Protein AF-0000000080729109 (afdb_homodimer)

Solvent-accessible surface area (backbone atoms only — not comparable to full-atom values): 52416 Å² total; per-residue (Å²): 133,81,83,78,75,80,73,78,69,74,77,64,90,76,56,81,74,64,66,84,59,75,71,67,79,54,75,59,50,60,56,50,50,50,58,38,45,55,51,54,34,48,68,45,78,37,71,47,74,53,70,56,78,76,60,50,47,44,37,57,77,52,59,44,29,27,28,41,36,43,31,46,35,65,55,42,49,30,52,51,29,34,49,34,46,76,65,49,35,70,82,72,38,54,74,18,58,25,36,35,36,64,37,73,76,47,53,37,43,31,65,23,40,24,43,35,32,45,63,23,51,56,71,50,74,60,91,53,33,37,38,36,18,24,18,29,26,38,33,48,50,51,38,57,27,58,78,66,50,32,38,65,40,39,68,76,58,44,64,40,10,41,40,49,36,36,15,16,30,24,59,21,78,57,39,15,22,57,72,12,35,17,9,68,31,52,58,31,35,30,38,32,29,38,55,30,53,75,42,71,31,21,81,87,35,56,44,69,52,40,31,21,30,11,18,22,42,40,33,60,25,50,45,69,58,34,41,26,30,54,44,42,70,45,65,93,34,29,17,40,38,80,38,77,47,52,74,67,52,47,50,47,35,44,75,56,39,34,65,46,32,47,72,73,44,61,44,47,51,28,51,32,40,38,34,36,50,50,93,94,41,66,62,60,40,40,28,48,30,39,27,25,58,48,53,65,68,58,47,44,52,49,34,36,72,44,36,30,61,77,54,25,62,77,68,52,57,68,86,71,47,46,78,40,46,53,66,60,63,64,37,65,59,29,6,74,56,31,57,75,38,64,62,40,30,53,44,62,46,70,50,49,48,59,76,44,39,72,44,53,22,23,70,74,43,44,58,53,65,48,72,66,22,35,72,49,72,46,47,38,34,24,42,54,81,38,51,76,42,54,64,53,53,51,51,58,50,49,74,38,46,86,43,82,57,42,70,14,38,38,37,37,38,36,54,49,23,54,36,34,51,73,46,35,86,62,27,58,38,68,70,54,52,17,43,37,38,37,42,38,34,48,80,52,77,86,49,44,65,62,51,51,53,51,49,50,56,54,47,50,52,56,55,75,34,44,31,82,87,46,90,50,60,57,54,54,32,62,61,46,76,83,68,53,77,52,90,80,39,68,46,57,58,49,23,54,43,47,34,29,67,93,46,87,34,63,84,77,68,83,127,131,83,82,78,77,80,74,78,70,74,74,63,90,77,57,81,75,63,67,85,60,75,71,68,80,56,74,60,50,58,55,50,48,50,57,39,46,54,52,54,32,48,68,45,78,36,71,47,71,56,69,57,77,76,61,50,51,44,38,59,77,51,60,44,29,26,30,40,36,44,32,46,36,64,54,43,48,30,52,52,28,34,49,35,45,77,64,50,36,69,84,73,38,55,75,21,59,26,38,36,36,64,37,79,74,48,53,38,43,32,66,23,38,24,42,36,32,45,63,22,52,55,71,49,74,59,90,53,35,38,38,34,20,23,18,28,26,38,34,46,50,52,38,57,28,59,78,68,50,32,39,65,39,41,67,76,58,47,63,40,10,41,38,52,36,36,16,14,32,22,59,20,79,59,37,15,23,57,73,12,34,17,8,67,30,51,59,31,34,32,38,33,30,38,56,30,53,73,42,69,30,20,80,87,34,55,43,69,52,41,32,21,29,11,18,22,42,40,34,60,26,50,46,68,57,34,42,26,29,54,42,42,70,45,64,92,36,30,18,39,38,80,37,76,48,51,74,68,53,49,50,47,35,43,74,57,39,34,64,45,32,47,72,72,44,60,44,46,50,26,50,34,40,39,35,34,49,49,94,94,42,64,62,59,40,40,28,48,31,40,27,23,58,48,52,66,70,58,46,45,52,49,34,36,73,45,34,30,61,76,53,25,62,78,70,54,58,69,86,71,47,46,77,43,48,52,66,61,62,63,36,66,59,30,6,74,58,30,57,76,38,64,60,39,31,54,43,64,45,72,49,50,47,63,75,42,39,70,43,52,24,22,68,72,44,40,58,53,64,58,45,80,20,35,71,50,71,47,47,38,34,24,42,55,81,38,49,77,42,54,64,53,53,50,50,58,50,48,73,39,46,87,44,80,57,41,72,14,39,40,36,37,38,37,55,50,22,53,37,34,54,75,45,35,86,61,27,57,37,68,70,53,52,16,44,36,36,37,43,38,34,48,82,53,76,86,50,43,65,63,52,50,53,52,52,49,57,55,47,50,50,56,56,73,34,44,32,82,87,46,90,48,56,58,54,65,29,62,61,47,77,85,66,56,73,54,90,80,39,68,47,57,56,49,22,52,42,47,34,29,67,94,46,88,33,64,84,78,67,84,128

Structure (mmCIF, N/CA/C/O backbone):
data_AF-0000000080729109-model_v1
#
loop_
_entity.id
_entity.type
_entity.pdbx_description
1 polymer 'FAD/FMN-dependent dehydrogenase'
#
loop_
_atom_site.group_PDB
_atom_site.id
_atom_site.type_symbol
_atom_site.label_atom_id
_atom_site.label_alt_id
_atom_site.label_comp_id
_atom_site.label_asym_id
_atom_site.label_entity_id
_atom_site.label_seq_id
_atom_site.pdbx_PDB_ins_code
_atom_site.Cartn_x
_atom_site.Cartn_y
_atom_site.Cartn_z
_atom_site.occupancy
_atom_site.B_iso_or_equiv
_atom_site.auth_seq_id
_atom_site.auth_comp_id
_atom_site.auth_asym_id
_atom_site.auth_atom_id
_atom_site.pdbx_PDB_model_num
ATOM 1 N N . MET A 1 1 ? -59.25 27.688 11.016 1 23.28 1 MET A N 1
ATOM 2 C CA . MET A 1 1 ? -57.875 27.984 10.57 1 23.28 1 MET A CA 1
ATOM 3 C C . MET A 1 1 ? -56.938 26.844 10.953 1 23.28 1 MET A C 1
ATOM 5 O O . MET A 1 1 ? -56.719 26.594 12.133 1 23.28 1 MET A O 1
ATOM 9 N N . PRO A 1 2 ? -56.844 25.797 10.25 1 24.81 2 PRO A N 1
ATOM 10 C CA . PRO A 1 2 ? -56.281 24.531 10.75 1 24.81 2 PRO A CA 1
ATOM 11 C C . PRO A 1 2 ? -54.781 24.641 11.047 1 24.81 2 PRO A C 1
ATOM 13 O O . PRO A 1 2 ? -54.094 25.484 10.477 1 24.81 2 PRO A O 1
ATOM 16 N N . ALA A 1 3 ? -54.375 24.156 12.352 1 27.48 3 ALA A N 1
ATOM 17 C CA . ALA A 1 3 ? -53.062 24.156 12.984 1 27.48 3 ALA A CA 1
ATOM 18 C C . ALA A 1 3 ? -52.031 23.531 12.062 1 27.48 3 ALA A C 1
ATOM 20 O O . ALA A 1 3 ? -52.219 22.438 11.539 1 27.48 3 ALA A O 1
ATOM 21 N N . VAL A 1 4 ? -51.156 24.375 11.398 1 25.98 4 VAL A N 1
ATOM 22 C CA . VAL A 1 4 ? -50.062 24.078 10.492 1 25.98 4 VAL A CA 1
ATOM 23 C C . VAL A 1 4 ? -49.125 23.031 11.133 1 25.98 4 VAL A C 1
ATOM 25 O O . VAL A 1 4 ? -48.688 23.219 12.273 1 25.98 4 VAL A O 1
ATOM 28 N N . SER A 1 5 ? -49.219 21.812 10.805 1 24.98 5 SER A N 1
ATOM 29 C CA . SER A 1 5 ? -48.469 20.641 11.25 1 24.98 5 SER A CA 1
ATOM 30 C C . SER A 1 5 ? -46.969 20.906 11.234 1 24.98 5 SER A C 1
ATOM 32 O O . SER A 1 5 ? -46.438 21.391 10.242 1 24.98 5 SER A O 1
ATOM 34 N N . GLU A 1 6 ? -46.375 21.156 12.398 1 25.09 6 GLU A N 1
ATOM 35 C CA . GLU A 1 6 ? -44.969 21.406 12.711 1 25.09 6 GLU A CA 1
ATOM 36 C C . GLU A 1 6 ? -44.062 20.375 12.031 1 25.09 6 GLU A C 1
ATOM 38 O O . GLU A 1 6 ? -44.156 19.172 12.305 1 25.09 6 GLU A O 1
ATOM 43 N N . VAL A 1 7 ? -43.75 20.562 10.797 1 24.91 7 VAL A N 1
ATOM 44 C CA . VAL A 1 7 ? -42.75 19.812 10.031 1 24.91 7 VAL A CA 1
ATOM 45 C C . VAL A 1 7 ? -41.469 19.688 10.844 1 24.91 7 VAL A C 1
ATOM 47 O O . VAL A 1 7 ? -40.875 20.703 11.219 1 24.91 7 VAL A O 1
ATOM 50 N N . PHE A 1 8 ? -41.344 18.625 11.625 1 26.16 8 PHE A N 1
ATOM 51 C CA . PHE A 1 8 ? -40.125 18.172 12.305 1 26.16 8 PHE A CA 1
ATOM 52 C C . PHE A 1 8 ? -38.938 18.297 11.383 1 26.16 8 PHE A C 1
ATOM 54 O O . PHE A 1 8 ? -38.812 17.594 10.383 1 26.16 8 PHE A O 1
ATOM 61 N N . ILE A 1 9 ? -38.5 19.516 11.234 1 26.91 9 ILE A N 1
ATOM 62 C CA . ILE A 1 9 ? -37.219 19.688 10.547 1 26.91 9 ILE A CA 1
ATOM 63 C C . ILE A 1 9 ? -36.125 18.875 11.258 1 26.91 9 ILE A C 1
ATOM 65 O O . ILE A 1 9 ? -35.875 19.094 12.445 1 26.91 9 ILE A O 1
ATOM 69 N N . PRO A 1 10 ? -35.875 17.688 10.812 1 27.83 10 PRO A N 1
ATOM 70 C CA . PRO A 1 10 ? -34.844 16.859 11.445 1 27.83 10 PRO A CA 1
ATOM 71 C C . PRO A 1 10 ? -33.625 17.656 11.828 1 27.83 10 PRO A C 1
ATOM 73 O O . PRO A 1 10 ? -33.281 18.625 11.164 1 27.83 10 PRO A O 1
ATOM 76 N N . ALA A 1 11 ? -33.375 17.688 13.195 1 29.02 11 ALA A N 1
ATOM 77 C CA . ALA A 1 11 ? -32.219 18.266 13.859 1 29.02 11 ALA A CA 1
ATOM 78 C C . ALA A 1 11 ? -30.969 18.094 13 1 29.02 11 ALA A C 1
ATOM 80 O O . ALA A 1 11 ? -30.75 17.031 12.414 1 29.02 11 ALA A O 1
ATOM 81 N N . SER A 1 12 ? -30.531 19.156 12.555 1 27.66 12 SER A N 1
ATOM 82 C CA . SER A 1 12 ? -29.297 19.281 11.797 1 27.66 12 SER A CA 1
ATOM 83 C C . SER A 1 12 ? -28.188 18.422 12.406 1 27.66 12 SER A C 1
ATOM 85 O O . SER A 1 12 ? -28.078 18.312 13.625 1 27.66 12 SER A O 1
ATOM 87 N N . LEU A 1 13 ? -27.719 17.438 11.703 1 29.78 13 LEU A N 1
ATOM 88 C CA . LEU A 1 13 ? -26.719 16.391 11.914 1 29.78 13 LEU A CA 1
ATOM 89 C C . LEU A 1 13 ? -25.516 16.953 12.672 1 29.78 13 LEU A C 1
ATOM 91 O O . LEU A 1 13 ? -24.656 16.203 13.133 1 29.78 13 LEU A O 1
ATOM 95 N N . PHE A 1 14 ? -25.203 18.328 12.562 1 30.02 14 PHE A N 1
ATOM 96 C CA . PHE A 1 14 ? -24 18.891 13.156 1 30.02 14 PHE A CA 1
ATOM 97 C C . PHE A 1 14 ? -24.281 19.422 14.555 1 30.02 14 PHE A C 1
ATOM 99 O O . PHE A 1 14 ? -23.531 20.234 15.078 1 30.02 14 PHE A O 1
ATOM 106 N N . ASP A 1 15 ? -25.516 19.375 15.141 1 30.86 15 ASP A N 1
ATOM 107 C CA . ASP A 1 15 ? -25.719 19.875 16.484 1 30.86 15 ASP A CA 1
ATOM 108 C C . ASP A 1 15 ? -24.844 19.141 17.5 1 30.86 15 ASP A C 1
ATOM 110 O O . ASP A 1 15 ? -25.016 17.938 17.719 1 30.86 15 ASP A O 1
ATOM 114 N N . ALA A 1 16 ? -23.594 19.734 17.812 1 32.19 16 ALA A N 1
ATOM 115 C CA . ALA A 1 16 ? -22.734 19.281 18.906 1 32.19 16 ALA A CA 1
ATOM 116 C C . ALA A 1 16 ? -23.531 18.922 20.141 1 32.19 16 ALA A C 1
ATOM 118 O O . ALA A 1 16 ? -23.047 18.219 21.031 1 32.19 16 ALA A O 1
ATOM 119 N N . ASN A 1 17 ? -24.5 19.734 20.484 1 32.22 17 ASN A N 1
ATOM 120 C CA . ASN A 1 17 ? -25.219 19.547 21.734 1 32.22 17 ASN A CA 1
ATOM 121 C C . ASN A 1 17 ? -26.109 18.312 21.688 1 32.22 17 ASN A C 1
ATOM 123 O O . ASN A 1 17 ? -27.094 18.234 22.422 1 32.22 17 ASN A O 1
ATOM 127 N N . ASN A 1 18 ? -26.281 17.766 20.547 1 33.34 18 ASN A N 1
ATOM 128 C CA . ASN A 1 18 ? -27.234 16.672 20.734 1 33.34 18 ASN A CA 1
ATOM 129 C C . ASN A 1 18 ? -26.75 15.711 21.812 1 33.34 18 ASN A C 1
ATOM 131 O O . ASN A 1 18 ? -25.703 15.086 21.672 1 33.34 18 ASN A O 1
ATOM 135 N N . ALA A 1 19 ? -27.219 15.875 23.094 1 31.81 19 ALA A N 1
ATOM 136 C CA . ALA A 1 19 ? -27.266 14.984 24.25 1 31.81 19 ALA A CA 1
ATOM 137 C C . ALA A 1 19 ? -27.125 13.523 23.844 1 31.81 19 ALA A C 1
ATOM 139 O O . ALA A 1 19 ? -27.484 13.156 22.719 1 31.81 19 ALA A O 1
ATOM 140 N N . THR A 1 20 ? -26.422 12.719 24.703 1 40.16 20 THR A N 1
ATOM 141 C CA . THR A 1 20 ? -26.188 11.281 24.844 1 40.16 20 THR A CA 1
ATOM 142 C C . THR A 1 20 ? -27.422 10.5 24.375 1 40.16 20 THR A C 1
ATOM 144 O O . THR A 1 20 ? -28.312 10.211 25.172 1 40.16 20 THR A O 1
ATOM 147 N N . ILE A 1 21 ? -28.125 10.953 23.422 1 38.09 21 ILE A N 1
ATOM 148 C CA . ILE A 1 21 ? -29.078 9.875 23.141 1 38.09 21 ILE A CA 1
ATOM 149 C C . ILE A 1 21 ? -28.328 8.555 22.984 1 38.09 21 ILE A C 1
ATOM 151 O O . ILE A 1 21 ? -27.406 8.445 22.188 1 38.09 21 ILE A O 1
ATOM 155 N N . PRO A 1 22 ? -28.312 7.797 24.047 1 46.22 22 PRO A N 1
ATOM 156 C CA . PRO A 1 22 ? -27.75 6.457 23.875 1 46.22 22 PRO A CA 1
ATOM 157 C C . PRO A 1 22 ? -28.047 5.863 22.5 1 46.22 22 PRO A C 1
ATOM 159 O O . PRO A 1 22 ? -29.203 5.766 22.094 1 46.22 22 PRO A O 1
ATOM 162 N N . TRP A 1 23 ? -27.359 6.352 21.531 1 50.78 23 TRP A N 1
ATOM 163 C CA . TRP A 1 23 ? -27.625 5.688 20.25 1 50.78 23 TRP A CA 1
ATOM 164 C C . TRP A 1 23 ? -27.797 4.188 20.453 1 50.78 23 TRP A C 1
ATOM 166 O O . TRP A 1 23 ? -27.016 3.547 21.141 1 50.78 23 TRP A O 1
ATOM 176 N N . VAL A 1 24 ? -29.016 3.824 20.391 1 60.16 24 VAL A N 1
ATOM 177 C CA . VAL A 1 24 ? -29.281 2.393 20.344 1 60.16 24 VAL A CA 1
ATOM 178 C C . VAL A 1 24 ? -28.562 1.77 19.156 1 60.16 24 VAL A C 1
ATOM 180 O O . VAL A 1 24 ? -28.688 2.254 18.031 1 60.16 24 VAL A O 1
ATOM 183 N N . TYR A 1 25 ? -27.625 1.107 19.422 1 72.94 25 TYR A N 1
ATOM 184 C CA . TYR A 1 25 ? -26.969 0.29 18.406 1 72.94 25 TYR A CA 1
ATOM 185 C C . TYR A 1 25 ? -28 -0.435 17.547 1 72.94 25 TYR A C 1
ATOM 187 O O . TYR A 1 25 ? -28.594 -1.428 17.984 1 72.94 25 TYR A O 1
ATOM 195 N N . PRO A 1 26 ? -28.328 0.324 16.391 1 78.75 26 PRO A N 1
ATOM 196 C CA . PRO A 1 26 ? -29.406 -0.237 15.562 1 78.75 26 PRO A CA 1
ATOM 197 C C . PRO A 1 26 ? -29.156 -1.7 15.195 1 78.75 26 PRO A C 1
ATOM 199 O O . PRO A 1 26 ? -28.016 -2.129 15.07 1 78.75 26 PRO A O 1
ATOM 202 N N . SER A 1 27 ? -30.188 -2.385 15.117 1 85.69 27 SER A N 1
ATOM 203 C CA . SER A 1 27 ? -30.109 -3.793 14.742 1 85.69 27 SER A CA 1
ATOM 204 C C . SER A 1 27 ? -29.531 -3.955 13.336 1 85.69 27 SER A C 1
ATOM 206 O O . SER A 1 27 ? -28.922 -4.977 13.031 1 85.69 27 SER A O 1
ATOM 208 N N . GLU A 1 28 ? -29.672 -2.848 12.547 1 92.5 28 GLU A N 1
ATOM 209 C CA . GLU A 1 28 ? -29.219 -2.883 11.164 1 92.5 28 GLU A CA 1
ATOM 210 C C . GLU A 1 28 ? -27.688 -2.938 11.078 1 92.5 28 GLU A C 1
ATOM 212 O O . GLU A 1 28 ? -27.141 -3.307 10.039 1 92.5 28 GLU A O 1
ATOM 217 N N . ILE A 1 29 ? -27.047 -2.615 12.164 1 94.31 29 ILE A N 1
ATOM 218 C CA . ILE A 1 29 ? -25.594 -2.576 12.156 1 94.31 29 ILE A CA 1
ATOM 219 C C . ILE A 1 29 ? -25.047 -3.99 12 1 94.31 29 ILE A C 1
ATOM 221 O O . ILE A 1 29 ? -24.031 -4.195 11.328 1 94.31 29 ILE A O 1
ATOM 225 N N . VAL A 1 30 ? -25.75 -4.914 12.57 1 93.81 30 VAL A N 1
ATOM 226 C CA . VAL A 1 30 ? -25.312 -6.305 12.461 1 93.81 30 VAL A CA 1
ATOM 227 C C . VAL A 1 30 ? -25.344 -6.734 10.992 1 93.81 30 VAL A C 1
ATOM 229 O O . VAL A 1 30 ? -24.359 -7.305 10.492 1 93.81 30 VAL A O 1
ATOM 232 N N . GLU A 1 31 ? -26.438 -6.383 10.375 1 95.88 31 GLU A N 1
ATOM 233 C CA . GLU A 1 31 ? -26.531 -6.707 8.953 1 95.88 31 GLU A CA 1
ATOM 234 C C . GLU A 1 31 ? -25.5 -5.93 8.133 1 95.88 31 GLU A C 1
ATOM 236 O O . GLU A 1 31 ? -24.891 -6.477 7.219 1 95.88 31 GLU A O 1
ATOM 241 N N . PHE A 1 32 ? -25.391 -4.711 8.508 1 97.31 32 PHE A N 1
ATOM 242 C CA . PHE A 1 32 ? -24.422 -3.854 7.848 1 97.31 32 PHE A CA 1
ATOM 243 C C . PHE A 1 32 ? -23.016 -4.457 7.934 1 97.31 32 PHE A C 1
ATOM 245 O O . PHE A 1 32 ? -22.344 -4.625 6.914 1 97.31 32 PHE A O 1
ATOM 252 N N . ALA A 1 33 ? -22.547 -4.797 9.078 1 97.44 33 ALA A N 1
ATOM 253 C CA . ALA A 1 33 ? -21.234 -5.363 9.312 1 97.44 33 ALA A CA 1
ATOM 254 C C . ALA A 1 33 ? -21.047 -6.688 8.57 1 97.44 33 ALA A C 1
ATOM 256 O O . ALA A 1 33 ? -20.016 -6.926 7.945 1 97.44 33 ALA A O 1
ATOM 257 N N . GLN A 1 34 ? -22.062 -7.492 8.609 1 95.19 34 GLN A N 1
ATOM 258 C CA . GLN A 1 34 ? -22 -8.789 7.945 1 95.19 34 GLN A CA 1
ATOM 259 C C . GLN A 1 34 ? -21.844 -8.633 6.434 1 95.19 34 GLN A C 1
ATOM 261 O O . GLN A 1 34 ? -21.031 -9.32 5.812 1 95.19 34 GLN A O 1
ATOM 266 N N . ARG A 1 35 ? -22.609 -7.707 5.883 1 96 35 ARG A N 1
ATOM 267 C CA . ARG A 1 35 ? -22.547 -7.449 4.449 1 96 35 ARG A CA 1
ATOM 268 C C . ARG A 1 35 ? -21.141 -7.039 4.039 1 96 35 ARG A C 1
ATOM 270 O O . ARG A 1 35 ? -20.625 -7.496 3.016 1 96 35 ARG A O 1
ATOM 277 N N . LEU A 1 36 ? -20.562 -6.152 4.797 1 97.5 36 LEU A N 1
ATOM 278 C CA . LEU A 1 36 ? -19.234 -5.648 4.465 1 97.5 36 LEU A CA 1
ATOM 279 C C . LEU A 1 36 ? -18.188 -6.719 4.688 1 97.5 36 LEU A C 1
ATOM 281 O O . LEU A 1 36 ? -17.297 -6.898 3.855 1 97.5 36 LEU A O 1
ATOM 285 N N . ARG A 1 37 ? -18.281 -7.434 5.785 1 94.62 37 ARG A N 1
ATOM 286 C CA . ARG A 1 37 ? -17.328 -8.5 6.07 1 94.62 37 ARG A CA 1
ATOM 287 C C . ARG A 1 37 ? -17.359 -9.57 4.984 1 94.62 37 ARG A C 1
ATOM 289 O O . ARG A 1 37 ? -16.312 -10.094 4.594 1 94.62 37 ARG A O 1
ATOM 296 N N . LEU A 1 38 ? -18.5 -9.883 4.5 1 93.88 38 LEU A N 1
ATOM 297 C CA . LEU A 1 38 ? -18.656 -10.859 3.434 1 93.88 38 LEU A CA 1
ATOM 298 C C . LEU A 1 38 ? -17.984 -10.383 2.152 1 93.88 38 LEU A C 1
ATOM 300 O O . LEU A 1 38 ? -17.688 -11.188 1.264 1 93.88 38 LEU A O 1
ATOM 304 N N . ARG A 1 39 ? -17.719 -9.109 2.102 1 94.75 39 ARG A N 1
ATOM 305 C CA . ARG A 1 39 ? -17.078 -8.531 0.921 1 94.75 39 ARG A CA 1
ATOM 306 C C . ARG A 1 39 ? -15.617 -8.219 1.188 1 94.75 39 ARG A C 1
ATOM 308 O O . ARG A 1 39 ? -14.969 -7.52 0.404 1 94.75 39 ARG A O 1
ATOM 315 N N . GLY A 1 40 ? -15.125 -8.68 2.307 1 92.88 40 GLY A N 1
ATOM 316 C CA . GLY A 1 40 ? -13.711 -8.555 2.631 1 92.88 40 GLY A CA 1
ATOM 317 C C . GLY A 1 40 ? -13.344 -7.188 3.186 1 92.88 40 GLY A C 1
ATOM 318 O O . GLY A 1 40 ? -12.164 -6.84 3.26 1 92.88 40 GLY A O 1
ATOM 319 N N . ILE A 1 41 ? -14.219 -6.387 3.5 1 96.94 41 ILE A N 1
ATOM 320 C CA . ILE A 1 41 ? -13.961 -5.062 4.051 1 96.94 41 ILE A CA 1
ATOM 321 C C . ILE A 1 41 ? -13.867 -5.145 5.57 1 96.94 41 ILE A C 1
ATOM 323 O O . ILE A 1 41 ? -14.719 -5.75 6.219 1 96.94 41 ILE A O 1
ATOM 327 N N . GLN A 1 42 ? -12.852 -4.566 6.137 1 95.94 42 GLN A N 1
ATOM 328 C CA . GLN A 1 42 ? -12.625 -4.602 7.578 1 95.94 42 GLN A CA 1
ATOM 329 C C . GLN A 1 42 ? -13.664 -3.76 8.32 1 95.94 42 GLN A C 1
ATOM 331 O O . GLN A 1 42 ? -13.914 -2.611 7.945 1 95.94 42 GLN A O 1
ATOM 336 N N . VAL A 1 43 ? -14.242 -4.328 9.305 1 97 43 VAL A N 1
ATOM 337 C CA . VAL A 1 43 ? -15.211 -3.656 10.164 1 97 43 VAL A CA 1
ATOM 338 C C . VAL A 1 43 ? -14.875 -3.938 11.625 1 97 43 VAL A C 1
ATOM 340 O O . VAL A 1 43 ? -14.773 -5.098 12.039 1 97 43 VAL A O 1
ATOM 343 N N . ASP A 1 44 ? -14.672 -2.922 12.375 1 96.75 44 ASP A N 1
ATOM 344 C CA . ASP A 1 44 ? -14.477 -3.01 13.82 1 96.75 44 ASP A CA 1
ATOM 345 C C . ASP A 1 44 ? -15.68 -2.441 14.57 1 96.75 44 ASP A C 1
ATOM 347 O O . ASP A 1 44 ? -15.961 -1.247 14.477 1 96.75 44 ASP A O 1
ATOM 351 N N . GLU A 1 45 ? -16.375 -3.25 15.234 1 95.25 45 GLU A N 1
ATOM 352 C CA . GLU A 1 45 ? -17.484 -2.811 16.078 1 95.25 45 GLU A CA 1
ATOM 353 C C . GLU A 1 45 ? -16.984 -2.457 17.484 1 95.25 45 GLU A C 1
ATOM 355 O O . GLU A 1 45 ? -17.016 -3.297 18.391 1 95.25 45 GLU A O 1
ATOM 360 N N . THR A 1 46 ? -16.625 -1.202 17.688 1 92.81 46 THR A N 1
ATOM 361 C CA . THR A 1 46 ? -16.016 -0.754 18.922 1 92.81 46 THR A CA 1
ATOM 362 C C . THR A 1 46 ? -17.078 -0.493 19.984 1 92.81 46 THR A C 1
ATOM 364 O O . THR A 1 46 ? -16.781 -0.501 21.188 1 92.81 46 THR A O 1
ATOM 367 N N . GLN A 1 47 ? -18.297 -0.149 19.578 1 90.31 47 GLN A N 1
ATOM 368 C CA . GLN A 1 47 ? -19.406 0.206 20.469 1 90.31 47 GLN A CA 1
ATOM 369 C C . GLN A 1 47 ? -19 1.321 21.422 1 90.31 47 GLN A C 1
ATOM 371 O O . GLN A 1 47 ? -19.359 1.295 22.609 1 90.31 47 GLN A O 1
ATOM 376 N N . GLY A 1 48 ? -18.078 2.148 20.969 1 90.12 48 GLY A N 1
ATOM 377 C CA . GLY A 1 48 ? -17.672 3.32 21.719 1 90.12 48 GLY A CA 1
ATOM 378 C C . GLY A 1 48 ? -16.578 3.031 22.719 1 90.12 48 GLY A C 1
ATOM 379 O O . GLY A 1 48 ? -16.219 3.891 23.531 1 90.12 48 GLY A O 1
ATOM 380 N N . ASN A 1 49 ? -15.922 1.882 22.766 1 88.25 49 ASN A N 1
ATOM 381 C CA . ASN A 1 49 ? -15.008 1.487 23.828 1 88.25 49 ASN A CA 1
ATOM 382 C C . ASN A 1 49 ? -13.555 1.717 23.422 1 88.25 49 ASN A C 1
ATOM 384 O O . ASN A 1 49 ? -12.648 1.587 24.25 1 88.25 49 ASN A O 1
ATOM 388 N N . GLY A 1 50 ? -13.211 2.125 22.328 1 89.31 50 GLY A N 1
ATOM 389 C CA . GLY A 1 50 ? -11.828 2.357 21.938 1 89.31 50 GLY A CA 1
ATOM 390 C C . GLY A 1 50 ? -11.617 2.301 20.438 1 89.31 50 GLY A C 1
ATOM 391 O O . GLY A 1 50 ? -12.305 1.562 19.734 1 89.31 50 GLY A O 1
ATOM 392 N N . LEU A 1 51 ? -10.531 3.014 20.078 1 91.5 51 LEU A N 1
ATOM 393 C CA . LEU A 1 51 ? -10.219 3.033 18.656 1 91.5 51 LEU A CA 1
ATOM 394 C C . LEU A 1 51 ? -9.227 1.923 18.312 1 91.5 51 LEU A C 1
ATOM 396 O O . LEU A 1 51 ? -8.289 1.657 19.062 1 91.5 51 LEU A O 1
ATOM 400 N N . PRO A 1 52 ? -9.422 1.219 17.188 1 92.62 52 PRO A N 1
ATOM 401 C CA . PRO A 1 52 ? -8.367 0.321 16.734 1 92.62 52 PRO A CA 1
ATOM 402 C C . PRO A 1 52 ? -7.062 1.053 16.422 1 92.62 52 PRO A C 1
ATOM 404 O O . PRO A 1 52 ? -7.07 2.264 16.188 1 92.62 52 PRO A O 1
ATOM 407 N N . PRO A 1 53 ? -5.918 0.343 16.391 1 88.38 53 PRO A N 1
ATOM 408 C CA . PRO A 1 53 ? -4.598 0.966 16.25 1 88.38 53 PRO A CA 1
ATOM 409 C C . PRO A 1 53 ? -4.477 1.815 14.984 1 88.38 53 PRO A C 1
ATOM 411 O O . PRO A 1 53 ? -3.809 2.854 14.992 1 88.38 53 PRO A O 1
ATOM 414 N N . ASP A 1 54 ? -5.125 1.442 13.977 1 90.75 54 ASP A N 1
ATOM 415 C CA . ASP A 1 54 ? -4.941 2.15 12.711 1 90.75 54 ASP A CA 1
ATOM 416 C C . ASP A 1 54 ? -5.945 3.293 12.57 1 90.75 54 ASP A C 1
ATOM 418 O O . ASP A 1 54 ? -5.945 4.008 11.562 1 90.75 54 ASP A O 1
ATOM 422 N N . ALA A 1 55 ? -6.824 3.529 13.547 1 94.19 55 ALA A N 1
ATOM 423 C CA . ALA A 1 55 ? -7.844 4.57 13.469 1 94.19 55 ALA A CA 1
ATOM 424 C C . ALA A 1 55 ? -7.672 5.598 14.586 1 94.19 55 ALA A C 1
ATOM 426 O O . ALA A 1 55 ? -8.609 6.316 14.922 1 94.19 55 ALA A O 1
ATOM 427 N N . GLN A 1 56 ? -6.504 5.688 15.094 1 90.88 56 GLN A N 1
ATOM 428 C CA . GLN A 1 56 ? -6.242 6.582 16.219 1 90.88 56 GLN A CA 1
ATOM 429 C C . GLN A 1 56 ? -6.434 8.047 15.812 1 90.88 56 GLN A C 1
ATOM 431 O O . GLN A 1 56 ? -6.184 8.414 14.664 1 90.88 56 GLN A O 1
ATOM 436 N N . MET A 1 57 ? -6.887 8.844 16.766 1 90.69 57 MET A N 1
ATOM 437 C CA . MET A 1 57 ? -7.059 10.281 16.625 1 90.69 57 MET A CA 1
ATOM 438 C C . MET A 1 57 ? -5.969 11.039 17.375 1 90.69 57 MET A C 1
ATOM 440 O O . MET A 1 57 ? -5.422 10.523 18.359 1 90.69 57 MET A O 1
ATOM 444 N N . HIS A 1 58 ? -5.707 12.258 16.891 1 86.44 58 HIS A N 1
ATOM 445 C CA . HIS A 1 58 ? -4.699 13.086 17.531 1 86.44 58 HIS A CA 1
ATOM 446 C C . HIS A 1 58 ? -5.172 13.578 18.891 1 86.44 58 HIS A C 1
ATOM 448 O O . HIS A 1 58 ? -4.367 13.773 19.812 1 86.44 58 HIS A O 1
ATOM 454 N N . ASP A 1 59 ? -6.457 13.773 19.078 1 89 59 ASP A N 1
ATOM 455 C CA . ASP A 1 59 ? -7.074 14.25 20.312 1 89 59 ASP A CA 1
ATOM 456 C C . ASP A 1 59 ? -7.703 13.102 21.094 1 89 59 ASP A C 1
ATOM 458 O O . ASP A 1 59 ? -8.656 12.477 20.625 1 89 59 ASP A O 1
ATOM 462 N N . ARG A 1 60 ? -7.277 12.938 22.297 1 88.19 60 ARG A N 1
ATOM 463 C CA . ARG A 1 60 ? -7.801 11.875 23.156 1 88.19 60 ARG A CA 1
ATOM 464 C C . ARG A 1 60 ? -9.273 12.109 23.484 1 88.19 60 ARG A C 1
ATOM 466 O O . ARG A 1 60 ? -9.992 11.164 23.812 1 88.19 60 ARG A O 1
ATOM 473 N N . ALA A 1 61 ? -9.703 13.305 23.422 1 88.81 61 ALA A N 1
ATOM 474 C CA . ALA A 1 61 ? -11.086 13.641 23.75 1 88.81 61 ALA A CA 1
ATOM 475 C C . ALA A 1 61 ? -12.016 13.352 22.578 1 88.81 61 ALA A C 1
ATOM 477 O O . ALA A 1 61 ? -13.234 13.469 22.703 1 88.81 61 ALA A O 1
ATOM 478 N N . ALA A 1 62 ? -11.477 12.969 21.453 1 90.88 62 ALA A N 1
ATOM 479 C CA . ALA A 1 62 ? -12.289 12.688 20.266 1 90.88 62 ALA A CA 1
ATOM 480 C C . ALA A 1 62 ? -13.328 11.609 20.562 1 90.88 62 ALA A C 1
ATOM 482 O O . ALA A 1 62 ? -13.039 10.641 21.266 1 90.88 62 ALA A O 1
ATOM 483 N N . THR A 1 63 ? -14.469 11.828 19.938 1 92.75 63 THR A N 1
ATOM 484 C CA . THR A 1 63 ? -15.539 10.844 20.094 1 92.75 63 THR A CA 1
ATOM 485 C C . THR A 1 63 ? -15.125 9.5 19.5 1 92.75 63 THR A C 1
ATOM 487 O O . THR A 1 63 ? -14.516 9.445 18.438 1 92.75 63 THR A O 1
ATOM 490 N N . ILE A 1 64 ? -15.461 8.469 20.25 1 94.5 64 ILE A N 1
ATOM 491 C CA . ILE A 1 64 ? -15.188 7.125 19.75 1 94.5 64 ILE A CA 1
ATOM 492 C C . ILE A 1 64 ? -16.391 6.609 18.969 1 94.5 64 ILE A C 1
ATOM 494 O O . ILE A 1 64 ? -17.5 6.52 19.5 1 94.5 64 ILE A O 1
ATOM 498 N N . PRO A 1 65 ? -16.219 6.285 17.719 1 95.88 65 PRO A N 1
ATOM 499 C CA . PRO A 1 65 ? -17.344 5.766 16.938 1 95.88 65 PRO A CA 1
ATOM 500 C C . PRO A 1 65 ? -17.797 4.383 17.391 1 95.88 65 PRO A C 1
ATOM 502 O O . PRO A 1 65 ? -17.016 3.639 18 1 95.88 65 PRO A O 1
ATOM 505 N N . ALA A 1 66 ? -19.062 4.066 17.094 1 96.06 66 ALA A N 1
ATOM 506 C CA . ALA A 1 66 ? -19.594 2.742 17.391 1 96.06 66 ALA A CA 1
ATOM 507 C C . ALA A 1 66 ? -19.062 1.694 16.422 1 96.06 66 ALA A C 1
ATOM 509 O O . ALA A 1 66 ? -18.875 0.531 16.797 1 96.06 66 ALA A O 1
ATOM 510 N N . VAL A 1 67 ? -18.859 2.098 15.195 1 97.31 67 VAL A N 1
ATOM 511 C CA . VAL A 1 67 ? -18.359 1.21 14.148 1 97.31 67 VAL A CA 1
ATOM 512 C C . VAL A 1 67 ? -17.281 1.922 13.336 1 97.31 67 VAL A C 1
ATOM 514 O O . VAL A 1 67 ? -17.438 3.098 12.992 1 97.31 67 VAL A O 1
ATOM 517 N N . VAL A 1 68 ? -16.172 1.252 13.086 1 98.12 68 VAL A N 1
ATOM 518 C CA . VAL A 1 68 ? -15.117 1.729 12.195 1 98.12 68 VAL A CA 1
ATOM 519 C C . VAL A 1 68 ? -15.016 0.812 10.977 1 98.12 68 VAL A C 1
ATOM 521 O O . VAL A 1 68 ? -14.812 -0.396 11.117 1 98.12 68 VAL A O 1
ATOM 524 N N . VAL A 1 69 ? -15.258 1.343 9.781 1 98.5 69 VAL A N 1
ATOM 525 C CA . VAL A 1 69 ? -15.094 0.639 8.516 1 98.5 69 VAL A CA 1
ATOM 526 C C . VAL A 1 69 ? -13.805 1.089 7.832 1 98.5 69 VAL A C 1
ATOM 528 O O . VAL A 1 69 ? -13.578 2.287 7.641 1 98.5 69 VAL A O 1
ATOM 531 N N . SER A 1 70 ? -12.938 0.148 7.434 1 98 70 SER A N 1
ATOM 532 C CA . SER A 1 70 ? -11.633 0.489 6.879 1 98 70 SER A CA 1
ATOM 533 C C . SER A 1 70 ? -11.43 -0.145 5.508 1 98 70 SER A C 1
ATOM 535 O O . SER A 1 70 ? -10.703 -1.132 5.375 1 98 70 SER A O 1
ATOM 537 N N . PRO A 1 71 ? -11.961 0.482 4.453 1 97.88 71 PRO A N 1
ATOM 538 C CA . PRO A 1 71 ? -11.742 -0.012 3.094 1 97.88 71 PRO A CA 1
ATOM 539 C C . PRO A 1 71 ? -10.289 0.144 2.643 1 97.88 71 PRO A C 1
ATOM 541 O O . PRO A 1 71 ? -9.562 0.995 3.164 1 97.88 71 PRO A O 1
ATOM 544 N N . ARG A 1 72 ? -9.906 -0.654 1.604 1 95.38 72 ARG A N 1
ATOM 545 C CA . ARG A 1 72 ? -8.555 -0.604 1.057 1 95.38 72 ARG A CA 1
ATOM 546 C C . ARG A 1 72 ? -8.555 -0.026 -0.355 1 95.38 72 ARG A C 1
ATOM 548 O O . ARG A 1 72 ? -7.5 0.277 -0.909 1 95.38 72 ARG A O 1
ATOM 555 N N . GLY A 1 73 ? -9.727 0.209 -0.84 1 94.38 73 GLY A N 1
ATOM 556 C CA . GLY A 1 73 ? -9.875 0.773 -2.172 1 94.38 73 GLY A CA 1
ATOM 557 C C . GLY A 1 73 ? -11.195 1.485 -2.373 1 94.38 73 GLY A C 1
ATOM 558 O O . GLY A 1 73 ? -12.055 1.476 -1.487 1 94.38 73 GLY A O 1
ATOM 559 N N . GLU A 1 74 ? -11.289 2.049 -3.586 1 97.19 74 GLU A N 1
ATOM 560 C CA . GLU A 1 74 ? -12.492 2.793 -3.936 1 97.19 74 GLU A CA 1
ATOM 561 C C . GLU A 1 74 ? -13.727 1.89 -3.926 1 97.19 74 GLU A C 1
ATOM 563 O O . GLU A 1 74 ? -14.805 2.311 -3.514 1 97.19 74 GLU A O 1
ATOM 568 N N . TRP A 1 75 ? -13.602 0.694 -4.406 1 97 75 TRP A N 1
ATOM 569 C CA . TRP A 1 75 ? -14.695 -0.264 -4.426 1 97 75 TRP A CA 1
ATOM 570 C C . TRP A 1 75 ? -15.25 -0.486 -3.02 1 97 75 TRP A C 1
ATOM 572 O O . TRP A 1 75 ? -16.469 -0.513 -2.82 1 97 75 TRP A O 1
ATOM 582 N N . GLY A 1 76 ? -14.352 -0.659 -2.07 1 98.19 76 GLY A N 1
ATOM 583 C CA . GLY A 1 76 ? -14.789 -0.831 -0.693 1 98.19 76 GLY A CA 1
ATOM 584 C C . GLY A 1 76 ? -15.586 0.349 -0.167 1 98.19 76 GLY A C 1
ATOM 585 O O . GLY A 1 76 ? -16.562 0.169 0.562 1 98.19 76 GLY A O 1
ATOM 586 N N . ILE A 1 77 ? -15.18 1.54 -0.518 1 98.62 77 ILE A N 1
ATOM 587 C CA . ILE A 1 77 ? -15.93 2.736 -0.153 1 98.62 77 ILE A CA 1
ATOM 588 C C . ILE A 1 77 ? -17.344 2.66 -0.736 1 98.62 77 ILE A C 1
ATOM 590 O O . ILE A 1 77 ? -18.328 2.857 -0.022 1 98.62 77 ILE A O 1
ATOM 594 N N . VAL A 1 78 ? -17.438 2.377 -1.993 1 98.5 78 VAL A N 1
ATOM 595 C CA . VAL A 1 78 ? -18.719 2.316 -2.703 1 98.5 78 VAL A CA 1
ATOM 596 C C . VAL A 1 78 ? -19.641 1.307 -2.023 1 98.5 78 VAL A C 1
ATOM 598 O O . VAL A 1 78 ? -20.812 1.604 -1.762 1 98.5 78 VAL A O 1
ATOM 601 N N . GLN A 1 79 ? -19.125 0.165 -1.689 1 98.31 79 GLN A N 1
ATOM 602 C CA . GLN A 1 79 ? -19.938 -0.876 -1.062 1 98.31 79 GLN A CA 1
ATOM 603 C C . GLN A 1 79 ? -20.453 -0.426 0.302 1 98.31 79 GLN A C 1
ATOM 605 O O . GLN A 1 79 ? -21.594 -0.688 0.653 1 98.31 79 GLN A O 1
ATOM 610 N N . ALA A 1 80 ? -19.594 0.166 1.038 1 98.62 80 ALA A N 1
ATOM 611 C CA . ALA A 1 80 ? -19.984 0.642 2.361 1 98.62 80 ALA A CA 1
ATOM 612 C C . ALA A 1 80 ? -21.109 1.675 2.264 1 98.62 80 ALA A C 1
ATOM 614 O O . ALA A 1 80 ? -22.109 1.587 2.98 1 98.62 80 ALA A O 1
ATOM 615 N N . LEU A 1 81 ? -20.938 2.641 1.387 1 98.44 81 LEU A N 1
ATOM 616 C CA . LEU A 1 81 ? -21.922 3.713 1.255 1 98.44 81 LEU A CA 1
ATOM 617 C C . LEU A 1 81 ? -23.25 3.172 0.733 1 98.44 81 LEU A C 1
ATOM 619 O O . LEU A 1 81 ? -24.328 3.562 1.213 1 98.44 81 LEU A O 1
ATOM 623 N N . LYS A 1 82 ? -23.266 2.309 -0.232 1 97.56 82 LYS A N 1
ATOM 624 C CA . LYS A 1 82 ? -24.5 1.692 -0.741 1 97.56 82 LYS A CA 1
ATOM 625 C C . LYS A 1 82 ? -25.219 0.913 0.356 1 97.56 82 LYS A C 1
ATOM 627 O O . LYS A 1 82 ? -26.438 0.974 0.465 1 97.56 82 LYS A O 1
ATOM 632 N N . ALA A 1 83 ? -24.422 0.158 1.125 1 97.69 83 ALA A N 1
ATOM 633 C CA . ALA A 1 83 ? -25.031 -0.603 2.219 1 97.69 83 ALA A CA 1
ATOM 634 C C . ALA A 1 83 ? -25.703 0.323 3.227 1 97.69 83 ALA A C 1
ATOM 636 O O . ALA A 1 83 ? -26.781 0.022 3.725 1 97.69 83 ALA A O 1
ATOM 637 N N . MET A 1 84 ? -25.031 1.4 3.58 1 97.25 84 MET A N 1
ATOM 638 C CA . MET A 1 84 ? -25.625 2.363 4.508 1 97.25 84 MET A CA 1
ATOM 639 C C . MET A 1 84 ? -26.938 2.916 3.959 1 97.25 84 MET A C 1
ATOM 641 O O . MET A 1 84 ? -27.906 3.064 4.699 1 97.25 84 MET A O 1
ATOM 645 N N . LYS A 1 85 ? -26.984 3.213 2.697 1 96.06 85 LYS A N 1
ATOM 646 C CA . LYS A 1 85 ? -28.203 3.721 2.061 1 96.06 85 LYS A CA 1
ATOM 647 C C . LYS A 1 85 ? -29.312 2.67 2.068 1 96.06 85 LYS A C 1
ATOM 649 O O . LYS A 1 85 ? -30.438 2.951 2.477 1 96.06 85 LYS A O 1
ATOM 654 N N . ASP A 1 86 ? -29 1.482 1.669 1 95.5 86 ASP A N 1
ATOM 655 C CA . ASP A 1 86 ? -29.953 0.383 1.599 1 95.5 86 ASP A CA 1
ATOM 656 C C . ASP A 1 86 ? -30.609 0.136 2.957 1 95.5 86 ASP A C 1
ATOM 658 O O . ASP A 1 86 ? -31.797 -0.181 3.031 1 95.5 86 ASP A O 1
ATOM 662 N N . LEU A 1 87 ? -29.828 0.302 3.971 1 95.94 87 LEU A N 1
ATOM 663 C CA . LEU A 1 87 ? -30.297 -0.04 5.309 1 95.94 87 LEU A CA 1
ATOM 664 C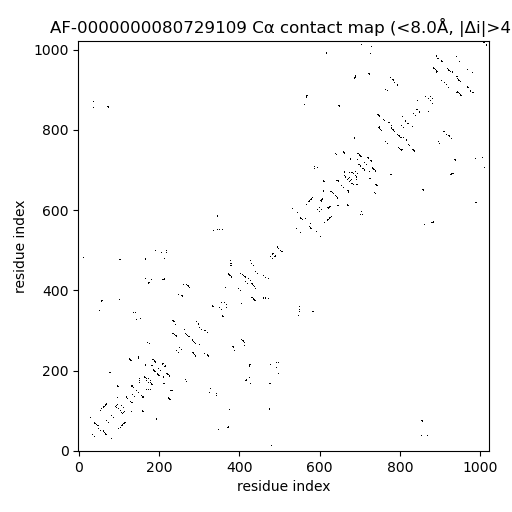 C . LEU A 1 87 ? -30.781 1.202 6.047 1 95.94 87 LEU A C 1
ATOM 666 O O . LEU A 1 87 ? -31.031 1.153 7.254 1 95.94 87 LEU A O 1
ATOM 670 N N . ASP A 1 88 ? -30.781 2.379 5.41 1 94.38 88 ASP A N 1
ATOM 671 C CA . ASP A 1 88 ? -31.281 3.658 5.91 1 94.38 88 ASP A CA 1
ATOM 672 C C . ASP A 1 88 ? -30.484 4.109 7.137 1 94.38 88 ASP A C 1
ATOM 674 O O . ASP A 1 88 ? -31.062 4.648 8.086 1 94.38 88 ASP A O 1
ATOM 678 N N . LEU A 1 89 ? -29.203 3.791 7.109 1 95.12 89 LEU A N 1
ATOM 679 C CA . LEU A 1 89 ? -28.375 4.105 8.266 1 95.12 89 LEU A CA 1
ATOM 680 C C . LEU A 1 89 ? -28.078 5.602 8.328 1 95.12 89 LEU A C 1
ATOM 682 O O . LEU A 1 89 ? -27.812 6.141 9.406 1 95.12 89 LEU A O 1
ATOM 686 N N . TYR A 1 90 ? -28.172 6.281 7.184 1 94 90 TYR A N 1
ATOM 687 C CA . TYR A 1 90 ? -27.922 7.719 7.18 1 94 90 TYR A CA 1
ATOM 688 C C . TYR A 1 90 ? -28.938 8.445 8.07 1 94 90 TYR A C 1
ATOM 690 O O . TYR A 1 90 ? -28.625 9.508 8.625 1 94 90 TYR A O 1
ATOM 698 N N . ASN A 1 91 ? -30.078 7.898 8.219 1 91.88 91 ASN A N 1
ATOM 699 C CA . ASN A 1 91 ? -31.109 8.516 9.039 1 91.88 91 ASN A CA 1
ATOM 700 C C . ASN A 1 91 ? -31.047 8.039 10.484 1 91.88 91 ASN A C 1
ATOM 702 O O . ASN A 1 91 ? -31.75 8.562 11.352 1 91.88 91 ASN A O 1
ATOM 706 N N . LYS A 1 92 ? -30.141 7.133 10.75 1 91.06 92 LYS A N 1
ATOM 707 C CA . LYS A 1 92 ? -30.156 6.508 12.07 1 91.06 92 LYS A CA 1
ATOM 708 C C . LYS A 1 92 ? -28.875 6.832 12.836 1 91.06 92 LYS A C 1
ATOM 710 O O . LYS A 1 92 ? -28.859 6.805 14.07 1 91.06 92 LYS A O 1
ATOM 715 N N . MET A 1 93 ? -27.844 6.992 12.031 1 91.69 93 MET A N 1
ATOM 716 C CA . MET A 1 93 ? -26.547 7.238 12.672 1 91.69 93 MET A CA 1
ATOM 717 C C . MET A 1 93 ? -25.766 8.305 11.922 1 91.69 93 MET A C 1
ATOM 719 O O . MET A 1 93 ? -25.828 8.383 10.695 1 91.69 93 MET A O 1
ATOM 723 N N . PRO A 1 94 ? -24.984 9.133 12.734 1 93.38 94 PRO A N 1
ATOM 724 C CA .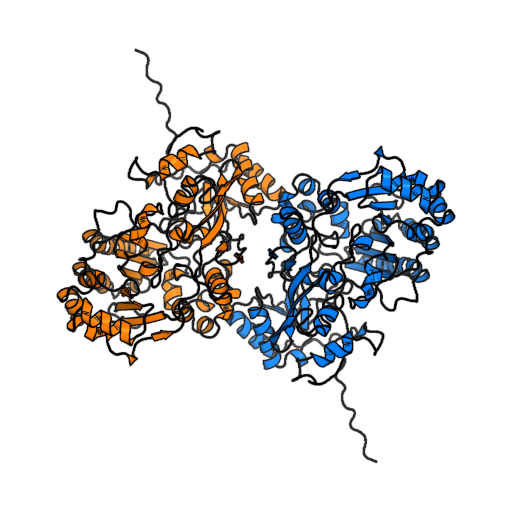 PRO A 1 94 ? -24.047 10.016 12.023 1 93.38 94 PRO A CA 1
ATOM 725 C C . PRO A 1 94 ? -22.906 9.258 11.344 1 93.38 94 PRO A C 1
ATOM 727 O O . PRO A 1 94 ? -22.562 8.156 11.781 1 93.38 94 PRO A O 1
ATOM 730 N N . VAL A 1 95 ? -22.391 9.82 10.297 1 94.94 95 VAL A N 1
ATOM 731 C CA . VAL A 1 95 ? -21.297 9.219 9.547 1 94.94 95 VAL A CA 1
ATOM 732 C C . VAL A 1 95 ? -20.156 10.219 9.422 1 94.94 95 VAL A C 1
ATOM 734 O O . VAL A 1 95 ? -20.375 11.406 9.172 1 94.94 95 VAL A O 1
ATOM 737 N N . SER A 1 96 ? -18.922 9.75 9.664 1 95.25 96 SER A N 1
ATOM 738 C CA . SER A 1 96 ? -17.734 10.586 9.516 1 95.25 96 SER A CA 1
ATOM 739 C C . SER A 1 96 ? -16.703 9.914 8.602 1 95.25 96 SER A C 1
ATOM 741 O O . SER A 1 96 ? -16.781 8.711 8.352 1 95.25 96 SER A O 1
ATOM 743 N N . VAL A 1 97 ? -15.852 10.664 8.016 1 96.62 97 VAL A N 1
ATOM 744 C CA . VAL A 1 97 ? -14.742 10.219 7.172 1 96.62 97 VAL A CA 1
ATOM 745 C C . VAL A 1 97 ? -13.414 10.664 7.781 1 96.62 97 VAL A C 1
ATOM 747 O O . VAL A 1 97 ? -13.258 11.828 8.156 1 96.62 97 VAL A O 1
ATOM 750 N N . LYS A 1 98 ? -12.477 9.688 7.855 1 96.12 98 LYS A N 1
ATOM 751 C CA . LYS A 1 98 ? -11.188 9.977 8.484 1 96.12 98 LYS A CA 1
ATOM 752 C C . LYS A 1 98 ? -10.031 9.617 7.551 1 96.12 98 LYS A C 1
ATOM 754 O O . LYS A 1 98 ? -10.016 8.539 6.961 1 96.12 98 LYS A O 1
ATOM 759 N N . SER A 1 99 ? -9.156 10.523 7.387 1 94.12 99 SER A N 1
ATOM 760 C CA . SER A 1 99 ? -7.855 10.242 6.797 1 94.12 99 SER A CA 1
ATOM 761 C C . SER A 1 99 ? -6.793 10.047 7.871 1 94.12 99 SER A C 1
ATOM 763 O O . SER A 1 99 ? -6.777 9.016 8.547 1 94.12 99 SER A O 1
ATOM 765 N N . GLY A 1 100 ? -6.125 11.125 8.312 1 90.44 100 GLY A N 1
ATOM 766 C CA . GLY A 1 100 ? -5.059 11.008 9.289 1 90.44 100 GLY A CA 1
ATOM 767 C C . GLY A 1 100 ? -5.523 11.242 10.719 1 90.44 100 GLY A C 1
ATOM 768 O O . GLY A 1 100 ? -4.859 10.828 11.672 1 90.44 100 GLY A O 1
ATOM 769 N N . GLY A 1 101 ? -6.645 11.969 10.906 1 90.25 101 GLY A N 1
ATOM 770 C CA . GLY A 1 101 ? -7.199 12.18 12.234 1 90.25 101 GLY A CA 1
ATOM 771 C C . GLY A 1 101 ? -6.594 13.367 12.953 1 90.25 101 GLY A C 1
ATOM 772 O O . GLY A 1 101 ? -6.711 13.492 14.18 1 90.25 101 GLY A O 1
ATOM 773 N N . HIS A 1 102 ? -6.07 14.32 12.266 1 88.81 102 HIS A N 1
ATOM 774 C CA . HIS A 1 102 ? -5.348 15.438 12.859 1 88.81 102 HIS A CA 1
ATOM 775 C C . HIS A 1 102 ? -6.18 16.719 12.82 1 88.81 102 HIS A C 1
ATOM 777 O O . HIS A 1 102 ? -5.672 17.797 13.102 1 88.81 102 HIS A O 1
ATOM 783 N N . GLY A 1 103 ? -7.379 16.562 12.477 1 86 103 GLY A N 1
ATOM 784 C CA . GLY A 1 103 ? -8.227 17.75 12.406 1 86 103 GLY A CA 1
ATOM 785 C C . GLY A 1 103 ? -8.352 18.469 13.734 1 86 103 GLY A C 1
ATOM 786 O O . GLY A 1 103 ? -8.398 17.844 14.789 1 86 103 GLY A O 1
ATOM 787 N N . TYR A 1 104 ? -8.523 19.75 13.664 1 81.19 104 TYR A N 1
ATOM 788 C CA . TYR A 1 104 ? -8.438 20.578 14.859 1 81.19 104 TYR A CA 1
ATOM 789 C C . TYR A 1 104 ? -9.75 20.578 15.633 1 81.19 104 TYR A C 1
ATOM 791 O O . TYR A 1 104 ? -9.789 20.969 16.797 1 81.19 104 TYR A O 1
ATOM 799 N N . PHE A 1 105 ? -10.82 20.141 15.031 1 80.75 105 PHE A N 1
ATOM 800 C CA . PHE A 1 105 ? -12.102 20.172 15.734 1 80.75 105 PHE A CA 1
ATOM 801 C C . PHE A 1 105 ? -12.734 18.797 15.766 1 80.75 105 PHE A C 1
ATOM 803 O O . PHE A 1 105 ? -13.945 18.656 15.945 1 80.75 105 PHE A O 1
ATOM 810 N N . ASN A 1 106 ? -11.93 17.828 15.422 1 85.94 106 ASN A N 1
ATOM 811 C CA . ASN A 1 106 ? -12.352 16.438 15.469 1 85.94 106 ASN A CA 1
ATOM 812 C C . ASN A 1 106 ? -13.523 16.172 14.523 1 85.94 106 ASN A C 1
ATOM 814 O O . ASN A 1 106 ? -14.43 15.406 14.852 1 85.94 106 ASN A O 1
ATOM 818 N N . GLY A 1 107 ? -13.547 16.859 13.453 1 87.56 107 GLY A N 1
ATOM 819 C CA . GLY A 1 107 ? -14.602 16.672 12.469 1 87.56 107 GLY A CA 1
ATOM 820 C C . GLY A 1 107 ? -14.547 15.312 11.789 1 87.56 107 GLY A C 1
ATOM 821 O O . GLY A 1 107 ? -15.531 14.883 11.18 1 87.56 107 GLY A O 1
ATOM 822 N N . ALA A 1 108 ? -13.508 14.617 11.977 1 91.06 108 ALA A N 1
ATOM 823 C CA . ALA A 1 108 ? -13.297 13.359 11.266 1 91.06 108 ALA A CA 1
ATOM 824 C C . ALA A 1 108 ? -13.883 12.188 12.039 1 91.06 108 ALA A C 1
ATOM 826 O O . ALA A 1 108 ? -13.773 11.031 11.617 1 91.06 108 ALA A O 1
ATOM 827 N N . THR A 1 109 ? -14.453 12.453 13.148 1 92.44 109 THR A N 1
ATOM 828 C CA . THR A 1 109 ? -15.055 11.367 13.914 1 92.44 109 THR A CA 1
ATOM 829 C C . THR A 1 109 ? -16.469 11.734 14.344 1 92.44 109 THR A C 1
ATOM 831 O O . THR A 1 109 ? -16.906 12.875 14.164 1 92.44 109 THR A O 1
ATOM 834 N N . CYS A 1 110 ? -17.234 10.734 14.75 1 92.88 110 CYS A N 1
ATOM 835 C CA . CYS A 1 110 ? -18.594 10.844 15.281 1 92.88 110 CYS A CA 1
ATOM 836 C C . CYS A 1 110 ? -18.938 9.641 16.156 1 92.88 110 CYS A C 1
ATOM 838 O O . CYS A 1 110 ? -18.109 8.758 16.344 1 92.88 110 CYS A O 1
ATOM 840 N N . ALA A 1 111 ? -20.109 9.648 16.703 1 94.12 111 ALA A N 1
ATOM 841 C CA . ALA A 1 111 ? -20.5 8.562 17.594 1 94.12 111 ALA A CA 1
ATOM 842 C C . ALA A 1 111 ? -21.047 7.375 16.812 1 94.12 111 ALA A C 1
ATOM 844 O O . ALA A 1 111 ? -21.266 6.305 17.391 1 94.12 111 ALA A O 1
ATOM 845 N N . GLY A 1 112 ? -21.281 7.543 15.547 1 95.88 112 GLY A N 1
ATOM 846 C CA . GLY A 1 112 ? -21.875 6.496 14.727 1 95.88 112 GLY A CA 1
ATOM 847 C C . GLY A 1 112 ? -20.844 5.688 13.953 1 95.88 112 GLY A C 1
ATOM 848 O O . GLY A 1 112 ? -20.047 4.969 14.547 1 95.88 112 GLY A O 1
ATOM 849 N N . ILE A 1 113 ? -20.859 5.867 12.586 1 97.06 113 ILE A N 1
ATOM 850 C CA . ILE A 1 113 ? -20 5.086 11.719 1 97.06 113 ILE A CA 1
ATOM 851 C C . ILE A 1 113 ? -18.859 5.969 11.188 1 97.06 113 ILE A C 1
ATOM 853 O O . ILE A 1 113 ? -19.109 7.031 10.617 1 97.06 113 ILE A O 1
ATOM 857 N N . MET A 1 114 ? -17.625 5.52 11.383 1 97.5 114 MET A N 1
ATOM 858 C CA . MET A 1 114 ? -16.453 6.18 10.805 1 97.5 114 MET A CA 1
ATOM 859 C C . MET A 1 114 ? -15.93 5.402 9.602 1 97.5 114 MET A C 1
ATOM 861 O O . MET A 1 114 ? -15.695 4.195 9.688 1 97.5 114 MET A O 1
ATOM 865 N N . LEU A 1 115 ? -15.82 6.008 8.477 1 98.31 115 LEU A N 1
ATOM 866 C CA . LEU A 1 115 ? -15.031 5.484 7.359 1 98.31 115 LEU A CA 1
ATOM 867 C C . LEU A 1 115 ? -13.562 5.871 7.5 1 98.31 115 LEU A C 1
ATOM 869 O O . LEU A 1 115 ? -13.195 7.027 7.273 1 98.31 115 LEU A O 1
ATOM 873 N N . ASN A 1 116 ? -12.727 4.902 7.867 1 98.12 116 ASN A N 1
ATOM 874 C CA . ASN A 1 116 ? -11.289 5.07 8.094 1 98.12 116 ASN A CA 1
ATOM 875 C C . ASN A 1 116 ? -10.484 4.75 6.84 1 98.12 116 ASN A C 1
ATOM 877 O O . ASN A 1 116 ? -10.383 3.586 6.445 1 98.12 116 ASN A O 1
ATOM 881 N N . LEU A 1 117 ? -9.789 5.73 6.219 1 97.75 117 LEU A N 1
ATOM 882 C CA . LEU A 1 117 ? -9.188 5.594 4.895 1 97.75 117 LEU A CA 1
ATOM 883 C C . LEU A 1 117 ? -7.688 5.348 5 1 97.75 117 LEU A C 1
ATOM 885 O O . LEU A 1 117 ? -6.969 5.434 4 1 97.75 117 LEU A O 1
ATOM 889 N N . VAL A 1 118 ? -7.172 4.938 6.113 1 95.94 118 VAL A N 1
ATOM 890 C CA . VAL A 1 118 ? -5.758 4.906 6.465 1 95.94 118 VAL A CA 1
ATOM 891 C C . VAL A 1 118 ? -5.023 3.914 5.566 1 95.94 118 VAL A C 1
ATOM 893 O O . VAL A 1 118 ? -3.826 4.07 5.309 1 95.94 118 VAL A O 1
ATOM 896 N N . HIS A 1 119 ? -5.703 2.932 4.973 1 94.12 119 HIS A N 1
ATOM 897 C CA . HIS A 1 119 ? -5.031 1.87 4.23 1 94.12 119 HIS A CA 1
ATOM 898 C C . HIS A 1 119 ? -4.941 2.213 2.746 1 94.12 119 HIS A C 1
ATOM 900 O O . HIS A 1 119 ? -4.328 1.475 1.971 1 94.12 119 HIS A O 1
ATOM 906 N N . MET A 1 120 ? -5.461 3.307 2.332 1 95.25 120 MET A N 1
ATOM 907 C CA . MET A 1 120 ? -5.41 3.754 0.944 1 95.25 120 MET A CA 1
ATOM 908 C C . MET A 1 120 ? -4.191 4.637 0.701 1 95.25 120 MET A C 1
ATOM 910 O O . MET A 1 120 ? -4.316 5.859 0.585 1 95.25 120 MET A O 1
ATOM 914 N N . THR A 1 121 ? -2.988 3.992 0.538 1 93.5 121 THR A N 1
ATOM 915 C CA . THR A 1 121 ? -1.729 4.727 0.583 1 93.5 121 THR A CA 1
ATOM 916 C C . THR A 1 121 ? -1.021 4.668 -0.769 1 93.5 121 THR A C 1
ATOM 918 O O . THR A 1 121 ? 0.187 4.898 -0.853 1 93.5 121 THR A O 1
ATOM 921 N N . ASP A 1 122 ? -1.712 4.359 -1.786 1 88.56 122 ASP A N 1
ATOM 922 C CA . ASP A 1 122 ? -1.095 4.352 -3.109 1 88.56 122 ASP A CA 1
ATOM 923 C C . ASP A 1 122 ? -0.607 5.746 -3.494 1 88.56 122 ASP A C 1
ATOM 925 O O . ASP A 1 122 ? -1.243 6.746 -3.158 1 88.56 122 ASP A O 1
ATOM 929 N N . SER A 1 123 ? 0.559 5.77 -4.191 1 93.5 123 SER A N 1
ATOM 930 C CA . SER A 1 123 ? 1.1 7.039 -4.668 1 93.5 123 SER A CA 1
ATOM 931 C C . SER A 1 123 ? 1.87 6.855 -5.973 1 93.5 123 SER A C 1
ATOM 933 O O . SER A 1 123 ? 2.498 5.816 -6.188 1 93.5 123 SER A O 1
ATOM 935 N N . ARG A 1 124 ? 1.839 7.891 -6.828 1 92.31 124 ARG A N 1
ATOM 936 C CA . ARG A 1 124 ? 2.594 7.848 -8.078 1 92.31 124 ARG A CA 1
ATOM 937 C C . ARG A 1 124 ? 2.84 9.25 -8.617 1 92.31 124 ARG A C 1
ATOM 939 O O . ARG A 1 124 ? 2.037 10.156 -8.391 1 92.31 124 ARG A O 1
ATOM 946 N N . VAL A 1 125 ? 3.961 9.383 -9.312 1 94.94 125 VAL A N 1
ATOM 947 C CA . VAL A 1 125 ? 4.273 10.625 -10.016 1 94.94 125 VAL A CA 1
ATOM 948 C C . VAL A 1 125 ? 4.312 10.375 -11.523 1 94.94 125 VAL A C 1
ATOM 950 O O . VAL A 1 125 ? 5.035 9.492 -11.992 1 94.94 125 VAL A O 1
ATOM 953 N N . ASP A 1 126 ? 3.531 11.016 -12.234 1 92.69 126 ASP A N 1
ATOM 954 C CA . ASP A 1 126 ? 3.535 11.023 -13.695 1 92.69 126 ASP A CA 1
ATOM 955 C C . ASP A 1 126 ? 3.775 12.43 -14.242 1 92.69 126 ASP A C 1
ATOM 957 O O . ASP A 1 126 ? 2.848 13.234 -14.32 1 92.69 126 ASP A O 1
ATOM 961 N N . GLY A 1 127 ? 4.969 12.641 -14.703 1 94.44 127 GLY A N 1
ATOM 962 C CA . GLY A 1 127 ? 5.293 14.008 -15.086 1 94.44 127 GLY A CA 1
ATOM 963 C C . GLY A 1 127 ? 5.195 14.992 -13.93 1 94.44 127 GLY A C 1
ATOM 964 O O . GLY A 1 127 ? 5.871 14.828 -12.914 1 94.44 127 GLY A O 1
ATOM 965 N N . ASP A 1 128 ? 4.246 15.93 -14.055 1 97.56 128 ASP A N 1
ATOM 966 C CA . ASP A 1 128 ? 4.113 16.969 -13.039 1 97.56 128 ASP A CA 1
ATOM 967 C C . ASP A 1 128 ? 2.834 16.781 -12.227 1 97.56 128 ASP A C 1
ATOM 969 O O . ASP A 1 128 ? 2.252 17.766 -11.742 1 97.56 128 ASP A O 1
ATOM 973 N N . VAL A 1 129 ? 2.408 15.594 -12.172 1 98.12 129 VAL A N 1
ATOM 974 C CA . VAL A 1 129 ? 1.222 15.305 -11.375 1 98.12 129 VAL A CA 1
ATOM 975 C C . VAL A 1 129 ? 1.535 14.203 -10.367 1 98.12 129 VAL A C 1
ATOM 977 O O . VAL A 1 129 ? 2 13.125 -10.734 1 98.12 129 VAL A O 1
ATOM 980 N N . LEU A 1 130 ? 1.312 14.477 -9.156 1 98.38 130 LEU A N 1
ATOM 981 C CA . LEU A 1 130 ? 1.373 13.508 -8.07 1 98.38 130 LEU A CA 1
ATOM 982 C C . LEU A 1 130 ? -0.022 13.016 -7.703 1 98.38 130 LEU A C 1
ATOM 984 O O . LEU A 1 130 ? -0.907 13.812 -7.391 1 98.38 130 LEU A O 1
ATOM 988 N N . THR A 1 131 ? -0.261 11.75 -7.816 1 97.56 131 THR A N 1
ATOM 989 C CA . THR A 1 131 ? -1.514 11.133 -7.398 1 97.56 131 THR A CA 1
ATOM 990 C C . THR A 1 131 ? -1.35 10.438 -6.051 1 97.56 131 THR A C 1
ATOM 992 O O . THR A 1 131 ? -0.417 9.656 -5.859 1 97.56 131 THR A O 1
ATOM 995 N N . LEU A 1 132 ? -2.27 10.727 -5.109 1 97.69 132 LEU A N 1
ATOM 996 C CA . LEU A 1 132 ? -2.199 10.164 -3.764 1 97.69 132 LEU A CA 1
ATOM 997 C C . LEU A 1 132 ? -3.533 9.547 -3.365 1 97.69 132 LEU A C 1
ATOM 999 O O . LEU A 1 132 ? -4.594 10.086 -3.678 1 97.69 132 LEU A O 1
ATOM 1003 N N . GLY A 1 133 ? -3.441 8.406 -2.684 1 96.94 133 GLY A N 1
ATOM 1004 C CA . GLY A 1 133 ? -4.559 8 -1.846 1 96.94 133 GLY A CA 1
ATOM 1005 C C . GLY A 1 133 ? -4.723 8.867 -0.61 1 96.94 133 GLY A C 1
ATOM 1006 O O . GLY A 1 133 ? -3.744 9.406 -0.091 1 96.94 133 GLY A O 1
ATOM 1007 N N . PRO A 1 134 ? -5.934 8.969 -0.111 1 97.31 134 PRO A N 1
ATOM 1008 C CA . PRO A 1 134 ? -6.184 9.859 1.025 1 97.31 134 PRO A CA 1
ATOM 1009 C C . PRO A 1 134 ? -5.496 9.391 2.305 1 97.31 134 PRO A C 1
ATOM 1011 O O . PRO A 1 134 ? -5.332 10.172 3.244 1 97.31 134 PRO A O 1
ATOM 1014 N N . GLY A 1 135 ? -5.086 8.195 2.428 1 96.56 135 GLY A N 1
ATOM 1015 C CA . GLY A 1 135 ? -4.457 7.66 3.623 1 96.56 135 GLY A CA 1
ATOM 1016 C C . GLY A 1 135 ? -2.959 7.902 3.666 1 96.56 135 GLY A C 1
ATOM 1017 O O . GLY A 1 135 ? -2.312 7.645 4.684 1 96.56 135 GLY A O 1
ATOM 1018 N N . CYS A 1 136 ? -2.352 8.414 2.623 1 96.38 136 CYS A N 1
ATOM 1019 C CA . CYS A 1 136 ? -0.925 8.719 2.59 1 96.38 136 CYS A CA 1
ATOM 1020 C C . CYS A 1 136 ? -0.575 9.805 3.596 1 96.38 136 CYS A C 1
ATOM 1022 O O . CYS A 1 136 ? -1.085 10.93 3.51 1 96.38 136 CYS A O 1
ATOM 1024 N N . VAL A 1 137 ? 0.328 9.531 4.473 1 95.81 137 VAL A N 1
ATOM 1025 C CA . VAL A 1 137 ? 0.743 10.555 5.43 1 95.81 137 VAL A CA 1
ATOM 1026 C C . VAL A 1 137 ? 1.819 11.438 4.809 1 95.81 137 VAL A C 1
ATOM 1028 O O . VAL A 1 137 ? 2.414 11.078 3.791 1 95.81 137 VAL A O 1
ATOM 1031 N N . LEU A 1 138 ? 2.049 12.508 5.398 1 96.5 138 LEU A N 1
ATOM 1032 C CA . LEU A 1 138 ? 2.98 13.477 4.832 1 96.5 138 LEU A CA 1
ATOM 1033 C C . LEU A 1 138 ? 4.398 12.922 4.812 1 96.5 138 LEU A C 1
ATOM 1035 O O . LEU A 1 138 ? 5.176 13.227 3.9 1 96.5 138 LEU A O 1
ATOM 1039 N N . GLY A 1 139 ? 4.781 12.133 5.824 1 95.88 139 GLY A N 1
ATOM 1040 C CA . GLY A 1 139 ? 6.082 11.492 5.75 1 95.88 139 GLY A CA 1
ATOM 1041 C C . GLY A 1 139 ? 6.293 10.711 4.469 1 95.88 139 GLY A C 1
ATOM 1042 O O . GLY A 1 139 ? 7.355 10.789 3.852 1 95.88 139 GLY A O 1
ATOM 1043 N N . GLN A 1 140 ? 5.316 9.953 4.102 1 95.12 140 GLN A N 1
ATOM 1044 C CA . GLN A 1 140 ? 5.367 9.203 2.852 1 95.12 140 GLN A CA 1
ATOM 1045 C C . GLN A 1 140 ? 5.348 10.141 1.647 1 95.12 140 GLN A C 1
ATOM 1047 O O . GLN A 1 140 ? 6.008 9.883 0.641 1 95.12 140 GLN A O 1
ATOM 1052 N N . THR A 1 141 ? 4.617 11.203 1.737 1 97.44 141 THR A N 1
ATOM 1053 C CA . THR A 1 141 ? 4.562 12.203 0.679 1 97.44 141 THR A CA 1
ATOM 1054 C C . THR A 1 141 ? 5.93 12.852 0.475 1 97.44 141 THR A C 1
ATOM 1056 O O . THR A 1 141 ? 6.383 13.016 -0.661 1 97.44 141 THR A O 1
ATOM 1059 N N . ILE A 1 142 ? 6.609 13.188 1.563 1 97.88 142 ILE A N 1
ATOM 1060 C CA . ILE A 1 142 ? 7.941 13.773 1.499 1 97.88 142 ILE A CA 1
ATOM 1061 C C . ILE A 1 142 ? 8.898 12.797 0.818 1 97.88 142 ILE A C 1
ATOM 1063 O O . ILE A 1 142 ? 9.703 13.195 -0.033 1 97.88 142 ILE A O 1
ATOM 1067 N N . ASP A 1 143 ? 8.82 11.594 1.169 1 96.31 143 ASP A N 1
ATOM 1068 C CA . ASP A 1 143 ? 9.695 10.562 0.609 1 96.31 143 ASP A CA 1
ATOM 1069 C C . ASP A 1 143 ? 9.57 10.508 -0.912 1 96.31 143 ASP A C 1
ATOM 1071 O O . ASP A 1 143 ? 10.578 10.578 -1.624 1 96.31 143 ASP A O 1
ATOM 1075 N N . ILE A 1 144 ? 8.336 10.359 -1.437 1 95.88 144 ILE A N 1
ATOM 1076 C CA . ILE A 1 144 ? 8.156 10.188 -2.875 1 95.88 144 ILE A CA 1
ATOM 1077 C C . ILE A 1 144 ? 8.547 11.477 -3.596 1 95.88 144 ILE A C 1
ATOM 1079 O O . ILE A 1 144 ? 9.094 11.438 -4.699 1 95.88 144 ILE A O 1
ATOM 1083 N N . LEU A 1 145 ? 8.242 12.617 -3.053 1 97.94 145 LEU A N 1
ATOM 1084 C CA . LEU A 1 145 ? 8.641 13.883 -3.662 1 97.94 145 LEU A CA 1
ATOM 1085 C C . LEU A 1 145 ? 10.164 13.984 -3.754 1 97.94 145 LEU A C 1
ATOM 1087 O O . LEU A 1 145 ? 10.703 14.328 -4.809 1 97.94 145 LEU A O 1
ATOM 1091 N N . ALA A 1 146 ? 10.828 13.68 -2.682 1 96.81 146 ALA A N 1
ATOM 1092 C CA . ALA A 1 146 ? 12.281 13.758 -2.643 1 96.81 146 ALA A CA 1
ATOM 1093 C C . ALA A 1 146 ? 12.906 12.82 -3.67 1 96.81 146 ALA A C 1
ATOM 1095 O O . ALA A 1 146 ? 13.836 13.203 -4.387 1 96.81 146 ALA A O 1
ATOM 1096 N N . ARG A 1 147 ? 12.445 11.633 -3.795 1 92.75 147 ARG A N 1
ATOM 1097 C CA . ARG A 1 147 ? 12.961 10.625 -4.711 1 92.75 147 ARG A CA 1
ATOM 1098 C C . ARG A 1 147 ? 12.82 11.07 -6.16 1 92.75 147 ARG A C 1
ATOM 1100 O O . ARG A 1 147 ? 13.594 10.648 -7.023 1 92.75 147 ARG A O 1
ATOM 1107 N N . HIS A 1 148 ? 11.867 11.969 -6.438 1 95.5 148 HIS A N 1
ATOM 1108 C CA . HIS A 1 148 ? 11.602 12.375 -7.812 1 95.5 148 HIS A CA 1
ATOM 1109 C C . HIS A 1 148 ? 12.07 13.812 -8.055 1 95.5 148 HIS A C 1
ATOM 1111 O O . HIS A 1 148 ? 11.836 14.367 -9.133 1 95.5 148 HIS A O 1
ATOM 1117 N N . GLY A 1 149 ? 12.633 14.438 -7.055 1 97.31 149 GLY A N 1
ATOM 1118 C CA . GLY A 1 149 ? 13.094 15.812 -7.191 1 97.31 149 GLY A CA 1
ATOM 1119 C C . GLY A 1 149 ? 11.969 16.797 -7.406 1 97.31 149 GLY A C 1
ATOM 1120 O O . GLY A 1 149 ? 12.102 17.734 -8.211 1 97.31 149 GLY A O 1
ATOM 1121 N N . LYS A 1 150 ? 10.836 16.531 -6.781 1 98.56 150 LYS A N 1
ATOM 1122 C CA . LYS A 1 150 ? 9.664 17.391 -6.93 1 98.56 150 LYS A CA 1
ATOM 1123 C C . LYS A 1 150 ? 9.273 18.031 -5.598 1 98.56 150 LYS A C 1
ATOM 1125 O O . LYS A 1 150 ? 9.805 17.672 -4.551 1 98.56 150 LYS A O 1
ATOM 1130 N N . ALA A 1 151 ? 8.344 19 -5.684 1 98.62 151 ALA A N 1
ATOM 1131 C CA . ALA A 1 151 ? 7.848 19.672 -4.484 1 98.62 151 ALA A CA 1
ATOM 1132 C C . ALA A 1 151 ? 6.398 20.125 -4.664 1 98.62 151 ALA A C 1
ATOM 1134 O O . ALA A 1 151 ? 5.945 20.344 -5.789 1 98.62 151 ALA A O 1
ATOM 1135 N N . VAL A 1 152 ? 5.727 20.234 -3.572 1 98.62 152 VAL A N 1
ATOM 1136 C CA . VAL A 1 152 ? 4.395 20.828 -3.439 1 98.62 152 VAL A CA 1
ATOM 1137 C C . VAL A 1 152 ? 4.227 21.422 -2.045 1 98.62 152 VAL A C 1
ATOM 1139 O O . VAL A 1 152 ? 4.801 20.922 -1.075 1 98.62 152 VAL A O 1
ATOM 1142 N N . PRO A 1 153 ? 3.523 22.531 -1.932 1 98.06 153 PRO A N 1
ATOM 1143 C CA . PRO A 1 153 ? 3.354 23.094 -0.591 1 98.06 153 PRO A CA 1
ATOM 1144 C C . PRO A 1 153 ? 2.621 22.156 0.359 1 98.06 153 PRO A C 1
ATOM 1146 O O . PRO A 1 153 ? 1.561 21.625 0.015 1 98.06 153 PRO A O 1
ATOM 1149 N N . HIS A 1 154 ? 3.176 21.969 1.516 1 97 154 HIS A N 1
ATOM 1150 C CA . HIS A 1 154 ? 2.533 21.172 2.559 1 97 154 HIS A CA 1
ATOM 1151 C C . HIS A 1 154 ? 3.135 21.469 3.928 1 97 154 HIS A C 1
ATOM 1153 O O . HIS A 1 154 ? 4.117 22.219 4.031 1 97 154 HIS A O 1
ATOM 1159 N N . GLY A 1 155 ? 2.516 20.906 4.938 1 94.44 155 GLY A N 1
ATOM 1160 C CA . GLY A 1 155 ? 2.945 21.125 6.309 1 94.44 155 GLY A CA 1
ATOM 1161 C C . GLY A 1 155 ? 4.117 20.25 6.715 1 94.44 155 GLY A C 1
ATOM 1162 O O . GLY A 1 155 ? 4.691 19.547 5.883 1 94.44 155 GLY A O 1
ATOM 1163 N N . ASP A 1 156 ? 4.426 20.328 8.016 1 89.12 156 ASP A N 1
ATOM 1164 C CA . ASP A 1 156 ? 5.688 19.734 8.445 1 89.12 156 ASP A CA 1
ATOM 1165 C C . ASP A 1 156 ? 5.445 18.578 9.414 1 89.12 156 ASP A C 1
ATOM 1167 O O . ASP A 1 156 ? 6.395 17.984 9.922 1 89.12 156 ASP A O 1
ATOM 1171 N N . CYS A 1 157 ? 4.27 18.266 9.75 1 91 157 CYS A N 1
ATOM 1172 C CA . CYS A 1 157 ? 3.984 17.141 10.633 1 91 157 CYS A CA 1
ATOM 1173 C C . CYS A 1 157 ? 3.83 15.844 9.844 1 91 157 CYS A C 1
ATOM 1175 O O . CYS A 1 157 ? 2.865 15.68 9.094 1 91 157 CYS A O 1
ATOM 1177 N N . TYR A 1 158 ? 4.652 14.852 10.117 1 93.62 158 TYR A N 1
ATOM 1178 C CA . TYR A 1 158 ? 4.777 13.641 9.305 1 93.62 158 TYR A CA 1
ATOM 1179 C C . TYR A 1 158 ? 3.506 12.812 9.367 1 93.62 158 TYR A C 1
ATOM 1181 O O . TYR A 1 158 ? 3.17 12.102 8.414 1 93.62 158 TYR A O 1
ATOM 1189 N N . GLY A 1 159 ? 2.754 12.914 10.414 1 91.56 159 GLY A N 1
ATOM 1190 C CA . GLY A 1 159 ? 1.631 12.016 10.648 1 91.56 159 GLY A CA 1
ATOM 1191 C C . GLY A 1 159 ? 0.331 12.531 10.055 1 91.56 159 GLY A C 1
ATOM 1192 O O . GLY A 1 159 ? -0.682 11.828 10.07 1 91.56 159 GLY A O 1
ATOM 1193 N N . VAL A 1 160 ? 0.303 13.703 9.508 1 93.81 160 VAL A N 1
ATOM 1194 C CA . VAL A 1 160 ? -0.898 14.266 8.891 1 93.81 160 VAL A CA 1
ATOM 1195 C C . VAL A 1 160 ? -1.205 13.523 7.59 1 93.81 160 VAL A C 1
ATOM 1197 O O . VAL A 1 160 ? -0.3 13.242 6.805 1 93.81 160 VAL A O 1
ATOM 1200 N N . GLY A 1 161 ? -2.488 13.195 7.379 1 95 161 GLY A N 1
ATOM 1201 C CA . GLY A 1 161 ? -2.906 12.492 6.184 1 95 161 GLY A CA 1
ATOM 1202 C C . GLY A 1 161 ? -3.17 13.406 5.004 1 95 161 GLY A C 1
ATOM 1203 O O . GLY A 1 161 ? -3.695 14.508 5.18 1 95 161 GLY A O 1
ATOM 1204 N N . ALA A 1 162 ? -2.912 12.914 3.805 1 96.62 162 ALA A N 1
ATOM 1205 C CA . ALA A 1 162 ? -3.102 13.688 2.58 1 96.62 162 ALA A CA 1
ATOM 1206 C C . ALA A 1 162 ? -4.562 14.086 2.404 1 96.62 162 ALA A C 1
ATOM 1208 O O . ALA A 1 162 ? -4.859 15.195 1.945 1 96.62 162 ALA A O 1
ATOM 1209 N N . GLY A 1 163 ? -5.441 13.211 2.75 1 95.75 163 GLY A N 1
ATOM 1210 C CA . GLY A 1 163 ? -6.859 13.469 2.582 1 95.75 163 GLY A CA 1
ATOM 1211 C C . GLY A 1 163 ? -7.316 14.734 3.281 1 95.75 163 GLY A C 1
ATOM 1212 O O . GLY A 1 163 ? -7.957 15.594 2.668 1 95.75 163 GLY A O 1
ATOM 1213 N N . GLY A 1 164 ? -7.004 14.867 4.5 1 93.62 164 GLY A N 1
ATOM 1214 C CA . GLY A 1 164 ? -7.352 16.062 5.23 1 93.62 164 GLY A CA 1
ATOM 1215 C C . GLY A 1 164 ? -6.496 17.266 4.855 1 93.62 164 GLY A C 1
ATOM 1216 O O . GLY A 1 164 ? -7.004 18.375 4.715 1 93.62 164 GLY A O 1
ATOM 1217 N N . HIS A 1 165 ? -5.305 17.047 4.617 1 94.81 165 HIS A N 1
ATOM 1218 C CA . HIS A 1 165 ? -4.332 18.109 4.438 1 94.81 165 HIS A CA 1
ATOM 1219 C C . HIS A 1 165 ? -4.578 18.875 3.137 1 94.81 165 HIS A C 1
ATOM 1221 O O . HIS A 1 165 ? -4.719 20.094 3.143 1 94.81 165 HIS A O 1
ATOM 1227 N N . PHE A 1 166 ? -4.715 18.172 2.061 1 96.94 166 PHE A N 1
ATOM 1228 C CA . PHE A 1 166 ? -4.734 18.812 0.752 1 96.94 166 PHE A CA 1
ATOM 1229 C C . PHE A 1 166 ? -6.152 19.219 0.364 1 96.94 166 PHE A C 1
ATOM 1231 O O . PHE A 1 166 ? -6.352 20 -0.562 1 96.94 166 PHE A O 1
ATOM 1238 N N . THR A 1 167 ? -7.148 18.719 1.116 1 95.25 167 THR A N 1
ATOM 1239 C CA . THR A 1 167 ? -8.516 19.078 0.748 1 95.25 167 THR A CA 1
ATOM 1240 C C . THR A 1 167 ? -9.07 20.125 1.712 1 95.25 167 THR A C 1
ATOM 1242 O O . THR A 1 167 ? -10.195 20.594 1.549 1 95.25 167 THR A O 1
ATOM 1245 N N . THR A 1 168 ? -8.336 20.516 2.678 1 90.94 168 THR A N 1
ATOM 1246 C CA . THR A 1 168 ? -8.867 21.5 3.621 1 90.94 168 THR A CA 1
ATOM 1247 C C . THR A 1 168 ? -7.953 22.703 3.715 1 90.94 168 THR A C 1
ATOM 1249 O O . THR A 1 168 ? -8.406 23.812 4.008 1 90.94 168 THR A O 1
ATOM 1252 N N . ALA A 1 169 ? -6.715 22.641 3.629 1 87.88 169 ALA A N 1
ATOM 1253 C CA . ALA A 1 169 ? -5.77 23.75 3.721 1 87.88 169 ALA A CA 1
ATOM 1254 C C . ALA A 1 169 ? -4.434 23.375 3.076 1 87.88 169 ALA A C 1
ATOM 1256 O O . ALA A 1 169 ? -4.355 23.188 1.859 1 87.88 169 ALA A O 1
ATOM 1257 N N . GLY A 1 170 ? -3.441 23.234 4.02 1 89.75 170 GLY A N 1
ATOM 1258 C CA . GLY A 1 170 ? -2.137 22.844 3.516 1 89.75 170 GLY A CA 1
ATOM 1259 C C . GLY A 1 170 ? -1.125 23.969 3.512 1 89.75 170 GLY A C 1
ATOM 1260 O O . GLY A 1 170 ? -0.524 24.266 2.477 1 89.75 170 GLY A O 1
ATOM 1261 N N . TRP A 1 171 ? -0.877 24.609 4.629 1 92 171 TRP A N 1
ATOM 1262 C CA . TRP A 1 171 ? 0.083 25.688 4.758 1 92 171 TRP A CA 1
ATOM 1263 C C . TRP A 1 171 ? 1.514 25.172 4.723 1 92 171 TRP A C 1
ATOM 1265 O O . TRP A 1 171 ? 1.805 24.109 5.277 1 92 171 TRP A O 1
ATOM 1275 N N . ASP A 1 172 ? 2.346 25.922 4.062 1 96 172 ASP A N 1
ATOM 1276 C CA . ASP A 1 172 ? 3.775 25.641 3.982 1 96 172 ASP A CA 1
ATOM 1277 C C . ASP A 1 172 ? 4.602 26.859 4.387 1 96 172 ASP A C 1
ATOM 1279 O O . ASP A 1 172 ? 4.402 27.953 3.857 1 96 172 ASP A O 1
ATOM 1283 N N . LEU A 1 173 ? 5.582 26.688 5.18 1 94.88 173 LEU A N 1
ATOM 1284 C CA . LEU A 1 173 ? 6.355 27.781 5.727 1 94.88 173 LEU A CA 1
ATOM 1285 C C . LEU A 1 173 ? 7.227 28.422 4.652 1 94.88 173 LEU A C 1
ATOM 1287 O O . LEU A 1 173 ? 7.516 29.625 4.711 1 94.88 173 LEU A O 1
ATOM 1291 N N . LEU A 1 174 ? 7.637 27.703 3.736 1 97.62 174 LEU A N 1
ATOM 1292 C CA . LEU A 1 174 ? 8.602 28.188 2.75 1 97.62 174 LEU A CA 1
ATOM 1293 C C . LEU A 1 174 ? 7.906 28.5 1.425 1 97.62 174 LEU A C 1
ATOM 1295 O O . LEU A 1 174 ? 8.211 29.5 0.783 1 97.62 174 LEU A O 1
ATOM 1299 N N . LEU A 1 175 ? 6.93 27.719 1.064 1 98.12 175 LEU A N 1
ATOM 1300 C CA . LEU A 1 175 ? 6.496 27.719 -0.329 1 98.12 175 LEU A CA 1
ATOM 1301 C C . LEU A 1 175 ? 5.199 28.5 -0.498 1 98.12 175 LEU A C 1
ATOM 1303 O O . LEU A 1 175 ? 4.852 28.906 -1.612 1 98.12 175 LEU A O 1
ATOM 1307 N N . THR A 1 176 ? 4.488 28.75 0.513 1 97 176 THR A N 1
ATOM 1308 C CA . THR A 1 176 ? 3.125 29.266 0.438 1 97 176 THR A CA 1
ATOM 1309 C C . THR A 1 176 ? 3.096 30.609 -0.298 1 97 176 THR A C 1
ATOM 1311 O O . THR A 1 176 ? 2.287 30.797 -1.208 1 97 176 THR A O 1
ATOM 1314 N N . ARG A 1 177 ? 3.959 31.562 0.068 1 97.75 177 ARG A N 1
ATOM 1315 C CA . ARG A 1 177 ? 3.896 32.906 -0.481 1 97.75 177 ARG A CA 1
ATOM 1316 C C . ARG A 1 177 ? 4.207 32.906 -1.974 1 97.75 177 ARG A C 1
ATOM 1318 O O . ARG A 1 177 ? 3.613 33.688 -2.738 1 97.75 177 ARG A O 1
ATOM 1325 N N . ARG A 1 178 ? 5.098 32.062 -2.354 1 98 178 ARG A N 1
ATOM 1326 C CA . ARG A 1 178 ? 5.543 32.062 -3.744 1 98 178 ARG A CA 1
ATOM 1327 C C . ARG A 1 178 ? 4.68 31.125 -4.594 1 98 178 ARG A C 1
ATOM 1329 O O . ARG A 1 178 ? 4.43 31.422 -5.77 1 98 178 ARG A O 1
ATOM 1336 N N . TYR A 1 179 ? 4.18 30.016 -4.023 1 97.62 179 TYR A N 1
ATOM 1337 C CA . TYR A 1 179 ? 3.596 29 -4.871 1 97.62 179 TYR A CA 1
ATOM 1338 C C . TYR A 1 179 ? 2.18 28.656 -4.422 1 97.62 179 TYR A C 1
ATOM 1340 O O . TYR A 1 179 ? 1.521 27.797 -5.016 1 97.62 179 TYR A O 1
ATOM 1348 N N . GLY A 1 180 ? 1.679 29.312 -3.377 1 96.5 180 GLY A N 1
ATOM 1349 C CA . GLY A 1 180 ? 0.358 29.016 -2.844 1 96.5 180 GLY A CA 1
ATOM 1350 C C . GLY A 1 180 ? 0.381 27.984 -1.736 1 96.5 180 GLY A C 1
ATOM 1351 O O . GLY A 1 180 ? 1.45 27.609 -1.256 1 96.5 180 GLY A O 1
ATOM 1352 N N . ILE A 1 181 ? -0.866 27.562 -1.309 1 95.44 181 ILE A N 1
ATOM 1353 C CA . ILE A 1 181 ? -0.966 26.578 -0.234 1 95.44 181 ILE A CA 1
ATOM 1354 C C . ILE A 1 181 ? -1.328 25.219 -0.813 1 95.44 181 ILE A C 1
ATOM 1356 O O . ILE A 1 181 ? -1.615 25.094 -2.008 1 95.44 181 ILE A O 1
ATOM 1360 N N . GLY A 1 182 ? -1.329 24.188 -0.051 1 96.31 182 GLY A N 1
ATOM 1361 C CA . GLY A 1 182 ? -1.504 22.812 -0.473 1 96.31 182 GLY A CA 1
ATOM 1362 C C . GLY A 1 182 ? -2.787 22.578 -1.247 1 96.31 182 GLY A C 1
ATOM 1363 O O . GLY A 1 182 ? -2.768 22 -2.332 1 96.31 182 GLY A O 1
ATOM 1364 N N . CYS A 1 183 ? -3.893 23.047 -0.735 1 95.94 183 CYS A N 1
ATOM 1365 C CA . CYS A 1 183 ? -5.176 22.766 -1.369 1 95.94 183 CYS A CA 1
ATOM 1366 C C . CYS A 1 183 ? -5.266 23.438 -2.734 1 95.94 183 CYS A C 1
ATOM 1368 O O . CYS A 1 183 ? -5.984 22.953 -3.617 1 95.94 183 CYS A O 1
ATOM 1370 N N . GLN A 1 184 ? -4.539 24.5 -2.973 1 96.88 184 GLN A N 1
ATOM 1371 C CA . GLN A 1 184 ? -4.547 25.188 -4.258 1 96.88 184 GLN A CA 1
ATOM 1372 C C . GLN A 1 184 ? -3.789 24.391 -5.316 1 96.88 184 GLN A C 1
ATOM 1374 O O . GLN A 1 184 ? -3.881 24.688 -6.508 1 96.88 184 GLN A O 1
ATOM 1379 N N . SER A 1 185 ? -3.1 23.375 -4.875 1 98.19 185 SER A N 1
ATOM 1380 C CA . SER A 1 185 ? -2.336 22.547 -5.805 1 98.19 185 SER A CA 1
ATOM 1381 C C . SER A 1 185 ? -3.178 21.391 -6.344 1 98.19 185 SER A C 1
ATOM 1383 O O . SER A 1 185 ? -2.746 20.672 -7.238 1 98.19 185 SER A O 1
ATOM 1385 N N . VAL A 1 186 ? -4.352 21.219 -5.848 1 98.38 186 VAL A N 1
ATOM 1386 C CA . VAL A 1 186 ? -5.223 20.125 -6.293 1 98.38 186 VAL A CA 1
ATOM 1387 C C . VAL A 1 186 ? -5.715 20.422 -7.715 1 98.38 186 VAL A C 1
ATOM 1389 O O . VAL A 1 186 ? -6.285 21.469 -7.98 1 98.38 186 VAL A O 1
ATOM 1392 N N . VAL A 1 187 ? -5.527 19.484 -8.594 1 98.62 187 VAL A N 1
ATOM 1393 C CA . VAL A 1 187 ? -5.934 19.688 -9.977 1 98.62 187 VAL A CA 1
ATOM 1394 C C . VAL A 1 187 ? -7.008 18.672 -10.367 1 98.62 187 VAL A C 1
ATOM 1396 O O . VAL A 1 187 ? -7.531 18.703 -11.484 1 98.62 187 VAL A O 1
ATOM 1399 N N . GLY A 1 188 ? -7.297 17.812 -9.469 1 98.44 188 GLY A N 1
ATOM 1400 C CA . GLY A 1 188 ? -8.32 16.812 -9.711 1 98.44 188 GLY A CA 1
ATOM 1401 C C . GLY A 1 188 ? -8.336 15.703 -8.68 1 98.44 188 GLY A C 1
ATOM 1402 O O . GLY A 1 188 ? -7.656 15.797 -7.652 1 98.44 188 GLY A O 1
ATOM 1403 N N . GLY A 1 189 ? -9.203 14.703 -8.977 1 98.31 189 GLY A N 1
ATOM 1404 C CA . GLY A 1 189 ? -9.352 13.539 -8.117 1 98.31 189 GLY A CA 1
ATOM 1405 C C . GLY A 1 189 ? -10.625 12.75 -8.383 1 98.31 189 GLY A C 1
ATOM 1406 O O . GLY A 1 189 ? -11.227 12.883 -9.453 1 98.31 189 GLY A O 1
ATOM 1407 N N . ARG A 1 190 ? -10.938 11.875 -7.449 1 98.5 190 ARG A N 1
ATOM 1408 C CA . ARG A 1 190 ? -12.156 11.086 -7.508 1 98.5 190 ARG A CA 1
ATOM 1409 C C . ARG A 1 190 ? -12.953 11.211 -6.215 1 98.5 190 ARG A C 1
ATOM 1411 O O . ARG A 1 190 ? -12.383 11.242 -5.125 1 98.5 190 ARG A O 1
ATOM 1418 N N . VAL A 1 191 ? -14.273 11.367 -6.375 1 98.44 191 VAL A N 1
ATOM 1419 C CA . VAL A 1 191 ? -15.188 11.508 -5.246 1 98.44 191 VAL A CA 1
ATOM 1420 C C . VAL A 1 191 ? -16.281 10.438 -5.328 1 98.44 191 VAL A C 1
ATOM 1422 O O . VAL A 1 191 ? -16.906 10.266 -6.375 1 98.44 191 VAL A O 1
ATOM 1425 N N . VAL A 1 192 ? -16.5 9.703 -4.254 1 98.56 192 VAL A N 1
ATOM 1426 C CA . VAL A 1 192 ? -17.625 8.773 -4.125 1 98.56 192 VAL A CA 1
ATOM 1427 C C . VAL A 1 192 ? -18.75 9.438 -3.35 1 98.56 192 VAL A C 1
ATOM 1429 O O . VAL A 1 192 ? -18.625 9.719 -2.158 1 98.56 192 VAL A O 1
ATOM 1432 N N . LEU A 1 193 ? -19.859 9.719 -4.02 1 98.12 193 LEU A N 1
ATOM 1433 C CA . LEU A 1 193 ? -21.016 10.344 -3.375 1 98.12 193 LEU A CA 1
ATOM 1434 C C . LEU A 1 193 ? -21.656 9.398 -2.365 1 98.12 193 LEU A C 1
ATOM 1436 O O . LEU A 1 193 ? -21.422 8.188 -2.408 1 98.12 193 LEU A O 1
ATOM 1440 N N . TRP A 1 194 ? -22.516 9.938 -1.491 1 97.5 194 TRP A N 1
ATOM 1441 C CA . TRP A 1 194 ? -23.047 9.188 -0.36 1 97.5 194 TRP A CA 1
ATOM 1442 C C . TRP A 1 194 ? -23.906 8.023 -0.838 1 97.5 194 TRP A C 1
ATOM 1444 O O . TRP A 1 194 ? -24.219 7.109 -0.066 1 97.5 194 TRP A O 1
ATOM 1454 N N . ASP A 1 195 ? -24.375 7.973 -2.07 1 97.06 195 ASP A N 1
ATOM 1455 C CA . ASP A 1 195 ? -25.141 6.848 -2.586 1 97.06 195 ASP A CA 1
ATOM 1456 C C . ASP A 1 195 ? -24.25 5.852 -3.314 1 97.06 195 ASP A C 1
ATOM 1458 O O . ASP A 1 195 ? -24.734 4.895 -3.92 1 97.06 195 ASP A O 1
ATOM 1462 N N . GLY A 1 196 ? -22.938 6.141 -3.389 1 97.62 196 GLY A N 1
ATOM 1463 C CA . GLY A 1 196 ? -21.984 5.215 -4.004 1 97.62 196 GLY A CA 1
ATOM 1464 C C . GLY A 1 196 ? -21.594 5.613 -5.414 1 97.62 196 GLY A C 1
ATOM 1465 O O . GLY A 1 196 ? -20.719 4.996 -6.02 1 97.62 196 GLY A O 1
ATOM 1466 N N . THR A 1 197 ? -22.188 6.66 -5.965 1 97.81 197 THR A N 1
ATOM 1467 C CA . THR A 1 197 ? -21.812 7.133 -7.293 1 97.81 197 THR A CA 1
ATOM 1468 C C . THR A 1 197 ? -20.391 7.684 -7.289 1 97.81 197 THR A C 1
ATOM 1470 O O . THR A 1 197 ? -20.031 8.469 -6.414 1 97.81 197 THR A O 1
ATOM 1473 N N . VAL A 1 198 ? -19.594 7.273 -8.32 1 98.06 198 VAL A N 1
ATOM 1474 C CA . VAL A 1 198 ? -18.219 7.738 -8.406 1 98.06 198 VAL A CA 1
ATOM 1475 C C . VAL A 1 198 ? -18.109 8.844 -9.453 1 98.06 198 VAL A C 1
ATOM 1477 O O . VAL A 1 198 ? -18.578 8.688 -10.586 1 98.06 198 VAL A O 1
ATOM 1480 N N . LEU A 1 199 ? -17.484 9.938 -9.086 1 98.38 199 LEU A N 1
ATOM 1481 C CA . LEU A 1 199 ? -17.266 11.055 -10 1 98.38 199 LEU A CA 1
ATOM 1482 C C . LEU A 1 199 ? -15.773 11.305 -10.195 1 98.38 199 LEU A C 1
ATOM 1484 O O . LEU A 1 199 ? -15.008 11.305 -9.227 1 98.38 199 LEU A O 1
ATOM 1488 N N . ASP A 1 200 ? -15.367 11.367 -11.438 1 98.06 200 ASP A N 1
ATOM 1489 C CA . ASP A 1 200 ? -14.055 11.914 -11.773 1 98.06 200 ASP A CA 1
ATOM 1490 C C . ASP A 1 200 ? -14.102 13.438 -11.859 1 98.06 200 ASP A C 1
ATOM 1492 O O . ASP A 1 200 ? -14.93 14 -12.578 1 98.06 200 ASP A O 1
ATOM 1496 N N . VAL A 1 201 ? -13.203 14.078 -11.109 1 98.5 201 VAL A N 1
ATOM 1497 C CA . VAL A 1 201 ? -13.305 15.523 -10.938 1 98.5 201 VAL A CA 1
ATOM 1498 C C . VAL A 1 201 ? -12.039 16.203 -11.469 1 98.5 201 VAL A C 1
ATOM 1500 O O . VAL A 1 201 ? -10.922 15.781 -11.141 1 98.5 201 VAL A O 1
ATOM 1503 N N . ASP A 1 202 ? -12.18 17.141 -12.273 1 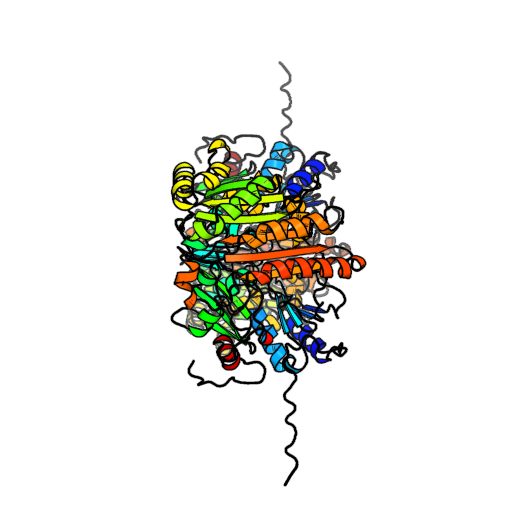98 202 ASP A N 1
ATOM 1504 C CA . ASP A 1 202 ? -11.109 18.031 -12.719 1 98 202 ASP A CA 1
ATOM 1505 C C . ASP A 1 202 ? -11.68 19.344 -13.242 1 98 202 ASP A C 1
ATOM 1507 O O . ASP A 1 202 ? -12.844 19.672 -12.977 1 98 202 ASP A O 1
ATOM 1511 N N . GLU A 1 203 ? -10.891 20.109 -13.969 1 96.88 203 GLU A N 1
ATOM 1512 C CA . GLU A 1 203 ? -11.312 21.422 -14.438 1 96.88 203 GLU A CA 1
ATOM 1513 C C . GLU A 1 203 ? -12.438 21.312 -15.461 1 96.88 203 GLU A C 1
ATOM 1515 O O . GLU A 1 203 ? -13.281 22.203 -15.562 1 96.88 203 GLU A O 1
ATOM 1520 N N . SER A 1 204 ? -12.492 20.234 -16.172 1 97.56 204 SER A N 1
ATOM 1521 C CA . SER A 1 204 ? -13.492 20.047 -17.219 1 97.56 204 SER A CA 1
ATOM 1522 C C . SER A 1 204 ? -14.688 19.25 -16.719 1 97.56 204 SER A C 1
ATOM 1524 O O . SER A 1 204 ? -15.812 19.438 -17.203 1 97.56 204 SER A O 1
ATOM 1526 N N . SER A 1 205 ? -14.398 18.438 -15.773 1 97.81 205 SER A N 1
ATOM 1527 C CA . SER A 1 205 ? -15.438 17.562 -15.234 1 97.81 205 SER A CA 1
ATOM 1528 C C . SER A 1 205 ? -15.773 17.953 -13.789 1 97.81 205 SER A C 1
ATOM 1530 O O . SER A 1 205 ? -14.984 17.703 -12.883 1 97.81 205 SER A O 1
ATOM 1532 N N . HIS A 1 206 ? -16.938 18.531 -13.539 1 97.25 206 HIS A N 1
ATOM 1533 C CA . HIS A 1 206 ? -17.453 18.922 -12.234 1 97.25 206 HIS A CA 1
ATOM 1534 C C . HIS A 1 206 ? -16.547 19.984 -11.586 1 97.25 206 HIS A C 1
ATOM 1536 O O . HIS A 1 206 ? -16.078 19.797 -10.469 1 97.25 206 HIS A O 1
ATOM 1542 N N . PRO A 1 207 ? -16.391 21.125 -12.219 1 96.5 207 PRO A N 1
ATOM 1543 C CA . PRO A 1 207 ? -15.516 22.172 -11.703 1 96.5 207 PRO A CA 1
ATOM 1544 C C . PRO A 1 207 ? -15.961 22.688 -10.328 1 96.5 207 PRO A C 1
ATOM 1546 O O . PRO A 1 207 ? -15.125 23.109 -9.531 1 96.5 207 PRO A O 1
ATOM 1549 N N . GLU A 1 208 ? -17.234 22.641 -10.016 1 95.44 208 GLU A N 1
ATOM 1550 C CA . GLU A 1 208 ? -17.719 23.062 -8.703 1 95.44 208 GLU A CA 1
ATOM 1551 C C . GLU A 1 208 ? -17.188 22.156 -7.602 1 95.44 208 GLU A C 1
ATOM 1553 O O . GLU A 1 208 ? -16.906 22.609 -6.492 1 95.44 208 GLU A O 1
ATOM 1558 N N . LEU A 1 209 ? -17.094 20.859 -7.867 1 96.88 209 LEU A N 1
ATOM 1559 C CA . LEU A 1 209 ? -16.531 19.938 -6.887 1 96.88 209 LEU A CA 1
ATOM 1560 C C . LEU A 1 209 ? -15.031 20.125 -6.742 1 96.88 209 LEU A C 1
ATOM 1562 O O . LEU A 1 209 ? -14.477 19.953 -5.656 1 96.88 209 LEU A O 1
ATOM 1566 N N . LEU A 1 210 ? -14.359 20.422 -7.887 1 97.62 210 LEU A N 1
ATOM 1567 C CA . LEU A 1 210 ? -12.938 20.75 -7.781 1 97.62 210 LEU A CA 1
ATOM 1568 C C . LEU A 1 210 ? -12.719 21.938 -6.848 1 97.62 210 LEU A C 1
ATOM 1570 O O . LEU A 1 210 ? -11.836 21.891 -5.988 1 97.62 210 LEU A O 1
ATOM 1574 N N . TYR A 1 211 ? -13.57 22.953 -7.023 1 95.31 211 TYR A N 1
ATOM 1575 C CA . TYR A 1 211 ? -13.523 24.109 -6.125 1 95.31 211 TYR A CA 1
ATOM 1576 C C . TYR A 1 211 ? -13.719 23.672 -4.676 1 95.31 211 TYR A C 1
ATOM 1578 O O . TYR A 1 211 ? -12.992 24.109 -3.785 1 95.31 211 TYR A O 1
ATOM 1586 N N . ALA A 1 212 ? -14.641 22.797 -4.426 1 94.25 212 ALA A N 1
ATOM 1587 C CA . ALA A 1 212 ? -14.953 22.328 -3.078 1 94.25 212 ALA A CA 1
ATOM 1588 C C . ALA A 1 212 ? -13.82 21.484 -2.514 1 94.25 212 ALA A C 1
ATOM 1590 O O . ALA A 1 212 ? -13.602 21.453 -1.302 1 94.25 212 ALA A O 1
ATOM 1591 N N . MET A 1 213 ? -13.102 20.766 -3.387 1 95.81 213 MET A N 1
ATOM 1592 C CA . MET A 1 213 ? -11.961 19.953 -2.945 1 95.81 213 MET A CA 1
ATOM 1593 C C . MET A 1 213 ? -10.797 20.844 -2.529 1 95.81 213 MET A C 1
ATOM 1595 O O . MET A 1 213 ? -9.953 20.438 -1.727 1 95.81 213 MET A O 1
ATOM 1599 N N . ARG A 1 214 ? -10.766 22.016 -3.107 1 95.12 214 ARG A N 1
ATOM 1600 C CA . ARG A 1 214 ? -9.703 22.969 -2.789 1 95.12 214 ARG A CA 1
ATOM 1601 C C . ARG A 1 214 ? -10.047 23.766 -1.531 1 95.12 214 ARG A C 1
ATOM 1603 O O . ARG A 1 214 ? -10.258 24.969 -1.594 1 95.12 214 ARG A O 1
ATOM 1610 N N . GLY A 1 215 ? -9.992 23.078 -0.412 1 91.56 215 GLY A N 1
ATOM 1611 C CA . GLY A 1 215 ? -10.133 23.828 0.83 1 91.56 215 GLY A CA 1
ATOM 1612 C C . GLY A 1 215 ? -11.469 23.594 1.517 1 91.56 215 GLY A C 1
ATOM 1613 O O . GLY A 1 215 ? -11.672 24.016 2.654 1 91.56 215 GLY A O 1
ATOM 1614 N N . GLY A 1 216 ? -12.375 22.906 0.905 1 90 216 GLY A N 1
ATOM 1615 C CA . GLY A 1 216 ? -13.703 22.688 1.47 1 90 216 GLY A CA 1
ATOM 1616 C C . GLY A 1 216 ? -14 21.234 1.763 1 90 216 GLY A C 1
ATOM 1617 O O . GLY A 1 216 ? -15.164 20.859 1.938 1 90 216 GLY A O 1
ATOM 1618 N N . ALA A 1 217 ? -13 20.406 1.771 1 89.62 217 ALA A N 1
ATOM 1619 C CA . ALA A 1 217 ? -13.172 18.984 1.993 1 89.62 217 ALA A CA 1
ATOM 1620 C C . ALA A 1 217 ? -14.266 18.406 1.096 1 89.62 217 ALA A C 1
ATOM 1622 O O . ALA A 1 217 ? -15.109 17.625 1.55 1 89.62 217 ALA A O 1
ATOM 1623 N N . ALA A 1 218 ? -14.391 18.922 -0.102 1 88.94 218 ALA A N 1
ATOM 1624 C CA . ALA A 1 218 ? -15.352 18.516 -1.121 1 88.94 218 ALA A CA 1
ATOM 1625 C C . ALA A 1 218 ? -16.781 18.781 -0.662 1 88.94 218 ALA A C 1
ATOM 1627 O O . ALA A 1 218 ? -17.703 18.031 -1.009 1 88.94 218 ALA A O 1
ATOM 1628 N N . ALA A 1 219 ? -16.953 19.641 0.249 1 86.06 219 ALA A N 1
ATOM 1629 C CA . ALA A 1 219 ? -18.25 20.109 0.751 1 86.06 219 ALA A CA 1
ATOM 1630 C C . ALA A 1 219 ? -19 18.969 1.446 1 86.06 219 ALA A C 1
ATOM 1632 O O . ALA A 1 219 ? -20.234 18.984 1.512 1 86.06 219 ALA A O 1
ATOM 1633 N N . GLY A 1 220 ? -18.312 17.922 1.769 1 90.31 220 GLY A N 1
ATOM 1634 C CA . GLY A 1 220 ? -18.938 16.812 2.482 1 90.31 220 GLY A CA 1
ATOM 1635 C C . GLY A 1 220 ? -19.922 16.031 1.629 1 90.31 220 GLY A C 1
ATOM 1636 O O . GLY A 1 220 ? -20.844 15.414 2.15 1 90.31 220 GLY A O 1
ATOM 1637 N N . VAL A 1 221 ? -19.766 16.016 0.381 1 94.12 221 VAL A N 1
ATOM 1638 C CA . VAL A 1 221 ? -20.75 15.414 -0.521 1 94.12 221 VAL A CA 1
ATOM 1639 C C . VAL A 1 221 ? -20.594 13.898 -0.525 1 94.12 221 VAL A C 1
ATOM 1641 O O . VAL A 1 221 ? -21.438 13.18 -1.085 1 94.12 221 VAL A O 1
ATOM 1644 N N . GLY A 1 222 ? -19.547 13.438 0.077 1 95.88 222 GLY A N 1
ATOM 1645 C CA . GLY A 1 222 ? -19.172 12.031 0.125 1 95.88 222 GLY A CA 1
ATOM 1646 C C . GLY A 1 222 ? -17.75 11.812 0.61 1 95.88 222 GLY A C 1
ATOM 1647 O O . GLY A 1 222 ? -17.344 12.398 1.612 1 95.88 222 GLY A O 1
ATOM 1648 N N . VAL A 1 223 ? -17.047 10.828 -0.104 1 98 223 VAL A N 1
ATOM 1649 C CA . VAL A 1 223 ? -15.695 10.461 0.284 1 98 223 VAL A CA 1
ATOM 1650 C C . VAL A 1 223 ? -14.734 10.734 -0.872 1 98 223 VAL A C 1
ATOM 1652 O O . VAL A 1 223 ? -14.953 10.266 -1.991 1 98 223 VAL A O 1
ATOM 1655 N N . VAL A 1 224 ? -13.68 11.539 -0.658 1 98.12 224 VAL A N 1
ATOM 1656 C CA . VAL A 1 224 ? -12.609 11.703 -1.641 1 98.12 224 VAL A CA 1
ATOM 1657 C C . VAL A 1 224 ? -11.711 10.477 -1.639 1 98.12 224 VAL A C 1
ATOM 1659 O O . VAL A 1 224 ? -11.008 10.211 -0.657 1 98.12 224 VAL A O 1
ATOM 1662 N N . SER A 1 225 ? -11.641 9.734 -2.744 1 98.25 225 SER A N 1
ATOM 1663 C CA . SER A 1 225 ? -10.906 8.477 -2.791 1 98.25 225 SER A CA 1
ATOM 1664 C C . SER A 1 225 ? -9.562 8.648 -3.486 1 98.25 225 SER A C 1
ATOM 1666 O O . SER A 1 225 ? -8.695 7.77 -3.408 1 98.25 225 SER A O 1
ATOM 1668 N N . GLU A 1 226 ? -9.352 9.719 -4.156 1 98.06 226 GLU A N 1
ATOM 1669 C CA . GLU A 1 226 ? -8.117 10.031 -4.863 1 98.06 226 GLU A CA 1
ATOM 1670 C C . GLU A 1 226 ? -7.887 11.539 -4.934 1 98.06 226 GLU A C 1
ATOM 1672 O O . GLU A 1 226 ? -8.828 12.305 -5.137 1 98.06 226 GLU A O 1
ATOM 1677 N N . ILE A 1 227 ? -6.57 11.938 -4.816 1 98.56 227 ILE A N 1
ATOM 1678 C CA . ILE A 1 227 ? -6.199 13.344 -4.926 1 98.56 227 ILE A CA 1
ATOM 1679 C C . ILE A 1 227 ? -5.082 13.508 -5.949 1 98.56 227 ILE A C 1
ATOM 1681 O O . ILE A 1 227 ? -4.082 12.781 -5.91 1 98.56 227 ILE A O 1
ATOM 1685 N N . ARG A 1 228 ? -5.207 14.398 -6.871 1 98.69 228 ARG A N 1
ATOM 1686 C CA . ARG A 1 228 ? -4.18 14.727 -7.852 1 98.69 228 ARG A CA 1
ATOM 1687 C C . ARG A 1 228 ? -3.639 16.141 -7.629 1 98.69 228 ARG A C 1
ATOM 1689 O O . ARG A 1 228 ? -4.402 17.109 -7.586 1 98.69 228 ARG A O 1
ATOM 1696 N N . LEU A 1 229 ? -2.324 16.219 -7.504 1 98.81 229 LEU A N 1
ATOM 1697 C CA . LEU A 1 229 ? -1.664 17.484 -7.184 1 98.81 229 LEU A CA 1
ATOM 1698 C C . LEU A 1 229 ? -0.715 17.906 -8.305 1 98.81 229 LEU A C 1
ATOM 1700 O O . LEU A 1 229 ? 0.056 17.078 -8.805 1 98.81 229 LEU A O 1
ATOM 1704 N N . ARG A 1 230 ? -0.77 19.125 -8.68 1 98.5 230 ARG A N 1
ATOM 1705 C CA . ARG A 1 230 ? 0.299 19.688 -9.5 1 98.5 230 ARG A CA 1
ATOM 1706 C C . ARG A 1 230 ? 1.581 19.844 -8.695 1 98.5 230 ARG A C 1
ATOM 1708 O O . ARG A 1 230 ? 1.57 20.469 -7.625 1 98.5 230 ARG A O 1
ATOM 1715 N N . VAL A 1 231 ? 2.664 19.281 -9.195 1 98.62 231 VAL A N 1
ATOM 1716 C CA . VAL A 1 231 ? 3.943 19.391 -8.5 1 98.62 231 VAL A CA 1
ATOM 1717 C C . VAL A 1 231 ? 4.926 20.188 -9.359 1 98.62 231 VAL A C 1
ATOM 1719 O O . VAL A 1 231 ? 4.727 20.328 -10.57 1 98.62 231 VAL A O 1
ATOM 1722 N N . MET A 1 232 ? 5.902 20.75 -8.719 1 98.38 232 MET A N 1
ATOM 1723 C CA . MET A 1 232 ? 6.973 21.484 -9.375 1 98.38 232 MET A CA 1
ATOM 1724 C C . MET A 1 232 ? 8.328 20.828 -9.125 1 98.38 232 MET A C 1
ATOM 1726 O O . MET A 1 232 ? 8.445 19.953 -8.266 1 98.38 232 MET A O 1
ATOM 1730 N N . ASP A 1 233 ? 9.281 21.297 -9.898 1 98.25 233 ASP A N 1
ATOM 1731 C CA . ASP A 1 233 ? 10.641 20.859 -9.57 1 98.25 233 ASP A CA 1
ATOM 1732 C C . ASP A 1 233 ? 11.07 21.375 -8.203 1 98.25 233 ASP A C 1
ATOM 1734 O O . ASP A 1 233 ? 10.719 22.5 -7.82 1 98.25 233 ASP A O 1
ATOM 1738 N N . GLU A 1 234 ? 11.742 20.594 -7.508 1 97.88 234 GLU A N 1
ATOM 1739 C CA . GLU A 1 234 ? 12.258 21.031 -6.211 1 97.88 234 GLU A CA 1
ATOM 1740 C C . GLU A 1 234 ? 13.062 22.312 -6.336 1 97.88 234 GLU A C 1
ATOM 1742 O O . GLU A 1 234 ? 13.891 22.453 -7.234 1 97.88 234 GLU A O 1
ATOM 1747 N N . PRO A 1 235 ? 12.773 23.266 -5.477 1 98.06 235 PRO A N 1
ATOM 1748 C CA . PRO A 1 235 ? 13.594 24.484 -5.492 1 98.06 235 PRO A CA 1
ATOM 1749 C C . PRO A 1 235 ? 15.078 24.188 -5.297 1 98.06 235 PRO A C 1
ATOM 1751 O O . PRO A 1 235 ? 15.438 23.219 -4.629 1 98.06 235 PRO A O 1
ATOM 1754 N N . ALA A 1 236 ? 15.93 25.109 -5.777 1 97.12 236 ALA A N 1
ATOM 1755 C CA . ALA A 1 236 ? 17.375 24.906 -5.785 1 97.12 236 ALA A CA 1
ATOM 1756 C C . ALA A 1 236 ? 17.938 24.906 -4.367 1 97.12 236 ALA A C 1
ATOM 1758 O O . ALA A 1 236 ? 18.984 24.297 -4.105 1 97.12 236 ALA A O 1
ATOM 1759 N N . ARG A 1 237 ? 17.234 25.641 -3.525 1 98.12 237 ARG A N 1
ATOM 1760 C CA . ARG A 1 237 ? 17.719 25.75 -2.15 1 98.12 237 ARG A CA 1
ATOM 1761 C C . ARG A 1 237 ? 16.578 26.125 -1.205 1 98.12 237 ARG A C 1
ATOM 1763 O O . ARG A 1 237 ? 15.531 26.594 -1.646 1 98.12 237 ARG A O 1
ATOM 1770 N N . ALA A 1 238 ? 16.828 25.906 0.02 1 98.44 238 ALA A N 1
ATOM 1771 C CA . ALA A 1 238 ? 16.094 26.469 1.149 1 98.44 238 ALA A CA 1
ATOM 1772 C C . ALA A 1 238 ? 17.031 27.156 2.135 1 98.44 238 ALA A C 1
ATOM 1774 O O . ALA A 1 238 ? 18.047 26.594 2.531 1 98.44 238 ALA A O 1
ATOM 1775 N N . THR A 1 239 ? 16.719 28.375 2.416 1 98.56 239 THR A N 1
ATOM 1776 C CA . THR A 1 239 ? 17.469 29.188 3.371 1 98.56 239 THR A CA 1
ATOM 1777 C C . THR A 1 239 ? 16.609 29.531 4.582 1 98.56 239 THR A C 1
ATOM 1779 O O . THR A 1 239 ? 15.438 29.859 4.438 1 98.56 239 THR A O 1
ATOM 1782 N N . TRP A 1 240 ? 17.203 29.359 5.766 1 98.69 240 TRP A N 1
ATOM 1783 C CA . TRP A 1 240 ? 16.391 29.719 6.918 1 98.69 240 TRP A CA 1
ATOM 1784 C C . TRP A 1 240 ? 17.266 30.156 8.094 1 98.69 240 TRP A C 1
ATOM 1786 O O . TRP A 1 240 ? 18.453 29.844 8.141 1 98.69 240 TRP A O 1
ATOM 1796 N N . ARG A 1 241 ? 16.75 30.922 8.953 1 98.38 241 ARG A N 1
ATOM 1797 C CA . ARG A 1 241 ? 17.328 31.422 10.203 1 98.38 241 ARG A CA 1
ATOM 1798 C C . ARG A 1 241 ? 16.281 31.453 11.312 1 98.38 241 ARG A C 1
ATOM 1800 O O . ARG A 1 241 ? 15.242 32.094 11.172 1 98.38 241 ARG A O 1
ATOM 1807 N N . LEU A 1 242 ? 16.562 30.719 12.352 1 97.69 242 LEU A N 1
ATOM 1808 C CA . LEU A 1 242 ? 15.742 30.734 13.562 1 97.69 242 LEU A CA 1
ATOM 1809 C C . LEU A 1 242 ? 16.469 31.453 14.695 1 97.69 242 LEU A C 1
ATOM 1811 O O . LEU A 1 242 ? 17.531 31 15.141 1 97.69 242 LEU A O 1
ATOM 1815 N N . THR A 1 243 ? 15.875 32.531 15.211 1 97.75 243 THR A N 1
ATOM 1816 C CA . THR A 1 243 ? 16.609 33.406 16.141 1 97.75 243 THR A CA 1
ATOM 1817 C C . THR A 1 243 ? 15.797 33.625 17.422 1 97.75 243 THR A C 1
ATOM 1819 O O . THR A 1 243 ? 14.844 34.406 17.422 1 97.75 243 THR A O 1
ATOM 1822 N N . PRO A 1 244 ? 16.25 33 18.516 1 96.75 244 PRO A N 1
ATOM 1823 C CA . PRO A 1 244 ? 15.625 33.375 19.797 1 96.75 244 PRO A CA 1
ATOM 1824 C C . PRO A 1 244 ? 15.867 34.844 20.172 1 96.75 244 PRO A C 1
ATOM 1826 O O . PRO A 1 244 ? 17 35.312 20.094 1 96.75 244 PRO A O 1
ATOM 1829 N N . LEU A 1 245 ? 14.859 35.469 20.625 1 97.31 245 LEU A N 1
ATOM 1830 C CA . LEU A 1 245 ? 14.945 36.906 20.969 1 97.31 245 LEU A CA 1
ATOM 1831 C C . LEU A 1 245 ? 14.945 37.094 22.484 1 97.31 245 LEU A C 1
ATOM 1833 O O . LEU A 1 245 ? 14.258 36.344 23.203 1 97.31 245 LEU A O 1
ATOM 1837 N N . THR A 1 246 ? 15.703 38.062 22.906 1 95.31 246 THR A N 1
ATOM 1838 C CA . THR A 1 246 ? 15.492 38.594 24.266 1 95.31 246 THR A CA 1
ATOM 1839 C C . THR A 1 246 ? 14.234 39.438 24.328 1 95.31 246 THR A C 1
ATOM 1841 O O . THR A 1 246 ? 13.688 39.812 23.297 1 95.31 246 THR A O 1
ATOM 1844 N N . LYS A 1 247 ? 13.859 39.75 25.547 1 95.25 247 LYS A N 1
ATOM 1845 C CA . LYS A 1 247 ? 12.703 40.625 25.719 1 95.25 247 LYS A CA 1
ATOM 1846 C C . LYS A 1 247 ? 12.945 41.969 25.078 1 95.25 247 LYS A C 1
ATOM 1848 O O . LYS A 1 247 ? 12.047 42.562 24.453 1 95.25 247 LYS A O 1
ATOM 1853 N N . ALA A 1 248 ? 14.156 42.469 25.234 1 95.38 248 ALA A N 1
ATOM 1854 C CA . ALA A 1 248 ? 14.516 43.75 24.672 1 95.38 248 ALA A CA 1
ATOM 1855 C C . ALA A 1 248 ? 14.469 43.719 23.141 1 95.38 248 ALA A C 1
ATOM 1857 O O . ALA A 1 248 ? 13.992 44.656 22.5 1 95.38 248 ALA A O 1
ATOM 1858 N N . GLN A 1 249 ? 14.984 42.688 22.609 1 96.5 249 GLN A N 1
ATOM 1859 C CA . GLN A 1 249 ? 14.984 42.531 21.156 1 96.5 249 GLN A CA 1
ATOM 1860 C C . GLN A 1 249 ? 13.562 42.406 20.625 1 96.5 249 GLN A C 1
ATOM 1862 O O . GLN A 1 249 ? 13.25 42.875 19.531 1 96.5 249 GLN A O 1
ATOM 1867 N N . LEU A 1 250 ? 12.742 41.688 21.328 1 96.88 250 LEU A N 1
ATOM 1868 C CA . LEU A 1 250 ? 11.336 41.562 20.953 1 96.88 250 LEU A CA 1
ATOM 1869 C C . LEU A 1 250 ? 10.68 42.938 20.906 1 96.88 250 LEU A C 1
ATOM 1871 O O . LEU A 1 250 ? 9.945 43.25 19.969 1 96.88 250 LEU A O 1
ATOM 1875 N N . GLN A 1 251 ? 10.969 43.75 21.891 1 94.94 251 GLN A N 1
ATOM 1876 C CA . GLN A 1 251 ? 10.445 45.094 21.922 1 94.94 251 GLN A CA 1
ATOM 1877 C C . GLN A 1 251 ? 10.969 45.906 20.734 1 94.94 251 GLN A C 1
ATOM 1879 O O . GLN A 1 251 ? 10.242 46.75 20.172 1 94.94 251 GLN A O 1
ATOM 1884 N N . GLN A 1 252 ? 12.156 45.656 20.422 1 94.44 252 GLN A N 1
ATOM 1885 C CA . GLN A 1 252 ? 12.742 46.344 19.266 1 94.44 252 GLN A CA 1
ATOM 1886 C C . GLN A 1 252 ? 12.008 45.938 17.984 1 94.44 252 GLN A C 1
ATOM 1888 O O . GLN A 1 252 ? 11.773 46.781 17.109 1 94.44 252 GLN A O 1
ATOM 1893 N N . CYS A 1 253 ? 11.766 44.688 17.844 1 95.56 253 CYS A N 1
ATOM 1894 C CA . CYS A 1 253 ? 11.016 44.219 16.688 1 95.56 253 CYS A CA 1
ATOM 1895 C C . CYS A 1 253 ? 9.664 44.906 16.594 1 95.56 253 CYS A C 1
ATOM 1897 O O . CYS A 1 253 ? 9.219 45.281 15.5 1 95.56 253 CYS A O 1
ATOM 1899 N N . VAL A 1 254 ? 8.992 45.094 17.734 1 96.19 254 VAL A N 1
ATOM 1900 C CA . VAL A 1 254 ? 7.684 45.719 17.781 1 96.19 254 VAL A CA 1
ATOM 1901 C C . VAL A 1 254 ? 7.828 47.219 17.406 1 96.19 254 VAL A C 1
ATOM 1903 O O . VAL A 1 254 ? 7.078 47.719 16.578 1 96.19 254 VAL A O 1
ATOM 1906 N N . ALA A 1 255 ? 8.82 47.812 17.969 1 94.62 255 ALA A N 1
ATOM 1907 C CA . ALA A 1 255 ? 9.047 49.219 17.734 1 94.62 255 ALA A CA 1
ATOM 1908 C C . ALA A 1 255 ? 9.391 49.5 16.281 1 94.62 255 ALA A C 1
ATOM 1910 O O . ALA A 1 255 ? 9.016 50.531 15.727 1 94.62 255 ALA A O 1
ATOM 1911 N N . SER A 1 256 ? 10.062 48.594 15.734 1 94.19 256 SER A N 1
ATOM 1912 C CA . SER A 1 256 ? 10.484 48.75 14.344 1 94.19 256 SER A CA 1
ATOM 1913 C C . SER A 1 256 ? 9.406 48.281 13.375 1 94.19 256 SER A C 1
ATOM 1915 O O . SER A 1 256 ? 9.602 48.312 12.164 1 94.19 256 SER A O 1
ATOM 1917 N N . ARG A 1 257 ? 8.312 47.781 13.852 1 96.25 257 ARG A N 1
ATOM 1918 C CA . ARG A 1 257 ? 7.203 47.312 13.047 1 96.25 257 ARG A CA 1
ATOM 1919 C C . ARG A 1 257 ? 7.672 46.25 12.047 1 96.25 257 ARG A C 1
ATOM 1921 O O . ARG A 1 257 ? 7.371 46.312 10.859 1 96.25 257 ARG A O 1
ATOM 1928 N N . VAL A 1 258 ? 8.414 45.312 12.539 1 96.56 258 VAL A N 1
ATOM 1929 C CA . VAL A 1 258 ? 9.117 44.344 11.711 1 96.56 258 VAL A CA 1
ATOM 1930 C C . VAL A 1 258 ? 8.102 43.531 10.914 1 96.56 258 VAL A C 1
ATOM 1932 O O . VAL A 1 258 ? 8.289 43.281 9.719 1 96.56 258 VAL A O 1
ATOM 1935 N N . PHE A 1 259 ? 7.055 43 11.492 1 97.31 259 PHE A N 1
ATOM 1936 C CA . PHE A 1 259 ? 6.094 42.125 10.844 1 97.31 259 PHE A CA 1
ATOM 1937 C C . PHE A 1 259 ? 5.309 42.875 9.773 1 97.31 259 PHE A C 1
ATOM 1939 O O . PHE A 1 259 ? 5.129 42.375 8.664 1 97.31 259 PHE A O 1
ATOM 1946 N N . SER A 1 260 ? 4.848 44.094 10.055 1 96.75 260 SER A N 1
ATOM 1947 C CA . SER A 1 260 ? 4.141 44.938 9.094 1 96.75 260 SER A CA 1
ATOM 1948 C C . SER A 1 260 ? 5.027 45.281 7.898 1 96.75 260 SER A C 1
ATOM 1950 O O . SER A 1 260 ? 4.562 45.281 6.754 1 96.75 260 SER A O 1
ATOM 1952 N N . ARG A 1 261 ? 6.227 45.531 8.18 1 97.44 261 ARG A N 1
ATOM 1953 C CA . ARG A 1 261 ? 7.16 45.875 7.121 1 97.44 261 ARG A CA 1
ATOM 1954 C C . ARG A 1 261 ? 7.52 44.688 6.266 1 97.44 261 ARG A C 1
ATOM 1956 O O . ARG A 1 261 ? 7.875 44.812 5.094 1 97.44 261 ARG A O 1
ATOM 1963 N N . ALA A 1 262 ? 7.434 43.531 6.812 1 97.81 262 ALA A N 1
ATOM 1964 C CA . ALA A 1 262 ? 7.801 42.312 6.117 1 97.81 262 ALA A CA 1
ATOM 1965 C C . ALA A 1 262 ? 6.879 42.062 4.926 1 97.81 262 ALA A C 1
ATOM 1967 O O . ALA A 1 262 ? 7.215 41.281 4.027 1 97.81 262 ALA A O 1
ATOM 1968 N N . VAL A 1 263 ? 5.727 42.656 4.879 1 97.06 263 VAL A N 1
ATOM 1969 C CA . VAL A 1 263 ? 4.762 42.469 3.797 1 97.06 263 VAL A CA 1
ATOM 1970 C C . VAL A 1 263 ? 5.406 42.875 2.469 1 97.06 263 VAL A C 1
ATOM 1972 O O . VAL A 1 263 ? 5.059 42.312 1.42 1 97.06 263 VAL A O 1
ATOM 1975 N N . SER A 1 264 ? 6.379 43.719 2.545 1 97.25 264 SER A N 1
ATOM 1976 C CA . SER A 1 264 ? 7 44.25 1.333 1 97.25 264 SER A CA 1
ATOM 1977 C C . SER A 1 264 ? 8.148 43.375 0.866 1 97.25 264 SER A C 1
ATOM 1979 O O . SER A 1 264 ? 8.711 43.594 -0.206 1 97.25 264 SER A O 1
ATOM 1981 N N . LEU A 1 265 ? 8.445 42.406 1.588 1 98.31 265 LEU A N 1
ATOM 1982 C CA . LEU A 1 265 ? 9.508 41.469 1.182 1 98.31 265 LEU A CA 1
ATOM 1983 C C . LEU A 1 265 ? 9.117 40.719 -0.078 1 98.31 265 LEU A C 1
ATOM 1985 O O . LEU A 1 265 ? 7.926 40.5 -0.334 1 98.31 265 LEU A O 1
ATOM 1989 N N . PRO A 1 266 ? 10.156 40.281 -0.871 1 98.19 266 PRO A N 1
ATOM 1990 C CA . PRO A 1 266 ? 9.836 39.344 -1.972 1 98.19 266 PRO A CA 1
ATOM 1991 C C . PRO A 1 266 ? 9.07 38.125 -1.507 1 98.19 266 PRO A C 1
ATOM 1993 O O . PRO A 1 266 ? 9.242 37.688 -0.371 1 98.19 266 PRO A O 1
ATOM 1996 N N . GLU A 1 267 ? 8.281 37.562 -2.393 1 97.94 267 GLU A N 1
ATOM 1997 C CA . GLU A 1 267 ? 7.453 36.406 -2.055 1 97.94 267 GLU A CA 1
ATOM 1998 C C . GLU A 1 267 ? 8.312 35.156 -1.774 1 97.94 267 GLU A C 1
ATOM 2000 O O . GLU A 1 267 ? 7.816 34.156 -1.24 1 97.94 267 GLU A O 1
ATOM 2005 N N . ASP A 1 268 ? 9.539 35.25 -2.059 1 98.38 268 ASP A N 1
ATOM 2006 C CA . ASP A 1 268 ? 10.492 34.188 -1.79 1 98.38 268 ASP A CA 1
ATOM 2007 C C . ASP A 1 268 ? 10.828 34.125 -0.303 1 98.38 268 ASP A C 1
ATOM 2009 O O . ASP A 1 268 ? 11.414 33.125 0.157 1 98.38 268 ASP A O 1
ATOM 2013 N N . VAL A 1 269 ? 10.445 35.125 0.447 1 98.62 269 VAL A N 1
ATOM 2014 C CA . VAL A 1 269 ? 10.867 35.219 1.841 1 98.62 269 VAL A CA 1
ATOM 2015 C C . VAL A 1 269 ? 9.641 35.219 2.752 1 98.62 269 VAL A C 1
ATOM 2017 O O . VAL A 1 269 ? 8.695 35.969 2.531 1 98.62 269 VAL A O 1
ATOM 2020 N N . THR A 1 270 ? 9.68 34.406 3.746 1 98.12 270 THR A N 1
ATOM 2021 C CA . THR A 1 270 ? 8.617 34.312 4.742 1 98.12 270 THR A CA 1
ATOM 2022 C C . THR A 1 270 ? 9.156 34.625 6.137 1 98.12 270 THR A C 1
ATOM 2024 O O . THR A 1 270 ? 10.195 34.094 6.531 1 98.12 270 THR A O 1
ATOM 2027 N N . VAL A 1 271 ? 8.461 35.438 6.887 1 97.88 271 VAL A N 1
ATOM 2028 C CA . VAL A 1 271 ? 8.797 35.812 8.258 1 97.88 271 VAL A CA 1
ATOM 2029 C C . VAL A 1 271 ? 7.766 35.25 9.219 1 97.88 271 VAL A C 1
ATOM 2031 O O . VAL A 1 271 ? 6.566 35.25 8.938 1 97.88 271 VAL A O 1
ATOM 2034 N N . SER A 1 272 ? 8.25 34.719 10.312 1 97.88 272 SER A N 1
ATOM 2035 C CA . SER A 1 272 ? 7.344 34.219 11.336 1 97.88 272 SER A CA 1
ATOM 2036 C C . SER A 1 272 ? 7.926 34.406 12.727 1 97.88 272 SER A C 1
ATOM 2038 O O . SER A 1 272 ? 9.125 34.625 12.883 1 97.88 272 SER A O 1
ATOM 2040 N N . PHE A 1 273 ? 7.078 34.438 13.703 1 98.12 273 PHE A N 1
ATOM 2041 C CA . PHE A 1 273 ? 7.414 34.375 15.117 1 98.12 273 PHE A CA 1
ATOM 2042 C C . PHE A 1 273 ? 6.816 33.125 15.766 1 98.12 273 PHE A C 1
ATOM 2044 O O . PHE A 1 273 ? 5.676 32.75 15.477 1 98.12 273 PHE A O 1
ATOM 2051 N N . ARG A 1 274 ? 7.57 32.469 16.531 1 97 274 ARG A N 1
ATOM 2052 C CA . ARG A 1 274 ? 7.113 31.281 17.266 1 97 274 ARG A CA 1
ATOM 2053 C C . ARG A 1 274 ? 7.434 31.391 18.75 1 97 274 ARG A C 1
ATOM 2055 O O . ARG A 1 274 ? 8.555 31.75 19.125 1 97 274 ARG A O 1
ATOM 2062 N N . PHE A 1 275 ? 6.48 31.141 19.609 1 96.75 275 PHE A N 1
ATOM 2063 C CA . PHE A 1 275 ? 6.633 31.156 21.062 1 96.75 275 PHE A CA 1
ATOM 2064 C C . PHE A 1 275 ? 6.477 29.75 21.625 1 96.75 275 PHE A C 1
ATOM 2066 O O . PHE A 1 275 ? 5.555 29.016 21.25 1 96.75 275 PHE A O 1
ATOM 2073 N N . PHE A 1 276 ? 7.34 29.359 22.469 1 93.75 276 PHE A N 1
ATOM 2074 C CA . PHE A 1 276 ? 7.32 28.031 23.078 1 93.75 276 PHE A CA 1
ATOM 2075 C C . PHE A 1 276 ? 8.25 27.984 24.297 1 93.75 276 PHE A C 1
ATOM 2077 O O . PHE A 1 276 ? 8.852 28.984 24.656 1 93.75 276 PHE A O 1
ATOM 2084 N N . PHE A 1 277 ? 8.273 26.891 24.984 1 92.25 277 PHE A N 1
ATOM 2085 C CA . PHE A 1 277 ? 9.211 26.641 26.078 1 92.25 277 PHE A CA 1
ATOM 2086 C C . PHE A 1 277 ? 10.234 25.578 25.672 1 92.25 277 PHE A C 1
ATOM 2088 O O . PHE A 1 277 ? 9.898 24.609 25 1 92.25 277 PHE A O 1
ATOM 2095 N N . GLU A 1 278 ? 11.406 25.891 26.031 1 86.88 278 GLU A N 1
ATOM 2096 C CA . GLU A 1 278 ? 12.422 24.859 25.984 1 86.88 278 GLU A CA 1
ATOM 2097 C C . GLU A 1 278 ? 12.508 24.094 27.297 1 86.88 278 GLU A C 1
ATOM 2099 O O . GLU A 1 278 ? 12.336 24.688 28.375 1 86.88 278 GLU A O 1
ATOM 2104 N N . PRO A 1 279 ? 12.703 22.812 27.266 1 80.06 279 PRO A N 1
ATOM 2105 C CA . PRO A 1 279 ? 12.695 22 28.484 1 80.06 279 PRO A CA 1
ATOM 2106 C C . PRO A 1 279 ? 13.625 22.562 29.562 1 80.06 279 PRO A C 1
ATOM 2108 O O . PRO A 1 279 ? 13.281 22.531 30.75 1 80.06 279 PRO A O 1
ATOM 2111 N N . HIS A 1 280 ? 14.789 23.078 29.344 1 82 280 HIS A N 1
ATOM 2112 C CA . HIS A 1 280 ? 15.75 23.453 30.375 1 82 280 HIS A CA 1
ATOM 2113 C C . HIS A 1 280 ? 15.781 24.969 30.562 1 82 280 HIS A C 1
ATOM 2115 O O . HIS A 1 280 ? 16.672 25.5 31.234 1 82 280 HIS A O 1
ATOM 2121 N N . GLN A 1 281 ? 14.734 25.578 30.078 1 87.69 281 GLN A N 1
ATOM 2122 C CA . GLN A 1 281 ? 14.656 27.031 30.25 1 87.69 281 GLN A CA 1
ATOM 2123 C C . GLN A 1 281 ? 13.344 27.438 30.906 1 87.69 281 GLN A C 1
ATOM 2125 O O . GLN A 1 281 ? 12.273 26.938 30.562 1 87.69 281 GLN A O 1
ATOM 2130 N N . GLU A 1 282 ? 13.484 28.234 31.844 1 91.56 282 GLU A N 1
ATOM 2131 C CA . GLU A 1 282 ? 12.312 28.672 32.594 1 91.56 282 GLU A CA 1
ATOM 2132 C C . GLU A 1 282 ? 11.477 29.672 31.797 1 91.56 282 GLU A C 1
ATOM 2134 O O . GLU A 1 282 ? 10.25 29.578 31.75 1 91.56 282 GLU A O 1
ATOM 2139 N N . GLU A 1 283 ? 12.148 30.609 31.203 1 95.12 283 GLU A N 1
ATOM 2140 C CA . GLU A 1 283 ? 11.461 31.656 30.438 1 95.12 283 GLU A CA 1
ATOM 2141 C C . GLU A 1 283 ? 11.016 31.141 29.078 1 95.12 283 GLU A C 1
ATOM 2143 O O . GLU A 1 283 ? 11.672 30.297 28.484 1 95.12 283 GLU A O 1
ATOM 2148 N N . PRO A 1 284 ? 9.859 31.625 28.594 1 96.06 284 PRO A N 1
ATOM 2149 C CA . PRO A 1 284 ? 9.477 31.266 27.219 1 96.06 284 PRO A CA 1
ATOM 2150 C C . PRO A 1 284 ? 10.461 31.781 26.172 1 96.06 284 PRO A C 1
ATOM 2152 O O . PRO A 1 284 ? 11.125 32.812 26.391 1 96.06 284 PRO A O 1
ATOM 2155 N N . VAL A 1 285 ? 10.477 31.109 25.125 1 95.38 285 VAL A N 1
ATOM 2156 C CA . VAL A 1 285 ? 11.297 31.5 23.984 1 95.38 285 VAL A CA 1
ATOM 2157 C C . VAL A 1 285 ? 10.422 32.156 22.922 1 95.38 285 VAL A C 1
ATOM 2159 O O . VAL A 1 285 ? 9.336 31.656 22.609 1 95.38 285 VAL A O 1
ATOM 2162 N N . CYS A 1 286 ? 10.789 33.281 22.469 1 97.31 286 CYS A N 1
ATOM 2163 C CA . CYS A 1 286 ? 10.266 33.844 21.234 1 97.31 286 CYS A CA 1
ATOM 2164 C C . CYS A 1 286 ? 11.297 33.719 20.125 1 97.31 286 CYS A C 1
ATOM 2166 O O . CYS A 1 286 ? 12.367 34.344 20.203 1 97.31 286 CYS A O 1
ATOM 2168 N N . SER A 1 287 ? 10.984 33 19.141 1 97.38 287 SER A N 1
ATOM 2169 C CA . SER A 1 287 ? 11.891 32.812 18.016 1 97.38 287 SER A CA 1
ATOM 2170 C C . SER A 1 287 ? 11.445 33.625 16.812 1 97.38 287 SER A C 1
ATOM 2172 O O . SER A 1 287 ? 10.305 33.531 16.359 1 97.38 287 SER A O 1
ATOM 2174 N N . PHE A 1 288 ? 12.328 34.531 16.359 1 97.94 288 PHE A N 1
ATOM 2175 C CA . PHE A 1 288 ? 12.172 35.219 15.102 1 97.94 288 PHE A CA 1
ATOM 2176 C C . PHE A 1 288 ? 12.727 34.406 13.945 1 97.94 288 PHE A C 1
ATOM 2178 O O . PHE A 1 288 ? 13.938 34.188 13.844 1 97.94 288 PHE A O 1
ATOM 2185 N N . ASN A 1 289 ? 11.805 33.969 13.031 1 98.12 289 ASN A N 1
ATOM 2186 C CA . ASN A 1 289 ? 12.18 32.969 12.023 1 98.12 289 ASN A CA 1
ATOM 2187 C C . ASN A 1 289 ? 12.031 33.531 10.609 1 98.12 289 ASN A C 1
ATOM 2189 O O . ASN A 1 289 ? 11.023 34.156 10.289 1 98.12 289 ASN A O 1
ATOM 2193 N N . ILE A 1 290 ? 13.008 33.281 9.789 1 98.56 290 ILE A N 1
ATOM 2194 C CA . ILE A 1 290 ? 12.992 33.656 8.375 1 98.56 290 ILE A CA 1
ATOM 2195 C C . ILE A 1 290 ? 13.219 32.406 7.52 1 98.56 290 ILE A C 1
ATOM 2197 O O . ILE A 1 290 ? 14.148 31.625 7.77 1 98.56 290 ILE A O 1
ATOM 2201 N N . PHE A 1 291 ? 12.383 32.156 6.539 1 98.56 291 PHE A N 1
ATOM 2202 C CA . PHE A 1 291 ? 12.531 31.141 5.512 1 98.56 291 PHE A CA 1
ATOM 2203 C C . PHE A 1 291 ? 12.594 31.781 4.125 1 98.56 291 PHE A C 1
ATOM 2205 O O . PHE A 1 291 ? 11.859 32.719 3.834 1 98.56 291 PHE A O 1
ATOM 2212 N N . SER A 1 292 ? 13.461 31.266 3.246 1 98.81 292 SER A N 1
ATOM 2213 C CA . SER A 1 292 ? 13.695 31.953 1.976 1 98.81 292 SER A CA 1
ATOM 2214 C C . SER A 1 292 ? 14.125 30.969 0.893 1 98.81 292 SER A C 1
ATOM 2216 O O . SER A 1 292 ? 14.812 29.984 1.176 1 98.81 292 SER A O 1
ATOM 2218 N N . LEU A 1 293 ? 13.703 31.234 -0.282 1 98.75 293 LEU A N 1
ATOM 2219 C CA . LEU A 1 293 ? 14.133 30.484 -1.461 1 98.75 293 LEU A CA 1
ATOM 2220 C C . LEU A 1 293 ? 15.383 31.109 -2.074 1 98.75 293 LEU A C 1
ATOM 2222 O O . LEU A 1 293 ? 15.945 30.578 -3.033 1 98.75 293 LEU A O 1
ATOM 2226 N N . LEU A 1 294 ? 15.82 32.25 -1.543 1 98.75 294 LEU A N 1
ATOM 2227 C CA . LEU A 1 294 ? 16.969 32.969 -2.041 1 98.75 294 LEU A CA 1
ATOM 2228 C C . LEU A 1 294 ? 18.234 32.594 -1.27 1 98.75 294 LEU A C 1
ATOM 2230 O O . LEU A 1 294 ? 18.156 31.891 -0.257 1 98.75 294 LEU A O 1
ATOM 2234 N N . THR A 1 295 ? 19.375 33.062 -1.796 1 98.62 295 THR A N 1
ATOM 2235 C CA . THR A 1 295 ? 20.609 32.875 -1.061 1 98.62 295 THR A CA 1
ATOM 2236 C C . THR A 1 295 ? 20.594 33.625 0.256 1 98.62 295 THR A C 1
ATOM 2238 O O . THR A 1 295 ? 19.797 34.562 0.427 1 98.62 295 THR A O 1
ATOM 2241 N N . VAL A 1 296 ? 21.5 33.25 1.13 1 98.62 296 VAL A N 1
ATOM 2242 C CA . VAL A 1 296 ? 21.625 33.938 2.41 1 98.62 296 VAL A CA 1
ATOM 2243 C C . VAL A 1 296 ? 21.922 35.406 2.176 1 98.62 296 VAL A C 1
ATOM 2245 O O . VAL A 1 296 ? 21.281 36.281 2.762 1 98.62 296 VAL A O 1
ATOM 2248 N N . ALA A 1 297 ? 22.859 35.719 1.313 1 98.44 297 ALA A N 1
ATOM 2249 C CA . ALA A 1 297 ? 23.266 37.094 1.035 1 98.44 297 ALA A CA 1
ATOM 2250 C C . ALA A 1 297 ? 22.109 37.906 0.479 1 98.44 297 ALA A C 1
ATOM 2252 O O . ALA A 1 297 ? 21.875 39.031 0.909 1 98.44 297 ALA A O 1
ATOM 2253 N N . GLU A 1 298 ? 21.438 37.344 -0.486 1 98.69 298 GLU A N 1
ATOM 2254 C CA . GLU A 1 298 ? 20.297 38.031 -1.075 1 98.69 298 GLU A CA 1
ATOM 2255 C C . GLU A 1 298 ? 19.203 38.281 -0.04 1 98.69 298 GLU A C 1
ATOM 2257 O O . GLU A 1 298 ? 18.578 39.344 -0.014 1 98.69 298 GLU A O 1
ATOM 2262 N N . THR A 1 299 ? 18.938 37.25 0.789 1 98.75 299 THR A N 1
ATOM 2263 C CA . THR A 1 299 ? 17.906 37.375 1.813 1 98.75 299 THR A CA 1
ATOM 2264 C C . THR A 1 299 ? 18.25 38.469 2.799 1 98.75 299 THR A C 1
ATOM 2266 O O . THR A 1 299 ? 17.406 39.312 3.105 1 98.75 299 THR A O 1
ATOM 2269 N N . ILE A 1 300 ? 19.453 38.5 3.287 1 98.5 300 ILE A N 1
ATOM 2270 C CA . ILE A 1 300 ? 19.891 39.5 4.242 1 98.5 300 ILE A CA 1
ATOM 2271 C C . ILE A 1 300 ? 19.766 40.906 3.619 1 98.5 300 ILE A C 1
ATOM 2273 O O . ILE A 1 300 ? 19.328 41.844 4.277 1 98.5 300 ILE A O 1
ATOM 2277 N N . LYS A 1 301 ? 20.156 41.031 2.375 1 98.44 301 LYS A N 1
ATOM 2278 C CA . LYS A 1 301 ? 20.016 42.281 1.669 1 98.44 301 LYS A CA 1
ATOM 2279 C C . LYS A 1 301 ? 18.562 42.75 1.656 1 98.44 301 LYS A C 1
ATOM 2281 O O . LYS A 1 301 ? 18.281 43.938 1.936 1 98.44 301 LYS A O 1
ATOM 2286 N N . HIS A 1 302 ? 17.672 41.844 1.313 1 98.69 302 HIS A N 1
ATOM 2287 C CA . HIS A 1 302 ? 16.25 42.188 1.291 1 98.69 302 HIS A CA 1
ATOM 2288 C C . HIS A 1 302 ? 15.758 42.562 2.684 1 98.69 302 HIS A C 1
ATOM 2290 O O . HIS A 1 302 ? 14.922 43.469 2.83 1 98.69 302 HIS A O 1
ATOM 2296 N N . LEU A 1 303 ? 16.234 41.906 3.699 1 98.31 303 LEU A N 1
ATOM 2297 C CA . LEU A 1 303 ? 15.82 42.219 5.062 1 98.31 303 LEU A CA 1
ATOM 2298 C C . LEU A 1 303 ? 16.266 43.625 5.461 1 98.31 303 LEU A C 1
ATOM 2300 O O . LEU A 1 303 ? 15.492 44.344 6.074 1 98.31 303 LEU A O 1
ATOM 2304 N N . HIS A 1 304 ? 17.453 44.031 5.137 1 98.12 304 HIS A N 1
ATOM 2305 C CA . HIS A 1 304 ? 17.922 45.375 5.418 1 98.12 304 HIS A CA 1
ATOM 2306 C C . HIS A 1 304 ? 17.094 46.406 4.668 1 98.12 304 HIS A C 1
ATOM 2308 O O . HIS A 1 304 ? 16.75 47.469 5.219 1 98.12 304 HIS A O 1
ATOM 2314 N N . GLN A 1 305 ? 16.812 46.094 3.496 1 98.06 305 GLN A N 1
ATOM 2315 C CA . GLN A 1 305 ? 16.094 47.031 2.639 1 98.06 305 GLN A CA 1
ATOM 2316 C C . GLN A 1 305 ? 14.648 47.219 3.098 1 98.06 305 GLN A C 1
ATOM 2318 O O . GLN A 1 305 ? 14.117 48.344 3.084 1 98.06 305 GLN A O 1
ATOM 2323 N N . HIS A 1 306 ? 14.047 46.156 3.533 1 98 306 HIS A N 1
ATOM 2324 C CA . HIS A 1 306 ? 12.602 46.188 3.744 1 98 306 HIS A CA 1
ATOM 2325 C C . HIS A 1 306 ? 12.266 46.312 5.227 1 98 306 HIS A C 1
ATOM 2327 O O . HIS A 1 306 ? 11.25 46.906 5.59 1 98 306 HIS A O 1
ATOM 2333 N N . LEU A 1 307 ? 13.039 45.719 6.117 1 96.94 307 LEU A N 1
ATOM 2334 C CA . LEU A 1 307 ? 12.719 45.719 7.539 1 96.94 307 LEU A CA 1
ATOM 2335 C C . LEU A 1 307 ? 13.469 46.844 8.258 1 96.94 307 LEU A C 1
ATOM 2337 O O . LEU A 1 307 ? 13.102 47.219 9.375 1 96.94 307 LEU A O 1
ATOM 2341 N N . GLY A 1 308 ? 14.516 47.312 7.66 1 95 308 GLY A N 1
ATOM 2342 C CA . GLY A 1 308 ? 15.359 48.344 8.281 1 95 308 GLY A CA 1
ATOM 2343 C C . GLY A 1 308 ? 16.562 47.719 8.992 1 95 308 GLY A C 1
ATOM 2344 O O . GLY A 1 308 ? 16.562 46.562 9.336 1 95 308 GLY A O 1
ATOM 2345 N N . ALA A 1 309 ? 17.469 48.562 9.281 1 94.06 309 ALA A N 1
ATOM 2346 C CA . ALA A 1 309 ? 18.75 48.125 9.828 1 94.06 309 ALA A CA 1
ATOM 2347 C C . ALA A 1 309 ? 18.594 47.562 11.234 1 94.06 309 ALA A C 1
ATOM 2349 O O . ALA A 1 309 ? 19.234 46.562 11.602 1 94.06 309 ALA A O 1
ATOM 2350 N N . GLU A 1 310 ? 17.812 48.125 11.984 1 92.12 310 GLU A N 1
ATOM 2351 C CA . GLU A 1 310 ? 17.656 47.719 13.375 1 92.12 310 GLU A CA 1
ATOM 2352 C C . GLU A 1 310 ? 17.109 46.312 13.469 1 92.12 310 GLU A C 1
ATOM 2354 O O . GLU A 1 310 ? 17.641 45.5 14.234 1 92.12 310 GLU A O 1
ATOM 2359 N N . ALA A 1 311 ? 16.109 46.062 12.695 1 92.62 311 ALA A N 1
ATOM 2360 C CA . ALA A 1 311 ? 15.508 44.719 12.703 1 92.62 311 ALA A CA 1
ATOM 2361 C C . ALA A 1 311 ? 16.406 43.719 12.008 1 92.62 311 ALA A C 1
ATOM 2363 O O . ALA A 1 311 ? 16.594 42.594 12.508 1 92.62 311 ALA A O 1
ATOM 2364 N N . ALA A 1 312 ? 16.953 44.062 10.891 1 96.25 312 ALA A N 1
ATOM 2365 C CA . ALA A 1 312 ? 17.781 43.156 10.094 1 96.25 312 ALA A CA 1
ATOM 2366 C C . ALA A 1 312 ? 19.047 42.75 10.852 1 96.25 312 ALA A C 1
ATOM 2368 O O . ALA A 1 312 ? 19.531 41.625 10.711 1 96.25 312 ALA A O 1
ATOM 2369 N N . SER A 1 313 ? 19.531 43.625 11.648 1 96.06 313 SER A N 1
ATOM 2370 C CA . SER A 1 313 ? 20.766 43.375 12.375 1 96.06 313 SER A CA 1
ATOM 2371 C C . SER A 1 313 ? 20.594 42.219 13.375 1 96.06 313 SER A C 1
ATOM 2373 O O . SER A 1 313 ? 21.578 41.625 13.797 1 96.06 313 SER A O 1
ATOM 2375 N N . LEU A 1 314 ? 19.406 41.969 13.773 1 96.12 314 LEU A N 1
ATOM 2376 C CA . LEU A 1 314 ? 19.125 40.875 14.695 1 96.12 314 LEU A CA 1
ATOM 2377 C C . LEU A 1 314 ? 19.438 39.5 14.055 1 96.12 314 LEU A C 1
ATOM 2379 O O . LEU A 1 314 ? 19.656 38.531 14.75 1 96.12 314 LEU A O 1
ATOM 2383 N N . VAL A 1 315 ? 19.422 39.438 12.656 1 96.88 315 VAL A N 1
ATOM 2384 C CA . VAL A 1 315 ? 19.5 38.156 12 1 96.88 315 VAL A CA 1
ATOM 2385 C C . VAL A 1 315 ? 20.516 38.219 10.852 1 96.88 315 VAL A C 1
ATOM 2387 O O . VAL A 1 315 ? 20.531 37.344 9.984 1 96.88 315 VAL A O 1
ATOM 2390 N N . ASP A 1 316 ? 21.344 39.219 10.711 1 96.62 316 ASP A N 1
ATOM 2391 C CA . ASP A 1 316 ? 22.125 39.406 9.5 1 96.62 316 ASP A CA 1
ATOM 2392 C C . ASP A 1 316 ? 23.5 38.719 9.625 1 96.62 316 ASP A C 1
ATOM 2394 O O . ASP A 1 316 ? 24.375 38.938 8.781 1 96.62 316 ASP A O 1
ATOM 2398 N N . ASP A 1 317 ? 23.797 38.031 10.766 1 97.44 317 ASP A N 1
ATOM 2399 C CA . ASP A 1 317 ? 25 37.219 10.82 1 97.44 317 ASP A CA 1
ATOM 2400 C C . ASP A 1 317 ? 24.891 36 9.906 1 97.44 317 ASP A C 1
ATOM 2402 O O . ASP A 1 317 ? 24.344 34.969 10.297 1 97.44 317 ASP A O 1
ATOM 2406 N N . ALA A 1 318 ? 25.531 36.031 8.812 1 97.31 318 ALA A N 1
ATOM 2407 C CA . ALA A 1 318 ? 25.422 35.031 7.758 1 97.31 318 ALA A CA 1
ATOM 2408 C C . ALA A 1 318 ? 25.859 33.656 8.266 1 97.31 318 ALA A C 1
ATOM 2410 O O . ALA A 1 318 ? 25.344 32.625 7.812 1 97.31 318 ALA A O 1
ATOM 2411 N N . ALA A 1 319 ? 26.719 33.625 9.258 1 96.94 319 ALA A N 1
ATOM 2412 C CA . ALA A 1 319 ? 27.297 32.375 9.758 1 96.94 319 ALA A CA 1
ATOM 2413 C C . ALA A 1 319 ? 26.234 31.547 10.477 1 96.94 319 ALA A C 1
ATOM 2415 O O . ALA A 1 319 ? 26.406 30.344 10.641 1 96.94 319 ALA A O 1
ATOM 2416 N N . LEU A 1 320 ? 25.203 32.188 10.852 1 97.81 320 LEU A N 1
ATOM 2417 C CA . LEU A 1 320 ? 24.188 31.484 11.633 1 97.81 320 LEU A CA 1
ATOM 2418 C C . LEU A 1 320 ? 23.031 31.031 10.742 1 97.81 320 LEU A C 1
ATOM 2420 O O . LEU A 1 320 ? 22.078 30.422 11.219 1 97.81 320 LEU A O 1
ATOM 2424 N N . TRP A 1 321 ? 23.094 31.312 9.461 1 98.5 321 TRP A N 1
ATOM 2425 C CA . TRP A 1 321 ? 22.047 30.922 8.508 1 98.5 321 TRP A CA 1
ATOM 2426 C C . TRP A 1 321 ? 22.312 29.531 7.945 1 98.5 321 TRP A C 1
ATOM 2428 O O . TRP A 1 321 ? 23.453 29.062 7.938 1 98.5 321 TRP A O 1
ATOM 2438 N N . ASN A 1 322 ? 21.234 28.875 7.621 1 98.44 322 ASN A N 1
ATOM 2439 C CA . ASN A 1 322 ? 21.312 27.641 6.848 1 98.44 322 ASN A CA 1
ATOM 2440 C C . ASN A 1 322 ? 20.938 27.875 5.387 1 98.44 322 ASN A C 1
ATOM 2442 O O . ASN A 1 322 ? 20 28.625 5.094 1 98.44 322 ASN A O 1
ATOM 2446 N N . GLU A 1 323 ? 21.641 27.438 4.527 1 98.5 323 GLU A N 1
ATOM 2447 C CA . GLU A 1 323 ? 21.375 27.391 3.094 1 98.5 323 GLU A CA 1
ATOM 2448 C C . GLU A 1 323 ? 21.578 25.969 2.553 1 98.5 323 GLU A C 1
ATOM 2450 O O . GLU A 1 323 ? 22.719 25.578 2.246 1 98.5 323 GLU A O 1
ATOM 2455 N N . ARG A 1 324 ? 20.5 25.219 2.465 1 98.25 324 ARG A N 1
ATOM 2456 C CA . ARG A 1 324 ? 20.562 23.781 2.166 1 98.25 324 ARG A CA 1
ATOM 2457 C C . ARG A 1 324 ? 19.422 23.375 1.238 1 98.25 324 ARG A C 1
ATOM 2459 O O . ARG A 1 324 ? 18.844 24.203 0.547 1 98.25 324 ARG A O 1
ATOM 2466 N N . LYS A 1 325 ? 19.219 22.031 1.11 1 97.44 325 LYS A N 1
ATOM 2467 C CA . LYS A 1 325 ? 18.141 21.5 0.301 1 97.44 325 LYS A CA 1
ATOM 2468 C C . LYS A 1 325 ? 16.797 21.609 1.038 1 97.44 325 LYS A C 1
ATOM 2470 O O . LYS A 1 325 ? 16.766 21.719 2.266 1 97.44 325 LYS A O 1
ATOM 2475 N N . LEU A 1 326 ? 15.766 21.594 0.253 1 98.06 326 LEU A N 1
ATOM 2476 C CA . LEU A 1 326 ? 14.414 21.625 0.814 1 98.06 326 LEU A CA 1
ATOM 2477 C C . LEU A 1 326 ? 14.211 20.469 1.799 1 98.06 326 LEU A C 1
ATOM 2479 O O . LEU A 1 326 ? 13.578 20.656 2.84 1 98.06 326 LEU A O 1
ATOM 2483 N N . LEU A 1 327 ? 14.688 19.297 1.466 1 97.5 327 LEU A N 1
ATOM 2484 C CA . LEU A 1 327 ? 14.539 18.141 2.336 1 97.5 327 LEU A CA 1
ATOM 2485 C C . LEU A 1 327 ? 15.125 18.422 3.719 1 97.5 327 LEU A C 1
ATOM 2487 O O . LEU A 1 327 ? 14.57 17.984 4.73 1 97.5 327 LEU A O 1
ATOM 2491 N N . ASP A 1 328 ? 16.281 19.109 3.777 1 97.44 328 ASP A N 1
ATOM 2492 C CA . ASP A 1 328 ? 16.906 19.438 5.062 1 97.44 328 ASP A CA 1
ATOM 2493 C C . ASP A 1 328 ? 15.953 20.25 5.934 1 97.44 328 ASP A C 1
ATOM 2495 O O . ASP A 1 328 ? 15.867 20.031 7.145 1 97.44 328 ASP A O 1
ATOM 2499 N N . LEU A 1 329 ? 15.297 21.125 5.344 1 97.75 329 LEU A N 1
ATOM 2500 C CA . LEU A 1 329 ? 14.312 21.922 6.07 1 97.75 329 LEU A CA 1
ATOM 2501 C C . LEU A 1 329 ? 13.156 21.047 6.555 1 97.75 329 LEU A C 1
ATOM 2503 O O . LEU A 1 329 ? 12.703 21.188 7.691 1 97.75 329 LEU A O 1
ATOM 2507 N N . ARG A 1 330 ? 12.695 20.141 5.684 1 97.31 330 ARG A N 1
ATOM 2508 C CA . ARG A 1 330 ? 11.586 19.25 6.023 1 97.31 330 ARG A CA 1
ATOM 2509 C C . ARG A 1 330 ? 11.953 18.344 7.191 1 97.31 330 ARG A C 1
ATOM 2511 O O . ARG A 1 330 ? 11.07 17.812 7.871 1 97.31 330 ARG A O 1
ATOM 2518 N N . LEU A 1 331 ? 13.195 18.188 7.48 1 96.75 331 LEU A N 1
ATOM 2519 C CA . LEU A 1 331 ? 13.656 17.234 8.492 1 96.75 331 LEU A CA 1
ATOM 2520 C C . LEU A 1 331 ? 13.93 17.953 9.812 1 96.75 331 LEU A C 1
ATOM 2522 O O . LEU A 1 331 ? 14.422 17.328 10.758 1 96.75 331 LEU A O 1
ATOM 2526 N N . LEU A 1 332 ? 13.633 19.156 9.93 1 94.5 332 LEU A N 1
ATOM 2527 C CA . LEU A 1 332 ? 13.859 19.891 11.164 1 94.5 332 LEU A CA 1
ATOM 2528 C C . LEU A 1 332 ? 13.148 19.219 12.336 1 94.5 332 LEU A C 1
ATOM 2530 O O . LEU A 1 332 ? 13.711 19.109 13.43 1 94.5 332 LEU A O 1
ATOM 2534 N N . PRO A 1 333 ? 11.883 18.75 12.164 1 92.38 333 PRO A N 1
ATOM 2535 C CA . PRO A 1 333 ? 11.203 18.078 13.281 1 92.38 333 PRO A CA 1
ATOM 2536 C C . PRO A 1 333 ? 11.688 16.656 13.5 1 92.38 333 PRO A C 1
ATOM 2538 O O . PRO A 1 333 ? 11.25 15.984 14.445 1 92.38 333 PRO A O 1
ATOM 2541 N N . ALA A 1 334 ? 12.531 16.203 12.727 1 94.44 334 ALA A N 1
ATOM 2542 C CA . ALA A 1 334 ? 12.906 14.781 12.719 1 94.44 334 ALA A CA 1
ATOM 2543 C C . ALA A 1 334 ? 13.844 14.453 13.875 1 94.44 334 ALA A C 1
ATOM 2545 O O . ALA A 1 334 ? 14.609 15.312 14.328 1 94.44 334 ALA A O 1
ATOM 2546 N N . SER A 1 335 ? 13.766 13.234 14.383 1 93.69 335 SER A N 1
ATOM 2547 C CA . SER A 1 335 ? 14.75 12.711 15.328 1 93.69 335 SER A CA 1
ATOM 2548 C C . SER A 1 335 ? 16.156 12.742 14.734 1 93.69 335 SER A C 1
ATOM 2550 O O . SER A 1 335 ? 16.328 12.93 13.531 1 93.69 335 SER A O 1
ATOM 2552 N N . SER A 1 336 ? 17.109 12.617 15.633 1 93.94 336 SER A N 1
ATOM 2553 C CA . SER A 1 336 ? 18.5 12.555 15.164 1 93.94 336 SER A CA 1
ATOM 2554 C C . SER A 1 336 ? 18.703 11.375 14.219 1 93.94 336 SER A C 1
ATOM 2556 O O . SER A 1 336 ? 19.438 11.484 13.234 1 93.94 336 SER A O 1
ATOM 2558 N N . MET A 1 337 ? 17.984 10.367 14.461 1 92.94 337 MET A N 1
ATOM 2559 C CA . MET A 1 337 ? 18.109 9.172 13.633 1 92.94 337 MET A CA 1
ATOM 2560 C C . MET A 1 337 ? 17.562 9.414 12.234 1 92.94 337 MET A C 1
ATOM 2562 O O . MET A 1 337 ? 18.219 9.094 11.242 1 92.94 337 MET A O 1
ATOM 2566 N N . LEU A 1 338 ? 16.391 9.922 12.148 1 94.81 338 LEU A N 1
ATOM 2567 C CA . LEU A 1 338 ? 15.766 10.188 10.852 1 94.81 338 LEU A CA 1
ATOM 2568 C C . LEU A 1 338 ? 16.562 11.227 10.07 1 94.81 338 LEU A C 1
ATOM 2570 O O . LEU A 1 338 ? 16.719 11.102 8.852 1 94.81 338 LEU A O 1
ATOM 2574 N N . SER A 1 339 ? 17.094 12.203 10.766 1 95.12 339 SER A N 1
ATOM 2575 C CA . SER A 1 339 ? 17.891 13.227 10.102 1 95.12 339 SER A CA 1
ATOM 2576 C C . SER A 1 339 ? 19.188 12.641 9.523 1 95.12 339 SER A C 1
ATOM 2578 O O . SER A 1 339 ? 19.625 13.062 8.453 1 95.12 339 SER A O 1
ATOM 2580 N N . ALA A 1 340 ? 19.734 11.75 10.25 1 94.31 340 ALA A N 1
ATOM 2581 C CA . ALA A 1 340 ? 20.969 11.117 9.805 1 94.31 340 ALA A CA 1
ATOM 2582 C C . ALA A 1 340 ? 20.719 10.203 8.609 1 94.31 340 ALA A C 1
ATOM 2584 O O . ALA A 1 340 ? 21.609 10.016 7.773 1 94.31 340 ALA A O 1
ATOM 2585 N N . ASP A 1 341 ? 19.5 9.672 8.539 1 93.94 341 ASP A N 1
ATOM 2586 C CA . ASP A 1 341 ? 19.141 8.742 7.477 1 93.94 341 ASP A CA 1
ATOM 2587 C C . ASP A 1 341 ? 17.766 9.062 6.906 1 93.94 341 ASP A C 1
ATOM 2589 O O . ASP A 1 341 ? 16.812 8.305 7.105 1 93.94 341 ASP A O 1
ATOM 2593 N N . PRO A 1 342 ? 17.703 10.008 6.008 1 94.69 342 PRO A N 1
ATOM 2594 C CA . PRO A 1 342 ? 16.391 10.453 5.52 1 94.69 342 PRO A CA 1
ATOM 2595 C C . PRO A 1 342 ? 15.648 9.359 4.754 1 94.69 342 PRO A C 1
ATOM 2597 O O . PRO A 1 342 ? 14.43 9.453 4.574 1 94.69 342 PRO A O 1
ATOM 2600 N N . GLY A 1 343 ? 16.328 8.328 4.266 1 93.56 343 GLY A N 1
ATOM 2601 C CA . GLY A 1 343 ? 15.68 7.199 3.619 1 93.56 343 GLY A CA 1
ATOM 2602 C C . GLY A 1 343 ? 14.688 6.488 4.516 1 93.56 343 GLY A C 1
ATOM 2603 O O . GLY A 1 343 ? 13.812 5.762 4.035 1 93.56 343 GLY A O 1
ATOM 2604 N N . MET A 1 344 ? 14.742 6.664 5.844 1 95.88 344 MET A N 1
ATOM 2605 C CA . MET A 1 344 ? 13.82 6.09 6.812 1 95.88 344 MET A CA 1
ATOM 2606 C C . MET A 1 344 ? 12.391 6.531 6.523 1 95.88 344 MET A C 1
ATOM 2608 O O . MET A 1 344 ? 11.43 5.879 6.953 1 95.88 344 MET A O 1
ATOM 2612 N N . LEU A 1 345 ? 12.211 7.629 5.805 1 95.25 345 LEU A N 1
ATOM 2613 C CA . LEU A 1 345 ? 10.883 8.133 5.484 1 95.25 345 LEU A CA 1
ATOM 2614 C C . LEU A 1 345 ? 10.07 7.086 4.727 1 95.25 345 LEU A C 1
ATOM 2616 O O . LEU A 1 345 ? 8.844 7.035 4.855 1 95.25 345 LEU A O 1
ATOM 2620 N N . SER A 1 346 ? 10.734 6.191 4.031 1 92.81 346 SER A N 1
ATOM 2621 C CA . SER A 1 346 ? 10.055 5.164 3.252 1 92.81 346 SER A CA 1
ATOM 2622 C C . SER A 1 346 ? 9.461 4.09 4.156 1 92.81 346 SER A C 1
ATOM 2624 O O . SER A 1 346 ? 8.641 3.283 3.713 1 92.81 346 SER A O 1
ATOM 2626 N N . GLU A 1 347 ? 9.852 4.039 5.434 1 94.62 347 GLU A N 1
ATOM 2627 C CA . GLU A 1 347 ? 9.414 3.016 6.379 1 94.62 347 GLU A CA 1
ATOM 2628 C C . GLU A 1 347 ? 8.281 3.529 7.27 1 94.62 347 GLU A C 1
ATOM 2630 O O . GLU A 1 347 ? 7.738 2.781 8.086 1 94.62 347 GLU A O 1
ATOM 2635 N N . LEU A 1 348 ? 7.855 4.758 7.066 1 93.06 348 LEU A N 1
ATOM 2636 C CA . LEU A 1 348 ? 6.875 5.391 7.945 1 93.06 348 LEU A CA 1
ATOM 2637 C C . LEU A 1 348 ? 5.473 4.875 7.656 1 93.06 348 LEU A C 1
ATOM 2639 O O . LEU A 1 348 ? 5.133 4.59 6.504 1 93.06 348 LEU A O 1
ATOM 2643 N N . SER A 1 349 ? 4.656 4.75 8.75 1 88.94 349 SER A N 1
ATOM 2644 C CA . SER A 1 349 ? 3.211 4.547 8.719 1 88.94 349 SER A CA 1
ATOM 2645 C C . SER A 1 349 ? 2.533 5.215 9.914 1 88.94 349 SER A C 1
ATOM 2647 O O . SER A 1 349 ? 3.191 5.566 10.891 1 88.94 349 SER A O 1
ATOM 2649 N N . SER A 1 350 ? 1.211 5.43 9.75 1 86.62 350 SER A N 1
ATOM 2650 C CA . SER A 1 350 ? 0.469 6.02 10.859 1 86.62 350 SER A CA 1
ATOM 2651 C C . SER A 1 350 ? 0.618 5.188 12.133 1 86.62 350 SER A C 1
ATOM 2653 O O . SER A 1 350 ? 0.818 5.734 13.219 1 86.62 350 SER A O 1
ATOM 2655 N N . THR A 1 351 ? 0.547 3.943 11.984 1 86.31 351 THR A N 1
ATOM 2656 C CA . THR A 1 351 ? 0.655 3.045 13.125 1 86.31 351 THR A CA 1
ATOM 2657 C C . THR A 1 351 ? 2.043 3.133 13.758 1 86.31 351 THR A C 1
ATOM 2659 O O . THR A 1 351 ? 2.174 3.211 14.977 1 86.31 351 THR A O 1
ATOM 2662 N N . ARG A 1 352 ? 3.066 3.197 12.984 1 88.44 352 ARG A N 1
ATOM 2663 C CA . ARG A 1 352 ? 4.426 3.232 13.508 1 88.44 352 ARG A CA 1
ATOM 2664 C C . ARG A 1 352 ? 4.711 4.562 14.203 1 88.44 352 ARG A C 1
ATOM 2666 O O . ARG A 1 352 ? 5.434 4.605 15.203 1 88.44 352 ARG A O 1
ATOM 2673 N N . LEU A 1 353 ? 4.215 5.574 13.609 1 88.69 353 LEU A N 1
ATOM 2674 C CA . LEU A 1 353 ? 4.387 6.891 14.219 1 88.69 353 LEU A CA 1
ATOM 2675 C C . LEU A 1 353 ? 3.777 6.934 15.609 1 88.69 353 LEU A C 1
ATOM 2677 O O . LEU A 1 353 ? 4.316 7.582 16.516 1 88.69 353 LEU A O 1
ATOM 2681 N N . HIS A 1 354 ? 2.695 6.223 15.805 1 84.94 354 HIS A N 1
ATOM 2682 C CA . HIS A 1 354 ? 2.043 6.176 17.109 1 84.94 354 HIS A CA 1
ATOM 2683 C C . HIS A 1 354 ? 2.781 5.242 18.062 1 84.94 354 HIS A C 1
ATOM 2685 O O . HIS A 1 354 ? 2.943 5.555 19.234 1 84.94 354 HIS A O 1
ATOM 2691 N N . ASP A 1 355 ? 3.254 4.191 17.531 1 85.12 355 ASP A N 1
ATOM 2692 C CA . ASP A 1 355 ? 3.867 3.16 18.375 1 85.12 355 ASP A CA 1
ATOM 2693 C C . ASP A 1 355 ? 5.27 3.572 18.812 1 85.12 355 ASP A C 1
ATOM 2695 O O . ASP A 1 355 ? 5.711 3.215 19.906 1 85.12 355 ASP A O 1
ATOM 2699 N N . SER A 1 356 ? 6.016 4.293 17.875 1 88.06 356 SER A N 1
ATOM 2700 C CA . SER A 1 356 ? 7.414 4.613 18.125 1 88.06 356 SER A CA 1
ATOM 2701 C C . SER A 1 356 ? 7.738 6.047 17.719 1 88.06 356 SER A C 1
ATOM 2703 O O . SER A 1 356 ? 8.656 6.273 16.922 1 88.06 356 SER A O 1
ATOM 2705 N N . PRO A 1 357 ? 7.121 6.902 18.344 1 89.12 357 PRO A N 1
ATOM 2706 C CA . PRO A 1 357 ? 7.258 8.289 17.906 1 89.12 357 PRO A CA 1
ATOM 2707 C C . PRO A 1 357 ? 8.688 8.812 18.031 1 89.12 357 PRO A C 1
ATOM 2709 O O . PRO A 1 357 ? 9.141 9.602 17.203 1 89.12 357 PRO A O 1
ATOM 2712 N N . HIS A 1 358 ? 9.516 8.344 19 1 90.5 358 HIS A N 1
ATOM 2713 C CA . HIS A 1 358 ? 10.852 8.883 19.25 1 90.5 358 HIS A CA 1
ATOM 2714 C C . HIS A 1 358 ? 11.828 8.438 18.172 1 90.5 358 HIS A C 1
ATOM 2716 O O . HIS A 1 358 ? 12.93 8.984 18.062 1 90.5 358 HIS A O 1
ATOM 2722 N N . LEU A 1 359 ? 11.445 7.492 17.453 1 91.56 359 LEU A N 1
ATOM 2723 C CA . LEU A 1 359 ? 12.273 7.055 16.328 1 91.56 359 LEU A CA 1
ATOM 2724 C C . LEU A 1 359 ? 12.203 8.055 15.18 1 91.56 359 LEU A C 1
ATOM 2726 O O . LEU A 1 359 ? 13.156 8.188 14.414 1 91.56 359 LEU A O 1
ATOM 2730 N N . PHE A 1 360 ? 11.125 8.75 15.133 1 92.56 360 PHE A N 1
ATOM 2731 C CA . PHE A 1 360 ? 10.898 9.531 13.914 1 92.56 360 PHE A CA 1
ATOM 2732 C C . PHE A 1 360 ? 10.828 11.016 14.234 1 92.56 360 PHE A C 1
ATOM 2734 O O . PHE A 1 360 ? 11.039 11.852 13.352 1 92.56 360 PHE A O 1
ATOM 2741 N N . TRP A 1 361 ? 10.555 11.359 15.438 1 91.75 361 TRP A N 1
ATOM 2742 C CA . TRP A 1 361 ? 10.398 12.758 15.836 1 91.75 361 TRP A CA 1
ATOM 2743 C C . TRP A 1 361 ? 11.445 13.141 16.875 1 91.75 361 TRP A C 1
ATOM 2745 O O . TRP A 1 361 ? 11.859 12.305 17.688 1 91.75 361 TRP A O 1
ATOM 2755 N N . ASN A 1 362 ? 11.859 14.367 16.812 1 89.31 362 ASN A N 1
ATOM 2756 C CA . ASN A 1 362 ? 12.695 14.844 17.906 1 89.31 362 ASN A CA 1
ATOM 2757 C C . ASN A 1 362 ? 11.891 14.992 19.203 1 89.31 362 ASN A C 1
ATOM 2759 O O . ASN A 1 362 ? 10.656 14.953 19.172 1 89.31 362 ASN A O 1
ATOM 2763 N N . ARG A 1 363 ? 12.492 15.109 20.281 1 82.44 363 ARG A N 1
ATOM 2764 C CA . ARG A 1 363 ? 11.875 15.094 21.594 1 82.44 363 ARG A CA 1
ATOM 2765 C C . ARG A 1 363 ? 10.875 16.234 21.75 1 82.44 363 ARG A C 1
ATOM 2767 O O . ARG A 1 363 ? 9.789 16.047 22.297 1 82.44 363 ARG A O 1
ATOM 2774 N N . GLY A 1 364 ? 11.266 17.391 21.281 1 78.25 364 GLY A N 1
ATOM 2775 C CA . GLY A 1 364 ? 10.359 18.516 21.359 1 78.25 364 GLY A CA 1
ATOM 2776 C C . GLY A 1 364 ? 9.047 18.297 20.641 1 78.25 364 GLY A C 1
ATOM 2777 O O . GLY A 1 364 ? 7.98 18.625 21.156 1 78.25 364 GLY A O 1
ATOM 2778 N N . MET A 1 365 ? 9.188 17.594 19.562 1 81.31 365 MET A N 1
ATOM 2779 C CA . MET A 1 365 ? 7.992 17.344 18.766 1 81.31 365 MET A CA 1
ATOM 2780 C C . MET A 1 365 ? 7.145 16.25 19.391 1 81.31 365 MET A C 1
ATOM 2782 O O . MET A 1 365 ? 5.914 16.312 19.359 1 81.31 365 MET A O 1
ATOM 2786 N N . VAL A 1 366 ? 7.77 15.234 19.859 1 80.56 366 VAL A N 1
ATOM 2787 C CA . VAL A 1 366 ? 7.031 14.148 20.5 1 80.56 366 VAL A CA 1
ATOM 2788 C C . VAL A 1 366 ? 6.184 14.711 21.641 1 80.56 366 VAL A C 1
ATOM 2790 O O . VAL A 1 366 ? 5.023 14.328 21.812 1 80.56 366 VAL A O 1
ATOM 2793 N N . GLN A 1 367 ? 6.68 15.594 22.297 1 72.69 367 GLN A N 1
ATOM 2794 C CA . GLN A 1 367 ? 5.988 16.188 23.438 1 72.69 367 GLN A CA 1
ATOM 2795 C C . GLN A 1 367 ? 4.777 17 22.984 1 72.69 367 GLN A C 1
ATOM 2797 O O . GLN A 1 367 ? 3.764 17.047 23.688 1 72.69 367 GLN A O 1
ATOM 2802 N N . ARG A 1 368 ? 4.883 17.484 21.781 1 68.19 368 ARG A N 1
ATOM 2803 C CA . ARG A 1 368 ? 3.852 18.406 21.312 1 68.19 368 ARG A CA 1
ATOM 2804 C C . ARG A 1 368 ? 2.809 17.688 20.469 1 68.19 368 ARG A C 1
ATOM 2806 O O . ARG A 1 368 ? 1.633 18.062 20.484 1 68.19 368 ARG A O 1
ATOM 2813 N N . GLU A 1 369 ? 3.238 16.922 19.547 1 61.09 369 GLU A N 1
ATOM 2814 C CA . GLU A 1 369 ? 2.391 16.438 18.453 1 61.09 369 GLU A CA 1
ATOM 2815 C C . GLU A 1 369 ? 1.833 15.055 18.75 1 61.09 369 GLU A C 1
ATOM 2817 O O . GLU A 1 369 ? 0.817 14.648 18.188 1 61.09 369 GLU A O 1
ATOM 2822 N N . MET A 1 370 ? 2.568 14.422 19.422 1 58.38 370 MET A N 1
ATOM 2823 C CA . MET A 1 370 ? 2.326 13.008 19.156 1 58.38 370 MET A CA 1
ATOM 2824 C C . MET A 1 370 ? 1.154 12.492 19.984 1 58.38 370 MET A C 1
ATOM 2826 O O . MET A 1 370 ? 0.785 13.102 20.984 1 58.38 370 MET A O 1
ATOM 2830 N N . GLY A 1 371 ? 0.76 11.312 20.047 1 56.53 371 GLY A N 1
ATOM 2831 C CA . GLY A 1 371 ? -0.294 10.336 20.234 1 56.53 371 GLY A CA 1
ATOM 2832 C C . GLY A 1 371 ? -0.693 10.164 21.688 1 56.53 371 GLY A C 1
ATOM 2833 O O . GLY A 1 371 ? 0.166 10.062 22.578 1 56.53 371 GLY A O 1
ATOM 2834 N N . SER A 1 372 ? -1.951 10.562 21.938 1 68.94 372 SER A N 1
ATOM 2835 C CA . SER A 1 372 ? -2.807 10.164 23.047 1 68.94 372 SER A CA 1
ATOM 2836 C C . SER A 1 372 ? -2.861 11.258 24.125 1 68.94 372 SER A C 1
ATOM 2838 O O . SER A 1 372 ? -2.557 11 25.281 1 68.94 372 SER A O 1
ATOM 2840 N N . SER A 1 373 ? -2.883 12.625 23.469 1 83.81 373 SER A N 1
ATOM 2841 C CA . SER A 1 373 ? -3.088 13.68 24.453 1 83.81 373 SER A CA 1
ATOM 2842 C C . SER A 1 373 ? -4.387 14.438 24.188 1 83.81 373 SER A C 1
ATOM 2844 O O . SER A 1 373 ? -4.984 14.297 23.125 1 83.81 373 SER A O 1
ATOM 2846 N N . PHE A 1 374 ? -4.762 15.172 25.25 1 89.5 374 PHE A N 1
ATOM 2847 C CA . PHE A 1 374 ? -5.82 16.156 25.031 1 89.5 374 PHE A CA 1
ATOM 2848 C C . PHE A 1 374 ? -5.281 17.375 24.312 1 89.5 374 PHE A C 1
ATOM 2850 O O . PHE A 1 374 ? -4.086 17.672 24.375 1 89.5 374 PHE A O 1
ATOM 2857 N N . LEU A 1 375 ? -6.18 18.078 23.656 1 88.56 375 LEU A N 1
ATOM 2858 C CA . LEU A 1 375 ? -5.711 19.141 22.781 1 88.56 375 LEU A CA 1
ATOM 2859 C C . LEU A 1 375 ? -6.672 20.328 22.797 1 88.56 375 LEU A C 1
ATOM 2861 O O . LEU A 1 375 ? -7.895 20.141 22.797 1 88.56 375 LEU A O 1
ATOM 2865 N N . GLU A 1 376 ? -6.137 21.531 22.891 1 88.81 376 GLU A N 1
ATOM 2866 C CA . GLU A 1 376 ? -6.828 22.781 22.609 1 88.81 376 GLU A CA 1
ATOM 2867 C C . GLU A 1 376 ? -6.059 23.625 21.594 1 88.81 376 GLU A C 1
ATOM 2869 O O . GLU A 1 376 ? -4.836 23.75 21.688 1 88.81 376 GLU A O 1
ATOM 2874 N N . THR A 1 377 ? -6.766 24.078 20.594 1 89.12 377 THR A N 1
ATOM 2875 C CA . THR A 1 377 ? -6.086 24.859 19.562 1 89.12 377 THR A CA 1
ATOM 2876 C C . THR A 1 377 ? -6.922 26.062 19.172 1 89.12 377 THR A C 1
ATOM 2878 O O . THR A 1 377 ? -8.133 26.109 19.406 1 89.12 377 THR A O 1
ATOM 2881 N N . SER A 1 378 ? -6.258 27.062 18.641 1 88.62 378 SER A N 1
ATOM 2882 C CA . SER A 1 378 ? -6.875 28.266 18.062 1 88.62 378 SER A CA 1
ATOM 2883 C C . SER A 1 378 ? -6.09 28.781 16.859 1 88.62 378 SER A C 1
ATOM 2885 O O . SER A 1 378 ? -4.859 28.766 16.875 1 88.62 378 SER A O 1
ATOM 2887 N N . SER A 1 379 ? -6.801 29.078 15.812 1 89.38 379 SER A N 1
ATOM 2888 C CA . SER A 1 379 ? -6.207 29.641 14.602 1 89.38 379 SER A CA 1
ATOM 2889 C C . SER A 1 379 ? -6.988 30.859 14.117 1 89.38 379 SER A C 1
ATOM 2891 O O . SER A 1 379 ? -8.211 30.797 13.977 1 89.38 379 SER A O 1
ATOM 2893 N N . HIS A 1 380 ? -6.281 32 13.812 1 89 380 HIS A N 1
ATOM 2894 C CA . HIS A 1 380 ? -6.918 33.219 13.367 1 89 380 HIS A CA 1
ATOM 2895 C C . HIS A 1 380 ? -6.113 33.906 12.258 1 89 380 HIS A C 1
ATOM 2897 O O . HIS A 1 380 ? -4.883 33.969 12.328 1 89 380 HIS A O 1
ATOM 2903 N N . TRP A 1 381 ? -6.871 34.312 11.234 1 92.62 381 TRP A N 1
ATOM 2904 C CA . TRP A 1 381 ? -6.25 35.312 10.367 1 92.62 381 TRP A CA 1
ATOM 2905 C C . TRP A 1 381 ? -6.141 36.656 11.07 1 92.62 381 TRP A C 1
ATOM 2907 O O . TRP A 1 381 ? -7.109 37.125 11.656 1 92.62 381 TRP A O 1
ATOM 2917 N N . VAL A 1 382 ? -4.98 37.25 10.969 1 95.44 382 VAL A N 1
ATOM 2918 C CA . VAL A 1 382 ? -4.758 38.5 11.695 1 95.44 382 VAL A CA 1
ATOM 2919 C C . VAL A 1 382 ? -4.262 39.562 10.727 1 95.44 382 VAL A C 1
ATOM 2921 O O . VAL A 1 382 ? -3.836 39.25 9.609 1 95.44 382 VAL A O 1
ATOM 2924 N N . ARG A 1 383 ? -4.352 40.75 11.195 1 96.31 383 ARG A N 1
ATOM 2925 C CA . ARG A 1 383 ? -3.799 41.875 10.422 1 96.31 383 ARG A CA 1
ATOM 2926 C C . ARG A 1 383 ? -2.275 41.844 10.422 1 96.31 383 ARG A C 1
ATOM 2928 O O . ARG A 1 383 ? -1.661 41.25 11.305 1 96.31 383 ARG A O 1
ATOM 2935 N N . THR A 1 384 ? -1.695 42.5 9.422 1 96.38 384 THR A N 1
ATOM 2936 C CA . THR A 1 384 ? -0.241 42.438 9.32 1 96.38 384 THR A CA 1
ATOM 2937 C C . THR A 1 384 ? 0.402 43.438 10.297 1 96.38 384 THR A C 1
ATOM 2939 O O . THR A 1 384 ? 1.59 43.312 10.609 1 96.38 384 THR A O 1
ATOM 2942 N N . ASP A 1 385 ? -0.384 44.406 10.727 1 96.19 385 ASP A N 1
ATOM 2943 C CA . ASP A 1 385 ? 0.131 45.312 11.742 1 96.19 385 ASP A CA 1
ATOM 2944 C C . ASP A 1 385 ? -0.239 44.844 13.148 1 96.19 385 ASP A C 1
ATOM 2946 O O . ASP A 1 385 ? -0.762 45.625 13.953 1 96.19 385 ASP A O 1
ATOM 2950 N N . CYS A 1 386 ? 0.104 43.625 13.398 1 96 386 CYS A N 1
ATOM 2951 C CA . CYS A 1 386 ? -0.354 42.969 14.617 1 96 386 CYS A CA 1
ATOM 2952 C C . CYS A 1 386 ? 0.79 42.812 15.609 1 96 386 CYS A C 1
ATOM 2954 O O . CYS A 1 386 ? 0.708 41.969 16.531 1 96 386 CYS A O 1
ATOM 2956 N N . GLU A 1 387 ? 1.876 43.5 15.523 1 92.5 387 GLU A N 1
ATOM 2957 C CA . GLU A 1 387 ? 3.074 43.25 16.328 1 92.5 387 GLU A CA 1
ATOM 2958 C C . GLU A 1 387 ? 2.791 43.469 17.812 1 92.5 387 GLU A C 1
ATOM 2960 O O . GLU A 1 387 ? 3.479 42.875 18.656 1 92.5 387 GLU A O 1
ATOM 2965 N N . ALA A 1 388 ? 1.787 44.281 18.109 1 92.5 388 ALA A N 1
ATOM 2966 C CA . ALA A 1 388 ? 1.461 44.562 19.516 1 92.5 388 ALA A CA 1
ATOM 2967 C C . ALA A 1 388 ? 1.111 43.281 20.266 1 92.5 388 ALA A C 1
ATOM 2969 O O . ALA A 1 388 ? 1.234 43.219 21.484 1 92.5 388 ALA A O 1
ATOM 2970 N N . MET A 1 389 ? 0.724 42.281 19.562 1 96.06 389 MET A N 1
ATOM 2971 C CA . MET A 1 389 ? 0.314 41.062 20.234 1 96.06 389 MET A CA 1
ATOM 2972 C C . MET A 1 389 ? 1.527 40.281 20.734 1 96.06 389 MET A C 1
ATOM 2974 O O . MET A 1 389 ? 1.416 39.469 21.641 1 96.06 389 MET A O 1
ATOM 2978 N N . LEU A 1 390 ? 2.688 40.5 20.141 1 97.5 390 LEU A N 1
ATOM 2979 C CA . LEU A 1 390 ? 3.857 39.688 20.406 1 97.5 390 LEU A CA 1
ATOM 2980 C C . LEU A 1 390 ? 4.258 39.75 21.875 1 97.5 390 LEU A C 1
ATOM 2982 O O . LEU A 1 390 ? 4.348 38.719 22.547 1 97.5 390 LEU A O 1
ATOM 2986 N N . PRO A 1 391 ? 4.426 40.969 22.469 1 97.31 391 PRO A N 1
ATOM 2987 C CA . PRO A 1 391 ? 4.758 41.031 23.891 1 97.31 391 PRO A CA 1
ATOM 2988 C C . PRO A 1 391 ? 3.639 40.469 24.781 1 97.31 391 PRO A C 1
ATOM 2990 O O . PRO A 1 391 ? 3.908 39.938 25.844 1 97.31 391 PRO A O 1
ATOM 2993 N N . GLU A 1 392 ? 2.412 40.625 24.359 1 97.75 392 GLU A N 1
ATOM 2994 C CA . GLU A 1 392 ? 1.291 40.094 25.141 1 97.75 392 GLU A CA 1
ATOM 2995 C C . GLU A 1 392 ? 1.314 38.594 25.188 1 97.75 392 GLU A C 1
ATOM 2997 O O . GLU A 1 392 ? 1.063 37.969 26.234 1 97.75 392 GLU A O 1
ATOM 3002 N N . VAL A 1 393 ? 1.558 37.969 24.047 1 98.06 393 VAL A N 1
ATOM 3003 C CA . VAL A 1 393 ? 1.681 36.531 23.984 1 98.06 393 VAL A CA 1
ATOM 3004 C C . VAL A 1 393 ? 2.809 36.062 24.906 1 98.06 393 VAL A C 1
ATOM 3006 O O . VAL A 1 393 ? 2.639 35.125 25.672 1 98.06 393 VAL A O 1
ATOM 3009 N N . TYR A 1 394 ? 3.947 36.75 24.797 1 98 394 TYR A N 1
ATOM 3010 C CA . TYR A 1 394 ? 5.078 36.438 25.656 1 98 394 TYR A CA 1
ATOM 3011 C C . TYR A 1 394 ? 4.688 36.469 27.125 1 98 394 TYR A C 1
ATOM 3013 O O . TYR A 1 394 ? 5.02 35.594 27.906 1 98 394 TYR A O 1
ATOM 3021 N N . ALA A 1 395 ? 3.971 37.5 27.484 1 97.5 395 ALA A N 1
ATOM 3022 C CA . ALA A 1 395 ? 3.555 37.688 28.875 1 97.5 395 ALA A CA 1
ATOM 3023 C C . ALA A 1 395 ? 2.625 36.562 29.328 1 97.5 395 ALA A C 1
ATOM 3025 O O . ALA A 1 395 ? 2.695 36.125 30.484 1 97.5 395 ALA A O 1
ATOM 3026 N N . ARG A 1 396 ? 1.672 36.156 28.484 1 97.75 396 ARG A N 1
ATOM 3027 C CA . ARG A 1 396 ? 0.775 35.062 28.828 1 97.75 396 ARG A CA 1
ATOM 3028 C C . ARG A 1 396 ? 1.559 33.781 29.094 1 97.75 396 ARG A C 1
ATOM 3030 O O . ARG A 1 396 ? 1.264 33.062 30.047 1 97.75 396 ARG A O 1
ATOM 3037 N N . LEU A 1 397 ? 2.541 33.438 28.266 1 97.69 397 LEU A N 1
ATOM 3038 C CA . LEU A 1 397 ? 3.348 32.25 28.453 1 97.69 397 LEU A CA 1
ATOM 3039 C C . LEU A 1 397 ? 4.195 32.375 29.719 1 97.69 397 LEU A C 1
ATOM 3041 O O . LEU A 1 397 ? 4.328 31.391 30.469 1 97.69 397 LEU A O 1
ATOM 3045 N N . GLU A 1 398 ? 4.719 33.531 29.922 1 97.12 398 GLU A N 1
ATOM 3046 C CA . GLU A 1 398 ? 5.543 33.75 31.109 1 97.12 398 GLU A CA 1
ATOM 3047 C C . GLU A 1 398 ? 4.746 33.531 32.375 1 97.12 398 GLU A C 1
ATOM 3049 O O . GLU A 1 398 ? 5.289 33.031 33.375 1 97.12 398 GLU A O 1
ATOM 3054 N N . ALA A 1 399 ? 3.529 33.812 32.375 1 96.69 399 ALA A N 1
ATOM 3055 C CA . ALA A 1 399 ? 2.658 33.656 33.562 1 96.69 399 ALA A CA 1
ATOM 3056 C C . ALA A 1 399 ? 2.5 32.219 33.938 1 96.69 399 ALA A C 1
ATOM 3058 O O . ALA A 1 399 ? 2.17 31.891 35.094 1 96.69 399 ALA A O 1
ATOM 3059 N N . VAL A 1 400 ? 2.732 31.312 33.031 1 96.31 400 VAL A N 1
ATOM 3060 C CA . VAL A 1 400 ? 2.516 29.906 33.344 1 96.31 400 VAL A CA 1
ATOM 3061 C C . VAL A 1 400 ? 3.842 29.156 33.281 1 96.31 400 VAL A C 1
ATOM 3063 O O . VAL A 1 400 ? 3.863 27.938 33.062 1 96.31 400 VAL A O 1
ATOM 3066 N N . LYS A 1 401 ? 4.996 29.781 33.406 1 95.12 401 LYS A N 1
ATOM 3067 C CA . LYS A 1 401 ? 6.324 29.219 33.219 1 95.12 401 LYS A CA 1
ATOM 3068 C C . LYS A 1 401 ? 6.613 28.125 34.25 1 95.12 401 LYS A C 1
ATOM 3070 O O . LYS A 1 401 ? 7.52 27.312 34.062 1 95.12 401 LYS A O 1
ATOM 3075 N N . HIS A 1 402 ? 5.816 28.062 35.344 1 93.81 402 HIS A N 1
ATOM 3076 C CA . HIS A 1 402 ? 6.043 27.047 36.344 1 93.81 402 HIS A CA 1
ATOM 3077 C C . HIS A 1 402 ? 4.992 25.938 36.281 1 93.81 402 HIS A C 1
ATOM 3079 O O . HIS A 1 402 ? 5.02 25 37.094 1 93.81 402 HIS A O 1
ATOM 3085 N N . SER A 1 403 ? 4.062 26.078 35.375 1 92.38 403 SER A N 1
ATOM 3086 C CA . SER A 1 403 ? 3.039 25.047 35.188 1 92.38 403 SER A CA 1
ATOM 3087 C C . SER A 1 403 ? 3.549 23.922 34.312 1 92.38 403 SER A C 1
ATOM 3089 O O . SER A 1 403 ? 4.324 24.156 33.375 1 92.38 403 SER A O 1
ATOM 3091 N N . PRO A 1 404 ? 3.006 22.703 34.5 1 87.44 404 PRO A N 1
ATOM 3092 C CA . PRO A 1 404 ? 3.395 21.578 33.656 1 87.44 404 PRO A CA 1
ATOM 3093 C C . PRO A 1 404 ? 2.93 21.75 32.219 1 87.44 404 PRO A C 1
ATOM 3095 O O . PRO A 1 404 ? 3.508 21.156 31.297 1 87.44 404 PRO A O 1
ATOM 3098 N N . MET A 1 405 ? 1.926 22.547 31.969 1 90 405 MET A N 1
ATOM 3099 C CA . MET A 1 405 ? 1.384 22.719 30.625 1 90 405 MET A CA 1
ATOM 3100 C C . MET A 1 405 ? 2.395 23.406 29.703 1 90 405 MET A C 1
ATOM 3102 O O . MET A 1 405 ? 2.287 23.328 28.484 1 90 405 MET A O 1
ATOM 3106 N N . ARG A 1 406 ? 3.428 24.016 30.266 1 89.69 406 ARG A N 1
ATOM 3107 C CA . ARG A 1 406 ? 4.395 24.781 29.484 1 89.69 406 ARG A CA 1
ATOM 3108 C C . ARG A 1 406 ? 5.133 23.891 28.5 1 89.69 406 ARG A C 1
ATOM 3110 O O . ARG A 1 406 ? 5.578 24.359 27.438 1 89.69 406 ARG A O 1
ATOM 3117 N N . GLU A 1 407 ? 5.18 22.656 28.812 1 83.69 407 GLU A N 1
ATOM 3118 C CA . GLU A 1 407 ? 6.004 21.75 28.016 1 83.69 407 GLU A CA 1
ATOM 3119 C C . GLU A 1 407 ? 5.293 21.328 26.734 1 83.69 407 GLU A C 1
ATOM 3121 O O . GLU A 1 407 ? 5.914 20.781 25.828 1 83.69 407 GLU A O 1
ATOM 3126 N N . ARG A 1 408 ? 4.051 21.719 26.594 1 88 408 ARG A N 1
ATOM 3127 C CA . ARG A 1 408 ? 3.277 21.141 25.484 1 88 408 ARG A CA 1
ATOM 3128 C C . ARG A 1 408 ? 2.486 22.219 24.75 1 88 408 ARG A C 1
ATOM 3130 O O . ARG A 1 408 ? 1.311 22.031 24.438 1 88 408 ARG A O 1
ATOM 3137 N N . MET A 1 409 ? 3.104 23.328 24.531 1 91.88 409 MET A N 1
ATOM 3138 C CA . MET A 1 409 ? 2.361 24.375 23.844 1 91.88 409 MET A CA 1
ATOM 3139 C C . MET A 1 409 ? 3.271 25.156 22.906 1 91.88 409 MET A C 1
ATOM 3141 O O . MET A 1 409 ? 4.496 25.141 23.047 1 91.88 409 MET A O 1
ATOM 3145 N N . TYR A 1 410 ? 2.619 25.844 21.938 1 92.56 410 TYR A N 1
ATOM 3146 C CA . TYR A 1 410 ? 3.301 26.859 21.141 1 92.56 410 TYR A CA 1
ATOM 3147 C C . TYR A 1 410 ? 2.309 27.859 20.562 1 92.56 410 TYR A C 1
ATOM 3149 O O . TYR A 1 410 ? 1.109 27.578 20.484 1 92.56 410 TYR A O 1
ATOM 3157 N N . VAL A 1 411 ? 2.799 29 20.328 1 95.75 411 VAL A N 1
ATOM 3158 C CA . VAL A 1 411 ? 2.098 30.016 19.562 1 95.75 411 VAL A CA 1
ATOM 3159 C C . VAL A 1 411 ? 2.906 30.375 18.328 1 95.75 411 VAL A C 1
ATOM 3161 O O . VAL A 1 411 ? 4.137 30.422 18.359 1 95.75 411 VAL A O 1
ATOM 3164 N N . PHE A 1 412 ? 2.148 30.562 17.297 1 93.94 412 PHE A N 1
ATOM 3165 C CA . PHE A 1 412 ? 2.787 30.75 15.992 1 93.94 412 PHE A CA 1
ATOM 3166 C C . PHE A 1 412 ? 2.139 31.906 15.234 1 93.94 412 PHE A C 1
ATOM 3168 O O . PHE A 1 412 ? 0.912 32 15.195 1 93.94 412 PHE A O 1
ATOM 3175 N N . LEU A 1 413 ? 2.969 32.906 14.766 1 97.12 413 LEU A N 1
ATOM 3176 C CA . LEU A 1 413 ? 2.562 33.969 13.852 1 97.12 413 LEU A CA 1
ATOM 3177 C C . LEU A 1 413 ? 3.371 33.906 12.562 1 97.12 413 LEU A C 1
ATOM 3179 O O . LEU A 1 413 ? 4.605 33.938 12.594 1 97.12 413 LEU A O 1
ATOM 3183 N N . VAL A 1 414 ? 2.693 33.875 11.414 1 96.94 414 VAL A N 1
ATOM 3184 C CA . VAL A 1 414 ? 3.432 33.719 10.164 1 96.94 414 VAL A CA 1
ATOM 3185 C C . VAL A 1 414 ? 2.807 34.594 9.078 1 96.94 414 VAL A C 1
ATOM 3187 O O . VAL A 1 414 ? 1.581 34.719 9.008 1 96.94 414 VAL A O 1
ATOM 3190 N N . LEU A 1 415 ? 3.691 35.188 8.305 1 97.19 415 LEU A N 1
ATOM 3191 C CA . LEU A 1 415 ? 3.268 36 7.184 1 97.19 415 LEU A CA 1
ATOM 3192 C C . LEU A 1 415 ? 2.885 35.156 5.98 1 97.19 415 LEU A C 1
ATOM 3194 O O . LEU A 1 415 ? 3.627 34.25 5.598 1 97.19 415 LEU A O 1
ATOM 3198 N N . GLY A 1 416 ? 1.758 35.344 5.445 1 95.31 416 GLY A N 1
ATOM 3199 C CA . GLY A 1 416 ? 1.314 34.75 4.203 1 95.31 416 GLY A CA 1
ATOM 3200 C C . GLY A 1 416 ? 1.236 35.719 3.051 1 95.31 416 GLY A C 1
ATOM 3201 O O . GLY A 1 416 ? 2.18 36.469 2.807 1 95.31 416 GLY A O 1
ATOM 3202 N N . GLY A 1 417 ? 0.119 35.656 2.326 1 93.19 417 GLY A N 1
ATOM 3203 C CA . GLY A 1 417 ? -0.033 36.5 1.152 1 93.19 417 GLY A CA 1
ATOM 3204 C C . GLY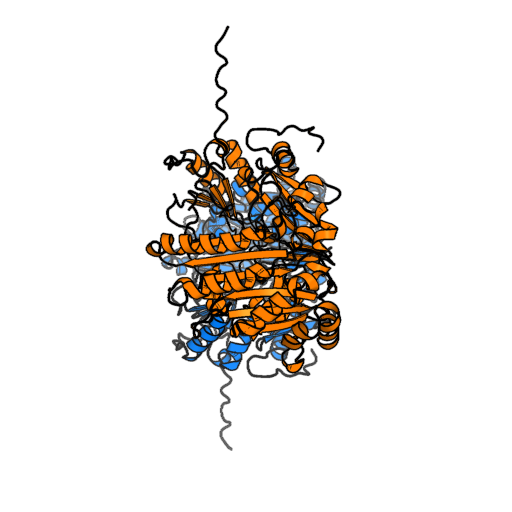 A 1 417 ? 0.668 35.938 -0.075 1 93.19 417 GLY A C 1
ATOM 3205 O O . GLY A 1 417 ? 0.745 34.75 -0.26 1 93.19 417 GLY A O 1
ATOM 3206 N N . GLY A 1 418 ? 0.999 36.875 -1.036 1 95.19 418 GLY A N 1
ATOM 3207 C CA . GLY A 1 418 ? 1.647 36.438 -2.26 1 95.19 418 GLY A CA 1
ATOM 3208 C C . GLY A 1 418 ? 0.732 35.625 -3.162 1 95.19 418 GLY A C 1
ATOM 3209 O O . GLY A 1 418 ? -0.413 36.031 -3.4 1 95.19 418 GLY A O 1
ATOM 3210 N N . GLU A 1 419 ? 1.303 34.594 -3.57 1 95.94 419 GLU A N 1
ATOM 3211 C CA . GLU A 1 419 ? 0.583 33.75 -4.52 1 95.94 419 GLU A CA 1
ATOM 3212 C C . GLU A 1 419 ? -0.672 33.156 -3.891 1 95.94 419 GLU A C 1
ATOM 3214 O O . GLU A 1 419 ? -1.688 32.969 -4.566 1 95.94 419 GLU A O 1
ATOM 3219 N N . SER A 1 420 ? -0.613 32.812 -2.619 1 94.44 420 SER A N 1
ATOM 3220 C CA . SER A 1 420 ? -1.774 32.219 -1.961 1 94.44 420 SER A CA 1
ATOM 3221 C C . SER A 1 420 ? -2.979 33.156 -2.023 1 94.44 420 SER A C 1
ATOM 3223 O O . SER A 1 420 ? -4.098 32.719 -2.287 1 94.44 420 SER A O 1
ATOM 3225 N N . LEU A 1 421 ? -2.768 34.406 -1.828 1 93.69 421 LEU A N 1
ATOM 3226 C CA . LEU A 1 421 ? -3.863 35.344 -1.868 1 93.69 421 LEU A CA 1
ATOM 3227 C C . LEU A 1 421 ? -4.25 35.688 -3.307 1 93.69 421 LEU A C 1
ATOM 3229 O O . LEU A 1 421 ? -5.426 35.906 -3.6 1 93.69 421 LEU A O 1
ATOM 3233 N N . ARG A 1 422 ? -3.236 35.719 -4.156 1 95.62 422 ARG A N 1
ATOM 3234 C CA . ARG A 1 422 ? -3.545 36 -5.555 1 95.62 422 ARG A CA 1
ATOM 3235 C C . ARG A 1 422 ? -4.465 34.938 -6.141 1 95.62 422 ARG A C 1
ATOM 3237 O O . ARG A 1 422 ? -5.312 35.25 -6.984 1 95.62 422 ARG A O 1
ATOM 3244 N N . ARG A 1 423 ? -4.348 33.781 -5.648 1 94.5 423 ARG A N 1
ATOM 3245 C CA . ARG A 1 423 ? -5.145 32.688 -6.16 1 94.5 423 ARG A CA 1
ATOM 3246 C C . ARG A 1 423 ? -6.273 32.312 -5.199 1 94.5 423 ARG A C 1
ATOM 3248 O O . ARG A 1 423 ? -6.77 31.188 -5.203 1 94.5 423 ARG A O 1
ATOM 3255 N N . GLN A 1 424 ? -6.629 33.219 -4.371 1 90.25 424 GLN A N 1
ATOM 3256 C CA . GLN A 1 424 ? -7.609 32.938 -3.322 1 90.25 424 GLN A CA 1
ATOM 3257 C C . GLN A 1 424 ? -8.945 32.5 -3.918 1 90.25 424 GLN A C 1
ATOM 3259 O O . GLN A 1 424 ? -9.695 31.75 -3.305 1 90.25 424 GLN A O 1
ATOM 3264 N N . ARG A 1 425 ? -9.266 32.938 -5.082 1 89.69 425 ARG A N 1
ATOM 3265 C CA . ARG A 1 425 ? -10.547 32.625 -5.703 1 89.69 425 ARG A CA 1
ATOM 3266 C C . ARG A 1 425 ? -10.555 31.188 -6.238 1 89.69 425 ARG A C 1
ATOM 3268 O O . ARG A 1 425 ? -11.617 30.641 -6.547 1 89.69 425 ARG A O 1
ATOM 3275 N N . ASP A 1 426 ? -9.352 30.641 -6.219 1 89.69 426 ASP A N 1
ATOM 3276 C CA . ASP A 1 426 ? -9.242 29.281 -6.758 1 89.69 426 ASP A CA 1
ATOM 3277 C C . ASP A 1 426 ? -9.609 28.234 -5.703 1 89.69 426 ASP A C 1
ATOM 3279 O O . ASP A 1 426 ? -9.75 27.062 -6.016 1 89.69 426 ASP A O 1
ATOM 3283 N N . CYS A 1 427 ? -9.789 28.703 -4.492 1 90.25 427 CYS A N 1
ATOM 3284 C CA . CYS A 1 427 ? -10.07 27.703 -3.465 1 90.25 427 CYS A CA 1
ATOM 3285 C C . CYS A 1 427 ? -11.156 28.188 -2.514 1 90.25 427 CYS A C 1
ATOM 3287 O O . CYS A 1 427 ? -11.438 29.391 -2.445 1 90.25 427 CYS A O 1
ATOM 3289 N N . ALA A 1 428 ? -11.719 27.234 -1.846 1 88.69 428 ALA A N 1
ATOM 3290 C CA . ALA A 1 428 ? -12.852 27.531 -0.975 1 88.69 428 ALA A CA 1
ATOM 3291 C C . ALA A 1 428 ? -12.383 27.906 0.428 1 88.69 428 ALA A C 1
ATOM 3293 O O . ALA A 1 428 ? -13.18 28.375 1.248 1 88.69 428 ALA A O 1
ATOM 3294 N N . MET A 1 429 ? -11.164 27.719 0.729 1 85.81 429 MET A N 1
ATOM 3295 C CA . MET A 1 429 ? -10.609 28.141 2.012 1 85.81 429 MET A CA 1
ATOM 3296 C C . MET A 1 429 ? -10.367 29.641 2.039 1 85.81 429 MET A C 1
ATOM 3298 O O . MET A 1 429 ? -9.641 30.172 1.198 1 85.81 429 MET A O 1
ATOM 3302 N N . PRO A 1 430 ? -10.961 30.281 2.955 1 84.69 430 PRO A N 1
ATOM 3303 C CA . PRO A 1 430 ? -10.586 31.688 3.074 1 84.69 430 PRO A CA 1
ATOM 3304 C C . PRO A 1 430 ? -9.133 31.891 3.486 1 84.69 430 PRO A C 1
ATOM 3306 O O . PRO A 1 430 ? -8.609 31.141 4.316 1 84.69 430 PRO A O 1
ATOM 3309 N N . LEU A 1 431 ? -8.578 32.906 2.861 1 90.12 431 LEU A N 1
ATOM 3310 C CA . LEU A 1 431 ? -7.164 33.125 3.111 1 90.12 431 LEU A CA 1
ATOM 3311 C C . LEU A 1 431 ? -6.934 34.562 3.578 1 90.12 431 LEU A C 1
ATOM 3313 O O . LEU A 1 431 ? -7.715 35.469 3.256 1 90.12 431 LEU A O 1
ATOM 3317 N N . GLY A 1 432 ? -5.977 34.688 4.395 1 91.81 432 GLY A N 1
ATOM 3318 C CA . GLY A 1 432 ? -5.547 36 4.883 1 91.81 432 GLY A CA 1
ATOM 3319 C C . GLY A 1 432 ? -4.07 36.281 4.664 1 91.81 432 GLY A C 1
ATOM 3320 O O . GLY A 1 432 ? -3.371 35.438 4.066 1 91.81 432 GLY A O 1
ATOM 3321 N N . ARG A 1 433 ? -3.684 37.438 5.121 1 94.19 433 ARG A N 1
ATOM 3322 C CA . ARG A 1 433 ? -2.316 37.875 4.867 1 94.19 433 ARG A CA 1
ATOM 3323 C C . ARG A 1 433 ? -1.364 37.344 5.934 1 94.19 433 ARG A C 1
ATOM 3325 O O . ARG A 1 433 ? -0.154 37.281 5.711 1 94.19 433 ARG A O 1
ATOM 3332 N N . ALA A 1 434 ? -1.895 37.062 7.082 1 95.94 434 ALA A N 1
ATOM 3333 C CA . ALA A 1 434 ? -1.097 36.531 8.18 1 95.94 434 ALA A CA 1
ATOM 3334 C C . ALA A 1 434 ? -1.913 35.531 9.016 1 95.94 434 ALA A C 1
ATOM 3336 O O . ALA A 1 434 ? -3.121 35.719 9.188 1 95.94 434 ALA A O 1
ATOM 3337 N N . LEU A 1 435 ? -1.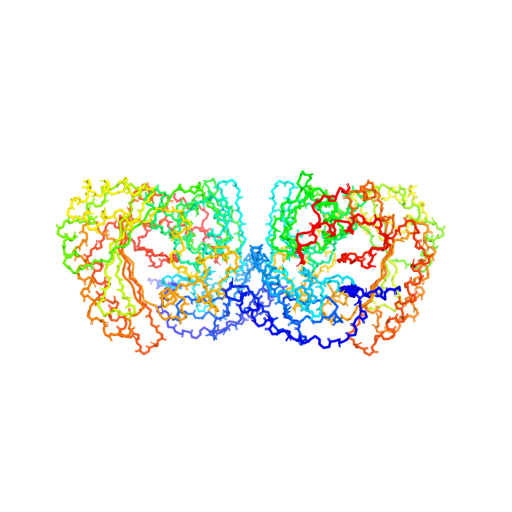259 34.531 9.531 1 94.62 435 LEU A N 1
ATOM 3338 C CA . LEU A 1 435 ? -1.915 33.5 10.328 1 94.62 435 LEU A CA 1
ATOM 3339 C C . LEU A 1 435 ? -1.312 33.438 11.734 1 94.62 435 LEU A C 1
ATOM 3341 O O . LEU A 1 435 ? -0.091 33.375 11.883 1 94.62 435 LEU A O 1
ATOM 3345 N N . ALA A 1 436 ? -2.131 33.531 12.758 1 95.31 436 ALA A N 1
ATOM 3346 C CA . ALA A 1 436 ? -1.755 33.312 14.148 1 95.31 436 ALA A CA 1
ATOM 3347 C C . ALA A 1 436 ? -2.387 32 14.672 1 95.31 436 ALA A C 1
ATOM 3349 O O . ALA A 1 436 ? -3.598 31.812 14.562 1 95.31 436 ALA A O 1
ATOM 3350 N N . ARG A 1 437 ? -1.535 31.172 15.258 1 93.12 437 ARG A N 1
ATOM 3351 C CA . ARG A 1 437 ? -2.018 29.891 15.742 1 93.12 437 ARG A CA 1
ATOM 3352 C C . ARG A 1 437 ? -1.47 29.578 17.125 1 93.12 437 ARG A C 1
ATOM 3354 O O . ARG A 1 437 ? -0.337 29.938 17.453 1 93.12 437 ARG A O 1
ATOM 3361 N N . PHE A 1 438 ? -2.301 28.875 17.891 1 93.81 438 PHE A N 1
ATOM 3362 C CA . PHE A 1 438 ? -1.948 28.391 19.219 1 93.81 438 PHE A CA 1
ATOM 3363 C C . PHE A 1 438 ? -2.363 26.938 19.391 1 93.81 438 PHE A C 1
ATOM 3365 O O . PHE A 1 438 ? -3.441 26.531 18.953 1 93.81 438 PHE A O 1
ATOM 3372 N N . GLU A 1 439 ? -1.496 26.125 19.953 1 91.31 439 GLU A N 1
ATOM 3373 C CA . GLU A 1 439 ? -1.792 24.734 20.281 1 91.31 439 GLU A CA 1
ATOM 3374 C C . GLU A 1 439 ? -1.288 24.391 21.688 1 91.31 439 GLU A C 1
ATOM 3376 O O . GLU A 1 439 ? -0.189 24.797 22.078 1 91.31 439 GLU A O 1
ATOM 3381 N N . LEU A 1 440 ? -2.096 23.703 22.469 1 92.5 440 LEU A N 1
ATOM 3382 C CA . LEU A 1 440 ? -1.778 23.234 23.812 1 92.5 440 LEU A CA 1
ATOM 3383 C C . LEU A 1 440 ? -2.223 21.797 24.016 1 92.5 440 LEU A C 1
ATOM 3385 O O . LEU A 1 440 ? -3.359 21.438 23.688 1 92.5 440 LEU A O 1
ATOM 3389 N N . HIS A 1 441 ? -1.341 20.969 24.531 1 90.75 441 HIS A N 1
ATOM 3390 C CA . HIS A 1 441 ? -1.621 19.578 24.844 1 90.75 441 HIS A CA 1
ATOM 3391 C C . HIS A 1 441 ? -1.488 19.312 26.344 1 90.75 441 HIS A C 1
ATOM 3393 O O . HIS A 1 441 ? -0.747 20.016 27.031 1 90.75 441 HIS A O 1
ATOM 3399 N N . TRP A 1 442 ? -2.223 18.328 26.859 1 90.25 442 TRP A N 1
ATOM 3400 C CA . TRP A 1 442 ? -2.053 17.844 28.234 1 90.25 442 TRP A CA 1
ATOM 3401 C C . TRP A 1 442 ? -2.479 16.375 28.344 1 90.25 442 TRP A C 1
ATOM 3403 O O . TRP A 1 442 ? -3.199 15.867 27.484 1 90.25 442 TRP A O 1
ATOM 3413 N N . ASP A 1 443 ? -2.08 15.656 29.359 1 86.19 443 ASP A N 1
ATOM 3414 C CA . ASP A 1 443 ? -2.215 14.203 29.406 1 86.19 443 ASP A CA 1
ATOM 3415 C C . ASP A 1 443 ? -3.344 13.781 30.344 1 86.19 443 ASP A C 1
ATOM 3417 O O . ASP A 1 443 ? -3.932 12.711 30.188 1 86.19 443 ASP A O 1
ATOM 3421 N N . HIS A 1 444 ? -3.621 14.586 31.328 1 88.19 444 HIS A N 1
ATOM 3422 C CA . HIS A 1 444 ? -4.562 14.164 32.344 1 88.19 444 HIS A CA 1
ATOM 3423 C C . HIS A 1 444 ? -5.82 15.031 32.344 1 88.19 444 HIS A C 1
ATOM 3425 O O . HIS A 1 444 ? -5.734 16.25 32.281 1 88.19 444 HIS A O 1
ATOM 3431 N N . GLU A 1 445 ? -6.91 14.367 32.531 1 89 445 GLU A N 1
ATOM 3432 C CA . GLU A 1 445 ? -8.203 15.039 32.469 1 89 445 GLU A CA 1
ATOM 3433 C C . GLU A 1 445 ? -8.328 16.078 33.594 1 89 445 GLU A C 1
ATOM 3435 O O . GLU A 1 445 ? -8.977 17.109 33.406 1 89 445 GLU A O 1
ATOM 3440 N N . GLN A 1 446 ? -7.684 15.852 34.656 1 91.94 446 GLN A N 1
ATOM 3441 C CA . GLN A 1 446 ? -7.762 16.75 35.781 1 91.94 446 GLN A CA 1
ATOM 3442 C C . GLN A 1 446 ? -7.176 18.125 35.469 1 91.94 446 GLN A C 1
ATOM 3444 O O . GLN A 1 446 ? -7.504 19.109 36.094 1 91.94 446 GLN A O 1
ATOM 3449 N N . ASP A 1 447 ? -6.301 18.188 34.406 1 92.69 447 ASP A N 1
ATOM 3450 C CA . ASP A 1 447 ? -5.641 19.438 34.062 1 92.69 447 ASP A CA 1
ATOM 3451 C C . ASP A 1 447 ? -6.477 20.219 33.031 1 92.69 447 ASP A C 1
ATOM 3453 O O . ASP A 1 447 ? -6.113 21.328 32.656 1 92.69 447 ASP A O 1
ATOM 3457 N N . ALA A 1 448 ? -7.602 19.734 32.688 1 93.56 448 ALA A N 1
ATOM 3458 C CA . ALA A 1 448 ? -8.391 20.266 31.578 1 93.56 448 ALA A CA 1
ATOM 3459 C C . ALA A 1 448 ? -8.859 21.688 31.859 1 93.56 448 ALA A C 1
ATOM 3461 O O . ALA A 1 448 ? -8.719 22.578 31.016 1 93.56 448 ALA A O 1
ATOM 3462 N N . ASP A 1 449 ? -9.367 21.891 33 1 94.94 449 ASP A N 1
ATOM 3463 C CA . ASP A 1 449 ? -9.922 23.203 33.344 1 94.94 449 ASP A CA 1
ATOM 3464 C C . ASP A 1 449 ? -8.844 24.281 33.312 1 94.94 449 ASP A C 1
ATOM 3466 O O . ASP A 1 449 ? -9.039 25.359 32.719 1 94.94 449 ASP A O 1
ATOM 3470 N N . GLU A 1 450 ? -7.75 24 33.906 1 95.31 450 GLU A N 1
ATOM 3471 C CA . GLU A 1 450 ? -6.637 24.938 33.938 1 95.31 450 GLU A CA 1
ATOM 3472 C C . GLU A 1 450 ? -6.113 25.203 32.531 1 95.31 450 GLU A C 1
ATOM 3474 O O . GLU A 1 450 ? -5.863 26.344 32.156 1 95.31 450 GLU A O 1
ATOM 3479 N N . CYS A 1 451 ? -5.93 24.188 31.781 1 95.12 451 CYS A N 1
ATOM 3480 C CA . CYS A 1 451 ? -5.414 24.297 30.422 1 95.12 451 CYS A CA 1
ATOM 3481 C C . CYS A 1 451 ? -6.375 25.078 29.531 1 95.12 451 CYS A C 1
ATOM 3483 O O . CYS A 1 451 ? -5.953 25.953 28.781 1 95.12 451 CYS A O 1
ATOM 3485 N N . ARG A 1 452 ? -7.613 24.859 29.688 1 95.25 452 ARG A N 1
ATOM 3486 C CA . ARG A 1 452 ? -8.609 25.531 28.859 1 95.25 452 ARG A CA 1
ATOM 3487 C C . ARG A 1 452 ? -8.711 27.016 29.234 1 95.25 452 ARG A C 1
ATOM 3489 O O . ARG A 1 452 ? -8.898 27.859 28.359 1 95.25 452 ARG A O 1
ATOM 3496 N N . THR A 1 453 ? -8.664 27.219 30.5 1 96.44 453 THR A N 1
ATOM 3497 C CA . THR A 1 453 ? -8.672 28.609 30.953 1 96.44 453 THR A CA 1
ATOM 3498 C C . THR A 1 453 ? -7.484 29.375 30.375 1 96.44 453 THR A C 1
ATOM 3500 O O . THR A 1 453 ? -7.648 30.469 29.844 1 96.44 453 THR A O 1
ATOM 3503 N N . PHE A 1 454 ? -6.352 28.797 30.469 1 97.31 454 PHE A N 1
ATOM 3504 C CA . PHE A 1 454 ? -5.16 29.422 29.906 1 97.31 454 PHE A CA 1
ATOM 3505 C C . PHE A 1 454 ? -5.301 29.609 28.406 1 97.31 454 PHE A C 1
ATOM 3507 O O . PHE A 1 454 ? -4.992 30.672 27.875 1 97.31 454 PHE A O 1
ATOM 3514 N N . ALA A 1 455 ? -5.703 28.562 27.734 1 95.88 455 ALA A N 1
ATOM 3515 C CA . ALA A 1 455 ? -5.898 28.641 26.297 1 95.88 455 ALA A CA 1
ATOM 3516 C C . ALA A 1 455 ? -6.816 29.797 25.922 1 95.88 455 ALA A C 1
ATOM 3518 O O . ALA A 1 455 ? -6.598 30.469 24.906 1 95.88 455 ALA A O 1
ATOM 3519 N N . GLY A 1 456 ? -7.824 30.016 26.703 1 95.81 456 GLY A N 1
ATOM 3520 C CA . GLY A 1 456 ? -8.727 31.141 26.5 1 95.81 456 GLY A CA 1
ATOM 3521 C C . GLY A 1 456 ? -8.031 32.5 26.547 1 95.81 456 GLY A C 1
ATOM 3522 O O . GLY A 1 456 ? -8.328 33.375 25.75 1 95.81 456 GLY A O 1
ATOM 3523 N N . THR A 1 457 ? -7.113 32.625 27.406 1 96.94 457 THR A N 1
ATOM 3524 C CA . THR A 1 457 ? -6.406 33.906 27.562 1 96.94 457 THR A CA 1
ATOM 3525 C C . THR A 1 457 ? -5.52 34.156 26.344 1 96.94 457 THR A C 1
ATOM 3527 O O . THR A 1 457 ? -5.391 35.312 25.891 1 96.94 457 THR A O 1
ATOM 3530 N N . VAL A 1 458 ? -4.871 33.156 25.844 1 97.12 458 VAL A N 1
ATOM 3531 C CA . VAL A 1 458 ? -4.02 33.312 24.672 1 97.12 458 VAL A CA 1
ATOM 3532 C C . VAL A 1 458 ? -4.879 33.594 23.438 1 97.12 458 VAL A C 1
ATOM 3534 O O . VAL A 1 458 ? -4.551 34.469 22.641 1 97.12 458 VAL A O 1
ATOM 3537 N N . SER A 1 459 ? -5.934 32.875 23.344 1 94.31 459 SER A N 1
ATOM 3538 C CA . SER A 1 459 ? -6.848 33.062 22.234 1 94.31 459 SER A CA 1
ATOM 3539 C C . SER A 1 459 ? -7.355 34.5 22.188 1 94.31 459 SER A C 1
ATOM 3541 O O . SER A 1 459 ? -7.527 35.094 21.109 1 94.31 459 SER A O 1
ATOM 3543 N N . ASP A 1 460 ? -7.605 35.062 23.312 1 95.75 460 ASP A N 1
ATOM 3544 C CA . ASP A 1 460 ? -8.07 36.438 23.406 1 95.75 460 ASP A CA 1
ATOM 3545 C C . ASP A 1 460 ? -7.039 37.406 22.812 1 95.75 460 ASP A C 1
ATOM 3547 O O . ASP A 1 460 ? -7.395 38.344 22.125 1 95.75 460 ASP A O 1
ATOM 3551 N N . VAL A 1 461 ? -5.816 37.156 23.062 1 97.31 461 VAL A N 1
ATOM 3552 C CA . VAL A 1 461 ? -4.746 38 22.547 1 97.31 461 VAL A CA 1
ATOM 3553 C C . VAL A 1 461 ? -4.719 37.906 21.016 1 97.31 461 VAL A C 1
ATOM 3555 O O . VAL A 1 461 ? -4.648 38.938 20.328 1 97.31 461 VAL A O 1
ATOM 3558 N N . LEU A 1 462 ? -4.789 36.75 20.469 1 95.12 462 LEU A N 1
ATOM 3559 C CA . LEU A 1 462 ? -4.75 36.562 19.016 1 95.12 462 LEU A CA 1
ATOM 3560 C C . LEU A 1 462 ? -5.969 37.188 18.359 1 95.12 462 LEU A C 1
ATOM 3562 O O . LEU A 1 462 ? -5.844 37.875 17.328 1 95.12 462 LEU A O 1
ATOM 3566 N N . ARG A 1 463 ? -7.07 37.031 18.969 1 91.62 463 ARG A N 1
ATOM 3567 C CA . ARG A 1 463 ? -8.328 37.531 18.438 1 91.62 463 ARG A CA 1
ATOM 3568 C C . ARG A 1 463 ? -8.344 39.062 18.406 1 91.62 463 ARG A C 1
ATOM 3570 O O . ARG A 1 463 ? -9 39.688 17.562 1 91.62 463 ARG A O 1
ATOM 3577 N N . SER A 1 464 ? -7.68 39.656 19.328 1 94.75 464 SER A N 1
ATOM 3578 C CA . SER A 1 464 ? -7.648 41.094 19.406 1 94.75 464 SER A CA 1
ATOM 3579 C C . SER A 1 464 ? -7.012 41.719 18.156 1 94.75 464 SER A C 1
ATOM 3581 O O . SER A 1 464 ? -7.199 42.906 17.875 1 94.75 464 SER A O 1
ATOM 3583 N N . GLN A 1 465 ? -6.277 40.906 17.406 1 95.38 465 GLN A N 1
ATOM 3584 C CA . GLN A 1 465 ? -5.613 41.375 16.203 1 95.38 465 GLN A CA 1
ATOM 3585 C C . GLN A 1 465 ? -6.242 40.781 14.953 1 95.38 465 GLN A C 1
ATOM 3587 O O . GLN A 1 465 ? -5.66 40.844 13.867 1 95.38 465 GLN A O 1
ATOM 3592 N N . GLU A 1 466 ? -7.332 40.156 15.07 1 93.62 466 GLU A N 1
ATOM 3593 C CA . GLU A 1 466 ? -7.988 39.438 13.992 1 93.62 466 GLU A CA 1
ATOM 3594 C C . GLU A 1 466 ? -8.281 40.344 12.797 1 93.62 466 GLU A C 1
ATOM 3596 O O . GLU A 1 466 ? -8.617 41.5 12.977 1 93.62 466 GLU A O 1
ATOM 3601 N N . ASP A 1 467 ? -8.047 39.844 11.656 1 92.5 467 ASP A N 1
ATOM 3602 C CA . ASP A 1 467 ? -8.438 40.5 10.422 1 92.5 467 ASP A CA 1
ATOM 3603 C C . ASP A 1 467 ? -9.938 40.375 10.164 1 92.5 467 ASP A C 1
ATOM 3605 O O . ASP A 1 467 ? -10.406 39.312 9.75 1 92.5 467 ASP A O 1
ATOM 3609 N N . ALA A 1 468 ? -10.68 41.344 10.242 1 84.81 468 ALA A N 1
ATOM 3610 C CA . ALA A 1 468 ? -12.133 41.344 10.117 1 84.81 468 ALA A CA 1
ATOM 3611 C C . ALA A 1 468 ? -12.555 41.062 8.672 1 84.81 468 ALA A C 1
ATOM 3613 O O . ALA A 1 468 ? -13.711 40.719 8.414 1 84.81 468 ALA A O 1
ATOM 3614 N N . GLY A 1 469 ? -11.609 41.188 7.863 1 79.38 469 GLY A N 1
ATOM 3615 C CA . GLY A 1 469 ? -11.93 41.031 6.457 1 79.38 469 GLY A CA 1
ATOM 3616 C C . GLY A 1 469 ? -12.016 39.562 6.027 1 79.38 469 GLY A C 1
ATOM 3617 O O . GLY A 1 469 ? -12.43 39.281 4.906 1 79.38 469 GLY A O 1
ATOM 3618 N N . VAL A 1 470 ? -11.641 38.719 6.898 1 79.38 470 VAL A N 1
ATOM 3619 C CA . VAL A 1 470 ? -11.688 37.312 6.551 1 79.38 470 VAL A CA 1
ATOM 3620 C C . VAL A 1 470 ? -12.789 36.625 7.352 1 79.38 470 VAL A C 1
ATOM 3622 O O . VAL A 1 470 ? -12.789 36.656 8.586 1 79.38 470 VAL A O 1
ATOM 3625 N N . ASP A 1 471 ? -13.555 35.969 6.734 1 69.88 471 ASP A N 1
ATOM 3626 C CA . ASP A 1 471 ? -14.828 35.531 7.301 1 69.88 471 ASP A CA 1
ATOM 3627 C C . ASP A 1 471 ? -14.656 34.25 8.102 1 69.88 471 ASP A C 1
ATOM 3629 O O . ASP A 1 471 ? -15.492 33.938 8.953 1 69.88 471 ASP A O 1
ATOM 3633 N N . ARG A 1 472 ? -13.594 33.469 7.832 1 73.12 472 ARG A N 1
ATOM 3634 C CA . ARG A 1 472 ? -13.461 32.219 8.539 1 73.12 472 ARG A CA 1
ATOM 3635 C C . ARG A 1 472 ? -12.031 31.984 9.008 1 73.12 472 ARG A C 1
ATOM 3637 O O . ARG A 1 472 ? -11.078 32.375 8.336 1 73.12 472 ARG A O 1
ATOM 3644 N N . PRO A 1 473 ? -12.094 31.328 10.219 1 70.88 473 PRO A N 1
ATOM 3645 C CA . PRO A 1 473 ? -10.75 31 10.688 1 70.88 473 PRO A CA 1
ATOM 3646 C C . PRO A 1 473 ? -10.078 29.922 9.844 1 70.88 473 PRO A C 1
ATOM 3648 O O . PRO A 1 473 ? -10.75 29.203 9.102 1 70.88 473 PRO A O 1
ATOM 3651 N N . PHE A 1 474 ? -8.836 29.969 9.984 1 73.69 474 PHE A N 1
ATOM 3652 C CA . PHE A 1 474 ? -8.07 28.875 9.398 1 73.69 474 PHE A CA 1
ATOM 3653 C C . PHE A 1 474 ? -8.344 27.562 10.133 1 73.69 474 PHE A C 1
ATOM 3655 O O . PHE A 1 474 ? -7.992 27.422 11.305 1 73.69 474 PHE A O 1
ATOM 3662 N N . ARG A 1 475 ? -9.078 26.562 9.664 1 65.62 475 ARG A N 1
ATOM 3663 C CA . ARG A 1 475 ? -9.5 25.391 10.438 1 65.62 475 ARG A CA 1
ATOM 3664 C C . ARG A 1 475 ? -8.836 24.125 9.93 1 65.62 475 ARG A C 1
ATOM 3666 O O . ARG A 1 475 ? -8.664 23.156 10.68 1 65.62 475 ARG A O 1
ATOM 3673 N N . GLY A 1 476 ? -8.07 24.062 9.023 1 66.25 476 GLY A N 1
ATOM 3674 C CA . GLY A 1 476 ? -7.453 22.828 8.555 1 66.25 476 GLY A CA 1
ATOM 3675 C C . GLY A 1 476 ? -8.234 21.578 8.938 1 66.25 476 GLY A C 1
ATOM 3676 O O . GLY A 1 476 ? -7.664 20.625 9.477 1 66.25 476 GLY A O 1
ATOM 3677 N N . ASP A 1 477 ? -9.508 21.562 8.984 1 72.38 477 ASP A N 1
ATOM 3678 C CA . ASP A 1 477 ? -10.406 20.469 9.32 1 72.38 477 ASP A CA 1
ATOM 3679 C C . ASP A 1 477 ? -11.539 20.359 8.297 1 72.38 477 ASP A C 1
ATOM 3681 O O . ASP A 1 477 ? -11.688 21.219 7.422 1 72.38 477 ASP A O 1
ATOM 3685 N N . ILE A 1 478 ? -12.242 19.312 8.539 1 70.44 478 ILE A N 1
ATOM 3686 C CA . ILE A 1 478 ? -13.359 19.047 7.641 1 70.44 478 ILE A CA 1
ATOM 3687 C C . ILE A 1 478 ? -14.375 20.188 7.738 1 70.44 478 ILE A C 1
ATOM 3689 O O . ILE A 1 478 ? -14.562 20.766 8.812 1 70.44 478 ILE A O 1
ATOM 3693 N N . TRP A 1 479 ? -14.922 20.594 6.594 1 67.62 479 TRP A N 1
ATOM 3694 C CA . TRP A 1 479 ? -15.961 21.625 6.512 1 67.62 479 TRP A CA 1
ATOM 3695 C C . TRP A 1 479 ? -17.25 21.125 7.152 1 67.62 479 TRP A C 1
ATOM 3697 O O . TRP A 1 479 ? -17.672 19.984 6.93 1 67.62 479 TRP A O 1
ATOM 3707 N N . ARG A 1 480 ? -17.625 21.969 8.133 1 64.12 480 ARG A N 1
ATOM 3708 C CA . ARG A 1 480 ? -18.922 21.656 8.727 1 64.12 480 ARG A CA 1
ATOM 3709 C C . ARG A 1 480 ? -19.953 22.703 8.359 1 64.12 480 ARG A C 1
ATOM 3711 O O . ARG A 1 480 ? -19.641 23.891 8.266 1 64.12 480 ARG A O 1
ATOM 3718 N N . GLN A 1 481 ? -21.062 22.172 8.102 1 59.19 481 GLN A N 1
ATOM 3719 C CA . GLN A 1 481 ? -22.172 23.031 7.688 1 59.19 481 GLN A CA 1
ATOM 3720 C C . GLN A 1 481 ? -22.391 24.172 8.688 1 59.19 481 GLN A C 1
ATOM 3722 O O . GLN A 1 481 ? -22.734 25.281 8.297 1 59.19 481 GLN A O 1
ATOM 3727 N N . ASP A 1 482 ? -22.203 23.812 9.883 1 56.06 482 ASP A N 1
ATOM 3728 C CA . ASP A 1 482 ? -22.5 24.812 10.914 1 56.06 482 ASP A CA 1
ATOM 3729 C C . ASP A 1 482 ? -21.422 25.891 10.977 1 56.06 482 ASP A C 1
ATOM 3731 O O . ASP A 1 482 ? -21.609 26.938 11.594 1 56.06 482 ASP A O 1
ATOM 3735 N N . GLN A 1 483 ? -20.359 25.547 10.43 1 54.5 483 GLN A N 1
ATOM 3736 C CA . GLN A 1 483 ? -19.281 26.531 10.391 1 54.5 483 GLN A CA 1
ATOM 3737 C C . GLN A 1 483 ? -19.484 27.531 9.258 1 54.5 483 GLN A C 1
ATOM 3739 O O . GLN A 1 483 ? -18.781 28.547 9.188 1 54.5 483 GLN A O 1
ATOM 3744 N N . ALA A 1 484 ? -20.375 27.016 8.32 1 50.03 484 ALA A N 1
ATOM 3745 C CA . ALA A 1 484 ? -20.547 27.844 7.137 1 50.03 484 ALA A CA 1
ATOM 3746 C C . ALA A 1 484 ? -21.344 29.109 7.461 1 50.03 484 ALA A C 1
ATOM 3748 O O . ALA A 1 484 ? -22.5 29.031 7.871 1 50.03 484 ALA A O 1
ATOM 3749 N N . TYR A 1 485 ? -20.719 30.031 7.988 1 49.47 485 TYR A N 1
ATOM 3750 C CA . TYR A 1 485 ? -21.281 31.266 8.539 1 49.47 485 TYR A CA 1
ATOM 3751 C C . TYR A 1 485 ? -22.172 31.953 7.516 1 49.47 485 TYR A C 1
ATOM 3753 O O . TYR A 1 485 ? -23.141 32.625 7.883 1 49.47 485 TYR A O 1
ATOM 3761 N N . SER A 1 486 ? -21.719 32 6.172 1 51.09 486 SER A N 1
ATOM 3762 C CA . SER A 1 486 ? -22.609 32.812 5.336 1 51.09 486 SER A CA 1
ATOM 3763 C C . SER A 1 486 ? -23.438 31.938 4.402 1 51.09 486 SER A C 1
ATOM 3765 O O . SER A 1 486 ? -22.922 30.953 3.848 1 51.09 486 SER A O 1
ATOM 3767 N N . GLU A 1 487 ? -24.766 31.953 4.629 1 49.41 487 GLU A N 1
ATOM 3768 C CA . GLU A 1 487 ? -25.719 31.297 3.742 1 49.41 487 GLU A CA 1
ATOM 3769 C C . GLU A 1 487 ? -25.266 31.391 2.285 1 49.41 487 GLU A C 1
ATOM 3771 O O . GLU A 1 487 ? -25.688 30.562 1.457 1 49.41 487 GLU A O 1
ATOM 3776 N N . HIS A 1 488 ? -24.438 32.312 1.953 1 50.81 488 HIS A N 1
ATOM 3777 C CA . HIS A 1 488 ? -24 32.562 0.587 1 50.81 488 HIS A CA 1
ATOM 3778 C C . HIS A 1 488 ? -22.75 31.75 0.253 1 50.81 488 HIS A C 1
ATOM 3780 O O . HIS A 1 488 ? -22.125 31.969 -0.786 1 50.81 488 HIS A O 1
ATOM 3786 N N . ASP A 1 489 ? -22.422 30.766 1.144 1 65.38 489 ASP A N 1
ATOM 3787 C CA . ASP A 1 489 ? -21.234 29.953 0.934 1 65.38 489 ASP A CA 1
ATOM 3788 C C . ASP A 1 489 ? -21.469 28.891 -0.136 1 65.38 489 ASP A C 1
ATOM 3790 O O . ASP A 1 489 ? -22.406 28.094 -0.034 1 65.38 489 ASP A O 1
ATOM 3794 N N . CYS A 1 490 ? -20.812 29.078 -1.273 1 80.69 490 CYS A N 1
ATOM 3795 C CA . CYS A 1 490 ? -20.844 28.203 -2.443 1 80.69 490 CYS A CA 1
ATOM 3796 C C . CYS A 1 490 ? -20.734 26.734 -2.035 1 80.69 490 CYS A C 1
ATOM 3798 O O . CYS A 1 490 ? -21.359 25.875 -2.654 1 80.69 490 CYS A O 1
ATOM 3800 N N . LEU A 1 491 ? -20.281 26.484 -0.819 1 87.44 491 LEU A N 1
ATOM 3801 C CA . LEU A 1 491 ? -20.094 25.094 -0.398 1 87.44 491 LEU A CA 1
ATOM 3802 C C . LEU A 1 491 ? -21.422 24.5 0.051 1 87.44 491 LEU A C 1
ATOM 3804 O O . LEU A 1 491 ? -21.672 23.312 -0.163 1 87.44 491 LEU A O 1
ATOM 3808 N N . HIS A 1 492 ? -22.281 25.297 0.649 1 86.69 492 HIS A N 1
ATOM 3809 C CA . HIS A 1 492 ? -23.594 24.828 1.041 1 86.69 492 HIS A CA 1
ATOM 3810 C C . HIS A 1 492 ? -24.422 24.422 -0.177 1 86.69 492 HIS A C 1
ATOM 3812 O O . HIS A 1 492 ? -25.078 23.375 -0.167 1 86.69 492 HIS A O 1
ATOM 3818 N N . ALA A 1 493 ? -24.375 25.312 -1.11 1 88 493 ALA A N 1
ATOM 3819 C CA . ALA A 1 493 ? -25.109 25.016 -2.336 1 88 493 ALA A CA 1
ATOM 3820 C C . ALA A 1 493 ? -24.594 23.734 -2.99 1 88 493 ALA A C 1
ATOM 3822 O O . ALA A 1 493 ? -25.391 22.922 -3.475 1 88 493 ALA A O 1
ATOM 3823 N N . ILE A 1 494 ? -23.281 23.578 -2.992 1 92.19 494 ILE A N 1
ATOM 3824 C CA . ILE A 1 494 ? -22.688 22.391 -3.588 1 92.19 494 ILE A CA 1
ATOM 3825 C C . ILE A 1 494 ? -23.094 21.156 -2.793 1 92.19 494 ILE A C 1
ATOM 3827 O O . ILE A 1 494 ? -23.469 20.141 -3.375 1 92.19 494 ILE A O 1
ATOM 3831 N N . SER A 1 495 ? -22.984 21.25 -1.479 1 90.94 495 SER A N 1
ATOM 3832 C CA . SER A 1 495 ? -23.375 20.156 -0.607 1 90.94 495 SER A CA 1
ATOM 3833 C C . SER A 1 495 ? -24.812 19.703 -0.869 1 90.94 495 SER A C 1
ATOM 3835 O O . SER A 1 495 ? -25.078 18.516 -0.974 1 90.94 495 SER A O 1
ATOM 3837 N N . ARG A 1 496 ? -25.703 20.656 -0.974 1 88.69 496 ARG A N 1
ATOM 3838 C CA . ARG A 1 496 ? -27.109 20.344 -1.21 1 88.69 496 ARG A CA 1
ATOM 3839 C C . ARG A 1 496 ? -27.312 19.719 -2.586 1 88.69 496 ARG A C 1
ATOM 3841 O O . ARG A 1 496 ? -28.078 18.781 -2.736 1 88.69 496 ARG A O 1
ATOM 3848 N N . ARG A 1 497 ? -26.625 20.266 -3.479 1 90.62 497 ARG A N 1
ATOM 3849 C CA . ARG A 1 497 ? -26.781 19.812 -4.855 1 90.62 497 ARG A CA 1
ATOM 3850 C C . ARG A 1 497 ? -26.359 18.359 -5.004 1 90.62 497 ARG A C 1
ATOM 3852 O O . ARG A 1 497 ? -26.969 17.594 -5.766 1 90.62 497 ARG A O 1
ATOM 3859 N N . PHE A 1 498 ? -25.328 17.984 -4.262 1 93.12 498 PHE A N 1
ATOM 3860 C CA . PHE A 1 498 ? -24.75 16.656 -4.473 1 93.12 498 PHE A CA 1
ATOM 3861 C C . PHE A 1 498 ? -25.141 15.711 -3.342 1 93.12 498 PHE A C 1
ATOM 3863 O O . PHE A 1 498 ? -24.641 14.586 -3.264 1 93.12 498 PHE A O 1
ATOM 3870 N N . ASP A 1 499 ? -25.984 16.156 -2.445 1 88.69 499 ASP A N 1
ATOM 3871 C CA . ASP A 1 499 ? -26.391 15.289 -1.348 1 88.69 499 ASP A CA 1
ATOM 3872 C C . ASP A 1 499 ? -27.234 14.125 -1.861 1 88.69 499 ASP A C 1
ATOM 3874 O O . ASP A 1 499 ? -28.344 14.32 -2.354 1 88.69 499 ASP A O 1
ATOM 3878 N N . ARG A 1 500 ? -26.766 12.945 -1.732 1 89.44 500 ARG A N 1
ATOM 3879 C CA . ARG A 1 500 ? -27.453 11.758 -2.238 1 89.44 500 ARG A CA 1
ATOM 3880 C C . ARG A 1 500 ? -27.766 10.781 -1.11 1 89.44 500 ARG A C 1
ATOM 3882 O O . ARG A 1 500 ? -27.922 9.578 -1.349 1 89.44 500 ARG A O 1
ATOM 3889 N N . ARG A 1 501 ? -27.875 11.195 0.177 1 89.44 501 ARG A N 1
ATOM 3890 C CA . ARG A 1 501 ? -28.141 10.32 1.317 1 89.44 501 ARG A CA 1
ATOM 3891 C C . ARG A 1 501 ? -29.594 9.852 1.326 1 89.44 501 ARG A C 1
ATOM 3893 O O . ARG A 1 501 ? -29.859 8.688 1.623 1 89.44 501 ARG A O 1
ATOM 3900 N N . ARG A 1 502 ? -30.625 10.781 1.227 1 77.06 502 ARG A N 1
ATOM 3901 C CA . ARG A 1 502 ? -32.062 10.492 1.316 1 77.06 502 ARG A CA 1
ATOM 3902 C C . ARG A 1 502 ? -32.719 10.539 -0.061 1 77.06 502 ARG A C 1
ATOM 3904 O O . ARG A 1 502 ? -33.938 10.523 -0.171 1 77.06 502 ARG A O 1
ATOM 3911 N N . GLY A 1 503 ? -32.094 10.477 -1.167 1 65.62 503 GLY A N 1
ATOM 3912 C CA . GLY A 1 503 ? -32.656 10.5 -2.512 1 65.62 503 GLY A CA 1
ATOM 3913 C C . GLY A 1 503 ? -31.812 11.305 -3.486 1 65.62 503 GLY A C 1
ATOM 3914 O O . GLY A 1 503 ? -30.703 11.742 -3.154 1 65.62 503 GLY A O 1
ATOM 3915 N N . ARG A 1 504 ? -32.281 11.281 -4.859 1 54.62 504 ARG A N 1
ATOM 3916 C CA . ARG A 1 504 ? -31.562 12.031 -5.879 1 54.62 504 ARG A CA 1
ATOM 3917 C C . ARG A 1 504 ? -31.625 13.531 -5.605 1 54.62 504 ARG A C 1
ATOM 3919 O O . ARG A 1 504 ? -32.688 14.07 -5.348 1 54.62 504 ARG A O 1
ATOM 3926 N N . GLY A 1 505 ? -30.547 14.148 -5.137 1 44.53 505 GLY A N 1
ATOM 3927 C CA . GLY A 1 505 ? -30.484 15.586 -4.918 1 44.53 505 GLY A CA 1
ATOM 3928 C C . GLY A 1 505 ? -31.047 16.391 -6.07 1 44.53 505 GLY A C 1
ATOM 3929 O O . GLY A 1 505 ? -31.25 15.867 -7.168 1 44.53 505 GLY A O 1
ATOM 3930 N N . PRO A 1 506 ? -31.5 17.672 -5.941 1 42.28 506 PRO A N 1
ATOM 3931 C CA . PRO A 1 506 ? -32.031 18.484 -7.035 1 42.28 506 PRO A CA 1
ATOM 3932 C C . PRO A 1 506 ? -31.062 18.672 -8.18 1 42.28 506 PRO A C 1
ATOM 3934 O O . PRO A 1 506 ? -29.844 18.766 -7.949 1 42.28 506 PRO A O 1
ATOM 3937 N N . ARG A 1 507 ? -31.297 18.125 -9.453 1 42.41 507 ARG A N 1
ATOM 3938 C CA . ARG A 1 507 ? -30.5 18.188 -10.664 1 42.41 507 ARG A CA 1
ATOM 3939 C C . ARG A 1 507 ? -30.062 19.625 -10.945 1 42.41 507 ARG A C 1
ATOM 3941 O O . ARG A 1 507 ? -29.016 19.844 -11.578 1 42.41 507 ARG A O 1
ATOM 3948 N N . ASP A 1 508 ? -30.875 20.484 -11.078 1 37.88 508 ASP A N 1
ATOM 3949 C CA . ASP A 1 508 ? -30.797 21.734 -11.82 1 37.88 508 ASP A CA 1
ATOM 3950 C C . ASP A 1 508 ? -30.359 22.875 -10.906 1 37.88 508 ASP A C 1
ATOM 3952 O O . ASP A 1 508 ? -30.938 23.969 -10.945 1 37.88 508 ASP A O 1
ATOM 3956 N N . MET A 1 509 ? -29.703 22.609 -9.969 1 32.22 509 MET A N 1
ATOM 3957 C CA . MET A 1 509 ? -29.438 23.906 -9.359 1 32.22 509 MET A CA 1
ATOM 3958 C C . MET A 1 509 ? -28.25 24.594 -10.016 1 32.22 509 MET A C 1
ATOM 3960 O O . MET A 1 509 ? -27.156 24.016 -10.094 1 32.22 509 MET A O 1
ATOM 3964 N N . ARG A 1 510 ? -28.422 25.469 -10.898 1 37.78 510 ARG A N 1
ATOM 3965 C CA . ARG A 1 510 ? -27.438 26.391 -11.453 1 37.78 510 ARG A CA 1
ATOM 3966 C C . ARG A 1 510 ? -26.609 27.031 -10.352 1 37.78 510 ARG A C 1
ATOM 3968 O O . ARG A 1 510 ? -27.156 27.625 -9.414 1 37.78 510 ARG A O 1
ATOM 3975 N N . LEU A 1 511 ? -25.391 26.594 -10.07 1 35.84 511 LEU A N 1
ATOM 3976 C CA . LEU A 1 511 ? -24.453 27.328 -9.219 1 35.84 511 LEU A CA 1
ATOM 3977 C C . LEU A 1 511 ? -24 28.625 -9.891 1 35.84 511 LEU A C 1
ATOM 3979 O O . LEU A 1 511 ? -23.797 28.656 -11.109 1 35.84 511 LEU A O 1
ATOM 3983 N N . MET B 1 1 ? 57.312 -34.219 3.18 1 23.64 1 MET B N 1
ATOM 3984 C CA . MET B 1 1 ? 56.219 -33.812 2.299 1 23.64 1 MET B CA 1
ATOM 3985 C C . MET B 1 1 ? 55.094 -33.188 3.096 1 23.64 1 MET B C 1
ATOM 3987 O O . MET B 1 1 ? 54.5 -33.812 3.986 1 23.64 1 MET B O 1
ATOM 3991 N N . PRO B 1 2 ? 55.031 -31.922 3.328 1 25.33 2 PRO B N 1
ATOM 3992 C CA . PRO B 1 2 ? 54.219 -31.344 4.387 1 25.33 2 PRO B CA 1
ATOM 3993 C C . PRO B 1 2 ? 52.719 -31.516 4.125 1 25.33 2 PRO B C 1
ATOM 3995 O O . PRO B 1 2 ? 52.312 -31.656 2.971 1 25.33 2 PRO B O 1
ATOM 3998 N N . ALA B 1 3 ? 51.938 -32.062 5.211 1 27.75 3 ALA B N 1
ATOM 3999 C CA . ALA B 1 3 ? 50.531 -32.375 5.316 1 27.75 3 ALA B CA 1
ATOM 4000 C C . ALA B 1 3 ? 49.656 -31.219 4.875 1 27.75 3 ALA B C 1
ATOM 4002 O O . ALA B 1 3 ? 49.844 -30.094 5.359 1 27.75 3 ALA B O 1
ATOM 4003 N N . VAL B 1 4 ? 49.094 -31.25 3.627 1 26.39 4 VAL B N 1
ATOM 4004 C CA . VAL B 1 4 ? 48.219 -30.281 2.967 1 26.39 4 VAL B CA 1
ATOM 4005 C C . VAL B 1 4 ? 47.031 -29.938 3.873 1 26.39 4 VAL B C 1
ATOM 4007 O O . VAL B 1 4 ? 46.344 -30.828 4.344 1 26.39 4 VAL B O 1
ATOM 4010 N N . SER B 1 5 ? 47.062 -28.859 4.562 1 25.03 5 SER B N 1
ATOM 4011 C CA . SER B 1 5 ? 46.094 -28.312 5.504 1 25.03 5 SER B CA 1
ATOM 4012 C C . SER B 1 5 ? 44.688 -28.312 4.906 1 25.03 5 SER B C 1
ATOM 4014 O O . SER B 1 5 ? 44.469 -27.859 3.775 1 25.03 5 SER B O 1
ATOM 4016 N N . GLU B 1 6 ? 43.812 -29.234 5.312 1 24.61 6 GLU B N 1
ATOM 4017 C CA . GLU B 1 6 ? 42.406 -29.469 4.98 1 24.61 6 GLU B CA 1
ATOM 4018 C C . GLU B 1 6 ? 41.594 -28.172 5.035 1 24.61 6 GLU B C 1
ATOM 4020 O O . GLU B 1 6 ? 41.469 -27.562 6.098 1 24.61 6 GLU B O 1
ATOM 4025 N N . VAL B 1 7 ? 41.625 -27.375 4.043 1 24.97 7 VAL B N 1
ATOM 4026 C CA . VAL B 1 7 ? 40.812 -26.203 3.832 1 24.97 7 VAL B CA 1
ATOM 4027 C C . VAL B 1 7 ? 39.344 -26.547 4.082 1 24.97 7 VAL B C 1
ATOM 4029 O O . VAL B 1 7 ? 38.781 -27.422 3.418 1 24.97 7 VAL B O 1
ATOM 4032 N N . PHE B 1 8 ? 38.812 -26.359 5.305 1 25.97 8 PHE B N 1
ATOM 4033 C CA . PHE B 1 8 ? 37.438 -26.406 5.738 1 25.97 8 PHE B CA 1
ATOM 4034 C C . PHE B 1 8 ? 36.531 -25.688 4.742 1 25.97 8 PHE B C 1
ATOM 4036 O O . PHE B 1 8 ? 36.625 -24.469 4.574 1 25.97 8 PHE B O 1
ATOM 4043 N N . ILE B 1 9 ? 36.25 -26.359 3.662 1 27.86 9 ILE B N 1
ATOM 4044 C CA . ILE B 1 9 ? 35.219 -25.828 2.76 1 27.86 9 ILE B CA 1
ATOM 4045 C C . ILE B 1 9 ? 33.906 -25.656 3.512 1 27.86 9 ILE B C 1
ATOM 4047 O O . ILE B 1 9 ? 33.344 -26.625 4.043 1 27.86 9 ILE B O 1
ATOM 4051 N N . PRO B 1 10 ? 33.656 -24.484 4.016 1 27.81 10 PRO B N 1
ATOM 4052 C CA . PRO B 1 10 ? 32.406 -24.25 4.75 1 27.81 10 PRO B CA 1
ATOM 4053 C C . PRO B 1 10 ? 31.203 -24.891 4.082 1 27.81 10 PRO B C 1
ATOM 4055 O O . PRO B 1 10 ? 31.156 -25.016 2.854 1 27.81 10 PRO B O 1
ATOM 4058 N N . ALA B 1 11 ? 30.609 -25.875 4.859 1 29.38 11 ALA B N 1
ATOM 4059 C CA . ALA B 1 11 ? 29.375 -26.578 4.547 1 29.38 11 ALA B CA 1
ATOM 4060 C C . ALA B 1 11 ? 28.406 -25.688 3.795 1 29.38 11 ALA B C 1
ATOM 4062 O O . ALA B 1 11 ? 28.234 -24.516 4.133 1 29.38 11 ALA B O 1
ATOM 4063 N N . SER B 1 12 ? 28.219 -26.031 2.627 1 28.16 12 SER B N 1
ATOM 4064 C CA . SER B 1 12 ? 27.266 -25.391 1.731 1 28.16 12 SER B CA 1
ATOM 4065 C C . SER B 1 12 ? 25.953 -25.094 2.443 1 28.16 12 SER B C 1
ATOM 4067 O O . SER B 1 12 ? 25.484 -25.875 3.266 1 28.16 12 SER B O 1
ATOM 4069 N N . LEU B 1 13 ? 25.562 -23.859 2.576 1 29.8 13 LEU B N 1
ATOM 4070 C CA . LEU B 1 13 ? 24.438 -23.172 3.188 1 29.8 13 LEU B CA 1
ATOM 4071 C C . LEU B 1 13 ? 23.141 -23.922 2.941 1 29.8 13 LEU B C 1
ATOM 4073 O O . LEU B 1 13 ? 22.109 -23.609 3.537 1 29.8 13 LEU B O 1
ATOM 4077 N N . PHE B 1 14 ? 23.016 -24.734 1.796 1 30.38 14 PHE B N 1
ATOM 4078 C CA . PHE B 1 14 ? 21.766 -25.391 1.462 1 30.38 14 PHE B CA 1
ATOM 4079 C C . PHE B 1 14 ? 21.734 -26.812 2.012 1 30.38 14 PHE B C 1
ATOM 4081 O O . PHE B 1 14 ? 20.984 -27.672 1.525 1 30.38 14 PHE B O 1
ATOM 4088 N N . ASP B 1 15 ? 22.766 -27.344 2.715 1 30.88 15 ASP B N 1
ATOM 4089 C CA . ASP B 1 15 ? 22.688 -28.703 3.23 1 30.88 15 ASP B CA 1
ATOM 4090 C C . ASP B 1 15 ? 21.484 -28.875 4.172 1 30.88 15 ASP B C 1
ATOM 4092 O O . ASP B 1 15 ? 21.438 -28.25 5.234 1 30.88 15 ASP B O 1
ATOM 4096 N N . ALA B 1 16 ? 20.297 -29.344 3.598 1 32.72 16 ALA B N 1
ATOM 4097 C CA . ALA B 1 16 ? 19.125 -29.75 4.367 1 32.72 16 ALA B CA 1
ATOM 4098 C C . ALA B 1 16 ? 19.531 -30.547 5.605 1 32.72 16 ALA B C 1
ATOM 4100 O O . ALA B 1 16 ? 18.75 -30.656 6.555 1 32.72 16 ALA B O 1
ATOM 4101 N N . ASN B 1 17 ? 20.469 -31.438 5.418 1 32.28 17 ASN B N 1
ATOM 4102 C CA . ASN B 1 17 ? 20.797 -32.344 6.523 1 32.28 17 ASN B CA 1
ATOM 4103 C C . ASN B 1 17 ? 21.5 -31.594 7.66 1 32.28 17 ASN B C 1
ATOM 4105 O O . ASN B 1 17 ? 22.219 -32.188 8.445 1 32.28 17 ASN B O 1
ATOM 4109 N N . ASN B 1 18 ? 21.875 -30.391 7.406 1 33.34 18 ASN B N 1
ATOM 4110 C CA . ASN B 1 18 ? 22.562 -29.938 8.609 1 33.34 18 ASN B CA 1
ATOM 4111 C C . ASN B 1 18 ? 21.672 -30.031 9.836 1 33.34 18 ASN B C 1
ATOM 4113 O O . ASN B 1 18 ? 20.625 -29.391 9.906 1 33.34 18 ASN B O 1
ATOM 4117 N N . ALA B 1 19 ? 21.734 -31.141 10.633 1 31.98 19 ALA B N 1
ATOM 4118 C CA . ALA B 1 19 ? 21.312 -31.406 12 1 31.98 19 ALA B CA 1
ATOM 4119 C C . ALA B 1 19 ? 21.141 -30.094 12.773 1 31.98 19 ALA B C 1
ATOM 4121 O O . ALA B 1 19 ? 21.766 -29.094 12.453 1 31.98 19 ALA B O 1
ATOM 4122 N N . THR B 1 20 ? 20.078 -30.062 13.695 1 39.84 20 THR B N 1
ATOM 4123 C CA . THR B 1 20 ? 19.641 -29.156 14.75 1 39.84 20 THR B CA 1
ATOM 4124 C C . THR B 1 20 ? 20.844 -28.484 15.406 1 39.84 20 THR B C 1
ATOM 4126 O O . THR B 1 20 ? 21.422 -29.016 16.359 1 39.84 20 THR B O 1
ATOM 4129 N N . ILE B 1 21 ? 21.844 -28.172 14.703 1 37.91 21 ILE B N 1
ATOM 4130 C CA . ILE B 1 21 ? 22.703 -27.391 15.594 1 37.91 21 ILE B CA 1
ATOM 4131 C C . ILE B 1 21 ? 21.875 -26.297 16.266 1 37.91 21 ILE B C 1
ATOM 4133 O O . ILE B 1 21 ? 21.219 -25.516 15.586 1 37.91 21 ILE B O 1
ATOM 4137 N N . PRO B 1 22 ? 21.484 -26.547 17.453 1 46.03 22 PRO B N 1
ATOM 4138 C CA . PRO B 1 22 ? 20.828 -25.453 18.188 1 46.03 22 PRO B CA 1
ATOM 4139 C C . PRO B 1 22 ? 21.422 -24.078 17.844 1 46.03 22 PRO B C 1
ATOM 4141 O O . PRO B 1 22 ? 22.641 -23.875 17.984 1 46.03 22 PRO B O 1
ATOM 4144 N N . TRP B 1 23 ? 21.094 -23.594 16.688 1 50.38 23 TRP B N 1
ATOM 4145 C CA . TRP B 1 23 ? 21.625 -22.266 16.438 1 50.38 23 TRP B CA 1
ATOM 4146 C C . TRP B 1 23 ? 21.578 -21.406 17.703 1 50.38 23 TRP B C 1
ATOM 4148 O O . TRP B 1 23 ? 20.562 -21.375 18.406 1 50.38 23 TRP B O 1
ATOM 4158 N N . VAL B 1 24 ? 22.703 -21.312 18.281 1 60.06 24 VAL B N 1
ATOM 4159 C CA . VAL B 1 24 ? 22.812 -20.344 19.359 1 60.06 24 VAL B CA 1
ATOM 4160 C C . VAL B 1 24 ? 22.391 -18.953 18.844 1 60.06 24 VAL B C 1
ATOM 4162 O O . VAL B 1 24 ? 22.891 -18.484 17.828 1 60.06 24 VAL B O 1
ATOM 4165 N N . TYR B 1 25 ? 21.328 -18.578 19.219 1 73.12 25 TYR B N 1
ATOM 4166 C CA . TYR B 1 25 ? 20.891 -17.203 18.984 1 73.12 25 TYR B CA 1
ATOM 4167 C C . TYR B 1 25 ? 22.031 -16.234 19.281 1 73.12 25 TYR B C 1
ATOM 4169 O O . TYR B 1 25 ? 22.328 -15.953 20.438 1 73.12 25 TYR B O 1
ATOM 4177 N N . PRO B 1 26 ? 22.766 -15.938 18.094 1 78.88 26 PRO B N 1
ATOM 4178 C CA . PRO B 1 26 ? 23.953 -15.102 18.297 1 78.88 26 PRO B CA 1
ATOM 4179 C C . PRO B 1 26 ? 23.641 -13.828 19.078 1 78.88 26 PRO B C 1
ATOM 4181 O O . PRO B 1 26 ? 22.531 -13.305 18.984 1 78.88 26 PRO B O 1
ATOM 4184 N N . SER B 1 27 ? 24.547 -13.453 19.828 1 85.69 27 SER B N 1
ATOM 4185 C CA . SER B 1 27 ? 24.406 -12.219 20.594 1 85.69 27 SER B CA 1
ATOM 4186 C C . SER B 1 27 ? 24.234 -11.016 19.672 1 85.69 27 SER B C 1
ATOM 4188 O O . SER B 1 27 ? 23.594 -10.023 20.047 1 85.69 27 SER B O 1
ATOM 4190 N N . GLU B 1 28 ? 24.734 -11.188 18.422 1 92.44 28 GLU B N 1
ATOM 4191 C CA . GLU B 1 28 ? 24.703 -10.094 17.453 1 92.44 28 GLU B CA 1
ATOM 4192 C C . GLU B 1 28 ? 23.281 -9.797 17 1 92.44 28 GLU B C 1
ATOM 4194 O O . GLU B 1 28 ? 23 -8.719 16.469 1 92.44 28 GLU B O 1
ATOM 4199 N N . ILE B 1 29 ? 22.391 -10.727 17.25 1 94.25 29 ILE B N 1
ATOM 4200 C CA . ILE B 1 29 ? 21.016 -10.555 16.797 1 94.25 29 ILE B CA 1
ATOM 4201 C C . ILE B 1 29 ? 20.359 -9.422 17.578 1 94.25 29 ILE B C 1
ATOM 4203 O O . ILE B 1 29 ? 19.562 -8.664 17.031 1 94.25 29 ILE B O 1
ATOM 4207 N N . VAL B 1 30 ? 20.734 -9.328 18.812 1 93.75 30 VAL B N 1
ATOM 4208 C CA . VAL B 1 30 ? 20.172 -8.266 19.641 1 93.75 30 VAL B CA 1
ATOM 4209 C C . VAL B 1 30 ? 20.562 -6.902 19.062 1 93.75 30 VAL B C 1
ATOM 4211 O O . VAL B 1 30 ? 19.719 -6.027 18.906 1 93.75 30 VAL B O 1
ATOM 4214 N N . GLU B 1 31 ? 21.828 -6.816 18.734 1 95.81 31 GLU B N 1
ATOM 4215 C CA . GLU B 1 31 ? 22.297 -5.57 18.141 1 95.81 31 GLU B CA 1
ATOM 4216 C C . GLU B 1 31 ? 21.656 -5.352 16.766 1 95.81 31 GLU B C 1
ATOM 4218 O O . GLU B 1 31 ? 21.266 -4.234 16.422 1 95.81 31 GLU B O 1
ATOM 4223 N N . PHE B 1 32 ? 21.594 -6.418 16.062 1 97.31 32 PHE B N 1
ATOM 4224 C CA . PHE B 1 32 ? 20.984 -6.375 14.75 1 97.31 32 PHE B CA 1
ATOM 4225 C C . PHE B 1 32 ? 19.547 -5.852 14.844 1 97.31 32 PHE B C 1
ATOM 4227 O O . PHE B 1 32 ? 19.188 -4.898 14.148 1 97.31 32 PHE B O 1
ATOM 4234 N N . ALA B 1 33 ? 18.734 -6.398 15.664 1 97.44 33 ALA B N 1
ATOM 4235 C CA . ALA B 1 33 ? 17.328 -6.016 15.844 1 97.44 33 ALA B CA 1
ATOM 4236 C C . ALA B 1 33 ? 17.219 -4.57 16.312 1 97.44 33 ALA B C 1
ATOM 4238 O O . ALA B 1 33 ? 16.375 -3.814 15.805 1 97.44 33 ALA B O 1
ATOM 4239 N N . GLN B 1 34 ? 18.047 -4.199 17.219 1 95.12 34 GLN B N 1
ATOM 4240 C CA . GLN B 1 34 ? 18.016 -2.84 17.75 1 95.12 34 GLN B CA 1
ATOM 4241 C C . GLN B 1 34 ? 18.344 -1.819 16.656 1 95.12 34 GLN B C 1
ATOM 4243 O O . GLN B 1 34 ? 17.656 -0.794 16.547 1 95.12 34 GLN B O 1
ATOM 4248 N N . ARG B 1 35 ? 19.344 -2.127 15.859 1 96 35 ARG B N 1
ATOM 4249 C CA . ARG B 1 35 ? 19.734 -1.239 14.766 1 96 35 ARG B CA 1
ATOM 4250 C C . ARG B 1 35 ? 18.578 -1.022 13.805 1 96 35 ARG B C 1
ATOM 4252 O O . ARG B 1 35 ? 18.328 0.103 13.367 1 96 35 ARG B O 1
ATOM 4259 N N . LEU B 1 36 ? 17.922 -2.096 13.461 1 97.5 36 LEU B N 1
ATOM 4260 C CA . LEU B 1 36 ? 16.828 -2.01 12.5 1 97.5 36 LEU B CA 1
ATOM 4261 C C . LEU B 1 36 ? 15.617 -1.319 13.125 1 97.5 36 LEU B C 1
ATOM 4263 O O . LEU B 1 36 ? 14.984 -0.468 12.484 1 97.5 36 LEU B O 1
ATOM 4267 N N . ARG B 1 37 ? 15.305 -1.662 14.344 1 94.56 37 ARG B N 1
ATOM 4268 C CA . ARG B 1 37 ? 14.172 -1.034 15.031 1 94.56 37 ARG B CA 1
ATOM 4269 C C . ARG B 1 37 ? 14.383 0.471 15.156 1 94.56 37 ARG B C 1
ATOM 4271 O O . ARG B 1 37 ? 13.438 1.248 15 1 94.56 37 ARG B O 1
ATOM 4278 N N . LEU B 1 38 ? 15.562 0.886 15.414 1 93.88 38 LEU B N 1
ATOM 4279 C CA . LEU B 1 38 ? 15.898 2.303 15.523 1 93.88 38 LEU B CA 1
ATOM 4280 C C . LEU B 1 38 ? 15.711 3.01 14.18 1 93.88 38 LEU B C 1
ATOM 4282 O O . LEU B 1 38 ? 15.617 4.238 14.133 1 93.88 38 LEU B O 1
ATOM 4286 N N . ARG B 1 39 ? 15.617 2.225 13.148 1 94.56 39 ARG B N 1
ATOM 4287 C CA . ARG B 1 39 ? 15.445 2.783 11.812 1 94.56 39 ARG B CA 1
ATOM 4288 C C . ARG B 1 39 ? 14.016 2.576 11.32 1 94.56 39 ARG B C 1
ATOM 4290 O O . ARG B 1 39 ? 13.727 2.762 10.133 1 94.56 39 ARG B O 1
ATOM 4297 N N . GLY B 1 40 ? 13.148 2.146 12.203 1 92.75 40 GLY B N 1
ATOM 4298 C CA . GLY B 1 40 ? 11.734 2.014 11.898 1 92.75 40 GLY B CA 1
ATOM 4299 C C . GLY B 1 40 ? 11.406 0.741 11.141 1 92.75 40 GLY B C 1
ATOM 4300 O O . GLY B 1 40 ? 10.312 0.606 10.586 1 92.75 40 GLY B O 1
ATOM 4301 N N . ILE B 1 41 ? 12.242 -0.144 11 1 96.94 41 ILE B N 1
ATOM 4302 C CA . ILE B 1 41 ? 12.008 -1.397 10.289 1 96.94 41 ILE B CA 1
ATOM 4303 C C . ILE B 1 41 ? 11.469 -2.447 11.258 1 96.94 41 ILE B C 1
ATOM 4305 O O . ILE B 1 41 ? 12.016 -2.631 12.352 1 96.94 41 ILE B O 1
ATOM 4309 N N . GLN B 1 42 ? 10.422 -3.105 10.883 1 95.94 42 GLN B N 1
ATOM 4310 C CA . GLN B 1 42 ? 9.789 -4.113 11.727 1 95.94 42 GLN B CA 1
ATOM 4311 C C . GLN B 1 42 ? 10.664 -5.352 11.867 1 95.94 42 GLN B C 1
ATOM 4313 O O . GLN B 1 42 ? 11.156 -5.883 10.867 1 95.94 42 GLN B O 1
ATOM 4318 N N . VAL B 1 43 ? 10.859 -5.773 13.062 1 97 43 VAL B N 1
ATOM 4319 C CA . VAL B 1 43 ? 11.609 -6.984 13.383 1 97 43 VAL B CA 1
ATOM 4320 C C . VAL B 1 43 ? 10.828 -7.828 14.391 1 97 43 VAL B C 1
ATOM 4322 O O . VAL B 1 43 ? 10.469 -7.344 15.461 1 97 43 VAL B O 1
ATOM 4325 N N . ASP B 1 44 ? 10.555 -9.023 14.031 1 96.69 44 ASP B N 1
ATOM 4326 C CA . ASP B 1 44 ? 9.945 -10 14.93 1 96.69 44 ASP B CA 1
ATOM 4327 C C . ASP B 1 44 ? 10.938 -11.094 15.312 1 96.69 44 ASP B C 1
ATOM 4329 O O . ASP B 1 44 ? 11.391 -11.859 14.461 1 96.69 44 ASP B O 1
ATOM 4333 N N . GLU B 1 45 ? 11.297 -11.141 16.531 1 95.25 45 GLU B N 1
ATOM 4334 C CA . GLU B 1 45 ? 12.156 -12.203 17.047 1 95.25 45 GLU B CA 1
ATOM 4335 C C . GLU B 1 45 ? 11.336 -13.398 17.5 1 95.25 45 GLU B C 1
ATOM 4337 O O . GLU B 1 45 ? 10.992 -13.508 18.688 1 95.25 45 GLU B O 1
ATOM 4342 N N . THR B 1 46 ? 11.102 -14.328 16.594 1 92.88 46 THR B N 1
ATOM 4343 C CA . THR B 1 46 ? 10.219 -15.461 16.859 1 92.88 46 THR B CA 1
ATOM 4344 C C . THR B 1 46 ? 10.945 -16.562 17.625 1 92.88 46 THR B C 1
ATOM 4346 O O . THR B 1 46 ? 10.32 -17.391 18.281 1 92.88 46 THR B O 1
ATOM 4349 N N . GLN B 1 47 ? 12.281 -16.625 17.484 1 90.5 47 GLN B N 1
ATOM 4350 C CA . GLN B 1 47 ? 13.117 -17.672 18.078 1 90.5 47 GLN B CA 1
ATOM 4351 C C . GLN B 1 47 ? 12.594 -19.062 17.734 1 90.5 47 GLN B C 1
ATOM 4353 O O . GLN B 1 47 ? 12.594 -19.953 18.578 1 90.5 47 GLN B O 1
ATOM 4358 N N . GLY B 1 48 ? 11.969 -19.125 16.594 1 90.44 48 GLY B N 1
ATOM 4359 C CA . GLY B 1 48 ? 11.5 -20.406 16.094 1 90.44 48 GLY B CA 1
ATOM 4360 C C . GLY B 1 48 ? 10.117 -20.781 16.594 1 90.44 48 GLY B C 1
ATOM 4361 O O . GLY B 1 48 ? 9.648 -21.891 16.359 1 90.44 48 GLY B O 1
ATOM 4362 N N . ASN B 1 49 ? 9.406 -19.844 17.328 1 88.06 49 ASN B N 1
ATOM 4363 C CA . ASN B 1 49 ? 8.141 -20.172 17.969 1 88.06 49 ASN B CA 1
ATOM 4364 C C . ASN B 1 49 ? 6.949 -19.656 17.156 1 88.06 49 ASN B C 1
ATOM 4366 O O . ASN B 1 49 ? 5.922 -19.297 17.734 1 88.06 49 ASN B O 1
ATOM 4370 N N . GLY B 1 50 ? 6.84 -19.703 15.953 1 89.44 50 GLY B N 1
ATOM 4371 C CA . GLY B 1 50 ? 5.672 -19.344 15.172 1 89.44 50 GLY B CA 1
ATOM 4372 C C . GLY B 1 50 ? 5.914 -18.156 14.258 1 89.44 50 GLY B C 1
ATOM 4373 O O . GLY B 1 50 ? 6.699 -17.266 14.57 1 89.44 50 GLY B O 1
ATOM 4374 N N . LEU B 1 51 ? 5.109 -18.109 13.219 1 91.5 51 LEU B N 1
ATOM 4375 C CA . LEU B 1 51 ? 5.238 -17.031 12.242 1 91.5 51 LEU B CA 1
ATOM 4376 C C . LEU B 1 51 ? 4.262 -15.898 12.555 1 91.5 51 LEU B C 1
ATOM 4378 O O . LEU B 1 51 ? 3.115 -16.141 12.93 1 91.5 51 LEU B O 1
ATOM 4382 N N . PRO B 1 52 ? 4.699 -14.625 12.461 1 93 52 PRO B N 1
ATOM 4383 C CA . PRO B 1 52 ? 3.717 -13.539 12.523 1 93 52 PRO B CA 1
ATOM 4384 C C . PRO B 1 52 ? 2.666 -13.633 11.414 1 93 52 PRO B C 1
ATOM 4386 O O . PRO B 1 52 ? 2.902 -14.266 10.391 1 93 52 PRO B O 1
ATOM 4389 N N . PRO B 1 53 ? 1.504 -12.969 11.578 1 88.56 53 PRO B N 1
ATOM 4390 C CA . PRO B 1 53 ? 0.378 -13.109 10.656 1 88.56 53 PRO B CA 1
ATOM 4391 C C . PRO B 1 53 ? 0.743 -12.742 9.219 1 88.56 53 PRO B C 1
ATOM 4393 O O . PRO B 1 53 ? 0.245 -13.352 8.273 1 88.56 53 PRO B O 1
ATOM 4396 N N . ASP B 1 54 ? 1.604 -11.836 9.062 1 91 54 ASP B N 1
ATOM 4397 C CA . ASP B 1 54 ? 1.888 -11.359 7.711 1 91 54 ASP B CA 1
ATOM 4398 C C . ASP B 1 54 ? 3.033 -12.148 7.078 1 91 54 ASP B C 1
ATOM 4400 O O . ASP B 1 54 ? 3.424 -11.883 5.938 1 91 54 ASP B O 1
ATOM 4404 N N . ALA B 1 55 ? 3.607 -13.141 7.762 1 94.38 55 ALA B N 1
ATOM 4405 C CA . ALA B 1 55 ? 4.734 -13.914 7.242 1 94.38 55 ALA B CA 1
ATOM 4406 C C . ALA B 1 55 ? 4.379 -15.391 7.125 1 94.38 55 ALA B C 1
ATOM 4408 O O . ALA B 1 55 ? 5.266 -16.25 7.082 1 94.38 55 ALA B O 1
ATOM 4409 N N . GLN B 1 56 ? 3.131 -15.68 7.027 1 90.94 56 GLN B N 1
ATOM 4410 C CA . GLN B 1 56 ? 2.674 -17.062 6.984 1 90.94 56 GLN B CA 1
ATOM 4411 C C . GLN B 1 56 ? 3.162 -17.766 5.723 1 90.94 56 GLN B C 1
ATOM 4413 O O . GLN B 1 56 ? 3.309 -17.141 4.672 1 90.94 56 GLN B O 1
ATOM 4418 N N . MET B 1 57 ? 3.422 -19.062 5.863 1 90.62 57 MET B N 1
ATOM 4419 C CA . MET B 1 57 ? 3.814 -19.938 4.766 1 90.62 57 MET B CA 1
ATOM 4420 C C . MET B 1 57 ? 2.662 -20.844 4.359 1 90.62 57 MET B C 1
ATOM 4422 O O . MET B 1 57 ? 1.792 -21.156 5.176 1 90.62 57 MET B O 1
ATOM 4426 N N . HIS B 1 58 ? 2.711 -21.266 3.094 1 86.56 58 HIS B N 1
ATOM 4427 C CA . HIS B 1 58 ? 1.678 -22.172 2.586 1 86.56 58 HIS B CA 1
ATOM 4428 C C . HIS B 1 58 ? 1.807 -23.562 3.197 1 86.56 58 HIS B C 1
ATOM 4430 O O . HIS B 1 58 ? 0.805 -24.25 3.391 1 86.56 58 HIS B O 1
ATOM 4436 N N . ASP B 1 59 ? 2.996 -23.984 3.523 1 88.94 59 ASP B N 1
ATOM 4437 C CA . ASP B 1 59 ? 3.291 -25.297 4.105 1 88.94 59 ASP B CA 1
ATOM 4438 C C . ASP B 1 59 ? 3.504 -25.188 5.613 1 88.94 59 ASP B C 1
ATOM 4440 O O . ASP B 1 59 ? 4.449 -24.531 6.066 1 88.94 59 ASP B O 1
ATOM 4444 N N . ARG B 1 60 ? 2.732 -25.922 6.34 1 88.19 60 ARG B N 1
ATOM 4445 C CA . ARG B 1 60 ? 2.832 -25.922 7.793 1 88.19 60 ARG B CA 1
ATOM 4446 C C . ARG B 1 60 ? 4.168 -26.484 8.25 1 88.19 60 ARG B C 1
ATOM 4448 O O . ARG B 1 60 ? 4.629 -26.203 9.359 1 88.19 60 ARG B O 1
ATOM 4455 N N . ALA B 1 61 ? 4.77 -27.297 7.461 1 88.75 61 ALA B N 1
ATOM 4456 C CA . ALA B 1 61 ? 6.031 -27.938 7.824 1 88.75 61 ALA B CA 1
ATOM 4457 C C . ALA B 1 61 ? 7.211 -27 7.586 1 88.75 61 ALA B C 1
ATOM 4459 O O . ALA B 1 61 ? 8.352 -27.328 7.926 1 88.75 61 ALA B O 1
ATOM 4460 N N . ALA B 1 62 ? 6.961 -25.844 7.027 1 90.69 62 ALA B N 1
ATOM 4461 C CA . ALA B 1 62 ? 8.039 -24.891 6.746 1 90.69 62 ALA B CA 1
ATOM 4462 C C . ALA B 1 62 ? 8.797 -24.531 8.016 1 90.69 62 ALA B C 1
ATOM 4464 O O . ALA B 1 62 ? 8.188 -24.375 9.086 1 90.69 62 ALA B O 1
ATOM 4465 N N . THR B 1 63 ? 10.094 -24.375 7.809 1 92.88 63 THR B N 1
ATOM 4466 C CA . THR B 1 63 ? 10.938 -23.969 8.93 1 92.88 63 THR B CA 1
ATOM 4467 C C . THR B 1 63 ? 10.539 -22.594 9.438 1 92.88 63 THR B C 1
ATOM 4469 O O . THR B 1 63 ? 10.258 -21.688 8.641 1 92.88 63 THR B O 1
ATOM 4472 N N . ILE B 1 64 ? 10.5 -22.5 10.734 1 94.75 64 ILE B N 1
ATOM 4473 C CA . ILE B 1 64 ? 10.211 -21.203 11.344 1 94.75 64 ILE B CA 1
ATOM 4474 C C . ILE B 1 64 ? 11.508 -20.438 11.586 1 94.75 64 ILE B C 1
ATOM 4476 O O . ILE B 1 64 ? 12.391 -20.922 12.305 1 94.75 64 ILE B O 1
ATOM 4480 N N . PRO B 1 65 ? 11.672 -19.281 11.016 1 95.88 65 PRO B N 1
ATOM 4481 C CA . PRO B 1 65 ? 12.891 -18.5 11.227 1 95.88 65 PRO B CA 1
ATOM 4482 C C . PRO B 1 65 ? 13.023 -17.984 12.664 1 95.88 65 PRO B C 1
ATOM 4484 O O . PRO B 1 65 ? 12.016 -17.828 13.359 1 95.88 65 PRO B O 1
ATOM 4487 N N . ALA B 1 66 ? 14.258 -17.719 13.07 1 96.06 66 ALA B N 1
ATOM 4488 C CA . ALA B 1 66 ? 14.516 -17.141 14.383 1 96.06 66 ALA B CA 1
ATOM 4489 C C . ALA B 1 66 ? 14.148 -15.656 14.406 1 96.06 66 ALA B C 1
ATOM 4491 O O . ALA B 1 66 ? 13.727 -15.133 15.438 1 96.06 66 ALA B O 1
ATOM 4492 N N . VAL B 1 67 ? 14.375 -14.992 13.281 1 97.31 67 VAL B N 1
ATOM 4493 C CA . VAL B 1 67 ? 14.086 -13.562 13.148 1 97.31 67 VAL B CA 1
ATOM 4494 C C . VAL B 1 67 ? 13.391 -13.305 11.82 1 97.31 67 VAL B C 1
ATOM 4496 O O . VAL B 1 67 ? 13.781 -13.852 10.781 1 97.31 67 VAL B O 1
ATOM 4499 N N . VAL B 1 68 ? 12.312 -12.523 11.844 1 98.12 68 VAL B N 1
ATOM 4500 C CA . VAL B 1 68 ? 11.633 -12.047 10.641 1 98.12 68 VAL B CA 1
ATOM 4501 C C . VAL B 1 68 ? 11.773 -10.531 10.539 1 98.12 68 VAL B C 1
ATOM 4503 O O . VAL B 1 68 ? 11.383 -9.805 11.453 1 98.12 68 VAL B O 1
ATOM 4506 N N . VAL B 1 69 ? 12.414 -10.039 9.484 1 98.5 69 VAL B N 1
ATOM 4507 C CA . VAL B 1 69 ? 12.531 -8.617 9.18 1 98.5 69 VAL B CA 1
ATOM 4508 C C . VAL B 1 69 ? 11.562 -8.25 8.055 1 98.5 69 VAL B C 1
ATOM 4510 O O . VAL B 1 69 ? 11.562 -8.875 6.996 1 98.5 69 VAL B O 1
ATOM 4513 N N . SER B 1 70 ? 10.734 -7.219 8.25 1 98 70 SER B N 1
ATOM 4514 C CA . SER B 1 70 ? 9.703 -6.863 7.285 1 98 70 SER B CA 1
ATOM 4515 C C . SER B 1 70 ? 9.828 -5.406 6.852 1 98 70 SER B C 1
ATOM 4517 O O . SER B 1 70 ? 9.047 -4.555 7.289 1 98 70 SER B O 1
ATOM 4519 N N . PRO B 1 71 ? 10.711 -5.117 5.898 1 97.88 71 PRO B N 1
ATOM 4520 C CA . PRO B 1 71 ? 10.828 -3.76 5.363 1 97.88 71 PRO B CA 1
ATOM 4521 C C . PRO B 1 71 ? 9.602 -3.336 4.555 1 97.88 71 PRO B C 1
ATOM 4523 O O . PRO B 1 71 ? 8.875 -4.188 4.035 1 97.88 71 PRO B O 1
ATOM 4526 N N . ARG B 1 72 ? 9.453 -1.998 4.383 1 95.31 72 ARG B N 1
ATOM 4527 C CA . ARG B 1 72 ? 8.336 -1.447 3.625 1 95.31 72 ARG B CA 1
ATOM 4528 C C . ARG B 1 72 ? 8.812 -0.794 2.334 1 95.31 72 ARG B C 1
ATOM 4530 O O . ARG B 1 72 ? 8.008 -0.451 1.467 1 95.31 72 ARG B O 1
ATOM 4537 N N . GLY B 1 73 ? 10.086 -0.738 2.213 1 94.31 73 GLY B N 1
ATOM 4538 C CA . GLY B 1 73 ? 10.688 -0.155 1.022 1 94.31 73 GLY B CA 1
ATOM 4539 C C . GLY B 1 73 ? 12.094 -0.652 0.76 1 94.31 73 GLY B C 1
ATOM 4540 O O . GLY B 1 73 ? 12.656 -1.407 1.56 1 94.31 73 GLY B O 1
ATOM 4541 N N . GLU B 1 74 ? 12.617 -0.151 -0.375 1 97.12 74 GLU B N 1
ATOM 4542 C CA . GLU B 1 74 ? 13.953 -0.549 -0.79 1 97.12 74 GLU B CA 1
ATOM 4543 C C . GLU B 1 74 ? 15 -0.116 0.233 1 97.12 74 GLU B C 1
ATOM 4545 O O . GLU B 1 74 ? 15.969 -0.84 0.488 1 97.12 74 GLU B O 1
ATOM 4550 N N . TRP B 1 75 ? 14.859 1.056 0.78 1 96.94 75 TRP B N 1
ATOM 4551 C CA . TRP B 1 75 ? 15.781 1.56 1.792 1 96.94 75 TRP B CA 1
ATOM 4552 C C . TRP B 1 75 ? 15.875 0.598 2.973 1 96.94 75 TRP B C 1
ATOM 4554 O O . TRP B 1 75 ? 16.969 0.307 3.461 1 96.94 75 TRP B O 1
ATOM 4564 N N . GLY B 1 76 ? 14.734 0.128 3.418 1 98.12 76 GLY B N 1
ATOM 4565 C CA . GLY B 1 76 ? 14.727 -0.827 4.516 1 98.12 76 GLY B CA 1
ATOM 4566 C C . GLY B 1 76 ? 15.484 -2.104 4.199 1 98.12 76 GLY B C 1
ATOM 4567 O O . GLY B 1 76 ? 16.172 -2.65 5.059 1 98.12 76 GLY B O 1
ATOM 4568 N N . ILE B 1 77 ? 15.359 -2.59 2.992 1 98.62 77 ILE B N 1
ATOM 4569 C CA . ILE B 1 77 ? 16.125 -3.754 2.553 1 98.62 77 ILE B CA 1
ATOM 4570 C C . ILE B 1 77 ? 17.609 -3.461 2.658 1 98.62 77 ILE B C 1
ATOM 4572 O O . ILE B 1 77 ? 18.375 -4.246 3.234 1 98.62 77 ILE B O 1
ATOM 4576 N N . VAL B 1 78 ? 18.031 -2.354 2.125 1 98.44 78 VAL B N 1
ATOM 4577 C CA . VAL B 1 78 ? 19.438 -1.959 2.1 1 98.44 78 VAL B CA 1
ATOM 4578 C C . VAL B 1 78 ? 19.984 -1.908 3.523 1 98.44 78 VAL B C 1
ATOM 4580 O O . VAL B 1 78 ? 21.062 -2.451 3.803 1 98.44 78 VAL B O 1
ATOM 4583 N N . GLN B 1 79 ? 19.25 -1.33 4.418 1 98.25 79 GLN B N 1
ATOM 4584 C CA . GLN B 1 79 ? 19.703 -1.206 5.801 1 98.25 79 GLN B CA 1
ATOM 4585 C C . GLN B 1 79 ? 19.859 -2.576 6.453 1 98.25 79 GLN B C 1
ATOM 4587 O O . GLN B 1 79 ? 20.812 -2.811 7.195 1 98.25 79 GLN B O 1
ATOM 4592 N N . ALA B 1 80 ? 18.906 -3.406 6.227 1 98.62 80 ALA B N 1
ATOM 4593 C CA . ALA B 1 80 ? 18.969 -4.746 6.805 1 98.62 80 ALA B CA 1
ATOM 4594 C C . ALA B 1 80 ? 20.188 -5.512 6.305 1 98.62 80 ALA B C 1
ATOM 4596 O O . ALA B 1 80 ? 20.922 -6.113 7.098 1 98.62 80 ALA B O 1
ATOM 4597 N N . LEU B 1 81 ? 20.422 -5.488 5.012 1 98.44 81 LEU B N 1
ATOM 4598 C CA . LEU B 1 81 ? 21.531 -6.23 4.426 1 98.44 81 LEU B CA 1
ATOM 4599 C C . LEU B 1 81 ? 22.859 -5.66 4.887 1 98.44 81 LEU B C 1
ATOM 4601 O O . LEU B 1 81 ? 23.797 -6.414 5.199 1 98.44 81 LEU B O 1
ATOM 4605 N N . LYS B 1 82 ? 23.047 -4.375 4.934 1 97.5 82 LYS B N 1
ATOM 4606 C CA . LYS B 1 82 ? 24.266 -3.75 5.43 1 97.5 82 LYS B CA 1
ATOM 4607 C C . LYS B 1 82 ? 24.531 -4.133 6.883 1 97.5 82 LYS B C 1
ATOM 4609 O O . LYS B 1 82 ? 25.672 -4.418 7.258 1 97.5 82 LYS B O 1
ATOM 4614 N N . ALA B 1 83 ? 23.469 -4.105 7.676 1 97.69 83 ALA B N 1
ATOM 4615 C CA . ALA B 1 83 ? 23.609 -4.484 9.078 1 97.69 83 ALA B CA 1
ATOM 4616 C C . ALA B 1 83 ? 24.078 -5.93 9.211 1 97.69 83 ALA B C 1
ATOM 4618 O O . ALA B 1 83 ? 24.938 -6.238 10.047 1 97.69 83 ALA B O 1
ATOM 4619 N N . MET B 1 84 ? 23.5 -6.824 8.445 1 97.25 84 MET B N 1
ATOM 4620 C CA . MET B 1 84 ? 23.922 -8.227 8.477 1 97.25 84 MET B CA 1
ATOM 4621 C C . MET B 1 84 ? 25.391 -8.359 8.109 1 97.25 84 MET B C 1
ATOM 4623 O O . MET B 1 84 ? 26.109 -9.141 8.734 1 97.25 84 MET B O 1
ATOM 4627 N N . LYS B 1 85 ? 25.844 -7.633 7.141 1 96 85 LYS B N 1
ATOM 4628 C CA . LYS B 1 85 ? 27.25 -7.66 6.73 1 96 85 LYS B CA 1
ATOM 4629 C C . LYS B 1 85 ? 28.156 -7.117 7.828 1 96 85 LYS B C 1
ATOM 4631 O O . LYS B 1 85 ? 29.141 -7.754 8.195 1 96 85 LYS B O 1
ATOM 4636 N N . ASP B 1 86 ? 27.812 -5.988 8.367 1 95.44 86 ASP B N 1
ATOM 4637 C CA . ASP B 1 86 ? 28.609 -5.332 9.414 1 95.44 86 ASP B CA 1
ATOM 4638 C C . ASP B 1 86 ? 28.797 -6.254 10.617 1 95.44 86 ASP B C 1
ATOM 4640 O O . ASP B 1 86 ? 29.859 -6.258 11.234 1 95.44 86 ASP B O 1
ATOM 4644 N N . LEU B 1 87 ? 27.781 -7.012 10.891 1 95.94 87 LEU B N 1
ATOM 4645 C CA . LEU B 1 87 ? 27.781 -7.832 12.094 1 95.94 87 LEU B CA 1
ATOM 4646 C C . LEU B 1 87 ? 28.203 -9.266 11.773 1 95.94 87 LEU B C 1
ATOM 4648 O O . LEU B 1 87 ? 28.094 -10.156 12.625 1 95.94 87 LEU B O 1
ATOM 4652 N N . ASP B 1 88 ? 28.531 -9.578 10.523 1 94.31 88 ASP B N 1
ATOM 4653 C CA . ASP B 1 88 ? 29.016 -10.867 10.031 1 94.31 88 ASP B CA 1
ATOM 4654 C C . ASP B 1 88 ? 27.984 -11.961 10.227 1 94.31 88 ASP B C 1
ATOM 4656 O O . ASP B 1 88 ? 28.312 -13.094 10.57 1 94.31 88 ASP B O 1
ATOM 4660 N N . LEU B 1 89 ? 26.734 -11.555 10.07 1 95.06 89 LEU B N 1
ATOM 4661 C CA . LEU B 1 89 ? 25.656 -12.5 10.312 1 95.06 89 LEU B CA 1
ATOM 4662 C C . LEU B 1 89 ? 25.547 -13.508 9.164 1 95.06 89 LEU B C 1
ATOM 4664 O O . LEU B 1 89 ? 25.047 -14.617 9.352 1 95.06 89 LEU B O 1
ATOM 4668 N N . TYR B 1 90 ? 26.062 -13.133 7.988 1 94 90 TYR B N 1
ATOM 4669 C CA . TYR B 1 90 ? 26.016 -14.055 6.859 1 94 90 TYR B CA 1
ATOM 4670 C C . TYR B 1 90 ? 26.797 -15.328 7.16 1 94 90 TYR B C 1
ATOM 4672 O O . TYR B 1 90 ? 26.484 -16.406 6.641 1 94 90 TYR B O 1
ATOM 4680 N N . ASN B 1 91 ? 27.766 -15.219 7.988 1 91.81 91 ASN B N 1
ATOM 4681 C CA . ASN B 1 91 ? 28.594 -16.375 8.336 1 91.81 91 ASN B CA 1
ATOM 4682 C C . ASN B 1 91 ? 28.047 -17.109 9.562 1 91.81 91 ASN B C 1
ATOM 4684 O O . ASN B 1 91 ? 28.531 -18.188 9.914 1 91.81 91 ASN B O 1
ATOM 4688 N N . LYS B 1 92 ? 27.016 -16.578 10.133 1 91 92 LYS B N 1
ATOM 4689 C CA . LYS B 1 92 ? 26.547 -17.125 11.406 1 91 92 LYS B CA 1
ATOM 4690 C C . LYS B 1 92 ? 25.156 -17.734 11.266 1 91 92 LYS B C 1
ATOM 4692 O O . LYS B 1 92 ? 24.781 -18.625 12.039 1 91 92 LYS B O 1
ATOM 4697 N N . MET B 1 93 ? 24.438 -17.109 10.359 1 91.81 93 MET B N 1
ATOM 4698 C CA . MET B 1 93 ? 23.062 -17.578 10.195 1 91.81 93 MET B CA 1
ATOM 4699 C C . MET B 1 93 ? 22.672 -17.625 8.727 1 91.81 93 MET B C 1
ATOM 4701 O O . MET B 1 93 ? 23.094 -16.781 7.938 1 91.81 93 MET B O 1
ATOM 4705 N N . PRO B 1 94 ? 21.797 -18.672 8.383 1 93.31 94 PRO B N 1
ATOM 4706 C CA . PRO B 1 94 ? 21.234 -18.625 7.035 1 93.31 94 PRO B CA 1
ATOM 4707 C C . PRO B 1 94 ? 20.25 -17.469 6.848 1 93.31 94 PRO B C 1
ATOM 4709 O O . PRO B 1 94 ? 19.656 -17 7.82 1 93.31 94 PRO B O 1
ATOM 4712 N N . VAL B 1 95 ? 20.141 -17 5.645 1 94.94 95 VAL B N 1
ATOM 4713 C CA . VAL B 1 95 ? 19.234 -15.898 5.305 1 94.94 95 VAL B CA 1
ATOM 4714 C C . VAL B 1 95 ? 18.328 -16.328 4.16 1 94.94 95 VAL B C 1
ATOM 4716 O O . VAL B 1 95 ? 18.766 -16.953 3.199 1 94.94 95 VAL B O 1
ATOM 4719 N N . SER B 1 96 ? 17.031 -16.031 4.297 1 95.19 96 SER B N 1
ATOM 4720 C CA . SER B 1 96 ? 16.047 -16.312 3.252 1 95.19 96 SER B CA 1
ATOM 4721 C C . SER B 1 96 ? 15.258 -15.07 2.885 1 95.19 96 SER B C 1
ATOM 4723 O O . SER B 1 96 ? 15.234 -14.094 3.641 1 95.19 96 SER B O 1
ATOM 4725 N N . VAL B 1 97 ? 14.711 -15.031 1.726 1 96.62 97 VAL B N 1
ATOM 4726 C CA . VAL B 1 97 ? 13.844 -13.969 1.215 1 96.62 97 VAL B CA 1
ATOM 4727 C C . VAL B 1 97 ? 12.469 -14.539 0.88 1 96.62 97 VAL B C 1
ATOM 4729 O O . VAL B 1 97 ? 12.359 -15.57 0.214 1 96.62 97 VAL B O 1
ATOM 4732 N N . LYS B 1 98 ? 11.422 -13.805 1.368 1 96.12 98 LYS B N 1
ATOM 4733 C CA . LYS B 1 98 ? 10.062 -14.297 1.166 1 96.12 98 LYS B CA 1
ATOM 4734 C C . LYS B 1 98 ? 9.18 -13.227 0.522 1 96.12 98 LYS B C 1
ATOM 4736 O O . LYS B 1 98 ? 9.188 -12.07 0.951 1 96.12 98 LYS B O 1
ATOM 4741 N N . SER B 1 99 ? 8.523 -13.594 -0.496 1 94.19 99 SER B N 1
ATOM 4742 C CA . SER B 1 99 ? 7.422 -12.812 -1.035 1 94.19 99 SER B CA 1
ATOM 4743 C C . SER B 1 99 ? 6.078 -13.336 -0.532 1 94.19 99 SER B C 1
ATOM 4745 O O . SER B 1 99 ? 5.73 -13.141 0.636 1 94.19 99 SER B O 1
ATOM 4747 N N . GLY B 1 100 ? 5.449 -14.281 -1.242 1 90.62 100 GLY B N 1
ATOM 4748 C CA . GLY B 1 100 ? 4.141 -14.781 -0.86 1 90.62 100 GLY B CA 1
ATOM 4749 C C . GLY B 1 100 ? 4.203 -16.047 -0.02 1 90.62 100 GLY B C 1
ATOM 4750 O O . GLY B 1 100 ? 3.244 -16.375 0.676 1 90.62 100 GLY B O 1
ATOM 4751 N N . GLY B 1 101 ? 5.301 -16.812 -0.114 1 90.19 101 GLY B N 1
ATOM 4752 C CA . GLY B 1 101 ? 5.473 -18 0.708 1 90.19 101 GLY B CA 1
ATOM 4753 C C . GLY B 1 101 ? 4.848 -19.25 0.101 1 90.19 101 GLY B C 1
ATOM 4754 O O . GLY B 1 101 ? 4.617 -20.234 0.8 1 90.19 101 GLY B O 1
ATOM 4755 N N . HIS B 1 102 ? 4.684 -19.297 -1.179 1 88.88 102 HIS B N 1
ATOM 4756 C CA . HIS B 1 102 ? 3.977 -20.391 -1.845 1 88.88 102 HIS B CA 1
ATOM 4757 C C . HIS B 1 102 ? 4.949 -21.312 -2.566 1 88.88 102 HIS B C 1
ATOM 4759 O O . HIS B 1 102 ? 4.531 -22.188 -3.342 1 88.88 102 HIS B O 1
ATOM 4765 N N . GLY B 1 103 ? 6.176 -21.125 -2.316 1 86.12 103 GLY B N 1
ATOM 4766 C CA . GLY B 1 103 ? 7.152 -21.969 -2.982 1 86.12 103 GLY B CA 1
ATOM 4767 C C . GLY B 1 103 ? 6.977 -23.438 -2.666 1 86.12 103 GLY B C 1
ATOM 4768 O O . GLY B 1 103 ? 6.637 -23.812 -1.537 1 86.12 103 GLY B O 1
ATOM 4769 N N . TYR B 1 104 ? 7.32 -24.266 -3.6 1 81.19 104 TYR B N 1
ATOM 4770 C CA . TYR B 1 104 ? 7 -25.688 -3.506 1 81.19 104 TYR B CA 1
ATOM 4771 C C . TYR B 1 104 ? 8.023 -26.422 -2.645 1 81.19 104 TYR B C 1
ATOM 4773 O O . TYR B 1 104 ? 7.773 -27.547 -2.201 1 81.19 104 TYR B O 1
ATOM 4781 N N . PHE B 1 105 ? 9.156 -25.828 -2.379 1 80.62 105 PHE B N 1
ATOM 4782 C CA . PHE B 1 105 ? 10.172 -26.531 -1.608 1 80.62 105 PHE B CA 1
ATOM 4783 C C . PHE B 1 105 ? 10.594 -25.719 -0.392 1 80.62 105 PHE B C 1
ATOM 4785 O O . PHE B 1 105 ? 11.68 -25.938 0.157 1 80.62 105 PHE B O 1
ATOM 4792 N N . ASN B 1 106 ? 9.789 -24.719 -0.121 1 85.69 106 ASN B N 1
ATOM 4793 C CA . ASN B 1 106 ? 10.008 -23.875 1.055 1 85.69 106 ASN B CA 1
ATOM 4794 C C . ASN B 1 106 ? 11.359 -23.172 1 1 85.69 106 ASN B C 1
ATOM 4796 O O . ASN B 1 106 ? 12.023 -23.016 2.023 1 85.69 106 ASN B O 1
ATOM 4800 N N . GLY B 1 107 ? 11.773 -22.828 -0.155 1 87.44 107 GLY B N 1
ATOM 4801 C CA . GLY B 1 107 ? 13.031 -22.109 -0.319 1 87.44 107 GLY B CA 1
ATOM 4802 C C . GLY B 1 107 ? 13.008 -20.703 0.245 1 87.44 107 GLY B C 1
ATOM 4803 O O . GLY B 1 107 ? 14.055 -20.094 0.468 1 87.44 107 GLY B O 1
ATOM 4804 N N . ALA B 1 108 ? 11.867 -20.25 0.575 1 91.06 108 ALA B N 1
ATOM 4805 C CA . ALA B 1 108 ? 11.703 -18.875 1.002 1 91.06 108 ALA B CA 1
ATOM 4806 C C . ALA B 1 108 ? 11.883 -18.734 2.512 1 91.06 108 ALA B C 1
ATOM 4808 O O . ALA B 1 108 ? 11.742 -17.641 3.064 1 91.06 108 ALA B O 1
ATOM 4809 N N . THR B 1 109 ? 12.148 -19.812 3.154 1 92.5 109 THR B N 1
ATOM 4810 C CA . THR B 1 109 ? 12.352 -19.734 4.598 1 92.5 109 THR B CA 1
ATOM 4811 C C . THR B 1 109 ? 13.617 -20.469 5.004 1 92.5 109 THR B C 1
ATOM 4813 O O . THR B 1 109 ? 14.234 -21.156 4.184 1 92.5 109 THR B O 1
ATOM 4816 N N . CYS B 1 110 ? 14.102 -20.203 6.211 1 92.88 110 CYS B N 1
ATOM 4817 C CA . CYS B 1 110 ? 15.25 -20.844 6.852 1 92.88 110 CYS B CA 1
ATOM 4818 C C . CYS B 1 110 ? 15.164 -20.719 8.367 1 92.88 110 CYS B C 1
ATOM 4820 O O . CYS B 1 110 ? 14.195 -20.172 8.898 1 92.88 110 CYS B O 1
ATOM 4822 N N . ALA B 1 111 ? 16.109 -21.281 9.031 1 94.06 111 ALA B N 1
ATOM 4823 C CA . ALA B 1 111 ? 16.078 -21.281 10.492 1 94.06 111 ALA B CA 1
ATOM 4824 C C . ALA B 1 111 ? 16.672 -19.984 11.047 1 94.06 111 ALA B C 1
ATOM 4826 O O . ALA B 1 111 ? 16.594 -19.734 12.25 1 94.06 111 ALA B O 1
ATOM 4827 N N . GLY B 1 112 ? 17.281 -19.188 10.203 1 95.88 112 GLY B N 1
ATOM 4828 C CA . GLY B 1 112 ? 17.938 -17.969 10.641 1 95.88 112 GLY B CA 1
ATOM 4829 C C . GLY B 1 112 ? 17.094 -16.734 10.461 1 95.88 112 GLY B C 1
ATOM 4830 O O . GLY B 1 112 ? 16.062 -16.578 11.117 1 95.88 112 GLY B O 1
ATOM 4831 N N . ILE B 1 113 ? 17.531 -15.852 9.5 1 97.06 113 ILE B N 1
ATOM 4832 C CA . ILE B 1 113 ? 16.844 -14.578 9.289 1 97.06 113 ILE B CA 1
ATOM 4833 C C . ILE B 1 113 ? 16.047 -14.633 7.988 1 97.06 113 ILE B C 1
ATOM 4835 O O . ILE B 1 113 ? 16.594 -14.961 6.93 1 97.06 113 ILE B O 1
ATOM 4839 N N . MET B 1 114 ? 14.742 -14.305 8.078 1 97.5 114 MET B N 1
ATOM 4840 C CA . MET B 1 114 ? 13.891 -14.164 6.902 1 97.5 114 MET B CA 1
ATOM 4841 C C . MET B 1 114 ? 13.641 -12.695 6.582 1 97.5 114 MET B C 1
ATOM 4843 O O . MET B 1 114 ? 13.242 -11.922 7.457 1 97.5 114 MET B O 1
ATOM 4847 N N . LEU B 1 115 ? 13.938 -12.266 5.414 1 98.25 115 LEU B N 1
ATOM 4848 C CA . LEU B 1 115 ? 13.445 -10.992 4.891 1 98.25 115 LEU B CA 1
ATOM 4849 C C . LEU B 1 115 ? 12.062 -11.156 4.27 1 98.25 115 LEU B C 1
ATOM 4851 O O . LEU B 1 115 ? 11.938 -11.711 3.178 1 98.25 115 LEU B O 1
ATOM 4855 N N . ASN B 1 116 ? 11.031 -10.664 4.965 1 98.12 116 ASN B N 1
ATOM 4856 C CA . ASN B 1 116 ? 9.625 -10.75 4.566 1 98.12 116 ASN B CA 1
ATOM 4857 C C . ASN B 1 116 ? 9.188 -9.508 3.799 1 98.12 116 ASN B C 1
ATOM 4859 O O . ASN B 1 116 ? 9.062 -8.43 4.379 1 98.12 116 ASN B O 1
ATOM 4863 N N . LEU B 1 117 ? 8.82 -9.617 2.498 1 97.75 117 LEU B N 1
ATOM 4864 C CA . LEU B 1 117 ? 8.625 -8.477 1.614 1 97.75 117 LEU B CA 1
ATOM 4865 C C . LEU B 1 117 ? 7.137 -8.188 1.427 1 97.75 117 LEU B C 1
ATOM 4867 O O . LEU B 1 117 ? 6.758 -7.414 0.545 1 97.75 117 LEU B O 1
ATOM 4871 N N . VAL B 1 118 ? 6.27 -8.656 2.266 1 95.94 118 VAL B N 1
ATOM 4872 C CA . VAL B 1 118 ? 4.824 -8.703 2.1 1 95.94 118 VAL B CA 1
ATOM 4873 C C . VAL B 1 118 ? 4.258 -7.289 2.059 1 95.94 118 VAL B C 1
ATOM 4875 O O . VAL B 1 118 ? 3.221 -7.043 1.441 1 95.94 118 VAL B O 1
ATOM 4878 N N . HIS B 1 119 ? 4.953 -6.285 2.607 1 94.06 119 HIS B N 1
ATOM 4879 C CA . HIS B 1 119 ? 4.398 -4.945 2.732 1 94.06 119 HIS B CA 1
ATOM 4880 C C . HIS B 1 119 ? 4.781 -4.074 1.541 1 94.06 119 HIS B C 1
ATOM 4882 O O . HIS B 1 119 ? 4.332 -2.932 1.43 1 94.06 119 HIS B O 1
ATOM 4888 N N . MET B 1 120 ? 5.531 -4.578 0.638 1 95.25 120 MET B N 1
ATOM 4889 C CA . MET B 1 120 ? 5.941 -3.85 -0.559 1 95.25 120 MET B CA 1
ATOM 4890 C C . MET B 1 120 ? 4.973 -4.102 -1.71 1 95.25 120 MET B C 1
ATOM 4892 O O . MET B 1 120 ? 5.289 -4.844 -2.641 1 95.25 120 MET B O 1
ATOM 4896 N N . THR B 1 121 ? 3.789 -3.387 -1.685 1 93.5 121 THR B N 1
ATOM 4897 C CA . THR B 1 121 ? 2.678 -3.74 -2.562 1 93.5 121 THR B CA 1
ATOM 4898 C C . THR B 1 121 ? 2.393 -2.615 -3.553 1 93.5 121 THR B C 1
ATOM 4900 O O . THR B 1 121 ? 1.298 -2.541 -4.117 1 93.5 121 THR B O 1
ATOM 4903 N N . ASP B 1 122 ? 3.311 -1.752 -3.76 1 88.56 122 ASP B N 1
ATOM 4904 C CA . ASP B 1 122 ? 3.109 -0.694 -4.746 1 88.56 122 ASP B CA 1
ATOM 4905 C C . ASP B 1 122 ? 2.938 -1.274 -6.148 1 88.56 122 ASP B C 1
ATOM 4907 O O . ASP B 1 122 ? 3.57 -2.273 -6.492 1 88.56 122 ASP B O 1
ATOM 4911 N N . SER B 1 123 ? 2.033 -0.632 -6.93 1 93.5 123 SER B N 1
ATOM 4912 C CA . SER B 1 123 ? 1.822 -1.057 -8.312 1 93.5 123 SER B CA 1
ATOM 4913 C C . SER B 1 123 ? 1.44 0.122 -9.195 1 93.5 123 SER B C 1
ATOM 4915 O O . SER B 1 123 ? 0.766 1.052 -8.75 1 93.5 123 SER B O 1
ATOM 4917 N N . ARG B 1 124 ? 1.854 0.061 -10.469 1 92.31 124 ARG B N 1
ATOM 4918 C CA . ARG B 1 124 ? 1.491 1.106 -11.422 1 92.31 124 ARG B CA 1
ATOM 4919 C C . ARG B 1 124 ? 1.595 0.601 -12.859 1 92.31 124 ARG B C 1
ATOM 4921 O O . ARG B 1 124 ? 2.414 -0.271 -13.156 1 92.31 124 ARG B O 1
ATOM 4928 N N . VAL B 1 125 ? 0.745 1.159 -13.703 1 94.94 125 VAL B N 1
ATOM 4929 C CA . VAL B 1 125 ? 0.81 0.891 -15.141 1 94.94 125 VAL B CA 1
ATOM 4930 C C . VAL B 1 125 ? 1.177 2.17 -15.891 1 94.94 125 VAL B C 1
ATOM 4932 O O . VAL B 1 125 ? 0.511 3.197 -15.742 1 94.94 125 VAL B O 1
ATOM 4935 N N . ASP B 1 126 ? 2.209 2.158 -16.578 1 92.88 126 ASP B N 1
ATOM 4936 C CA . ASP B 1 126 ? 2.631 3.227 -17.484 1 92.88 126 ASP B CA 1
ATOM 4937 C C . ASP B 1 126 ? 2.748 2.721 -18.922 1 92.88 126 ASP B C 1
ATOM 4939 O O . ASP B 1 126 ? 3.76 2.127 -19.297 1 92.88 126 ASP B O 1
ATOM 4943 N N . GLY B 1 127 ? 1.78 3.078 -19.703 1 94.56 127 GLY B N 1
ATOM 4944 C CA . GLY B 1 127 ? 1.768 2.492 -21.031 1 94.56 127 GLY B CA 1
ATOM 4945 C C . GLY B 1 127 ? 1.655 0.979 -21.031 1 94.56 127 GLY B C 1
ATOM 4946 O O . GLY B 1 127 ? 0.699 0.428 -20.469 1 94.56 127 GLY B O 1
ATOM 4947 N N . ASP B 1 128 ? 2.717 0.315 -21.516 1 97.56 128 ASP B N 1
ATOM 4948 C CA . ASP B 1 128 ? 2.684 -1.142 -21.609 1 97.56 128 ASP B CA 1
ATOM 4949 C C . ASP B 1 128 ? 3.637 -1.781 -20.609 1 97.56 128 ASP B C 1
ATOM 4951 O O . ASP B 1 128 ? 4.172 -2.863 -20.859 1 97.56 128 ASP B O 1
ATOM 4955 N N . VAL B 1 129 ? 3.869 -1.076 -19.562 1 98.12 129 VAL B N 1
ATOM 4956 C CA . VAL B 1 129 ? 4.727 -1.624 -18.516 1 98.12 129 VAL B CA 1
ATOM 4957 C C . VAL B 1 129 ? 3.992 -1.59 -17.188 1 98.12 129 VAL B C 1
ATOM 4959 O O . VAL B 1 129 ? 3.516 -0.536 -16.75 1 98.12 129 VAL B O 1
ATOM 4962 N N . LEU B 1 130 ? 3.893 -2.691 -16.578 1 98.44 130 LEU B N 1
ATOM 4963 C CA . LEU B 1 130 ? 3.393 -2.836 -15.219 1 98.44 130 LEU B CA 1
ATOM 4964 C C . LEU B 1 130 ? 4.547 -2.955 -14.227 1 98.44 130 LEU B C 1
ATOM 4966 O O . LEU B 1 130 ? 5.398 -3.834 -14.367 1 98.44 130 LEU B O 1
ATOM 4970 N N . THR B 1 131 ? 4.637 -2.061 -13.297 1 97.56 131 THR B N 1
ATOM 4971 C CA . THR B 1 131 ? 5.625 -2.119 -12.227 1 97.56 131 THR B CA 1
ATOM 4972 C C . THR B 1 131 ? 4.988 -2.623 -10.93 1 97.56 131 THR B C 1
ATOM 4974 O O . THR B 1 131 ? 3.945 -2.119 -10.508 1 97.56 131 THR B O 1
ATOM 4977 N N . LEU B 1 132 ? 5.629 -3.633 -10.305 1 97.69 132 LEU B N 1
ATOM 4978 C CA . LEU B 1 132 ? 5.102 -4.234 -9.086 1 97.69 132 LEU B CA 1
ATOM 4979 C C . LEU B 1 132 ? 6.172 -4.289 -8 1 97.69 132 LEU B C 1
ATOM 4981 O O . LEU B 1 132 ? 7.34 -4.559 -8.289 1 97.69 132 LEU B O 1
ATOM 4985 N N . GLY B 1 133 ? 5.738 -4.027 -6.77 1 96.88 133 GLY B N 1
ATOM 4986 C CA . GLY B 1 133 ? 6.504 -4.52 -5.641 1 96.88 133 GLY B CA 1
ATOM 4987 C C . GLY B 1 133 ? 6.418 -6.023 -5.469 1 96.88 133 GLY B C 1
ATOM 4988 O O . GLY B 1 133 ? 5.414 -6.637 -5.836 1 96.88 133 GLY B O 1
ATOM 4989 N N . PRO B 1 134 ? 7.438 -6.617 -4.883 1 97.38 134 PRO B N 1
ATOM 4990 C CA . PRO B 1 134 ? 7.461 -8.078 -4.766 1 97.38 134 PRO B CA 1
ATOM 4991 C C . PRO B 1 134 ? 6.379 -8.609 -3.834 1 97.38 134 PRO B C 1
ATOM 4993 O O . PRO B 1 134 ? 6.059 -9.805 -3.873 1 97.38 134 PRO B O 1
ATOM 4996 N N . GLY B 1 135 ? 5.801 -7.855 -3.002 1 96.62 135 GLY B N 1
ATOM 4997 C CA . GLY B 1 135 ? 4.785 -8.289 -2.055 1 96.62 135 GLY B CA 1
ATOM 4998 C C . GLY B 1 135 ? 3.385 -8.289 -2.639 1 96.62 135 GLY B C 1
ATOM 4999 O O . GLY B 1 135 ? 2.445 -8.789 -2.014 1 96.62 135 GLY B O 1
ATOM 5000 N N . CYS B 1 136 ? 3.176 -7.777 -3.84 1 96.38 136 CYS B N 1
ATOM 5001 C CA . CYS B 1 136 ? 1.869 -7.77 -4.488 1 96.38 136 CYS B CA 1
ATOM 5002 C C . CYS B 1 136 ? 1.393 -9.188 -4.77 1 96.38 136 CYS B C 1
ATOM 5004 O O . CYS B 1 136 ? 2.055 -9.938 -5.488 1 96.38 136 CYS B O 1
ATOM 5006 N N . VAL B 1 137 ? 0.246 -9.531 -4.285 1 95.81 137 VAL B N 1
ATOM 5007 C CA . VAL B 1 137 ? -0.289 -10.859 -4.562 1 95.81 137 VAL B CA 1
ATOM 5008 C C . VAL B 1 137 ? -1.013 -10.852 -5.906 1 95.81 137 VAL B C 1
ATOM 5010 O O . VAL B 1 137 ? -1.334 -9.789 -6.441 1 95.81 137 VAL B O 1
ATOM 5013 N N . LEU B 1 138 ? -1.257 -11.977 -6.402 1 96.56 138 LEU B N 1
ATOM 5014 C CA . LEU B 1 138 ? -1.847 -12.086 -7.73 1 96.56 138 LEU B CA 1
ATOM 5015 C C . LEU B 1 138 ? -3.262 -11.516 -7.746 1 96.56 138 LEU B C 1
ATOM 5017 O O . LEU B 1 138 ? -3.695 -10.945 -8.75 1 96.56 138 LEU B O 1
ATOM 5021 N N . GLY B 1 139 ? -4.016 -11.688 -6.664 1 95.88 139 GLY B N 1
ATOM 5022 C CA . GLY B 1 139 ? -5.316 -11.039 -6.609 1 95.88 139 GLY B CA 1
ATOM 5023 C C . GLY B 1 139 ? -5.25 -9.547 -6.887 1 95.88 139 GLY B C 1
ATOM 5024 O O . GLY B 1 139 ? -6.066 -9.016 -7.637 1 95.88 139 GLY B O 1
ATOM 5025 N N . GLN B 1 140 ? -4.328 -8.898 -6.277 1 95.19 140 GLN B N 1
ATOM 5026 C CA . GLN B 1 140 ? -4.113 -7.477 -6.508 1 95.19 140 GLN B CA 1
ATOM 5027 C C . GLN B 1 140 ? -3.623 -7.219 -7.93 1 95.19 140 GLN B C 1
ATOM 5029 O O . GLN B 1 140 ? -3.996 -6.219 -8.547 1 95.19 140 GLN B O 1
ATOM 5034 N N . THR B 1 141 ? -2.816 -8.078 -8.438 1 97.44 141 THR B N 1
ATOM 5035 C CA . THR B 1 141 ? -2.326 -7.977 -9.805 1 97.44 141 THR B CA 1
ATOM 5036 C C . THR B 1 141 ? -3.48 -8.078 -10.805 1 97.44 141 THR B C 1
ATOM 5038 O O . THR B 1 141 ? -3.562 -7.293 -11.75 1 97.44 141 THR B O 1
ATOM 5041 N N . ILE B 1 142 ? -4.395 -9.008 -10.578 1 97.88 142 ILE B N 1
ATOM 5042 C CA . ILE B 1 142 ? -5.566 -9.18 -11.43 1 97.88 142 ILE B CA 1
ATOM 5043 C C . ILE B 1 142 ? -6.406 -7.902 -11.414 1 97.88 142 ILE B C 1
ATOM 5045 O O . ILE B 1 142 ? -6.867 -7.438 -12.453 1 97.88 142 ILE B O 1
ATOM 5049 N N . ASP B 1 143 ? -6.582 -7.363 -10.281 1 96.31 143 ASP B N 1
ATOM 5050 C CA . ASP B 1 143 ? -7.383 -6.156 -10.125 1 96.31 143 ASP B CA 1
ATOM 5051 C C . ASP B 1 143 ? -6.832 -5.016 -10.977 1 96.31 143 ASP B C 1
ATOM 5053 O O . ASP B 1 143 ? -7.57 -4.414 -11.766 1 96.31 143 ASP B O 1
ATOM 5057 N N . ILE B 1 144 ? -5.539 -4.688 -10.836 1 95.88 144 ILE B N 1
ATOM 5058 C CA . ILE B 1 144 ? -4.977 -3.545 -11.539 1 95.88 144 ILE B CA 1
ATOM 5059 C C . ILE B 1 144 ? -4.969 -3.82 -13.047 1 95.88 144 ILE B C 1
ATOM 5061 O O . ILE B 1 144 ? -5.176 -2.91 -13.852 1 95.88 144 ILE B O 1
ATOM 5065 N N . LEU B 1 145 ? -4.691 -5.023 -13.453 1 97.88 145 LEU B N 1
ATOM 5066 C CA . LEU B 1 145 ? -4.73 -5.363 -14.875 1 97.88 145 LEU B CA 1
ATOM 5067 C C . LEU B 1 145 ? -6.133 -5.164 -15.445 1 97.88 145 LEU B C 1
ATOM 5069 O O . LEU B 1 145 ? -6.297 -4.551 -16.5 1 97.88 145 LEU B O 1
ATOM 5073 N N . ALA B 1 146 ? -7.102 -5.672 -14.758 1 96.88 146 ALA B N 1
ATOM 5074 C CA . ALA B 1 146 ? -8.484 -5.562 -15.211 1 96.88 146 ALA B CA 1
ATOM 5075 C C . ALA B 1 146 ? -8.906 -4.102 -15.336 1 96.88 146 ALA B C 1
ATOM 5077 O O . ALA B 1 146 ? -9.531 -3.709 -16.328 1 96.88 146 ALA B O 1
ATOM 5078 N N . ARG B 1 147 ? -8.578 -3.279 -14.414 1 93 147 ARG B N 1
ATOM 5079 C CA . ARG B 1 147 ? -8.945 -1.868 -14.383 1 93 147 ARG B CA 1
ATOM 5080 C C . ARG B 1 147 ? -8.336 -1.117 -15.555 1 93 147 ARG B C 1
ATOM 5082 O O . ARG B 1 147 ? -8.867 -0.094 -15.992 1 93 147 ARG B O 1
ATOM 5089 N N . HIS B 1 148 ? -7.227 -1.639 -16.125 1 95.56 148 HIS B N 1
ATOM 5090 C CA . HIS B 1 148 ? -6.527 -0.937 -17.188 1 95.56 148 HIS B CA 1
ATOM 5091 C C . HIS B 1 148 ? -6.711 -1.648 -18.531 1 95.56 148 HIS B C 1
ATOM 5093 O O . HIS B 1 148 ? -6.105 -1.263 -19.531 1 95.56 148 HIS B O 1
ATOM 5099 N N . GLY B 1 149 ? -7.449 -2.734 -18.531 1 97.38 149 GLY B N 1
ATOM 5100 C CA . GLY B 1 149 ? -7.668 -3.486 -19.766 1 97.38 149 GLY B CA 1
ATOM 5101 C C . GLY B 1 149 ? -6.406 -4.133 -20.297 1 97.38 149 GLY B C 1
ATOM 5102 O O . GLY B 1 149 ? -6.176 -4.145 -21.5 1 97.38 149 GLY B O 1
ATOM 5103 N N . LYS B 1 150 ? -5.555 -4.562 -19.391 1 98.56 150 LYS B N 1
ATOM 5104 C CA . LYS B 1 150 ? -4.281 -5.168 -19.766 1 98.56 150 LYS B CA 1
ATOM 5105 C C . LYS B 1 150 ? -4.203 -6.621 -19.297 1 98.56 150 LYS B C 1
ATOM 5107 O O . LYS B 1 150 ? -5.062 -7.082 -18.547 1 98.56 150 LYS B O 1
ATOM 5112 N N . ALA B 1 151 ? -3.174 -7.336 -19.797 1 98.62 151 ALA B N 1
ATOM 5113 C CA . ALA B 1 151 ? -2.959 -8.727 -19.406 1 98.62 151 ALA B CA 1
ATOM 5114 C C . ALA B 1 151 ? -1.476 -9.086 -19.422 1 98.62 151 ALA B C 1
ATOM 5116 O O . ALA B 1 151 ? -0.693 -8.461 -20.156 1 98.62 151 ALA B O 1
ATOM 5117 N N . VAL B 1 152 ? -1.135 -10.039 -18.641 1 98.62 152 VAL B N 1
ATOM 5118 C CA . VAL B 1 152 ? 0.167 -10.695 -18.609 1 98.62 152 VAL B CA 1
ATOM 5119 C C . VAL B 1 152 ? 0.002 -12.141 -18.141 1 98.62 152 VAL B C 1
ATOM 5121 O O . VAL B 1 152 ? -0.885 -12.445 -17.344 1 98.62 152 VAL B O 1
ATOM 5124 N N . PRO B 1 153 ? 0.775 -13.062 -18.688 1 98.06 153 PRO B N 1
ATOM 5125 C CA . PRO B 1 153 ? 0.625 -14.445 -18.234 1 98.06 153 PRO B CA 1
ATOM 5126 C C . PRO B 1 153 ? 0.921 -14.617 -16.75 1 98.06 153 PRO B C 1
ATOM 5128 O O . PRO B 1 153 ? 1.956 -14.148 -16.266 1 98.06 153 PRO B O 1
ATOM 5131 N N . HIS B 1 154 ? 0.035 -15.273 -16.062 1 96.94 154 HIS B N 1
ATOM 5132 C CA . HIS B 1 154 ? 0.239 -15.602 -14.656 1 96.94 154 HIS B CA 1
ATOM 5133 C C . HIS B 1 154 ? -0.688 -16.719 -14.203 1 96.94 154 HIS B C 1
ATOM 5135 O O . HIS B 1 154 ? -1.559 -17.156 -14.969 1 96.94 154 HIS B O 1
ATOM 5141 N N . GLY B 1 155 ? -0.46 -17.172 -12.992 1 94.38 155 GLY B N 1
ATOM 5142 C CA . GLY B 1 155 ? -1.237 -18.266 -12.43 1 94.38 155 GLY B CA 1
ATOM 5143 C C . GLY B 1 155 ? -2.576 -17.828 -11.875 1 94.38 155 GLY B C 1
ATOM 5144 O O . GLY B 1 155 ? -2.967 -16.672 -12.023 1 94.38 155 GLY B O 1
ATOM 5145 N N . ASP B 1 156 ? -3.229 -18.797 -11.219 1 88.94 156 ASP B N 1
ATOM 5146 C CA . ASP B 1 156 ? -4.625 -18.547 -10.883 1 88.94 156 ASP B CA 1
ATOM 5147 C C . ASP B 1 156 ? -4.832 -18.531 -9.375 1 88.94 156 ASP B C 1
ATOM 5149 O O . ASP B 1 156 ? -5.961 -18.391 -8.891 1 88.94 156 ASP B O 1
ATOM 5153 N N . CYS B 1 157 ? -3.859 -18.688 -8.594 1 90.94 157 CYS B N 1
ATOM 5154 C CA . CYS B 1 157 ? -3.996 -18.641 -7.141 1 90.94 157 CYS B CA 1
ATOM 5155 C C . CYS B 1 157 ? -3.787 -17.219 -6.629 1 90.94 157 CYS B C 1
ATOM 5157 O O . CYS B 1 157 ? -2.676 -16.688 -6.684 1 90.94 157 CYS B O 1
ATOM 5159 N N . TYR B 1 158 ? -4.777 -16.641 -5.977 1 93.62 158 TYR B N 1
ATOM 5160 C CA . TYR B 1 158 ? -4.816 -15.234 -5.621 1 93.62 158 TYR B CA 1
ATOM 5161 C C . TYR B 1 158 ? -3.738 -14.891 -4.602 1 93.62 158 TYR B C 1
ATOM 5163 O O . TYR B 1 158 ? -3.236 -13.766 -4.574 1 93.62 158 TYR B O 1
ATOM 5171 N N . GLY B 1 159 ? -3.312 -15.836 -3.818 1 91.62 159 GLY B N 1
ATOM 5172 C CA . GLY B 1 159 ? -2.432 -15.562 -2.695 1 91.62 159 GLY B CA 1
ATOM 5173 C C . GLY B 1 159 ? -0.96 -15.633 -3.061 1 91.62 159 GLY B C 1
ATOM 5174 O O . GLY B 1 159 ? -0.096 -15.32 -2.24 1 91.62 159 GLY B O 1
ATOM 5175 N N . VAL B 1 160 ? -0.631 -16.016 -4.254 1 93.88 160 VAL B N 1
ATOM 5176 C CA . VAL B 1 160 ? 0.758 -16.094 -4.695 1 93.88 160 VAL B CA 1
ATOM 5177 C C . VAL B 1 160 ? 1.327 -14.688 -4.867 1 93.88 160 VAL B C 1
ATOM 5179 O O . VAL B 1 160 ? 0.657 -13.805 -5.406 1 93.88 160 VAL B O 1
ATOM 5182 N N . GLY B 1 161 ? 2.559 -14.484 -4.391 1 95.06 161 GLY B N 1
ATOM 5183 C CA . GLY B 1 161 ? 3.205 -13.188 -4.484 1 95.06 161 GLY B CA 1
ATOM 5184 C C . GLY B 1 161 ? 3.916 -12.969 -5.805 1 95.06 161 GLY B C 1
ATOM 5185 O O . GLY B 1 161 ? 4.516 -13.891 -6.355 1 95.06 161 GLY B O 1
ATOM 5186 N N . ALA B 1 162 ? 3.957 -11.719 -6.25 1 96.62 162 ALA B N 1
ATOM 5187 C CA . ALA B 1 162 ? 4.59 -11.359 -7.516 1 96.62 162 ALA B CA 1
ATOM 5188 C C . ALA B 1 162 ? 6.082 -11.695 -7.496 1 96.62 162 ALA B C 1
ATOM 5190 O O . ALA B 1 162 ? 6.637 -12.133 -8.508 1 96.62 162 ALA B O 1
ATOM 5191 N N . GLY B 1 163 ? 6.703 -11.477 -6.379 1 95.81 163 GLY B N 1
ATOM 5192 C CA . GLY B 1 163 ? 8.133 -11.719 -6.27 1 95.81 163 GLY B CA 1
ATOM 5193 C C . GLY B 1 163 ? 8.531 -13.133 -6.641 1 95.81 163 GLY B C 1
ATOM 5194 O O . GLY B 1 163 ? 9.406 -13.336 -7.48 1 95.81 163 GLY B O 1
ATOM 5195 N N . GLY B 1 164 ? 7.895 -14.062 -6.066 1 93.69 164 GLY B N 1
ATOM 5196 C CA . GLY B 1 164 ? 8.172 -15.453 -6.402 1 93.69 164 GLY B CA 1
ATOM 5197 C C . GLY B 1 164 ? 7.625 -15.859 -7.758 1 93.69 164 GLY B C 1
ATOM 5198 O O . GLY B 1 164 ? 8.297 -16.562 -8.516 1 93.69 164 GLY B O 1
ATOM 5199 N N . HIS B 1 165 ? 6.535 -15.383 -8.094 1 94.88 165 HIS B N 1
ATOM 5200 C CA . HIS B 1 165 ? 5.805 -15.836 -9.273 1 94.88 165 HIS B CA 1
ATOM 5201 C C . HIS B 1 165 ? 6.516 -15.422 -10.555 1 94.88 165 HIS B C 1
ATOM 5203 O O . HIS B 1 165 ? 6.816 -16.266 -11.406 1 94.88 165 HIS B O 1
ATOM 5209 N N . PHE B 1 166 ? 6.871 -14.18 -10.672 1 96.88 166 PHE B N 1
ATOM 5210 C CA . PHE B 1 166 ? 7.355 -13.656 -11.945 1 96.88 166 PHE B CA 1
ATOM 5211 C C . PHE B 1 166 ? 8.867 -13.82 -12.062 1 96.88 166 PHE B C 1
ATOM 5213 O O . PHE B 1 166 ? 9.422 -13.695 -13.156 1 96.88 166 PHE B O 1
ATOM 5220 N N . THR B 1 167 ? 9.523 -14.164 -10.938 1 95.25 167 THR B N 1
ATOM 5221 C CA . THR B 1 167 ? 10.969 -14.32 -11.039 1 95.25 167 THR B CA 1
ATOM 5222 C C . THR B 1 167 ? 11.352 -15.797 -11.055 1 95.25 167 THR B C 1
ATOM 5224 O O . THR B 1 167 ? 12.531 -16.141 -11.18 1 95.25 167 THR B O 1
ATOM 5227 N N . THR B 1 168 ? 10.43 -16.672 -10.953 1 90.88 168 THR B N 1
ATOM 5228 C CA . THR B 1 168 ? 10.789 -18.078 -10.938 1 90.88 168 THR B CA 1
ATOM 5229 C C . THR B 1 168 ? 10.055 -18.844 -12.039 1 90.88 168 THR B C 1
ATOM 5231 O O . THR B 1 168 ? 10.539 -19.859 -12.531 1 90.88 168 THR B O 1
ATOM 5234 N N . ALA B 1 169 ? 8.898 -18.562 -12.398 1 87.81 169 ALA B N 1
ATOM 5235 C CA . ALA B 1 169 ? 8.117 -19.234 -13.43 1 87.81 169 ALA B CA 1
ATOM 5236 C C . ALA B 1 169 ? 6.992 -18.344 -13.938 1 87.81 169 ALA B C 1
ATOM 5238 O O . ALA B 1 169 ? 7.242 -17.312 -14.562 1 87.81 169 ALA B O 1
ATOM 5239 N N . GLY B 1 170 ? 5.75 -18.828 -13.57 1 89.81 170 GLY B N 1
ATOM 5240 C CA . GLY B 1 170 ? 4.605 -18.016 -13.953 1 89.81 170 GLY B CA 1
ATOM 5241 C C . GLY B 1 170 ? 3.793 -18.641 -15.078 1 89.81 170 GLY B C 1
ATOM 5242 O O . GLY B 1 170 ? 3.562 -18 -16.109 1 89.81 170 GLY B O 1
ATOM 5243 N N . TRP B 1 171 ? 3.326 -19.828 -14.922 1 91.94 171 TRP B N 1
ATOM 5244 C CA . TRP B 1 171 ? 2.52 -20.531 -15.922 1 91.94 171 TRP B CA 1
ATOM 5245 C C . TRP B 1 171 ? 1.104 -19.969 -15.969 1 91.94 171 TRP B C 1
ATOM 5247 O O . TRP B 1 171 ? 0.533 -19.609 -14.93 1 91.94 171 TRP B O 1
ATOM 5257 N N . ASP B 1 172 ? 0.612 -19.891 -17.172 1 95.94 172 ASP B N 1
ATOM 5258 C CA . ASP B 1 172 ? -0.756 -19.453 -17.422 1 95.94 172 ASP B CA 1
ATOM 5259 C C . ASP B 1 172 ? -1.497 -20.453 -18.312 1 95.94 172 ASP B C 1
ATOM 5261 O O . ASP B 1 172 ? -1.011 -20.812 -19.391 1 95.94 172 ASP B O 1
ATOM 5265 N N . LEU B 1 173 ? -2.68 -20.797 -17.969 1 94.81 173 LEU B N 1
ATOM 5266 C CA . LEU B 1 173 ? -3.428 -21.828 -18.672 1 94.81 173 LEU B CA 1
ATOM 5267 C C . LEU B 1 173 ? -3.857 -21.344 -20.062 1 94.81 173 LEU B C 1
ATOM 5269 O O . LEU B 1 173 ? -3.982 -22.141 -20.984 1 94.81 173 LEU B O 1
ATOM 5273 N N . LEU B 1 174 ? -4.07 -20.141 -20.203 1 97.62 174 LEU B N 1
ATOM 5274 C CA . LEU B 1 174 ? -4.633 -19.609 -21.453 1 97.62 174 LEU B CA 1
ATOM 5275 C C . LEU B 1 174 ? -3.553 -18.938 -22.281 1 97.62 174 LEU B C 1
ATOM 5277 O O . LEU B 1 174 ? -3.516 -19.094 -23.516 1 97.62 174 LEU B O 1
ATOM 5281 N N . LEU B 1 175 ? -2.627 -18.266 -21.656 1 98.12 175 LEU B N 1
ATOM 5282 C CA . LEU B 1 175 ? -1.814 -17.297 -22.375 1 98.12 175 LEU B CA 1
ATOM 5283 C C . LEU B 1 175 ? -0.434 -17.875 -22.688 1 98.12 175 LEU B C 1
ATOM 5285 O O . LEU B 1 175 ? 0.272 -17.359 -23.562 1 98.12 175 LEU B O 1
ATOM 5289 N N . THR B 1 176 ? -0.015 -18.875 -22.047 1 96.94 176 THR B N 1
ATOM 5290 C CA . THR B 1 176 ? 1.365 -19.344 -22.078 1 96.94 176 THR B CA 1
ATOM 5291 C C . THR B 1 176 ? 1.781 -19.688 -23.516 1 96.94 176 THR B C 1
ATOM 5293 O O . THR B 1 176 ? 2.834 -19.25 -23.984 1 96.94 176 THR B O 1
ATOM 5296 N N . ARG B 1 177 ? 0.978 -20.484 -24.234 1 97.75 177 ARG B N 1
ATOM 5297 C CA . ARG B 1 177 ? 1.373 -20.984 -25.547 1 97.75 177 ARG B CA 1
ATOM 5298 C C . ARG B 1 177 ? 1.502 -19.844 -26.562 1 97.75 177 ARG B C 1
ATOM 5300 O O . ARG B 1 177 ? 2.385 -19.859 -27.422 1 97.75 177 ARG B O 1
ATOM 5307 N N . ARG B 1 178 ? 0.656 -18.875 -26.406 1 97.94 178 ARG B N 1
ATOM 5308 C CA . ARG B 1 178 ? 0.63 -17.797 -27.391 1 97.94 178 ARG B CA 1
ATOM 5309 C C . ARG B 1 178 ? 1.567 -16.656 -26.984 1 97.94 178 ARG B C 1
ATOM 5311 O O . ARG B 1 178 ? 2.178 -16.016 -27.844 1 97.94 178 ARG B O 1
ATOM 5318 N N . TYR B 1 179 ? 1.735 -16.422 -25.672 1 97.56 179 TYR B N 1
ATOM 5319 C CA . TYR B 1 179 ? 2.4 -15.18 -25.266 1 97.56 179 TYR B CA 1
ATOM 5320 C C . TYR B 1 179 ? 3.57 -15.469 -24.344 1 97.56 179 TYR B C 1
ATOM 5322 O O . TYR B 1 179 ? 4.258 -14.555 -23.891 1 97.56 179 TYR B O 1
ATOM 5330 N N . GLY B 1 180 ? 3.82 -16.75 -24.047 1 96.5 180 GLY B N 1
ATOM 5331 C CA . GLY B 1 180 ? 4.883 -17.109 -23.125 1 96.5 180 GLY B CA 1
ATOM 5332 C C . GLY B 1 180 ? 4.406 -17.234 -21.688 1 96.5 180 GLY B C 1
ATOM 5333 O O . GLY B 1 180 ? 3.203 -17.203 -21.422 1 96.5 180 GLY B O 1
ATOM 5334 N N . ILE B 1 181 ? 5.41 -17.438 -20.75 1 95.44 181 ILE B N 1
ATOM 5335 C CA . ILE B 1 181 ? 5.07 -17.594 -19.344 1 95.44 181 ILE B CA 1
ATOM 5336 C C . ILE B 1 181 ? 5.402 -16.297 -18.578 1 95.44 181 ILE B C 1
ATOM 5338 O O . ILE B 1 181 ? 6 -15.383 -19.156 1 95.44 181 ILE B O 1
ATOM 5342 N N . GLY B 1 182 ? 5.051 -16.188 -17.359 1 96.31 182 GLY B N 1
ATOM 5343 C CA . GLY B 1 182 ? 5.16 -14.977 -16.562 1 96.31 182 GLY B CA 1
ATOM 5344 C C . GLY B 1 182 ? 6.57 -14.43 -16.5 1 96.31 182 GLY B C 1
ATOM 5345 O O . GLY B 1 182 ? 6.789 -13.242 -16.734 1 96.31 182 GLY B O 1
ATOM 5346 N N . CYS B 1 183 ? 7.535 -15.258 -16.203 1 95.94 183 CYS B N 1
ATOM 5347 C CA . CYS B 1 183 ? 8.898 -14.773 -16.016 1 95.94 183 CYS B CA 1
ATOM 5348 C C . CYS B 1 183 ? 9.469 -14.227 -17.312 1 95.94 183 CYS B C 1
ATOM 5350 O O . CYS B 1 183 ? 10.336 -13.359 -17.297 1 95.94 183 CYS B O 1
ATOM 5352 N N . GLN B 1 184 ? 8.984 -14.664 -18.453 1 96.81 184 GLN B N 1
ATOM 5353 C CA . GLN B 1 184 ? 9.453 -14.18 -19.75 1 96.81 184 GLN B CA 1
ATOM 5354 C C . GLN B 1 184 ? 8.93 -12.773 -20.031 1 96.81 184 GLN B C 1
ATOM 5356 O O . GLN B 1 184 ? 9.398 -12.109 -20.953 1 96.81 184 GLN B O 1
ATOM 5361 N N . SER B 1 185 ? 8.016 -12.336 -19.219 1 98.19 185 SER B N 1
ATOM 5362 C CA . SER B 1 185 ? 7.449 -11 -19.406 1 98.19 185 SER B CA 1
ATOM 5363 C C . SER B 1 185 ? 8.25 -9.953 -18.641 1 98.19 185 SER B C 1
ATOM 5365 O O . SER B 1 185 ? 8 -8.75 -18.781 1 98.19 185 SER B O 1
ATOM 5367 N N . VAL B 1 186 ? 9.203 -10.344 -17.859 1 98.38 186 VAL B N 1
ATOM 5368 C CA . VAL B 1 186 ? 10.023 -9.414 -17.078 1 98.38 186 VAL B CA 1
ATOM 5369 C C . VAL B 1 186 ? 10.93 -8.625 -18.016 1 98.38 186 VAL B C 1
ATOM 5371 O O . VAL B 1 186 ? 11.688 -9.211 -18.797 1 98.38 186 VAL B O 1
ATOM 5374 N N . VAL B 1 187 ? 10.875 -7.324 -17.922 1 98.62 187 VAL B N 1
ATOM 5375 C CA . VAL B 1 187 ? 11.688 -6.5 -18.812 1 98.62 187 VAL B CA 1
ATOM 5376 C C . VAL B 1 187 ? 12.688 -5.684 -18 1 98.62 187 VAL B C 1
ATOM 5378 O O . VAL B 1 187 ? 13.508 -4.949 -18.562 1 98.62 187 VAL B O 1
ATOM 5381 N N . GLY B 1 188 ? 12.594 -5.801 -16.719 1 98.44 188 GLY B N 1
ATOM 5382 C CA . GLY B 1 188 ? 13.508 -5.094 -15.844 1 98.44 188 GLY B CA 1
ATOM 5383 C C . GLY B 1 188 ? 13.078 -5.117 -14.391 1 98.44 188 GLY B C 1
ATOM 5384 O O . GLY B 1 188 ? 12.156 -5.848 -14.023 1 98.44 188 GLY B O 1
ATOM 5385 N N . GLY B 1 189 ? 13.852 -4.344 -13.586 1 98.31 189 GLY B N 1
ATOM 5386 C CA . GLY B 1 189 ? 13.586 -4.215 -12.156 1 98.31 189 GLY B CA 1
ATOM 5387 C C . GLY B 1 189 ? 14.766 -3.662 -11.383 1 98.31 189 GLY B C 1
ATOM 5388 O O . GLY B 1 189 ? 15.664 -3.041 -11.961 1 98.31 189 GLY B O 1
ATOM 5389 N N . ARG B 1 190 ? 14.672 -3.803 -10.078 1 98.5 190 ARG B N 1
ATOM 5390 C CA . ARG B 1 190 ? 15.742 -3.393 -9.18 1 98.5 190 ARG B CA 1
ATOM 5391 C C . ARG B 1 190 ? 16.141 -4.535 -8.242 1 98.5 190 ARG B C 1
ATOM 5393 O O . ARG B 1 190 ? 15.281 -5.273 -7.762 1 98.5 190 ARG B O 1
ATOM 5400 N N . VAL B 1 191 ? 17.469 -4.703 -8.07 1 98.44 191 VAL B N 1
ATOM 5401 C CA . VAL B 1 191 ? 18.031 -5.746 -7.223 1 98.44 191 VAL B CA 1
ATOM 5402 C C . VAL B 1 191 ? 18.953 -5.121 -6.172 1 98.44 191 VAL B C 1
ATOM 5404 O O . VAL B 1 191 ? 19.812 -4.316 -6.5 1 98.44 191 VAL B O 1
ATOM 5407 N N . VAL B 1 192 ? 18.75 -5.449 -4.902 1 98.56 192 VAL B N 1
ATOM 5408 C CA . VAL B 1 192 ? 19.656 -5.074 -3.816 1 98.56 192 VAL B CA 1
ATOM 5409 C C . VAL B 1 192 ? 20.594 -6.234 -3.5 1 98.56 192 VAL B C 1
ATOM 5411 O O . VAL B 1 192 ? 20.156 -7.277 -3.012 1 98.56 192 VAL B O 1
ATOM 5414 N N . LEU B 1 193 ? 21.875 -6.078 -3.809 1 98.12 193 LEU B N 1
ATOM 5415 C CA . LEU B 1 193 ? 22.859 -7.121 -3.543 1 98.12 193 LEU B CA 1
ATOM 5416 C C . LEU B 1 193 ? 23.062 -7.316 -2.043 1 98.12 193 LEU B C 1
ATOM 5418 O O . LEU B 1 193 ? 22.688 -6.449 -1.246 1 98.12 193 LEU B O 1
ATOM 5422 N N . TRP B 1 194 ? 23.672 -8.43 -1.652 1 97.5 194 TRP B N 1
ATOM 5423 C CA . TRP B 1 194 ? 23.766 -8.836 -0.253 1 97.5 194 TRP B CA 1
ATOM 5424 C C . TRP B 1 194 ? 24.562 -7.824 0.558 1 97.5 194 TRP B C 1
ATOM 5426 O O . TRP B 1 194 ? 24.516 -7.824 1.79 1 97.5 194 TRP B O 1
ATOM 5436 N N . ASP B 1 195 ? 25.344 -6.949 -0.037 1 97.06 195 ASP B N 1
ATOM 5437 C CA . ASP B 1 195 ? 26.094 -5.926 0.696 1 97.06 195 ASP B CA 1
ATOM 5438 C C . ASP B 1 195 ? 25.312 -4.609 0.728 1 97.06 195 ASP B C 1
ATOM 5440 O O . ASP B 1 195 ? 25.828 -3.592 1.202 1 97.06 195 ASP B O 1
ATOM 5444 N N . GLY B 1 196 ? 24.125 -4.566 0.088 1 97.56 196 GLY B N 1
ATOM 5445 C CA . GLY B 1 196 ? 23.297 -3.373 0.121 1 97.56 196 GLY B CA 1
ATOM 5446 C C . GLY B 1 196 ? 23.375 -2.547 -1.149 1 97.56 196 GLY B C 1
ATOM 5447 O O . GLY B 1 196 ? 22.641 -1.576 -1.317 1 97.56 196 GLY B O 1
ATOM 5448 N N . THR B 1 197 ? 24.25 -2.92 -2.088 1 97.81 197 THR B N 1
ATOM 5449 C CA . THR B 1 197 ? 24.344 -2.205 -3.355 1 97.81 197 THR B CA 1
ATOM 5450 C C . THR B 1 197 ? 23.062 -2.385 -4.168 1 97.81 197 THR B C 1
ATOM 5452 O O . THR B 1 197 ? 22.562 -3.504 -4.316 1 97.81 197 THR B O 1
ATOM 5455 N N . VAL B 1 198 ? 22.547 -1.244 -4.727 1 98 198 VAL B N 1
ATOM 5456 C CA . VAL B 1 198 ? 21.312 -1.306 -5.52 1 98 198 VAL B CA 1
ATOM 5457 C C . VAL B 1 198 ? 21.672 -1.26 -7.008 1 98 198 VAL B C 1
ATOM 5459 O O . VAL B 1 198 ? 22.406 -0.385 -7.449 1 98 198 VAL B O 1
ATOM 5462 N N . LEU B 1 199 ? 21.109 -2.172 -7.766 1 98.38 199 LEU B N 1
ATOM 5463 C CA . LEU B 1 199 ? 21.297 -2.211 -9.211 1 98.38 199 LEU B CA 1
ATOM 5464 C C . LEU B 1 199 ? 19.969 -2.037 -9.945 1 98.38 199 LEU B C 1
ATOM 5466 O O . LEU B 1 199 ? 18.969 -2.639 -9.562 1 98.38 199 LEU B O 1
ATOM 5470 N N . ASP B 1 200 ? 19.953 -1.129 -10.883 1 98.06 200 ASP B N 1
ATOM 5471 C CA . ASP B 1 200 ? 18.875 -1.071 -11.867 1 98.06 200 ASP B CA 1
ATOM 5472 C C . ASP B 1 200 ? 19.141 -2.029 -13.023 1 98.06 200 ASP B C 1
ATOM 5474 O O . ASP B 1 200 ? 20.219 -1.986 -13.641 1 98.06 200 ASP B O 1
ATOM 5478 N N . VAL B 1 201 ? 18.172 -2.883 -13.289 1 98.5 201 VAL B N 1
ATOM 5479 C CA . VAL B 1 201 ? 18.406 -3.986 -14.219 1 98.5 201 VAL B CA 1
ATOM 5480 C C . VAL B 1 201 ? 17.438 -3.875 -15.398 1 98.5 201 VAL B C 1
ATOM 5482 O O . VAL B 1 201 ? 16.234 -3.689 -15.219 1 98.5 201 VAL B O 1
ATOM 5485 N N . ASP B 1 202 ? 17.938 -3.934 -16.547 1 97.94 202 ASP B N 1
ATOM 5486 C CA . ASP B 1 202 ? 17.172 -4.062 -17.781 1 97.94 202 ASP B CA 1
ATOM 5487 C C . ASP B 1 202 ? 18.031 -4.633 -18.906 1 97.94 202 ASP B C 1
ATOM 5489 O O . ASP B 1 202 ? 19.094 -5.199 -18.656 1 97.94 202 ASP B O 1
ATOM 5493 N N . GLU B 1 203 ? 17.609 -4.484 -20.141 1 96.88 203 GLU B N 1
ATOM 5494 C CA . GLU B 1 203 ? 18.312 -5.07 -21.281 1 96.88 203 GLU B CA 1
ATOM 5495 C C . GLU B 1 203 ? 19.656 -4.383 -21.5 1 96.88 203 GLU B C 1
ATOM 5497 O O . GLU B 1 203 ? 20.609 -5.012 -21.969 1 96.88 203 GLU B O 1
ATOM 5502 N N . SER B 1 204 ? 19.766 -3.154 -21.125 1 97.56 204 SER B N 1
ATOM 5503 C CA . SER B 1 204 ? 20.984 -2.383 -21.344 1 97.56 204 SER B CA 1
ATOM 5504 C C . SER B 1 204 ? 21.875 -2.387 -20.109 1 97.56 204 SER B C 1
ATOM 5506 O O . SER B 1 204 ? 23.109 -2.281 -20.203 1 97.56 204 SER B O 1
ATOM 5508 N N . SER B 1 205 ? 21.234 -2.51 -19.016 1 97.75 205 SER B N 1
ATOM 5509 C CA . SER B 1 205 ? 21.953 -2.471 -17.734 1 97.75 205 SER B CA 1
ATOM 5510 C C . SER B 1 205 ? 21.891 -3.822 -17.031 1 97.75 205 SER B C 1
ATOM 5512 O O . SER B 1 205 ? 20.859 -4.219 -16.516 1 97.75 205 SER B O 1
ATOM 5514 N N . HIS B 1 206 ? 23.016 -4.555 -16.984 1 97.19 206 HIS B N 1
ATOM 5515 C CA . HIS B 1 206 ? 23.156 -5.848 -16.312 1 97.19 206 HIS B CA 1
ATOM 5516 C C . HIS B 1 206 ? 22.266 -6.902 -16.953 1 97.19 206 HIS B C 1
ATOM 5518 O O . HIS B 1 206 ? 21.453 -7.535 -16.266 1 97.19 206 HIS B O 1
ATOM 5524 N N . PRO B 1 207 ? 22.438 -7.176 -18.219 1 96.38 207 PRO B N 1
ATOM 5525 C CA . PRO B 1 207 ? 21.594 -8.148 -18.922 1 96.38 207 PRO B CA 1
ATOM 5526 C C . PRO B 1 207 ? 21.688 -9.547 -18.328 1 96.38 207 PRO B C 1
ATOM 5528 O O . PRO B 1 207 ? 20.719 -10.312 -18.391 1 96.38 207 PRO B O 1
ATOM 5531 N N . GLU B 1 208 ? 22.797 -9.906 -17.75 1 95.38 208 GLU B N 1
ATOM 5532 C CA . GLU B 1 208 ? 22.938 -11.219 -17.125 1 95.38 208 GLU B CA 1
ATOM 5533 C C . GLU B 1 208 ? 21.984 -11.352 -15.922 1 95.38 208 GLU B C 1
ATOM 5535 O O . GLU B 1 208 ? 21.469 -12.438 -15.664 1 95.38 208 GLU B O 1
ATOM 5540 N N . LEU B 1 209 ? 21.797 -10.289 -15.164 1 96.81 209 LEU B N 1
ATOM 5541 C CA . LEU B 1 209 ? 20.875 -10.312 -14.0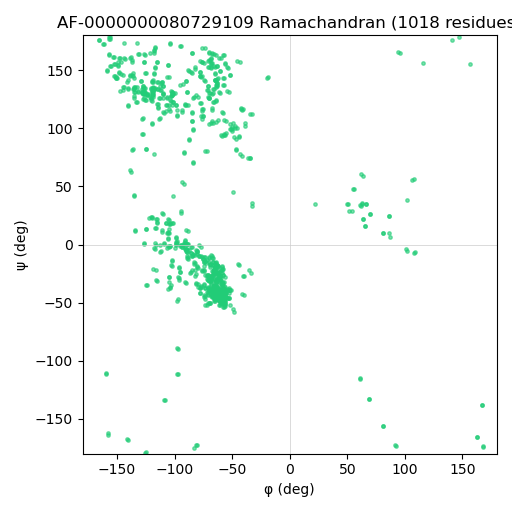39 1 96.81 209 LEU B CA 1
ATOM 5542 C C . LEU B 1 209 ? 19.422 -10.359 -14.531 1 96.81 209 LEU B C 1
ATOM 5544 O O . LEU B 1 209 ? 18.562 -10.977 -13.898 1 96.81 209 LEU B O 1
ATOM 5548 N N . LEU B 1 210 ? 19.156 -9.641 -15.641 1 97.56 210 LEU B N 1
ATOM 5549 C CA . LEU B 1 210 ? 17.828 -9.75 -16.219 1 97.56 210 LEU B CA 1
ATOM 5550 C C . LEU B 1 210 ? 17.516 -11.195 -16.578 1 97.56 210 LEU B C 1
ATOM 5552 O O . LEU B 1 210 ? 16.422 -11.688 -16.281 1 97.56 210 LEU B O 1
ATOM 5556 N N . TYR B 1 211 ? 18.5 -11.852 -17.203 1 95.19 211 TYR B N 1
ATOM 5557 C CA . TYR B 1 211 ? 18.344 -13.266 -17.5 1 95.19 211 TYR B CA 1
ATOM 5558 C C . TYR B 1 211 ? 18.062 -14.07 -16.234 1 95.19 211 TYR B C 1
ATOM 5560 O O . TYR B 1 211 ? 17.172 -14.922 -16.219 1 95.19 211 TYR B O 1
ATOM 5568 N N . ALA B 1 212 ? 18.75 -13.789 -15.172 1 94.19 212 ALA B N 1
ATOM 5569 C CA . ALA B 1 212 ? 18.594 -14.508 -13.914 1 94.19 212 ALA B CA 1
ATOM 5570 C C . ALA B 1 212 ? 17.25 -14.211 -13.266 1 94.19 212 ALA B C 1
ATOM 5572 O O . ALA B 1 212 ? 16.688 -15.055 -12.57 1 94.19 212 ALA B O 1
ATOM 5573 N N . MET B 1 213 ? 16.719 -13 -13.477 1 95.75 213 MET B N 1
ATOM 5574 C CA . MET B 1 213 ? 15.406 -12.641 -12.945 1 95.75 213 MET B CA 1
ATOM 5575 C C . MET B 1 213 ? 14.297 -13.383 -13.68 1 95.75 213 MET B C 1
ATOM 5577 O O . MET B 1 213 ? 13.211 -13.586 -13.133 1 95.75 213 MET B O 1
ATOM 5581 N N . ARG B 1 214 ? 14.586 -13.734 -14.906 1 95 214 ARG B N 1
ATOM 5582 C CA . ARG B 1 214 ? 13.609 -14.461 -15.719 1 95 214 ARG B CA 1
ATOM 5583 C C . ARG B 1 214 ? 13.672 -15.961 -15.438 1 95 214 ARG B C 1
ATOM 5585 O O . ARG B 1 214 ? 14.031 -16.75 -16.312 1 95 214 ARG B O 1
ATOM 5592 N N . GLY B 1 215 ? 13.227 -16.328 -14.273 1 91.44 215 GLY B N 1
ATOM 5593 C CA . GLY B 1 215 ? 13.102 -17.75 -14.016 1 91.44 215 GLY B CA 1
ATOM 5594 C C . GLY B 1 215 ? 14.133 -18.281 -13.039 1 91.44 215 GLY B C 1
ATOM 5595 O O . GLY B 1 215 ? 14.055 -19.422 -12.602 1 91.44 215 GLY B O 1
ATOM 5596 N N . GLY B 1 216 ? 15.07 -17.484 -12.641 1 89.88 216 GLY B N 1
ATOM 5597 C CA . GLY B 1 216 ? 16.141 -17.938 -11.758 1 89.88 216 GLY B CA 1
ATOM 5598 C C . GLY B 1 216 ? 16.141 -17.234 -10.422 1 89.88 216 GLY B C 1
ATOM 5599 O O . GLY B 1 216 ? 17.141 -17.266 -9.695 1 89.88 216 GLY B O 1
ATOM 5600 N N . ALA B 1 217 ? 15.094 -16.547 -10.086 1 89.44 217 ALA B N 1
ATOM 5601 C CA . ALA B 1 217 ? 15 -15.789 -8.844 1 89.44 217 ALA B CA 1
ATOM 5602 C C . ALA B 1 217 ? 16.219 -14.891 -8.656 1 89.44 217 ALA B C 1
ATOM 5604 O O . ALA B 1 217 ? 16.781 -14.82 -7.562 1 89.44 217 ALA B O 1
ATOM 5605 N N . ALA B 1 218 ? 16.75 -14.367 -9.734 1 88.94 218 ALA B N 1
ATOM 5606 C CA . ALA B 1 218 ? 17.906 -13.469 -9.781 1 88.94 218 ALA B CA 1
ATOM 5607 C C . ALA B 1 218 ? 19.156 -14.172 -9.281 1 88.94 218 ALA B C 1
ATOM 5609 O O . ALA B 1 218 ? 20.031 -13.539 -8.672 1 88.94 218 ALA B O 1
ATOM 5610 N N . ALA B 1 219 ? 19.188 -15.43 -9.297 1 86.12 219 ALA B N 1
ATOM 5611 C CA . ALA B 1 219 ? 20.328 -16.266 -8.961 1 86.12 219 ALA B CA 1
ATOM 5612 C C . ALA B 1 219 ? 20.688 -16.125 -7.488 1 86.12 219 ALA B C 1
ATOM 5614 O O . ALA B 1 219 ? 21.844 -16.344 -7.109 1 86.12 219 ALA B O 1
ATOM 5615 N N . GLY B 1 220 ? 19.797 -15.578 -6.711 1 90.12 220 GLY B N 1
ATOM 5616 C CA . GLY B 1 220 ? 20.047 -15.453 -5.285 1 90.12 220 GLY B CA 1
ATOM 5617 C C . GLY B 1 220 ? 21.125 -14.438 -4.953 1 90.12 220 GLY B C 1
ATOM 5618 O O . GLY B 1 220 ? 21.781 -14.539 -3.916 1 90.12 220 GLY B O 1
ATOM 5619 N N . VAL B 1 221 ? 21.344 -13.484 -5.754 1 94.06 221 VAL B N 1
ATOM 5620 C CA . VAL B 1 221 ? 22.453 -12.555 -5.59 1 94.06 221 VAL B CA 1
ATOM 5621 C C . VAL B 1 221 ? 22.109 -11.516 -4.52 1 94.06 221 VAL B C 1
ATOM 5623 O O . VAL B 1 221 ? 22.969 -10.742 -4.102 1 94.06 221 VAL B O 1
ATOM 5626 N N . GLY B 1 222 ? 20.875 -11.516 -4.109 1 95.81 222 GLY B N 1
ATOM 5627 C CA . GLY B 1 222 ? 20.328 -10.562 -3.16 1 95.81 222 GLY B CA 1
ATOM 5628 C C . GLY B 1 222 ? 18.812 -10.586 -3.105 1 95.81 222 GLY B C 1
ATOM 5629 O O . GLY B 1 222 ? 18.203 -11.656 -3.031 1 95.81 222 GLY B O 1
ATOM 5630 N N . VAL B 1 223 ? 18.219 -9.32 -3.039 1 97.94 223 VAL B N 1
ATOM 5631 C CA . VAL B 1 223 ? 16.766 -9.18 -2.922 1 97.94 223 VAL B CA 1
ATOM 5632 C C . VAL B 1 223 ? 16.234 -8.383 -4.105 1 97.94 223 VAL B C 1
ATOM 5634 O O . VAL B 1 223 ? 16.703 -7.277 -4.383 1 97.94 223 VAL B O 1
ATOM 5637 N N . VAL B 1 224 ? 15.266 -8.922 -4.867 1 98.12 224 VAL B N 1
ATOM 5638 C CA . VAL B 1 224 ? 14.555 -8.172 -5.902 1 98.12 224 VAL B CA 1
ATOM 5639 C C . VAL B 1 224 ? 13.539 -7.238 -5.258 1 98.12 224 VAL B C 1
ATOM 5641 O O . VAL B 1 224 ? 12.562 -7.691 -4.656 1 98.12 224 VAL B O 1
ATOM 5644 N N . SER B 1 225 ? 13.703 -5.941 -5.418 1 98.25 225 SER B N 1
ATOM 5645 C CA . SER B 1 225 ? 12.852 -4.973 -4.73 1 98.25 225 SER B CA 1
ATOM 5646 C C . SER B 1 225 ? 11.797 -4.398 -5.668 1 98.25 225 SER B C 1
ATOM 5648 O O . SER B 1 225 ? 10.844 -3.76 -5.223 1 98.25 225 SER B O 1
ATOM 5650 N N . GLU B 1 226 ? 11.945 -4.578 -6.938 1 98.06 226 GLU B N 1
ATOM 5651 C CA . GLU B 1 226 ? 11.008 -4.109 -7.957 1 98.06 226 GLU B CA 1
ATOM 5652 C C . GLU B 1 226 ? 11.016 -5.027 -9.172 1 98.06 226 GLU B C 1
ATOM 5654 O O . GLU B 1 226 ? 12.07 -5.512 -9.594 1 98.06 226 GLU B O 1
ATOM 5659 N N . ILE B 1 227 ? 9.781 -5.223 -9.773 1 98.56 227 ILE B N 1
ATOM 5660 C CA . ILE B 1 227 ? 9.648 -6.027 -10.977 1 98.56 227 ILE B CA 1
ATOM 5661 C C . ILE B 1 227 ? 8.898 -5.234 -12.047 1 98.56 227 ILE B C 1
ATOM 5663 O O . ILE B 1 227 ? 7.852 -4.645 -11.781 1 98.56 227 ILE B O 1
ATOM 5667 N N . ARG B 1 228 ? 9.414 -5.18 -13.242 1 98.69 228 ARG B N 1
ATOM 5668 C CA . ARG B 1 228 ? 8.758 -4.539 -14.383 1 98.69 228 ARG B CA 1
ATOM 5669 C C . ARG B 1 228 ? 8.367 -5.57 -15.438 1 98.69 228 ARG B C 1
ATOM 5671 O O . ARG B 1 228 ? 9.203 -6.348 -15.898 1 98.69 228 ARG B O 1
ATOM 5678 N N . LEU B 1 229 ? 7.098 -5.543 -15.797 1 98.81 229 LEU B N 1
ATOM 5679 C CA . LEU B 1 229 ? 6.539 -6.531 -16.719 1 98.81 229 LEU B CA 1
ATOM 5680 C C . LEU B 1 229 ? 6.016 -5.863 -17.984 1 98.81 229 LEU B C 1
ATOM 5682 O O . LEU B 1 229 ? 5.32 -4.848 -17.906 1 98.81 229 LEU B O 1
ATOM 5686 N N . ARG B 1 230 ? 6.344 -6.41 -19.109 1 98.5 230 ARG B N 1
ATOM 5687 C CA . ARG B 1 230 ? 5.637 -6.039 -20.328 1 98.5 230 ARG B CA 1
ATOM 5688 C C . ARG B 1 230 ? 4.211 -6.574 -20.312 1 98.5 230 ARG B C 1
ATOM 5690 O O . ARG B 1 230 ? 3.99 -7.77 -20.109 1 98.5 230 ARG B O 1
ATOM 5697 N N . VAL B 1 231 ? 3.25 -5.68 -20.516 1 98.62 231 VAL B N 1
ATOM 5698 C CA . VAL B 1 231 ? 1.852 -6.094 -20.547 1 98.62 231 VAL B CA 1
ATOM 5699 C C . VAL B 1 231 ? 1.271 -5.859 -21.938 1 98.62 231 VAL B C 1
ATOM 5701 O O . VAL B 1 231 ? 1.827 -5.098 -22.734 1 98.62 231 VAL B O 1
ATOM 5704 N N . MET B 1 232 ? 0.239 -6.574 -22.25 1 98.38 232 MET B N 1
ATOM 5705 C CA . MET B 1 232 ? -0.492 -6.441 -23.5 1 98.38 232 MET B CA 1
ATOM 5706 C C . MET B 1 232 ? -1.936 -6.016 -23.25 1 98.38 232 MET B C 1
ATOM 5708 O O . MET B 1 232 ? -2.408 -6.055 -22.109 1 98.38 232 MET B O 1
ATOM 5712 N N . ASP B 1 233 ? -2.551 -5.621 -24.344 1 98.25 233 ASP B N 1
ATOM 5713 C CA . ASP B 1 233 ? -3.986 -5.398 -24.219 1 98.25 233 ASP B CA 1
ATOM 5714 C C . ASP B 1 233 ? -4.719 -6.695 -23.891 1 98.25 233 ASP B C 1
ATOM 5716 O O . ASP B 1 233 ? -4.352 -7.766 -24.375 1 98.25 233 ASP B O 1
ATOM 5720 N N . GLU B 1 234 ? -5.668 -6.602 -23.062 1 97.88 234 GLU B N 1
ATOM 5721 C CA . GLU B 1 234 ? -6.469 -7.777 -22.75 1 97.88 234 GLU B CA 1
ATOM 5722 C C . GLU B 1 234 ? -7.023 -8.438 -24 1 97.88 234 GLU B C 1
ATOM 5724 O O . GLU B 1 234 ? -7.539 -7.754 -24.891 1 97.88 234 GLU B O 1
ATOM 5729 N N . PRO B 1 235 ? -6.863 -9.734 -24.094 1 98 235 PRO B N 1
ATOM 5730 C CA . PRO B 1 235 ? -7.477 -10.43 -25.234 1 98 235 PRO B CA 1
ATOM 5731 C C . PRO B 1 235 ? -8.977 -10.188 -25.328 1 98 235 PRO B C 1
ATOM 5733 O O . PRO B 1 235 ? -9.641 -9.984 -24.312 1 98 235 PRO B O 1
ATOM 5736 N N . ALA B 1 236 ? -9.531 -10.328 -26.547 1 97.12 236 ALA B N 1
ATOM 5737 C CA . ALA B 1 236 ? -10.93 -10 -26.812 1 97.12 236 ALA B CA 1
ATOM 5738 C C . ALA B 1 236 ? -11.875 -10.969 -26.109 1 97.12 236 ALA B C 1
ATOM 5740 O O . ALA B 1 236 ? -13.016 -10.633 -25.812 1 97.12 236 ALA B O 1
ATOM 5741 N N . ARG B 1 237 ? -11.352 -12.172 -25.922 1 98.12 237 ARG B N 1
ATOM 5742 C CA . ARG B 1 237 ? -12.18 -13.188 -25.297 1 98.12 237 ARG B CA 1
ATOM 5743 C C . ARG B 1 237 ? -11.328 -14.281 -24.656 1 98.12 237 ARG B C 1
ATOM 5745 O O . ARG B 1 237 ? -10.148 -14.414 -24.969 1 98.12 237 ARG B O 1
ATOM 5752 N N . ALA B 1 238 ? -11.945 -15.016 -23.828 1 98.5 238 ALA B N 1
ATOM 5753 C CA . ALA B 1 238 ? -11.5 -16.312 -23.312 1 98.5 238 ALA B CA 1
ATOM 5754 C C . ALA B 1 238 ? -12.578 -17.375 -23.5 1 98.5 238 ALA B C 1
ATOM 5756 O O . ALA B 1 238 ? -13.742 -17.156 -23.125 1 98.5 238 ALA B O 1
ATOM 5757 N N . THR B 1 239 ? -12.211 -18.422 -24.125 1 98.56 239 THR B N 1
ATOM 5758 C CA . THR B 1 239 ? -13.094 -19.562 -24.359 1 98.56 239 THR B CA 1
ATOM 5759 C C . THR B 1 239 ? -12.586 -20.797 -23.625 1 98.56 239 THR B C 1
ATOM 5761 O O . THR B 1 239 ? -11.383 -21.062 -23.609 1 98.56 239 THR B O 1
ATOM 5764 N N . TRP B 1 240 ? -13.516 -21.484 -22.938 1 98.69 240 TRP B N 1
ATOM 5765 C CA . TRP B 1 240 ? -13.023 -22.672 -22.266 1 98.69 240 TRP B CA 1
ATOM 5766 C C . TRP B 1 240 ? -14.133 -23.703 -22.109 1 98.69 240 TRP B C 1
ATOM 5768 O O . TRP B 1 240 ? -15.312 -23.375 -22.188 1 98.69 240 TRP B O 1
ATOM 5778 N N . ARG B 1 241 ? -13.789 -24.922 -22 1 98.31 241 ARG B N 1
ATOM 5779 C CA . ARG B 1 241 ? -14.633 -26.094 -21.766 1 98.31 241 ARG B CA 1
ATOM 5780 C C . ARG B 1 241 ? -13.961 -27.078 -20.812 1 98.31 241 ARG B C 1
ATOM 5782 O O . ARG B 1 241 ? -12.844 -27.531 -21.078 1 98.31 241 ARG B O 1
ATOM 5789 N N . LEU B 1 242 ? -14.602 -27.312 -19.719 1 97.62 242 LEU B N 1
ATOM 5790 C CA . LEU B 1 242 ? -14.18 -28.328 -18.75 1 97.62 242 LEU B CA 1
ATOM 5791 C C . LEU B 1 242 ? -15.102 -29.531 -18.797 1 97.62 242 LEU B C 1
ATOM 5793 O O . LEU B 1 242 ? -16.297 -29.438 -18.516 1 97.62 242 LEU B O 1
ATOM 5797 N N . THR B 1 243 ? -14.539 -30.719 -19.109 1 97.69 243 THR B N 1
ATOM 5798 C CA . THR B 1 243 ? -15.383 -31.875 -19.375 1 97.69 243 THR B CA 1
ATOM 5799 C C . THR B 1 243 ? -14.953 -33.062 -18.516 1 97.69 243 THR B C 1
ATOM 5801 O O . THR B 1 243 ? -13.945 -33.719 -18.812 1 97.69 243 THR B O 1
ATOM 5804 N N . PRO B 1 244 ? -15.781 -33.406 -17.531 1 96.69 244 PRO B N 1
ATOM 5805 C CA . PRO B 1 244 ? -15.508 -34.688 -16.844 1 96.69 244 PRO B CA 1
ATOM 5806 C C . PRO B 1 244 ? -15.656 -35.906 -17.75 1 96.69 244 PRO B C 1
ATOM 5808 O O . PRO B 1 244 ? -16.641 -36 -18.484 1 96.69 244 PRO B O 1
ATOM 5811 N N . LEU B 1 245 ? -14.742 -36.781 -17.672 1 97.31 245 LEU B N 1
ATOM 5812 C CA . LEU B 1 245 ? -14.734 -37.969 -18.516 1 97.31 245 LEU B CA 1
ATOM 5813 C C . LEU B 1 245 ? -15.156 -39.219 -17.734 1 97.31 245 LEU B C 1
ATOM 5815 O O . LEU B 1 245 ? -14.812 -39.344 -16.562 1 97.31 245 LEU B O 1
ATOM 5819 N N . THR B 1 246 ? -15.867 -40.094 -18.422 1 95.31 246 THR B N 1
ATOM 5820 C CA . THR B 1 246 ? -15.992 -41.438 -17.906 1 95.31 246 THR B CA 1
ATOM 5821 C C . THR B 1 246 ? -14.703 -42.219 -18.141 1 95.31 246 THR B C 1
ATOM 5823 O O . THR B 1 246 ? -13.828 -41.781 -18.906 1 95.31 246 THR B O 1
ATOM 5826 N N . LYS B 1 247 ? -14.641 -43.375 -17.5 1 95.25 247 LYS B N 1
ATOM 5827 C CA . LYS B 1 247 ? -13.477 -44.25 -17.703 1 95.25 247 LYS B CA 1
ATOM 5828 C C . LYS B 1 247 ? -13.344 -44.625 -19.172 1 95.25 247 LYS B C 1
ATOM 5830 O O . LYS B 1 247 ? -12.234 -44.688 -19.703 1 95.25 247 LYS B O 1
ATOM 5835 N N . ALA B 1 248 ? -14.484 -44.938 -19.781 1 95.31 248 ALA B N 1
ATOM 5836 C CA . ALA B 1 248 ? -14.484 -45.312 -21.188 1 95.31 248 ALA B CA 1
ATOM 5837 C C . ALA B 1 248 ? -14.008 -44.156 -22.078 1 95.31 248 ALA B C 1
ATOM 5839 O O . ALA B 1 248 ? -13.242 -44.375 -23.016 1 95.31 248 ALA B O 1
ATOM 5840 N N . GLN B 1 249 ? -14.477 -43.031 -21.812 1 96.5 249 GLN B N 1
ATOM 5841 C CA . GLN B 1 249 ? -14.078 -41.844 -22.578 1 96.5 249 GLN B CA 1
ATOM 5842 C C . GLN B 1 249 ? -12.594 -41.562 -22.391 1 96.5 249 GLN B C 1
ATOM 5844 O O . GLN B 1 249 ? -11.922 -41.125 -23.328 1 96.5 249 GLN B O 1
ATOM 5849 N N . LEU B 1 250 ? -12.109 -41.688 -21.188 1 96.81 250 LEU B N 1
ATOM 5850 C CA . LEU B 1 250 ? -10.68 -41.531 -20.922 1 96.81 250 LEU B CA 1
ATOM 5851 C C . LEU B 1 250 ? -9.867 -42.5 -21.781 1 96.81 250 LEU B C 1
ATOM 5853 O O . LEU B 1 250 ? -8.859 -42.125 -22.375 1 96.81 250 LEU B O 1
ATOM 5857 N N . GLN B 1 251 ? -10.312 -43.719 -21.844 1 94.88 251 GLN B N 1
ATOM 5858 C CA . GLN B 1 251 ? -9.648 -44.719 -22.688 1 94.88 251 GLN B CA 1
ATOM 5859 C C . GLN B 1 251 ? -9.695 -44.312 -24.156 1 94.88 251 GLN B C 1
ATOM 5861 O O . GLN B 1 251 ? -8.734 -44.531 -24.891 1 94.88 251 GLN B O 1
ATOM 5866 N N . GLN B 1 252 ? -10.781 -43.75 -24.5 1 94.31 252 GLN B N 1
ATOM 5867 C CA . GLN B 1 252 ? -10.914 -43.281 -25.859 1 94.31 252 GLN B CA 1
ATOM 5868 C C . GLN B 1 252 ? -9.898 -42.156 -26.156 1 94.31 252 GLN B C 1
ATOM 5870 O O . GLN B 1 252 ? -9.312 -42.125 -27.25 1 94.31 252 GLN B O 1
ATOM 5875 N N . CYS B 1 253 ? -9.789 -41.281 -25.25 1 95.56 253 CYS B N 1
ATOM 5876 C CA . CYS B 1 253 ? -8.812 -40.188 -25.406 1 95.56 253 CYS B CA 1
ATOM 5877 C C . CYS B 1 253 ? -7.406 -40.781 -25.562 1 95.56 253 CYS B C 1
ATOM 5879 O O . CYS B 1 253 ? -6.629 -40.281 -26.391 1 95.56 253 CYS B O 1
ATOM 5881 N N . VAL B 1 254 ? -7.074 -41.812 -24.797 1 96.12 254 VAL B N 1
ATOM 5882 C CA . VAL B 1 254 ? -5.766 -42.438 -24.875 1 96.12 254 VAL B CA 1
ATOM 5883 C C . VAL B 1 254 ? -5.594 -43.125 -26.234 1 96.12 254 VAL B C 1
ATOM 5885 O O . VAL B 1 254 ? -4.574 -42.969 -26.891 1 96.12 254 VAL B O 1
ATOM 5888 N N . ALA B 1 255 ? -6.617 -43.812 -26.609 1 94.5 255 ALA B N 1
ATOM 5889 C CA . ALA B 1 255 ? -6.574 -44.562 -27.859 1 94.5 255 ALA B CA 1
ATOM 5890 C C . ALA B 1 255 ? -6.438 -43.625 -29.047 1 94.5 255 ALA B C 1
ATOM 5892 O O . ALA B 1 255 ? -5.789 -43.938 -30.047 1 94.5 255 ALA B O 1
ATOM 5893 N N . SER B 1 256 ? -7.039 -42.531 -28.938 1 94.06 256 SER B N 1
ATOM 5894 C CA . SER B 1 256 ? -7.023 -41.562 -30.016 1 94.06 256 SER B CA 1
ATOM 5895 C C . SER B 1 256 ? -5.785 -40.688 -29.953 1 94.06 256 SER B C 1
ATOM 5897 O O . SER B 1 256 ? -5.609 -39.781 -30.781 1 94.06 256 SER B O 1
ATOM 5899 N N . ARG B 1 257 ? -4.949 -40.844 -28.984 1 96.19 257 ARG B N 1
ATOM 5900 C CA . ARG B 1 257 ? -3.729 -40.062 -28.797 1 96.19 257 ARG B CA 1
ATOM 5901 C C . ARG B 1 257 ? -4.031 -38.562 -28.766 1 96.19 257 ARG B C 1
ATOM 5903 O O . ARG B 1 257 ? -3.391 -37.781 -29.469 1 96.19 257 ARG B O 1
ATOM 5910 N N . VAL B 1 258 ? -5.008 -38.219 -28 1 96.5 258 VAL B N 1
ATOM 5911 C CA . VAL B 1 258 ? -5.562 -36.875 -27.984 1 96.5 258 VAL B CA 1
ATOM 5912 C C . VAL B 1 258 ? -4.484 -35.875 -27.578 1 96.5 258 VAL B C 1
ATOM 5914 O O . VAL B 1 258 ? -4.344 -34.812 -28.203 1 96.5 258 VAL B O 1
ATOM 5917 N N . PHE B 1 259 ? -3.719 -36.094 -26.547 1 97.31 259 PHE B N 1
ATOM 5918 C CA . PHE B 1 259 ? -2.736 -35.156 -26.016 1 97.31 259 PHE B CA 1
ATOM 5919 C C . PHE B 1 259 ? -1.587 -34.969 -27 1 97.31 259 PHE B C 1
ATOM 5921 O O . PHE B 1 259 ? -1.164 -33.844 -27.266 1 97.31 259 PHE B O 1
ATOM 5928 N N . SER B 1 260 ? -1.078 -36.031 -27.594 1 96.75 260 SER B N 1
ATOM 5929 C CA . SER B 1 260 ? -0.021 -35.969 -28.609 1 96.75 260 SER B CA 1
ATOM 5930 C C . SER B 1 260 ? -0.477 -35.188 -29.844 1 96.75 260 SER B C 1
ATOM 5932 O O . SER B 1 260 ? 0.289 -34.406 -30.406 1 96.75 260 SER B O 1
ATOM 5934 N N . ARG B 1 261 ? -1.656 -35.406 -30.203 1 97.38 261 ARG B N 1
ATOM 5935 C CA . ARG B 1 261 ? -2.195 -34.75 -31.375 1 97.38 261 ARG B CA 1
ATOM 5936 C C . ARG B 1 261 ? -2.445 -33.281 -31.109 1 97.38 261 ARG B C 1
ATOM 5938 O O . ARG B 1 261 ? -2.42 -32.469 -32.031 1 97.38 261 ARG B O 1
ATOM 5945 N N . ALA B 1 262 ? -2.676 -32.938 -29.906 1 97.81 262 ALA B N 1
ATOM 5946 C CA . ALA B 1 262 ? -2.984 -31.562 -29.531 1 97.81 262 ALA B CA 1
ATOM 5947 C C . ALA B 1 262 ? -1.8 -30.641 -29.812 1 97.81 262 ALA B C 1
ATOM 5949 O O . ALA B 1 262 ? -1.959 -29.422 -29.875 1 97.81 262 ALA B O 1
ATOM 5950 N N . VAL B 1 263 ? -0.616 -31.141 -29.938 1 97 263 VAL B N 1
ATOM 5951 C CA . VAL B 1 263 ? 0.59 -30.375 -30.203 1 97 263 VAL B CA 1
ATOM 5952 C C . VAL B 1 263 ? 0.413 -29.562 -31.484 1 97 263 VAL B C 1
ATOM 5954 O O . VAL B 1 263 ? 0.973 -28.469 -31.625 1 97 263 VAL B O 1
ATOM 5957 N N . SER B 1 264 ? -0.416 -30.062 -32.375 1 97.19 264 SER B N 1
ATOM 5958 C CA . SER B 1 264 ? -0.585 -29.438 -33.688 1 97.19 264 SER B CA 1
ATOM 5959 C C . SER B 1 264 ? -1.653 -28.359 -33.625 1 97.19 264 SER B C 1
ATOM 5961 O O . SER B 1 264 ? -1.854 -27.641 -34.625 1 97.19 264 SER B O 1
ATOM 5963 N N . LEU B 1 265 ? -2.287 -28.203 -32.562 1 98.31 265 LEU B N 1
ATOM 5964 C CA . LEU B 1 265 ? -3.297 -27.156 -32.438 1 98.31 265 LEU B CA 1
ATOM 5965 C C . LEU B 1 265 ? -2.66 -25.781 -32.531 1 98.31 265 LEU B C 1
ATOM 5967 O O . LEU B 1 265 ? -1.488 -25.594 -32.188 1 98.31 265 LEU B O 1
ATOM 5971 N N . PRO B 1 266 ? -3.482 -24.75 -33 1 98.12 266 PRO B N 1
ATOM 5972 C CA . PRO B 1 266 ? -2.979 -23.375 -32.906 1 98.12 266 PRO B CA 1
ATOM 5973 C C . PRO B 1 266 ? -2.549 -23 -31.5 1 98.12 266 PRO B C 1
ATOM 5975 O O . PRO B 1 266 ? -3.096 -23.516 -30.516 1 98.12 266 PRO B O 1
ATOM 5978 N N . GLU B 1 267 ? -1.63 -22.078 -31.391 1 97.94 267 GLU B N 1
ATOM 5979 C CA . GLU B 1 267 ? -1.091 -21.672 -30.094 1 97.94 267 GLU B CA 1
ATOM 5980 C C . GLU B 1 267 ? -2.145 -20.938 -29.266 1 97.94 267 GLU B C 1
ATOM 5982 O O . GLU B 1 267 ? -1.958 -20.734 -28.062 1 97.94 267 GLU B O 1
ATOM 5987 N N . ASP B 1 268 ? -3.211 -20.641 -29.875 1 98.38 268 ASP B N 1
ATOM 5988 C CA . ASP B 1 268 ? -4.332 -20 -29.188 1 98.38 268 ASP B CA 1
ATOM 5989 C C . ASP B 1 268 ? -5.094 -21 -28.312 1 98.38 268 ASP B C 1
ATOM 5991 O O . ASP B 1 268 ? -5.914 -20.609 -27.484 1 98.38 268 ASP B O 1
ATOM 5995 N N . VAL B 1 269 ? -4.812 -22.281 -28.5 1 98.56 269 VAL B N 1
ATOM 5996 C CA . VAL B 1 269 ? -5.598 -23.312 -27.828 1 98.56 269 VAL B CA 1
ATOM 5997 C C . VAL B 1 269 ? -4.699 -24.141 -26.922 1 98.56 269 VAL B C 1
ATOM 5999 O O . VAL B 1 269 ? -3.633 -24.594 -27.344 1 98.56 269 VAL B O 1
ATOM 6002 N N . THR B 1 270 ? -5.129 -24.328 -25.719 1 98.12 270 THR B N 1
ATOM 6003 C CA . THR B 1 270 ? -4.418 -25.156 -24.75 1 98.12 270 THR B CA 1
ATOM 6004 C C . THR B 1 270 ? -5.293 -26.312 -24.281 1 98.12 270 THR B C 1
ATOM 6006 O O . THR B 1 270 ? -6.465 -26.109 -23.953 1 98.12 270 THR B O 1
ATOM 6009 N N . VAL B 1 271 ? -4.75 -27.484 -24.219 1 97.81 271 VAL B N 1
ATOM 6010 C CA . VAL B 1 271 ? -5.418 -28.703 -23.75 1 97.81 271 VAL B CA 1
ATOM 6011 C C . VAL B 1 271 ? -4.793 -29.156 -22.422 1 97.81 271 VAL B C 1
ATOM 6013 O O . VAL B 1 271 ? -3.57 -29.109 -22.266 1 97.81 271 VAL B O 1
ATOM 6016 N N . SER B 1 272 ? -5.625 -29.578 -21.516 1 97.88 272 SER B N 1
ATOM 6017 C CA . SER B 1 272 ? -5.125 -30.094 -20.25 1 97.88 272 SER B CA 1
ATOM 6018 C C . SER B 1 272 ? -6.055 -31.172 -19.703 1 97.88 272 SER B C 1
ATOM 6020 O O . SER B 1 272 ? -7.211 -31.266 -20.109 1 97.88 272 SER B O 1
ATOM 6022 N N . PHE B 1 273 ? -5.527 -32 -18.875 1 98.06 273 PHE B N 1
ATOM 6023 C CA . PHE B 1 273 ? -6.262 -32.969 -18.062 1 98.06 273 PHE B CA 1
ATOM 6024 C C . PHE B 1 273 ? -6.043 -32.688 -16.578 1 98.06 273 PHE B C 1
ATOM 6026 O O . PHE B 1 273 ? -4.93 -32.375 -16.156 1 98.06 273 PHE B O 1
ATOM 6033 N N . ARG B 1 274 ? -7.062 -32.719 -15.844 1 96.94 274 ARG B N 1
ATOM 6034 C CA . ARG B 1 274 ? -6.992 -32.531 -14.398 1 96.94 274 ARG B CA 1
ATOM 6035 C C . ARG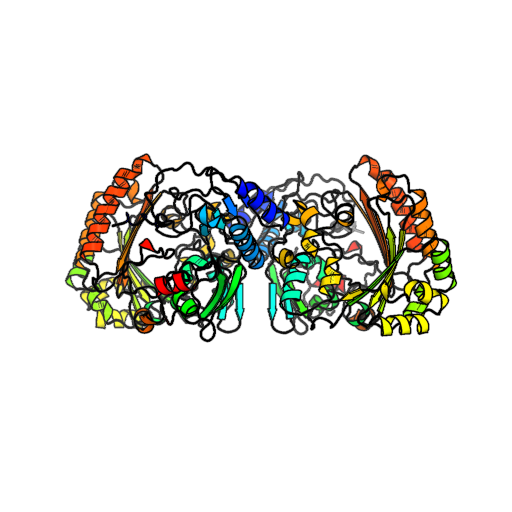 B 1 274 ? -7.707 -33.656 -13.664 1 96.94 274 ARG B C 1
ATOM 6037 O O . ARG B 1 274 ? -8.828 -34.031 -14.016 1 96.94 274 ARG B O 1
ATOM 6044 N N . PHE B 1 275 ? -7.082 -34.25 -12.68 1 96.75 275 PHE B N 1
ATOM 6045 C CA . PHE B 1 275 ? -7.645 -35.312 -11.836 1 96.75 275 PHE B CA 1
ATOM 6046 C C . PHE B 1 275 ? -7.848 -34.812 -10.414 1 96.75 275 PHE B C 1
ATOM 6048 O O . PHE B 1 275 ? -6.957 -34.188 -9.836 1 96.75 275 PHE B O 1
ATOM 6055 N N . PHE B 1 276 ? -8.961 -35.062 -9.859 1 93.56 276 PHE B N 1
ATOM 6056 C CA . PHE B 1 276 ? -9.289 -34.656 -8.508 1 93.56 276 PHE B CA 1
ATOM 6057 C C . PHE B 1 276 ? -10.531 -35.375 -7.996 1 93.56 276 PHE B C 1
ATOM 6059 O O . PHE B 1 276 ? -11.078 -36.25 -8.688 1 93.56 276 PHE B O 1
ATOM 6066 N N . PHE B 1 277 ? -10.891 -35.156 -6.77 1 92.06 277 PHE B N 1
ATOM 6067 C CA . PHE B 1 277 ? -12.125 -35.688 -6.195 1 92.06 277 PHE B CA 1
ATOM 6068 C C . PHE B 1 277 ? -13.133 -34.562 -5.949 1 92.06 277 PHE B C 1
ATOM 6070 O O . PHE B 1 277 ? -12.75 -33.469 -5.547 1 92.06 277 PHE B O 1
ATOM 6077 N N . GLU B 1 278 ? -14.297 -34.875 -6.301 1 86.31 278 GLU B N 1
ATOM 6078 C CA . GLU B 1 278 ? -15.391 -34.031 -5.855 1 86.31 278 GLU B CA 1
ATOM 6079 C C . GLU B 1 278 ? -15.953 -34.5 -4.516 1 86.31 278 GLU B C 1
ATOM 6081 O O . GLU B 1 278 ? -16.016 -35.688 -4.254 1 86.31 278 GLU B O 1
ATOM 6086 N N . PRO B 1 279 ? -16.297 -33.562 -3.658 1 79.38 279 PRO B N 1
ATOM 6087 C CA . PRO B 1 279 ? -16.75 -33.938 -2.312 1 79.38 279 PRO B CA 1
ATOM 6088 C C . PRO B 1 279 ? -17.859 -35 -2.328 1 79.38 279 PRO B C 1
ATOM 6090 O O . PRO B 1 279 ? -17.891 -35.875 -1.483 1 79.38 279 PRO B O 1
ATOM 6093 N N . HIS B 1 280 ? -18.844 -35.031 -3.186 1 81.69 280 HIS B N 1
ATOM 6094 C CA . HIS B 1 280 ? -20 -35.906 -3.115 1 81.69 280 HIS B CA 1
ATOM 6095 C C . HIS B 1 280 ? -19.891 -37.031 -4.109 1 81.69 280 HIS B C 1
ATOM 6097 O O . HIS B 1 280 ? -20.844 -37.781 -4.34 1 81.69 280 HIS B O 1
ATOM 6103 N N . GLN B 1 281 ? -18.672 -37.219 -4.555 1 87.5 281 GLN B N 1
ATOM 6104 C CA . GLN B 1 281 ? -18.438 -38.312 -5.496 1 87.5 281 GLN B CA 1
ATOM 6105 C C . GLN B 1 281 ? -17.328 -39.25 -5.012 1 87.5 281 GLN B C 1
ATOM 6107 O O . GLN B 1 281 ? -16.281 -38.781 -4.555 1 87.5 281 GLN B O 1
ATOM 6112 N N . GLU B 1 282 ? -17.609 -40.438 -5.059 1 91.19 282 GLU B N 1
ATOM 6113 C CA . GLU B 1 282 ? -16.641 -41.438 -4.586 1 91.19 282 GLU B CA 1
ATOM 6114 C C . GLU B 1 282 ? -15.492 -41.594 -5.578 1 91.19 282 GLU B C 1
ATOM 6116 O O . GLU B 1 282 ? -14.328 -41.656 -5.18 1 91.19 282 GLU B O 1
ATOM 6121 N N . GLU B 1 283 ? -15.836 -41.719 -6.824 1 94.94 283 GLU B N 1
ATOM 6122 C CA . GLU B 1 283 ? -14.836 -41.938 -7.863 1 94.94 283 GLU B CA 1
ATOM 6123 C C . GLU B 1 283 ? -14.086 -40.656 -8.195 1 94.94 283 GLU B C 1
ATOM 6125 O O . GLU B 1 283 ? -14.656 -39.562 -8.125 1 94.94 283 GLU B O 1
ATOM 6130 N N . PRO B 1 284 ? -12.797 -40.75 -8.508 1 96 284 PRO B N 1
ATOM 6131 C CA . PRO B 1 284 ? -12.086 -39.562 -8.961 1 96 284 PRO B CA 1
ATOM 6132 C C . PRO B 1 284 ? -12.648 -39 -10.273 1 96 284 PRO B C 1
ATOM 6134 O O . PRO B 1 284 ? -13.203 -39.75 -11.078 1 96 284 PRO B O 1
ATOM 6137 N N . VAL B 1 285 ? -12.461 -37.781 -10.422 1 95.31 285 VAL B N 1
ATOM 6138 C CA . VAL B 1 285 ? -12.859 -37.094 -11.648 1 95.31 285 VAL B CA 1
ATOM 6139 C C . VAL B 1 285 ? -11.641 -36.844 -12.523 1 95.31 285 VAL B C 1
ATOM 6141 O O . VAL B 1 285 ? -10.586 -36.438 -12.039 1 95.31 285 VAL B O 1
ATOM 6144 N N . CYS B 1 286 ? -11.703 -37.219 -13.727 1 97.31 286 CYS B N 1
ATOM 6145 C CA . CYS B 1 286 ? -10.781 -36.75 -14.758 1 97.31 286 CYS B CA 1
ATOM 6146 C C . CYS B 1 286 ? -11.445 -35.719 -15.664 1 97.31 286 CYS B C 1
ATOM 6148 O O . CYS B 1 286 ? -12.406 -36.031 -16.375 1 97.31 286 CYS B O 1
ATOM 6150 N N . SER B 1 287 ? -10.977 -34.562 -15.617 1 97.31 287 SER B N 1
ATOM 6151 C CA . SER B 1 287 ? -11.539 -33.469 -16.438 1 97.31 287 SER B CA 1
ATOM 6152 C C . SER B 1 287 ? -10.664 -33.188 -17.656 1 97.31 287 SER B C 1
ATOM 6154 O O . SER B 1 287 ? -9.469 -32.938 -17.531 1 97.31 287 SER B O 1
ATOM 6156 N N . PHE B 1 288 ? -11.242 -33.344 -18.828 1 97.94 288 PHE B N 1
ATOM 6157 C CA . PHE B 1 288 ? -10.641 -32.906 -20.094 1 97.94 288 PHE B CA 1
ATOM 6158 C C . PHE B 1 288 ? -10.945 -31.438 -20.344 1 97.94 288 PHE B C 1
ATOM 6160 O O . PHE B 1 288 ? -12.094 -31.078 -20.625 1 97.94 288 PHE B O 1
ATOM 6167 N N . ASN B 1 289 ? -9.875 -30.594 -20.312 1 98.12 289 ASN B N 1
ATOM 6168 C CA . ASN B 1 289 ? -10.07 -29.141 -20.312 1 98.12 289 ASN B CA 1
ATOM 6169 C C . ASN B 1 289 ? -9.445 -28.484 -21.531 1 98.12 289 ASN B C 1
ATOM 6171 O O . ASN B 1 289 ? -8.32 -28.812 -21.906 1 98.12 289 ASN B O 1
ATOM 6175 N N . ILE B 1 290 ? -10.156 -27.594 -22.156 1 98.56 290 ILE B N 1
ATOM 6176 C CA . ILE B 1 290 ? -9.688 -26.797 -23.281 1 98.56 290 ILE B CA 1
ATOM 6177 C C . ILE B 1 290 ? -9.828 -25.312 -22.953 1 98.56 290 ILE B C 1
ATOM 6179 O O . ILE B 1 290 ? -10.883 -24.859 -22.5 1 98.56 290 ILE B O 1
ATOM 6183 N N . PHE B 1 291 ? -8.781 -24.547 -23.141 1 98.56 291 PHE B N 1
ATOM 6184 C CA . PHE B 1 291 ? -8.773 -23.094 -23.062 1 98.56 291 PHE B CA 1
ATOM 6185 C C . PHE B 1 291 ? -8.344 -22.484 -24.391 1 98.56 291 PHE B C 1
ATOM 6187 O O . PHE B 1 291 ? -7.434 -22.984 -25.047 1 98.56 291 PHE B O 1
ATOM 6194 N N . SER B 1 292 ? -8.984 -21.391 -24.812 1 98.75 292 SER B N 1
ATOM 6195 C CA . SER B 1 292 ? -8.75 -20.875 -26.156 1 98.75 292 SER B CA 1
ATOM 6196 C C . SER B 1 292 ? -8.977 -19.375 -26.219 1 98.75 292 SER B C 1
ATOM 6198 O O . SER B 1 292 ? -9.844 -18.828 -25.516 1 98.75 292 SER B O 1
ATOM 6200 N N . LEU B 1 293 ? -8.203 -18.734 -27.016 1 98.75 293 LEU B N 1
ATOM 6201 C CA . LEU B 1 293 ? -8.375 -17.312 -27.312 1 98.75 293 LEU B CA 1
ATOM 6202 C C . LEU B 1 293 ? -9.297 -17.125 -28.516 1 98.75 293 LEU B C 1
ATOM 6204 O O . LEU B 1 293 ? -9.625 -15.984 -28.875 1 98.75 293 LEU B O 1
ATOM 6208 N N . LEU B 1 294 ? -9.719 -18.203 -29.141 1 98.75 294 LEU B N 1
ATOM 6209 C CA . LEU B 1 294 ? -10.57 -18.172 -30.312 1 98.75 294 LEU B CA 1
ATOM 6210 C C . LEU B 1 294 ? -12.039 -18.328 -29.922 1 98.75 294 LEU B C 1
ATOM 6212 O O . LEU B 1 294 ? -12.352 -18.625 -28.766 1 98.75 294 LEU B O 1
ATOM 6216 N N . THR B 1 295 ? -12.906 -18.109 -30.938 1 98.62 295 THR B N 1
ATOM 6217 C CA . THR B 1 295 ? -14.32 -18.344 -30.688 1 98.62 295 THR B CA 1
ATOM 6218 C C . THR B 1 295 ? -14.578 -19.828 -30.438 1 98.62 295 THR B C 1
ATOM 6220 O O . THR B 1 295 ? -13.758 -20.672 -30.797 1 98.62 295 THR B O 1
ATOM 6223 N N . VAL B 1 296 ? -15.742 -20.094 -29.875 1 98.62 296 VAL B N 1
ATOM 6224 C CA . VAL B 1 296 ? -16.141 -21.484 -29.625 1 98.62 296 VAL B CA 1
ATOM 6225 C C . VAL B 1 296 ? -16.156 -22.25 -30.953 1 98.62 296 VAL B C 1
ATOM 6227 O O . VAL B 1 296 ? -15.602 -23.344 -31.047 1 98.62 296 VAL B O 1
ATOM 6230 N N . ALA B 1 297 ? -16.75 -21.688 -31.969 1 98.44 297 ALA B N 1
ATOM 6231 C CA . ALA B 1 297 ? -16.875 -22.328 -33.281 1 98.44 297 ALA B CA 1
ATOM 6232 C C . ALA B 1 297 ? -15.508 -22.625 -33.875 1 98.44 297 ALA B C 1
ATOM 6234 O O . ALA B 1 297 ? -15.258 -23.719 -34.375 1 98.44 297 ALA B O 1
ATOM 6235 N N . GLU B 1 298 ? -14.672 -21.625 -33.875 1 98.69 298 GLU B N 1
ATOM 6236 C CA . GLU B 1 298 ? -13.328 -21.797 -34.406 1 98.69 298 GLU B CA 1
ATOM 6237 C C . GLU B 1 298 ? -12.555 -22.859 -33.625 1 98.69 298 GLU B C 1
ATOM 6239 O O . GLU B 1 298 ? -11.836 -23.672 -34.219 1 98.69 298 GLU B O 1
ATOM 6244 N N . THR B 1 299 ? -12.688 -22.828 -32.281 1 98.75 299 THR B N 1
ATOM 6245 C CA . THR B 1 299 ? -11.984 -23.797 -31.453 1 98.75 299 THR B CA 1
ATOM 6246 C C . THR B 1 299 ? -12.445 -25.219 -31.766 1 98.75 299 THR B C 1
ATOM 6248 O O . THR B 1 299 ? -11.617 -26.109 -31.953 1 98.75 299 THR B O 1
ATOM 6251 N N . ILE B 1 300 ? -13.727 -25.438 -31.828 1 98.5 300 ILE B N 1
ATOM 6252 C CA . ILE B 1 300 ? -14.281 -26.75 -32.125 1 98.5 300 ILE B CA 1
ATOM 6253 C C . ILE B 1 300 ? -13.805 -27.234 -33.5 1 98.5 300 ILE B C 1
ATOM 6255 O O . ILE B 1 300 ? -13.445 -28.406 -33.656 1 98.5 300 ILE B O 1
ATOM 6259 N N . LYS B 1 301 ? -13.797 -26.344 -34.438 1 98.44 301 LYS B N 1
ATOM 6260 C CA . LYS B 1 301 ? -13.297 -26.672 -35.781 1 98.44 301 LYS B CA 1
ATOM 6261 C C . LYS B 1 301 ? -11.852 -27.172 -35.719 1 98.44 301 LYS B C 1
ATOM 6263 O O . LYS B 1 301 ? -11.516 -28.188 -36.312 1 98.44 301 LYS B O 1
ATOM 6268 N N . HIS B 1 302 ? -11.023 -26.438 -35 1 98.62 302 HIS B N 1
ATOM 6269 C CA . HIS B 1 302 ? -9.625 -26.828 -34.844 1 98.62 302 HIS B CA 1
ATOM 6270 C C . HIS B 1 302 ? -9.508 -28.172 -34.125 1 98.62 302 HIS B C 1
ATOM 6272 O O . HIS B 1 302 ? -8.633 -28.984 -34.438 1 98.62 302 HIS B O 1
ATOM 6278 N N . LEU B 1 303 ? -10.336 -28.422 -33.156 1 98.31 303 LEU B N 1
ATOM 6279 C CA . LEU B 1 303 ? -10.297 -29.688 -32.438 1 98.31 303 LEU B CA 1
ATOM 6280 C C . LEU B 1 303 ? -10.633 -30.844 -33.344 1 98.31 303 LEU B C 1
ATOM 6282 O O . LEU B 1 303 ? -9.984 -31.891 -33.281 1 98.31 303 LEU B O 1
ATOM 6286 N N . HIS B 1 304 ? -11.625 -30.719 -34.188 1 98.12 304 HIS B N 1
ATOM 6287 C CA . HIS B 1 304 ? -11.969 -31.766 -35.156 1 98.12 304 HIS B CA 1
ATOM 6288 C C . HIS B 1 304 ? -10.828 -32 -36.125 1 98.12 304 HIS B C 1
ATOM 6290 O O . HIS B 1 304 ? -10.523 -33.156 -36.469 1 98.12 304 HIS B O 1
ATOM 6296 N N . GLN B 1 305 ? -10.258 -30.984 -36.531 1 98.06 305 GLN B N 1
ATOM 6297 C CA . GLN B 1 305 ? -9.203 -31.062 -37.562 1 98.06 305 GLN B CA 1
ATOM 6298 C C . GLN B 1 305 ? -7.945 -31.703 -37 1 98.06 305 GLN B C 1
ATOM 6300 O O . GLN B 1 305 ? -7.289 -32.5 -37.656 1 98.06 305 GLN B O 1
ATOM 6305 N N . HIS B 1 306 ? -7.652 -31.391 -35.75 1 97.94 306 HIS B N 1
ATOM 6306 C CA . HIS B 1 306 ? -6.336 -31.766 -35.25 1 97.94 306 HIS B CA 1
ATOM 6307 C C . HIS B 1 306 ? -6.43 -32.969 -34.312 1 97.94 306 HIS B C 1
ATOM 6309 O O . HIS B 1 306 ? -5.496 -33.781 -34.25 1 97.94 306 HIS B O 1
ATOM 6315 N N . LEU B 1 307 ? -7.496 -33.125 -33.562 1 96.94 307 LEU B N 1
ATOM 6316 C CA . LEU B 1 307 ? -7.602 -34.219 -32.594 1 96.94 307 LEU B CA 1
ATOM 6317 C C . LEU B 1 307 ? -8.367 -35.406 -33.188 1 96.94 307 LEU B C 1
ATOM 6319 O O . LEU B 1 307 ? -8.289 -36.5 -32.688 1 96.94 307 LEU B O 1
ATOM 6323 N N . GLY B 1 308 ? -9.117 -35.156 -34.219 1 95 308 GLY B N 1
ATOM 6324 C CA . GLY B 1 308 ? -9.969 -36.156 -34.812 1 95 308 GLY B CA 1
ATOM 6325 C C . GLY B 1 308 ? -11.391 -36.125 -34.281 1 95 308 GLY B C 1
ATOM 6326 O O . GLY B 1 308 ? -11.648 -35.594 -33.188 1 95 308 GLY B O 1
ATOM 6327 N N . ALA B 1 309 ? -12.242 -36.781 -34.969 1 94 309 ALA B N 1
ATOM 6328 C CA . ALA B 1 309 ? -13.672 -36.719 -34.688 1 94 309 ALA B CA 1
ATOM 6329 C C . ALA B 1 309 ? -13.992 -37.406 -33.375 1 94 309 ALA B C 1
ATOM 6331 O O . ALA B 1 309 ? -14.844 -36.938 -32.594 1 94 309 ALA B O 1
ATOM 6332 N N . GLU B 1 310 ? -13.391 -38.438 -33.094 1 92.12 310 GLU B N 1
ATOM 6333 C CA . GLU B 1 310 ? -13.672 -39.219 -31.906 1 92.12 310 GLU B CA 1
ATOM 6334 C C . GLU B 1 310 ? -13.391 -38.406 -30.641 1 92.12 310 GLU B C 1
ATOM 6336 O O . GLU B 1 310 ? -14.211 -38.375 -29.734 1 92.12 310 GLU B O 1
ATOM 6341 N N . ALA B 1 311 ? -12.25 -37.781 -30.656 1 92.56 311 ALA B N 1
ATOM 6342 C CA . ALA B 1 311 ? -11.852 -37 -29.5 1 92.56 311 ALA B CA 1
ATOM 6343 C C . ALA B 1 311 ? -12.648 -35.688 -29.438 1 92.56 311 ALA B C 1
ATOM 6345 O O . ALA B 1 311 ? -13.125 -35.281 -28.375 1 92.56 311 ALA B O 1
ATOM 6346 N N . ALA B 1 312 ? -12.812 -35.031 -30.531 1 96.12 312 ALA B N 1
ATOM 6347 C CA . ALA B 1 312 ? -13.484 -33.75 -30.594 1 96.12 312 ALA B CA 1
ATOM 6348 C C . ALA B 1 312 ? -14.953 -33.875 -30.203 1 96.12 312 ALA B C 1
ATOM 6350 O O . ALA B 1 312 ? -15.523 -32.938 -29.594 1 96.12 312 ALA B O 1
ATOM 6351 N N . SER B 1 313 ? -15.523 -35 -30.516 1 96 313 SER B N 1
ATOM 6352 C CA . SER B 1 313 ? -16.938 -35.188 -30.234 1 96 313 SER B CA 1
ATOM 6353 C C . SER B 1 313 ? -17.219 -35.188 -28.734 1 96 313 SER B C 1
ATOM 6355 O O . SER B 1 313 ? -18.344 -34.969 -28.297 1 96 313 SER B O 1
ATOM 6357 N N . LEU B 1 314 ? -16.234 -35.469 -27.922 1 96 314 LEU B N 1
ATOM 6358 C CA . LEU B 1 314 ? -16.375 -35.438 -26.469 1 96 314 LEU B CA 1
ATOM 6359 C C . LEU B 1 314 ? -16.672 -34.031 -25.969 1 96 314 LEU B C 1
ATOM 6361 O O . LEU B 1 314 ? -17.203 -33.875 -24.875 1 96 314 LEU B O 1
ATOM 6365 N N . VAL B 1 315 ? -16.266 -32.969 -26.781 1 96.81 315 VAL B N 1
ATOM 6366 C CA . VAL B 1 315 ? -16.328 -31.609 -26.25 1 96.81 315 VAL B CA 1
ATOM 6367 C C . VAL B 1 315 ? -16.953 -30.672 -27.281 1 96.81 315 VAL B C 1
ATOM 6369 O O . VAL B 1 315 ? -16.844 -29.453 -27.172 1 96.81 315 VAL B O 1
ATOM 6372 N N . ASP B 1 316 ? -17.547 -31.125 -28.344 1 96.56 316 ASP B N 1
ATOM 6373 C CA . ASP B 1 316 ? -17.922 -30.266 -29.453 1 96.56 316 ASP B CA 1
ATOM 6374 C C . ASP B 1 316 ? -19.344 -29.734 -29.281 1 96.56 316 ASP B C 1
ATOM 6376 O O . ASP B 1 316 ? -19.906 -29.141 -30.203 1 96.56 316 ASP B O 1
ATOM 6380 N N . ASP B 1 317 ? -20.062 -30.047 -28.125 1 97.44 317 ASP B N 1
ATOM 6381 C CA . ASP B 1 317 ? -21.344 -29.391 -27.844 1 97.44 317 ASP B CA 1
ATOM 6382 C C . ASP B 1 317 ? -21.125 -27.922 -27.484 1 97.44 317 ASP B C 1
ATOM 6384 O O . ASP B 1 317 ? -20.859 -27.609 -26.328 1 97.44 317 ASP B O 1
ATOM 6388 N N . ALA B 1 318 ? -21.406 -27.062 -28.375 1 97.31 318 ALA B N 1
ATOM 6389 C CA . ALA B 1 318 ? -21.125 -25.641 -28.25 1 97.31 318 ALA B CA 1
ATOM 6390 C C . ALA B 1 318 ? -21.859 -25.047 -27.062 1 97.31 318 ALA B C 1
ATOM 6392 O O . ALA B 1 318 ? -21.375 -24.094 -26.438 1 97.31 318 ALA B O 1
ATOM 6393 N N . ALA B 1 319 ? -22.984 -25.656 -26.688 1 96.88 319 ALA B N 1
ATOM 6394 C CA . ALA B 1 319 ? -23.828 -25.109 -25.641 1 96.88 319 ALA B CA 1
ATOM 6395 C C . ALA B 1 319 ? -23.141 -25.219 -24.281 1 96.88 319 ALA B C 1
ATOM 6397 O O . ALA B 1 319 ? -23.5 -24.5 -23.328 1 96.88 319 ALA B O 1
ATOM 6398 N N . LEU B 1 320 ? -22.188 -26.031 -24.203 1 97.75 320 LEU B N 1
ATOM 6399 C CA . LEU B 1 320 ? -21.531 -26.281 -22.922 1 97.75 320 LEU B CA 1
ATOM 6400 C C . LEU B 1 320 ? -20.25 -25.484 -22.812 1 97.75 320 LEU B C 1
ATOM 6402 O O . LEU B 1 320 ? -19.547 -25.562 -21.781 1 97.75 320 LEU B O 1
ATOM 6406 N N . TRP B 1 321 ? -19.891 -24.719 -23.812 1 98.44 321 TRP B N 1
ATOM 6407 C CA . TRP B 1 321 ? -18.688 -23.891 -23.812 1 98.44 321 TRP B CA 1
ATOM 6408 C C . TRP B 1 321 ? -18.953 -22.516 -23.203 1 98.44 321 TRP B C 1
ATOM 6410 O O . TRP B 1 321 ? -20.094 -22.047 -23.203 1 98.44 321 TRP B O 1
ATOM 6420 N N . ASN B 1 322 ? -17.938 -22 -22.609 1 98.38 322 ASN B N 1
ATOM 6421 C CA . ASN B 1 322 ? -17.938 -20.594 -22.188 1 98.38 322 ASN B CA 1
ATOM 6422 C C . ASN B 1 322 ? -17.125 -19.734 -23.156 1 98.38 322 ASN B C 1
ATOM 6424 O O . ASN B 1 322 ? -16.062 -20.141 -23.625 1 98.38 322 ASN B O 1
ATOM 6428 N N . GLU B 1 323 ? -17.594 -18.719 -23.578 1 98.5 323 GLU B N 1
ATOM 6429 C CA . GLU B 1 323 ? -16.938 -17.656 -24.328 1 98.5 323 GLU B CA 1
ATOM 6430 C C . GLU B 1 323 ? -17.172 -16.297 -23.688 1 98.5 323 GLU B C 1
ATOM 6432 O O . GLU B 1 323 ? -18.203 -15.656 -23.922 1 98.5 323 GLU B O 1
ATOM 6437 N N . ARG B 1 324 ? -16.219 -15.867 -22.859 1 98.25 324 ARG B N 1
ATOM 6438 C CA . ARG B 1 324 ? -16.375 -14.688 -22.016 1 98.25 324 ARG B CA 1
ATOM 6439 C C . ARG B 1 324 ? -15.086 -13.875 -21.953 1 98.25 324 ARG B C 1
ATOM 6441 O O . ARG B 1 324 ? -14.227 -14 -22.828 1 98.25 324 ARG B O 1
ATOM 6448 N N . LYS B 1 325 ? -15.047 -12.906 -21 1 97.44 325 LYS B N 1
ATOM 6449 C CA . LYS B 1 325 ? -13.852 -12.102 -20.781 1 97.44 325 LYS B CA 1
ATOM 6450 C C . LYS B 1 325 ? -12.789 -12.883 -20.016 1 97.44 325 LYS B C 1
ATOM 6452 O O . LYS B 1 325 ? -13.102 -13.867 -19.344 1 97.44 325 LYS B O 1
ATOM 6457 N N . LEU B 1 326 ? -11.578 -12.438 -20.188 1 98 326 LEU B N 1
ATOM 6458 C CA . LEU B 1 326 ? -10.461 -13.047 -19.469 1 98 326 LEU B CA 1
ATOM 6459 C C . LEU B 1 326 ? -10.703 -13.039 -17.969 1 98 326 LEU B C 1
ATOM 6461 O O . LEU B 1 326 ? -10.375 -14.008 -17.281 1 98 326 LEU B O 1
ATOM 6465 N N . LEU B 1 327 ? -11.219 -11.953 -17.453 1 97.5 327 LEU B N 1
ATOM 6466 C CA . LEU B 1 327 ? -11.477 -11.844 -16.031 1 97.5 327 LEU B CA 1
ATOM 6467 C C . LEU B 1 327 ? -12.391 -12.969 -15.547 1 97.5 327 LEU B C 1
ATOM 6469 O O . LEU B 1 327 ? -12.211 -13.484 -14.445 1 97.5 327 LEU B O 1
ATOM 6473 N N . ASP B 1 328 ? -13.414 -13.32 -16.359 1 97.44 328 ASP B N 1
ATOM 6474 C CA . ASP B 1 328 ? -14.328 -14.398 -15.977 1 97.44 328 ASP B CA 1
ATOM 6475 C C . ASP B 1 328 ? -13.562 -15.711 -15.773 1 97.44 328 ASP B C 1
ATOM 6477 O O . ASP B 1 328 ? -13.859 -16.453 -14.844 1 97.44 328 ASP B O 1
ATOM 6481 N N . LEU B 1 329 ? -12.664 -15.945 -16.594 1 97.69 329 LEU B N 1
ATOM 6482 C CA . LEU B 1 329 ? -11.836 -17.141 -16.438 1 97.69 329 LEU B CA 1
ATOM 6483 C C . LEU B 1 329 ? -10.992 -17.062 -15.18 1 97.69 329 LEU B C 1
ATOM 6485 O O . LEU B 1 329 ? -10.867 -18.047 -14.445 1 97.69 329 LEU B O 1
ATOM 6489 N N . ARG B 1 330 ? -10.422 -15.867 -14.914 1 97.19 330 ARG B N 1
ATOM 6490 C CA . ARG B 1 330 ? -9.578 -15.68 -13.734 1 97.19 330 ARG B CA 1
ATOM 6491 C C . ARG B 1 330 ? -10.375 -15.883 -12.453 1 97.19 330 ARG B C 1
ATOM 6493 O O . ARG B 1 330 ? -9.805 -16.156 -11.391 1 97.19 330 ARG B O 1
ATOM 6500 N N . LEU B 1 331 ? -11.648 -15.828 -12.508 1 96.69 331 LEU B N 1
ATOM 6501 C CA . LEU B 1 331 ? -12.5 -15.875 -11.32 1 96.69 331 LEU B CA 1
ATOM 6502 C C . LEU B 1 331 ? -13.055 -17.281 -11.109 1 96.69 331 LEU B C 1
ATOM 6504 O O . LEU B 1 331 ? -13.875 -17.484 -10.211 1 96.69 331 LEU B O 1
ATOM 6508 N N . LEU B 1 332 ? -12.664 -18.219 -11.844 1 94.31 332 LEU B N 1
ATOM 6509 C CA . LEU B 1 332 ? -13.141 -19.594 -11.695 1 94.31 332 LEU B CA 1
ATOM 6510 C C . LEU B 1 332 ? -12.891 -20.094 -10.273 1 94.31 332 LEU B C 1
ATOM 6512 O O . LEU B 1 332 ? -13.75 -20.75 -9.68 1 94.31 332 LEU B O 1
ATOM 6516 N N . PRO B 1 333 ? -11.695 -19.812 -9.664 1 92.19 333 PRO B N 1
ATOM 6517 C CA . PRO B 1 333 ? -11.461 -20.297 -8.305 1 92.19 333 PRO B CA 1
ATOM 6518 C C . PRO B 1 333 ? -12.156 -19.438 -7.25 1 92.19 333 PRO B C 1
ATOM 6520 O O . PRO B 1 333 ? -12.078 -19.734 -6.055 1 92.19 333 PRO B O 1
ATOM 6523 N N . ALA B 1 334 ? -12.805 -18.453 -7.629 1 94.31 334 ALA B N 1
ATOM 6524 C CA . ALA B 1 334 ? -13.344 -17.453 -6.703 1 94.31 334 ALA B CA 1
ATOM 6525 C C . ALA B 1 334 ? -14.602 -17.969 -6.016 1 94.31 334 ALA B C 1
ATOM 6527 O O . ALA B 1 334 ? -15.336 -18.781 -6.578 1 94.31 334 ALA B O 1
ATOM 6528 N N . SER B 1 335 ? -14.828 -17.547 -4.773 1 93.69 335 SER B N 1
ATOM 6529 C CA . SER B 1 335 ? -16.094 -17.766 -4.094 1 93.69 335 SER B CA 1
ATOM 6530 C C . SER B 1 335 ? -17.266 -17.172 -4.883 1 93.69 335 SER B C 1
ATOM 6532 O O . SER B 1 335 ? -17.047 -16.391 -5.812 1 93.69 335 SER B O 1
ATOM 6534 N N . SER B 1 336 ? -18.438 -17.625 -4.527 1 94 336 SER B N 1
ATOM 6535 C CA . SER B 1 336 ? -19.625 -17.047 -5.16 1 94 336 SER B CA 1
ATOM 6536 C C . SER B 1 336 ? -19.703 -15.547 -4.922 1 94 336 SER B C 1
ATOM 6538 O O . SER B 1 336 ? -20.109 -14.797 -5.812 1 94 336 SER B O 1
ATOM 6540 N N . MET B 1 337 ? -19.219 -15.164 -3.822 1 93.19 337 MET B N 1
ATOM 6541 C CA . MET B 1 337 ? -19.281 -13.742 -3.479 1 93.19 337 MET B CA 1
ATOM 6542 C C . MET B 1 337 ? -18.328 -12.938 -4.355 1 93.19 337 MET B C 1
ATOM 6544 O O . MET B 1 337 ? -18.703 -11.906 -4.906 1 93.19 337 MET B O 1
ATOM 6548 N N . LEU B 1 338 ? -17.109 -13.359 -4.449 1 95.06 338 LEU B N 1
ATOM 6549 C CA . LEU B 1 338 ? -16.125 -12.656 -5.258 1 95.06 338 LEU B CA 1
ATOM 6550 C C . LEU B 1 338 ? -16.531 -12.664 -6.73 1 95.06 338 LEU B C 1
ATOM 6552 O O . LEU B 1 338 ? -16.344 -11.664 -7.43 1 95.06 338 LEU B O 1
ATOM 6556 N N . SER B 1 339 ? -17.094 -13.742 -7.188 1 95.25 339 SER B N 1
ATOM 6557 C CA . SER B 1 339 ? -17.531 -13.828 -8.578 1 95.25 339 SER B CA 1
ATOM 6558 C C . SER B 1 339 ? -18.672 -12.844 -8.859 1 95.25 339 SER B C 1
ATOM 6560 O O . SER B 1 339 ? -18.734 -12.273 -9.945 1 95.25 339 SER B O 1
ATOM 6562 N N . ALA B 1 340 ? -19.516 -12.727 -7.906 1 94.62 340 ALA B N 1
ATOM 6563 C CA . ALA B 1 340 ? -20.641 -11.82 -8.062 1 94.62 340 ALA B CA 1
ATOM 6564 C C . ALA B 1 340 ? -20.188 -10.367 -8.039 1 94.62 340 ALA B C 1
ATOM 6566 O O . ALA B 1 340 ? -20.828 -9.5 -8.656 1 94.62 340 ALA B O 1
ATOM 6567 N N . ASP B 1 341 ? -19.062 -10.125 -7.348 1 94.25 341 ASP B N 1
ATOM 6568 C CA . ASP B 1 341 ? -18.547 -8.773 -7.199 1 94.25 341 ASP B CA 1
ATOM 6569 C C . ASP B 1 341 ? -17.031 -8.734 -7.402 1 94.25 341 ASP B C 1
ATOM 6571 O O . ASP B 1 341 ? -16.281 -8.516 -6.453 1 94.25 341 ASP B O 1
ATOM 6575 N N . PRO B 1 342 ? -16.609 -8.711 -8.625 1 95 342 PRO B N 1
ATOM 6576 C CA . PRO B 1 342 ? -15.172 -8.812 -8.883 1 95 342 PRO B CA 1
ATOM 6577 C C . PRO B 1 342 ? -14.391 -7.621 -8.344 1 95 342 PRO B C 1
ATOM 6579 O O . PRO B 1 342 ? -13.172 -7.695 -8.188 1 95 342 PRO B O 1
ATOM 6582 N N . GLY B 1 343 ? -15.039 -6.484 -8.07 1 93.69 343 GLY B N 1
ATOM 6583 C CA . GLY B 1 343 ? -14.391 -5.34 -7.457 1 93.69 343 GLY B CA 1
ATOM 6584 C C . GLY B 1 343 ? -13.781 -5.656 -6.102 1 93.69 343 GLY B C 1
ATOM 6585 O O . GLY B 1 343 ? -12.914 -4.93 -5.617 1 93.69 343 GLY B O 1
ATOM 6586 N N . MET B 1 344 ? -14.195 -6.75 -5.426 1 95.94 344 MET B N 1
ATOM 6587 C CA . MET B 1 344 ? -13.648 -7.203 -4.148 1 95.94 344 MET B CA 1
ATOM 6588 C C . MET B 1 344 ? -12.148 -7.461 -4.254 1 95.94 344 MET B C 1
ATOM 6590 O O . MET B 1 344 ? -11.445 -7.465 -3.244 1 95.94 344 MET B O 1
ATOM 6594 N N . LEU B 1 345 ? -11.641 -7.676 -5.453 1 95.38 345 LEU B N 1
ATOM 6595 C CA . LEU B 1 345 ? -10.219 -7.938 -5.656 1 95.38 345 LEU B CA 1
ATOM 6596 C C . LEU B 1 345 ? -9.375 -6.789 -5.117 1 95.38 345 LEU B C 1
ATOM 6598 O O . LEU B 1 345 ? -8.25 -7.004 -4.652 1 95.38 345 LEU B O 1
ATOM 6602 N N . SER B 1 346 ? -9.914 -5.598 -5.066 1 92.94 346 SER B N 1
ATOM 6603 C CA . SER B 1 346 ? -9.188 -4.43 -4.594 1 92.94 346 SER B CA 1
ATOM 6604 C C . SER B 1 346 ? -9.016 -4.453 -3.078 1 92.94 346 SER B C 1
ATOM 6606 O O . SER B 1 346 ? -8.219 -3.699 -2.521 1 92.94 346 SER B O 1
ATOM 6608 N N . GLU B 1 347 ? -9.766 -5.32 -2.377 1 94.69 347 GLU B N 1
ATOM 6609 C CA . GLU B 1 347 ? -9.75 -5.391 -0.919 1 94.69 347 GLU B CA 1
ATOM 6610 C C . GLU B 1 347 ? -8.859 -6.531 -0.427 1 94.69 347 GLU B C 1
ATOM 6612 O O . GLU B 1 347 ? -8.68 -6.707 0.779 1 94.69 347 GLU B O 1
ATOM 6617 N N . LEU B 1 348 ? -8.219 -7.242 -1.326 1 93.31 348 LEU B N 1
ATOM 6618 C CA . LEU B 1 348 ? -7.453 -8.43 -0.97 1 93.31 348 LEU B CA 1
ATOM 6619 C C . LEU B 1 348 ? -6.105 -8.055 -0.364 1 93.31 348 LEU B C 1
ATOM 6621 O O . LEU B 1 348 ? -5.492 -7.062 -0.774 1 93.31 348 LEU B O 1
ATOM 6625 N N . SER B 1 349 ? -5.648 -8.875 0.63 1 89.38 349 SER B N 1
ATOM 6626 C CA . SER B 1 349 ? -4.297 -8.906 1.181 1 89.38 349 SER B CA 1
ATOM 6627 C C . SER B 1 349 ? -3.912 -10.312 1.629 1 89.38 349 SER B C 1
ATOM 6629 O O . SER B 1 349 ? -4.777 -11.18 1.786 1 89.38 349 SER B O 1
ATOM 6631 N N . SER B 1 350 ? -2.586 -10.523 1.762 1 87.06 350 SER B N 1
ATOM 6632 C CA . SER B 1 350 ? -2.131 -11.828 2.234 1 87.06 350 SER B CA 1
ATOM 6633 C C . SER B 1 350 ? -2.756 -12.172 3.582 1 87.06 350 SER B C 1
ATOM 6635 O O . SER B 1 350 ? -3.191 -13.305 3.795 1 87.06 350 SER B O 1
ATOM 6637 N N . THR B 1 351 ? -2.838 -11.242 4.406 1 86.81 351 THR B N 1
ATOM 6638 C CA . THR B 1 351 ? -3.395 -11.461 5.738 1 86.81 351 THR B CA 1
ATOM 6639 C C . THR B 1 351 ? -4.883 -11.797 5.652 1 86.81 351 THR B C 1
ATOM 6641 O O . THR B 1 351 ? -5.352 -12.719 6.316 1 86.81 351 THR B O 1
ATOM 6644 N N . ARG B 1 352 ? -5.613 -11.125 4.824 1 88.69 352 ARG B N 1
ATOM 6645 C CA . ARG B 1 352 ? -7.051 -11.359 4.715 1 88.69 352 ARG B CA 1
ATOM 6646 C C . ARG B 1 352 ? -7.336 -12.727 4.094 1 88.69 352 ARG B C 1
ATOM 6648 O O . ARG B 1 352 ? -8.305 -13.391 4.461 1 88.69 352 ARG B O 1
ATOM 6655 N N . LEU B 1 353 ? -6.551 -13.047 3.143 1 88.88 353 LEU B N 1
ATOM 6656 C CA . LEU B 1 353 ? -6.711 -14.344 2.504 1 88.88 353 LEU B CA 1
ATOM 6657 C C . LEU B 1 353 ? -6.531 -15.477 3.514 1 88.88 353 LEU B C 1
ATOM 6659 O O . LEU B 1 353 ? -7.215 -16.5 3.438 1 88.88 353 LEU B O 1
ATOM 6663 N N . HIS B 1 354 ? -5.645 -15.266 4.48 1 85.38 354 HIS B N 1
ATOM 6664 C CA . HIS B 1 354 ? -5.414 -16.266 5.512 1 85.38 354 HIS B CA 1
ATOM 6665 C C . HIS B 1 354 ? -6.523 -16.25 6.559 1 85.38 354 HIS B C 1
ATOM 6667 O O . HIS B 1 354 ? -6.977 -17.312 7.012 1 85.38 354 HIS B O 1
ATOM 6673 N N . ASP B 1 355 ? -6.98 -15.109 6.863 1 85.81 355 ASP B N 1
ATOM 6674 C CA . ASP B 1 355 ? -7.945 -14.953 7.945 1 85.81 355 ASP B CA 1
ATOM 6675 C C . ASP B 1 355 ? -9.344 -15.383 7.5 1 85.81 355 ASP B C 1
ATOM 6677 O O . ASP B 1 355 ? -10.125 -15.891 8.305 1 85.81 355 ASP B O 1
ATOM 6681 N N . SER B 1 356 ? -9.672 -15.086 6.18 1 88.19 356 SER B N 1
ATOM 6682 C CA . SER B 1 356 ? -11.023 -15.32 5.688 1 88.19 356 SER B CA 1
ATOM 6683 C C . SER B 1 356 ? -11 -15.922 4.285 1 88.19 356 SER B C 1
ATOM 6685 O O . SER B 1 356 ? -11.617 -15.383 3.363 1 88.19 356 SER B O 1
ATOM 6687 N N . PRO B 1 357 ? -10.484 -17.047 4.215 1 89.25 357 PRO B N 1
ATOM 6688 C CA . PRO B 1 357 ? -10.297 -17.625 2.887 1 89.25 357 PRO B CA 1
ATOM 6689 C C . PRO B 1 357 ? -11.617 -17.891 2.168 1 89.25 357 PRO B C 1
ATOM 6691 O O . PRO B 1 357 ? -11.695 -17.75 0.946 1 89.25 357 PRO B O 1
ATOM 6694 N N . HIS B 1 358 ? -12.75 -18.203 2.867 1 90.38 358 HIS B N 1
ATOM 6695 C CA . HIS B 1 358 ? -14.008 -18.578 2.232 1 90.38 358 HIS B CA 1
ATOM 6696 C C . HIS B 1 358 ? -14.711 -17.375 1.623 1 90.38 358 HIS B C 1
ATOM 6698 O O . HIS B 1 358 ? -15.648 -17.516 0.842 1 90.38 358 HIS B O 1
ATOM 6704 N N . LEU B 1 359 ? -14.289 -16.25 1.995 1 91.69 359 LEU B N 1
ATOM 6705 C CA . LEU B 1 359 ? -14.82 -15.031 1.394 1 91.69 359 LEU B CA 1
ATOM 6706 C C . LEU B 1 359 ? -14.312 -14.867 -0.033 1 91.69 359 LEU B C 1
ATOM 6708 O O . LEU B 1 359 ? -15 -14.297 -0.882 1 91.69 359 LEU B O 1
ATOM 6712 N N . PHE B 1 360 ? -13.148 -15.375 -0.26 1 92.5 360 PHE B N 1
ATOM 6713 C CA . PHE B 1 360 ? -12.5 -15.031 -1.518 1 92.5 360 PHE B CA 1
ATOM 6714 C C . PHE B 1 360 ? -12.32 -16.266 -2.396 1 92.5 360 PHE B C 1
ATOM 6716 O O . PHE B 1 360 ? -12.188 -16.141 -3.615 1 92.5 360 PHE B O 1
ATOM 6723 N N . TRP B 1 361 ? -12.32 -17.391 -1.812 1 91.81 361 TRP B N 1
ATOM 6724 C CA . TRP B 1 361 ? -12.094 -18.625 -2.547 1 91.81 361 TRP B CA 1
ATOM 6725 C C . TRP B 1 361 ? -13.312 -19.547 -2.471 1 91.81 361 TRP B C 1
ATOM 6727 O O . TRP B 1 361 ? -14.039 -19.531 -1.474 1 91.81 361 TRP B O 1
ATOM 6737 N N . ASN B 1 362 ? -13.531 -20.297 -3.525 1 89.25 362 ASN B N 1
ATOM 6738 C CA . ASN B 1 362 ? -14.562 -21.328 -3.424 1 89.25 362 ASN B CA 1
ATOM 6739 C C . ASN B 1 362 ? -14.133 -22.453 -2.502 1 89.25 362 ASN B C 1
ATOM 6741 O O . ASN B 1 362 ? -12.953 -22.562 -2.145 1 89.25 362 ASN B O 1
ATOM 6745 N N . ARG B 1 363 ? -14.977 -23.25 -2.096 1 81.94 363 ARG B N 1
ATOM 6746 C CA . ARG B 1 363 ? -14.758 -24.297 -1.095 1 81.94 363 ARG B CA 1
ATOM 6747 C C . ARG B 1 363 ? -13.688 -25.281 -1.559 1 81.94 363 ARG B C 1
ATOM 6749 O O . ARG B 1 363 ? -12.844 -25.703 -0.771 1 81.94 363 ARG B O 1
ATOM 6756 N N . GLY B 1 364 ? -13.789 -25.641 -2.809 1 78.06 364 GLY B N 1
ATOM 6757 C CA . GLY B 1 364 ? -12.805 -26.562 -3.338 1 78.06 364 GLY B CA 1
ATOM 6758 C C . GLY B 1 364 ? -11.383 -26.047 -3.244 1 78.06 364 GLY B C 1
ATOM 6759 O O . GLY B 1 364 ? -10.461 -26.797 -2.879 1 78.06 364 GLY B O 1
ATOM 6760 N N . MET B 1 365 ? -11.289 -24.766 -3.426 1 81.06 365 MET B N 1
ATOM 6761 C CA . MET B 1 365 ? -9.961 -24.172 -3.389 1 81.06 365 MET B CA 1
ATOM 6762 C C . MET B 1 365 ? -9.477 -24.016 -1.952 1 81.06 365 MET B C 1
ATOM 6764 O O . MET B 1 365 ? -8.289 -24.203 -1.672 1 81.06 365 MET B O 1
ATOM 6768 N N . VAL B 1 366 ? -10.328 -23.609 -1.09 1 80.69 366 VAL B N 1
ATOM 6769 C CA . VAL B 1 366 ? -9.961 -23.469 0.313 1 80.69 366 VAL B CA 1
ATOM 6770 C C . VAL B 1 366 ? -9.414 -24.781 0.849 1 80.69 366 VAL B C 1
ATOM 6772 O O . VAL B 1 366 ? -8.414 -24.812 1.565 1 80.69 366 VAL B O 1
ATOM 6775 N N . GLN B 1 367 ? -9.977 -25.781 0.479 1 72.69 367 GLN B N 1
ATOM 6776 C CA . GLN B 1 367 ? -9.578 -27.094 0.951 1 72.69 367 GLN B CA 1
ATOM 6777 C C . GLN B 1 367 ? -8.203 -27.484 0.416 1 72.69 367 GLN B C 1
ATOM 6779 O O . GLN B 1 367 ? -7.441 -28.172 1.093 1 72.69 367 GLN B O 1
ATOM 6784 N N . ARG B 1 368 ? -7.914 -26.922 -0.707 1 68 368 ARG B N 1
ATOM 6785 C CA . ARG B 1 368 ? -6.691 -27.344 -1.379 1 68 368 ARG B CA 1
ATOM 6786 C C . ARG B 1 368 ? -5.539 -26.406 -1.077 1 68 368 ARG B C 1
ATOM 6788 O O . ARG B 1 368 ? -4.398 -26.828 -0.906 1 68 368 ARG B O 1
ATOM 6795 N N . GLU B 1 369 ? -5.746 -25.062 -1.176 1 61.41 369 GLU B N 1
ATOM 6796 C CA . GLU B 1 369 ? -4.66 -24.109 -1.304 1 61.41 369 GLU B CA 1
ATOM 6797 C C . GLU B 1 369 ? -4.445 -23.344 -0.001 1 61.41 369 GLU B C 1
ATOM 6799 O O . GLU B 1 369 ? -3.352 -22.828 0.257 1 61.41 369 GLU B O 1
ATOM 6804 N N . MET B 1 370 ? -5.375 -23.016 0.652 1 58.78 370 MET B N 1
ATOM 6805 C CA . MET B 1 370 ? -5.238 -21.844 1.509 1 58.78 370 MET B CA 1
ATOM 6806 C C . MET B 1 370 ? -5.094 -22.25 2.971 1 58.78 370 MET B C 1
ATOM 6808 O O . MET B 1 370 ? -4.738 -21.422 3.816 1 58.78 370 MET B O 1
ATOM 6812 N N . GLY B 1 371 ? -5.148 -23.453 3.262 1 59.91 371 GLY B N 1
ATOM 6813 C CA . GLY B 1 371 ? -5.141 -23.703 4.695 1 59.91 371 GLY B CA 1
ATOM 6814 C C . GLY B 1 371 ? -3.775 -24.109 5.223 1 59.91 371 GLY B C 1
ATOM 6815 O O . GLY B 1 371 ? -2.881 -24.453 4.445 1 59.91 371 GLY B O 1
ATOM 6816 N N . SER B 1 372 ? -3.34 -23.422 6.336 1 69.81 372 SER B N 1
ATOM 6817 C CA . SER B 1 372 ? -2.223 -23.922 7.129 1 69.81 372 SER B CA 1
ATOM 6818 C C . SER B 1 372 ? -2.236 -25.438 7.199 1 69.81 372 SER B C 1
ATOM 6820 O O . SER B 1 372 ? -2.844 -26.031 8.102 1 69.81 372 SER B O 1
ATOM 6822 N N . SER B 1 373 ? -1.793 -26.031 5.926 1 83.88 373 SER B N 1
ATOM 6823 C CA . SER B 1 373 ? -1.724 -27.484 5.859 1 83.88 373 SER B CA 1
ATOM 6824 C C . SER B 1 373 ? -0.313 -27.953 5.523 1 83.88 373 SER B C 1
ATOM 6826 O O . SER B 1 373 ? 0.532 -27.156 5.113 1 83.88 373 SER B O 1
ATOM 6828 N N . PHE B 1 374 ? -0.163 -29.266 5.777 1 89.44 374 PHE B N 1
ATOM 6829 C CA . PHE B 1 374 ? 1.03 -29.906 5.23 1 89.44 374 PHE B CA 1
ATOM 6830 C C . PHE B 1 374 ? 0.893 -30.109 3.729 1 89.44 374 PHE B C 1
ATOM 6832 O O . PHE B 1 374 ? -0.222 -30.203 3.209 1 89.44 374 PHE B O 1
ATOM 6839 N N . LEU B 1 375 ? 2.031 -30.203 3.068 1 88.44 375 LEU B N 1
ATOM 6840 C CA . LEU B 1 375 ? 1.983 -30.203 1.609 1 88.44 375 LEU B CA 1
ATOM 6841 C C . LEU B 1 375 ? 3.049 -31.125 1.034 1 88.44 375 LEU B C 1
ATOM 6843 O O . LEU B 1 375 ? 4.184 -31.156 1.519 1 88.44 375 LEU B O 1
ATOM 6847 N N . GLU B 1 376 ? 2.678 -31.922 0.05 1 88.81 376 GLU B N 1
ATOM 6848 C CA . GLU B 1 376 ? 3.578 -32.656 -0.848 1 88.81 376 GLU B CA 1
ATOM 6849 C C . GLU B 1 376 ? 3.246 -32.344 -2.309 1 88.81 376 GLU B C 1
ATOM 6851 O O . GLU B 1 376 ? 2.076 -32.344 -2.697 1 88.81 376 GLU B O 1
ATOM 6856 N N . THR B 1 377 ? 4.262 -32 -3.053 1 89.12 377 THR B N 1
ATOM 6857 C CA . THR B 1 377 ? 4.016 -31.688 -4.453 1 89.12 377 THR B CA 1
ATOM 6858 C C . THR B 1 377 ? 5.078 -32.312 -5.352 1 89.12 377 THR B C 1
ATOM 6860 O O . THR B 1 377 ? 6.164 -32.656 -4.887 1 89.12 377 THR B O 1
ATOM 6863 N N . SER B 1 378 ? 4.738 -32.469 -6.605 1 88.56 378 SER B N 1
ATOM 6864 C CA . SER B 1 378 ? 5.637 -32.938 -7.652 1 88.56 378 SER B CA 1
ATOM 6865 C C . SER B 1 378 ? 5.312 -32.312 -8.992 1 88.56 378 SER B C 1
ATOM 6867 O O . SER B 1 378 ? 4.141 -32.125 -9.344 1 88.56 378 SER B O 1
ATOM 6869 N N . SER B 1 379 ? 6.332 -31.812 -9.664 1 89.31 379 SER B N 1
ATOM 6870 C CA . SER B 1 379 ? 6.188 -31.219 -10.992 1 89.31 379 SER B CA 1
ATOM 6871 C C . SER B 1 379 ? 7.234 -31.766 -11.961 1 89.31 379 SER B C 1
ATOM 6873 O O . SER B 1 379 ? 8.422 -31.797 -11.648 1 89.31 379 SER B O 1
ATOM 6875 N N . HIS B 1 380 ? 6.805 -32.188 -13.188 1 89 380 HIS B N 1
ATOM 6876 C CA . HIS B 1 380 ? 7.699 -32.781 -14.188 1 89 380 HIS B CA 1
ATOM 6877 C C . HIS B 1 380 ? 7.34 -32.281 -15.586 1 89 380 HIS B C 1
ATOM 6879 O O . HIS B 1 380 ? 6.16 -32.25 -15.945 1 89 380 HIS B O 1
ATOM 6885 N N . TRP B 1 381 ? 8.406 -31.906 -16.297 1 92.62 381 TRP B N 1
ATOM 6886 C CA . TRP B 1 381 ? 8.195 -31.844 -17.734 1 92.62 381 TRP B CA 1
ATOM 6887 C C . TRP B 1 381 ? 8.07 -33.25 -18.328 1 92.62 381 TRP B C 1
ATOM 6889 O O . TRP B 1 381 ? 8.891 -34.125 -18.062 1 92.62 381 TRP B O 1
ATOM 6899 N N . VAL B 1 382 ? 7.07 -33.438 -19.156 1 95.44 382 VAL B N 1
ATOM 6900 C CA . VAL B 1 382 ? 6.82 -34.75 -19.703 1 95.44 382 VAL B CA 1
ATOM 6901 C C . VAL B 1 382 ? 6.766 -34.688 -21.219 1 95.44 382 VAL B C 1
ATOM 6903 O O . VAL B 1 382 ? 6.648 -33.625 -21.797 1 95.44 382 VAL B O 1
ATOM 6906 N N . ARG B 1 383 ? 6.887 -35.844 -21.781 1 96.31 383 ARG B N 1
ATOM 6907 C CA . ARG B 1 383 ? 6.73 -35.938 -23.234 1 96.31 383 ARG B CA 1
ATOM 6908 C C . ARG B 1 383 ? 5.281 -35.719 -23.641 1 96.31 383 ARG B C 1
ATOM 6910 O O . ARG B 1 383 ? 4.363 -35.906 -22.844 1 96.31 383 ARG B O 1
ATOM 6917 N N . THR B 1 384 ? 5.105 -35.344 -24.922 1 96.31 384 THR B N 1
ATOM 6918 C CA . THR B 1 384 ? 3.75 -35.062 -25.359 1 96.31 384 THR B CA 1
ATOM 6919 C C . THR B 1 384 ? 2.986 -36.344 -25.672 1 96.31 384 THR B C 1
ATOM 6921 O O . THR B 1 384 ? 1.756 -36.344 -25.734 1 96.31 384 THR B O 1
ATOM 6924 N N . ASP B 1 385 ? 3.738 -37.406 -25.906 1 96.19 385 ASP B N 1
ATOM 6925 C CA . ASP B 1 385 ? 3.078 -38.719 -26.094 1 96.19 385 ASP B CA 1
ATOM 6926 C C . ASP B 1 385 ? 2.961 -39.469 -24.781 1 96.19 385 ASP B C 1
ATOM 6928 O O . ASP B 1 385 ? 3.326 -40.625 -24.703 1 96.19 385 ASP B O 1
ATOM 6932 N N . CYS B 1 386 ? 2.408 -38.781 -23.828 1 96 386 CYS B N 1
ATOM 6933 C CA . CYS B 1 386 ? 2.406 -39.312 -22.469 1 96 386 CYS B CA 1
ATOM 6934 C C . CYS B 1 386 ? 1.014 -39.781 -22.062 1 96 386 CYS B C 1
ATOM 6936 O O . CYS B 1 386 ? 0.721 -39.938 -20.875 1 96 386 CYS B O 1
ATOM 6938 N N . GLU B 1 387 ? 0.096 -40.031 -22.938 1 92.44 387 GLU B N 1
ATOM 6939 C CA . GLU B 1 387 ? -1.303 -40.312 -22.625 1 92.44 387 GLU B CA 1
ATOM 6940 C C . GLU B 1 387 ? -1.441 -41.562 -21.781 1 92.44 387 GLU B C 1
ATOM 6942 O O . GLU B 1 387 ? -2.418 -41.719 -21.047 1 92.44 387 GLU B O 1
ATOM 6947 N N . ALA B 1 388 ? -0.466 -42.469 -21.922 1 92.25 388 ALA B N 1
ATOM 6948 C CA . ALA B 1 388 ? -0.526 -43.75 -21.188 1 92.25 388 ALA B CA 1
ATOM 6949 C C . ALA B 1 388 ? -0.58 -43.5 -19.688 1 92.25 388 ALA B C 1
ATOM 6951 O O . ALA B 1 388 ? -1.06 -44.344 -18.922 1 92.25 388 ALA B O 1
ATOM 6952 N N . MET B 1 389 ? -0.132 -42.344 -19.25 1 96.06 389 MET B N 1
ATOM 6953 C CA . MET B 1 389 ? -0.099 -42.094 -17.812 1 96.06 389 MET B CA 1
ATOM 6954 C C . MET B 1 389 ? -1.495 -41.781 -17.281 1 96.06 389 MET B C 1
ATOM 6956 O O . MET B 1 389 ? -1.758 -41.938 -16.094 1 96.06 389 MET B O 1
ATOM 6960 N N . LEU B 1 390 ? -2.404 -41.344 -18.141 1 97.5 390 LEU B N 1
ATOM 6961 C CA . LEU B 1 390 ? -3.701 -40.844 -17.719 1 97.5 390 LEU B CA 1
ATOM 6962 C C . LEU B 1 390 ? -4.492 -41.938 -16.984 1 97.5 390 LEU B C 1
ATOM 6964 O O . LEU B 1 390 ? -4.906 -41.719 -15.836 1 97.5 390 LEU B O 1
ATOM 6968 N N . PRO B 1 391 ? -4.656 -43.156 -17.562 1 97.25 391 PRO B N 1
ATOM 6969 C CA . PRO B 1 391 ? -5.371 -44.188 -16.812 1 97.25 391 PRO B CA 1
ATOM 6970 C C . PRO B 1 391 ? -4.633 -44.625 -15.555 1 97.25 391 PRO B C 1
ATOM 6972 O O . PRO B 1 391 ? -5.266 -45.031 -14.57 1 97.25 391 PRO B O 1
ATOM 6975 N N . GLU B 1 392 ? -3.322 -44.562 -15.562 1 97.69 392 GLU B N 1
ATOM 6976 C CA . GLU B 1 392 ? -2.551 -44.938 -14.383 1 97.69 392 GLU B CA 1
ATOM 6977 C C . GLU B 1 392 ? -2.787 -43.969 -13.242 1 97.69 392 GLU B C 1
ATOM 6979 O O . GLU B 1 392 ? -2.928 -44.375 -12.086 1 97.69 392 GLU B O 1
ATOM 6984 N N . VAL B 1 393 ? -2.775 -42.688 -13.578 1 98.06 393 VAL B N 1
ATOM 6985 C CA . VAL B 1 393 ? -3.068 -41.656 -12.578 1 98.06 393 VAL B CA 1
ATOM 6986 C C . VAL B 1 393 ? -4.461 -41.875 -12 1 98.06 393 VAL B C 1
ATOM 6988 O O . VAL B 1 393 ? -4.648 -41.844 -10.781 1 98.06 393 VAL B O 1
ATOM 6991 N N . TYR B 1 394 ? -5.418 -42.125 -12.898 1 98 394 TYR B N 1
ATOM 6992 C CA . TYR B 1 394 ? -6.781 -42.406 -12.453 1 98 394 TYR B CA 1
ATOM 6993 C C . TYR B 1 394 ? -6.824 -43.562 -11.477 1 98 394 TYR B C 1
ATOM 6995 O O . TYR B 1 394 ? -7.48 -43.5 -10.438 1 98 394 TYR B O 1
ATOM 7003 N N . ALA B 1 395 ? -6.121 -44.594 -11.797 1 97.5 395 ALA B N 1
ATOM 7004 C CA . ALA B 1 395 ? -6.098 -45.812 -10.977 1 97.5 395 ALA B CA 1
ATOM 7005 C C . ALA B 1 395 ? -5.492 -45.531 -9.602 1 97.5 395 ALA B C 1
ATOM 7007 O O . ALA B 1 395 ? -5.953 -46.062 -8.594 1 97.5 395 ALA B O 1
ATOM 7008 N N . ARG B 1 396 ? -4.402 -44.75 -9.547 1 97.69 396 ARG B N 1
ATOM 7009 C CA . ARG B 1 396 ? -3.797 -44.406 -8.266 1 97.69 396 ARG B CA 1
ATOM 7010 C C . ARG B 1 396 ? -4.785 -43.656 -7.387 1 97.69 396 ARG B C 1
ATOM 7012 O O . ARG B 1 396 ? -4.875 -43.906 -6.184 1 97.69 396 ARG B O 1
ATOM 7019 N N . LEU B 1 397 ? -5.52 -42.688 -7.941 1 97.69 397 LEU B N 1
ATOM 7020 C CA . LEU B 1 397 ? -6.5 -41.906 -7.176 1 97.69 397 LEU B CA 1
ATOM 7021 C C . LEU B 1 397 ? -7.652 -42.812 -6.73 1 97.69 397 LEU B C 1
ATOM 7023 O O . LEU B 1 397 ? -8.117 -42.719 -5.594 1 97.69 397 LEU B O 1
ATOM 7027 N N . GLU B 1 398 ? -8.055 -43.656 -7.621 1 97.06 398 GLU B N 1
ATOM 7028 C CA . GLU B 1 398 ? -9.148 -44.594 -7.301 1 97.06 398 GLU B CA 1
ATOM 7029 C C . GLU B 1 398 ? -8.789 -45.469 -6.117 1 97.06 398 GLU B C 1
ATOM 7031 O O . GLU B 1 398 ? -9.656 -45.812 -5.305 1 97.06 398 GLU B O 1
ATOM 7036 N N . ALA B 1 399 ? -7.59 -45.812 -5.973 1 96.62 399 ALA B N 1
ATOM 7037 C CA . ALA B 1 399 ? -7.117 -46.688 -4.906 1 96.62 399 ALA B CA 1
ATOM 7038 C C . ALA B 1 399 ? -7.273 -46.031 -3.541 1 96.62 399 ALA B C 1
ATOM 7040 O O . ALA B 1 399 ? -7.332 -46.719 -2.518 1 96.62 399 ALA B O 1
ATOM 7041 N N . VAL B 1 400 ? -7.348 -44.75 -3.508 1 96.19 400 VAL B N 1
ATOM 7042 C CA . VAL B 1 400 ? -7.418 -44.062 -2.217 1 96.19 400 VAL B CA 1
ATOM 7043 C C . VAL B 1 400 ? -8.758 -43.344 -2.082 1 96.19 400 VAL B C 1
ATOM 7045 O O . VAL B 1 400 ? -8.875 -42.375 -1.339 1 96.19 400 VAL B O 1
ATOM 7048 N N . LYS B 1 401 ? -9.812 -43.719 -2.811 1 95 401 LYS B N 1
ATOM 7049 C CA . LYS B 1 401 ? -11.094 -43.031 -2.895 1 95 401 LYS B CA 1
ATOM 7050 C C . LYS B 1 401 ? -11.805 -43.031 -1.547 1 95 401 LYS B C 1
ATOM 7052 O O . LYS B 1 401 ? -12.719 -42.219 -1.322 1 95 401 LYS B O 1
ATOM 7057 N N . HIS B 1 402 ? -11.367 -43.875 -0.587 1 93.62 402 HIS B N 1
ATOM 7058 C CA . HIS B 1 402 ? -12.016 -43.938 0.72 1 93.62 402 HIS B CA 1
ATOM 7059 C C . HIS B 1 402 ? -11.141 -43.281 1.789 1 93.62 402 HIS B C 1
ATOM 7061 O O . HIS B 1 402 ? -11.523 -43.219 2.959 1 93.62 402 HIS B O 1
ATOM 7067 N N . SER B 1 403 ? -9.977 -42.844 1.412 1 92.19 403 SER B N 1
ATOM 7068 C CA . SER B 1 403 ? -9.094 -42.156 2.34 1 92.19 403 SER B CA 1
ATOM 7069 C C . SER B 1 403 ? -9.469 -40.688 2.479 1 92.19 403 SER B C 1
ATOM 7071 O O . SER B 1 403 ? -9.922 -40.062 1.516 1 92.19 403 SER B O 1
ATOM 7073 N N . PRO B 1 404 ? -9.18 -40.094 3.66 1 87.31 404 PRO B N 1
ATOM 7074 C CA . PRO B 1 404 ? -9.453 -38.656 3.848 1 87.31 404 PRO B CA 1
ATOM 7075 C C . PRO B 1 404 ? -8.578 -37.781 2.969 1 87.31 404 PRO B C 1
ATOM 7077 O O . PRO B 1 404 ? -8.938 -36.625 2.684 1 87.31 404 PRO B O 1
ATOM 7080 N N . MET B 1 405 ? -7.453 -38.25 2.525 1 89.88 405 MET B N 1
ATOM 7081 C CA . MET B 1 405 ? -6.531 -37.438 1.732 1 89.88 405 MET B CA 1
ATOM 7082 C C . MET B 1 405 ? -7.141 -37.094 0.376 1 89.88 405 MET B C 1
ATOM 7084 O O . MET B 1 405 ? -6.695 -36.156 -0.287 1 89.88 405 MET B O 1
ATOM 7088 N N . ARG B 1 406 ? -8.211 -37.781 -0.031 1 89.5 406 ARG B N 1
ATOM 7089 C CA . ARG B 1 406 ? -8.805 -37.594 -1.351 1 89.5 406 ARG B CA 1
ATOM 7090 C C . ARG B 1 406 ? -9.336 -36.156 -1.514 1 89.5 406 ARG B C 1
ATOM 7092 O O . ARG B 1 406 ? -9.391 -35.656 -2.629 1 89.5 406 ARG B O 1
ATOM 7099 N N . GLU B 1 407 ? -9.633 -35.562 -0.426 1 83.31 407 GLU B N 1
ATOM 7100 C CA . GLU B 1 407 ? -10.305 -34.281 -0.481 1 83.31 407 GLU B CA 1
ATOM 7101 C C . GLU B 1 407 ? -9.305 -33.156 -0.757 1 83.31 407 GLU B C 1
ATOM 7103 O O . GLU B 1 407 ? -9.703 -32.031 -1.077 1 83.31 407 GLU B O 1
ATOM 7108 N N . ARG B 1 408 ? -8.039 -33.469 -0.773 1 87.88 408 ARG B N 1
ATOM 7109 C CA . ARG B 1 408 ? -7.059 -32.375 -0.788 1 87.88 408 ARG B CA 1
ATOM 7110 C C . ARG B 1 408 ? -5.957 -32.656 -1.804 1 87.88 408 ARG B C 1
ATOM 7112 O O . ARG B 1 408 ? -4.777 -32.438 -1.517 1 87.88 408 ARG B O 1
ATOM 7119 N N . MET B 1 409 ? -6.332 -33.156 -2.938 1 91.81 409 MET B N 1
ATOM 7120 C CA . MET B 1 409 ? -5.289 -33.438 -3.92 1 91.81 409 MET B CA 1
ATOM 7121 C C . MET B 1 409 ? -5.781 -33.125 -5.336 1 91.81 409 MET B C 1
ATOM 7123 O O . MET B 1 409 ? -6.988 -33.094 -5.578 1 91.81 409 MET B O 1
ATOM 7127 N N . TYR B 1 410 ? -4.793 -32.938 -6.234 1 92.38 410 TYR B N 1
ATOM 7128 C CA . TYR B 1 410 ? -5.074 -32.938 -7.664 1 92.38 410 TYR B CA 1
ATOM 7129 C C . TYR B 1 410 ? -3.836 -33.312 -8.469 1 92.38 410 TYR B C 1
ATOM 7131 O O . TYR B 1 410 ? -2.713 -33.25 -7.965 1 92.38 410 TYR B O 1
ATOM 7139 N N . VAL B 1 411 ? -4.082 -33.844 -9.602 1 95.75 411 VAL B N 1
ATOM 7140 C CA . VAL B 1 411 ? -3.062 -34.031 -10.625 1 95.75 411 VAL B CA 1
ATOM 7141 C C . VAL B 1 411 ? -3.424 -33.25 -11.883 1 95.75 411 VAL B C 1
ATOM 7143 O O . VAL B 1 411 ? -4.602 -33.156 -12.242 1 95.75 411 VAL B O 1
ATOM 7146 N N . PHE B 1 412 ? -2.393 -32.719 -12.43 1 93.88 412 PHE B N 1
ATOM 7147 C CA . PHE B 1 412 ? -2.596 -31.812 -13.547 1 93.88 412 PHE B CA 1
ATOM 7148 C C . PHE B 1 412 ? -1.609 -32.125 -14.672 1 93.88 412 PHE B C 1
ATOM 7150 O O . PHE B 1 412 ? -0.419 -32.312 -14.422 1 93.88 412 PHE B O 1
ATOM 7157 N N . LEU B 1 413 ? -2.131 -32.312 -15.922 1 97.12 413 LEU B N 1
ATOM 7158 C CA . LEU B 1 413 ? -1.341 -32.406 -17.156 1 97.12 413 LEU B CA 1
ATOM 7159 C C . LEU B 1 413 ? -1.746 -31.297 -18.141 1 97.12 413 LEU B C 1
ATOM 7161 O O . LEU B 1 413 ? -2.922 -31.188 -18.484 1 97.12 413 LEU B O 1
ATOM 7165 N N . VAL B 1 414 ? -0.781 -30.531 -18.609 1 96.88 414 VAL B N 1
ATOM 7166 C CA . VAL B 1 414 ? -1.146 -29.406 -19.484 1 96.88 414 VAL B CA 1
ATOM 7167 C C . VAL B 1 414 ? -0.127 -29.281 -20.609 1 96.88 414 VAL B C 1
ATOM 7169 O O . VAL B 1 414 ? 1.072 -29.469 -20.391 1 96.88 414 VAL B O 1
ATOM 7172 N N . LEU B 1 415 ? -0.665 -28.969 -21.766 1 97.12 415 LEU B N 1
ATOM 7173 C CA . LEU B 1 415 ? 0.167 -28.766 -22.953 1 97.12 415 LEU B CA 1
ATOM 7174 C C . LEU B 1 415 ? 0.763 -27.359 -22.938 1 97.12 415 LEU B C 1
ATOM 7176 O O . LEU B 1 415 ? 0.051 -26.375 -22.719 1 97.12 415 LEU B O 1
ATOM 7180 N N . GLY B 1 416 ? 2.008 -27.234 -23.094 1 95.25 416 GLY B N 1
ATOM 7181 C CA . GLY B 1 416 ? 2.703 -25.969 -23.266 1 95.25 416 GLY B CA 1
ATOM 7182 C C . GLY B 1 416 ? 3.24 -25.781 -24.688 1 95.25 416 GLY B C 1
ATOM 7183 O O . GLY B 1 416 ? 2.518 -25.984 -25.656 1 95.25 416 GLY B O 1
ATOM 7184 N N . GLY B 1 417 ? 4.496 -25.344 -24.75 1 93.06 417 GLY B N 1
ATOM 7185 C CA . GLY B 1 417 ? 5.098 -25.062 -26.047 1 93.06 417 GLY B CA 1
ATOM 7186 C C . GLY B 1 417 ? 4.711 -23.703 -26.594 1 93.06 417 GLY B C 1
ATOM 7187 O O . GLY B 1 417 ? 4.527 -22.75 -25.844 1 93.06 417 GLY B O 1
ATOM 7188 N N . GLY B 1 418 ? 4.797 -23.578 -27.969 1 95.12 418 GLY B N 1
ATOM 7189 C CA . GLY B 1 418 ? 4.477 -22.312 -28.594 1 95.12 418 GLY B CA 1
ATOM 7190 C C . GLY B 1 418 ? 5.5 -21.234 -28.281 1 95.12 418 GLY B C 1
ATOM 7191 O O . GLY B 1 418 ? 6.707 -21.469 -28.391 1 95.12 418 GLY B O 1
ATOM 7192 N N . GLU B 1 419 ? 4.941 -20.156 -27.938 1 95.88 419 GLU B N 1
ATOM 7193 C CA . GLU B 1 419 ? 5.789 -18.984 -27.688 1 95.88 419 GLU B CA 1
ATOM 7194 C C . GLU B 1 419 ? 6.719 -19.219 -26.5 1 95.88 419 GLU B C 1
ATOM 7196 O O . GLU B 1 419 ? 7.855 -18.734 -26.5 1 95.88 419 GLU B O 1
ATOM 7201 N N . SER B 1 420 ? 6.246 -19.922 -25.484 1 94.25 420 SER B N 1
ATOM 7202 C CA . SER B 1 420 ? 7.078 -20.172 -24.312 1 94.25 420 SER B CA 1
ATOM 7203 C C . SER B 1 420 ? 8.367 -20.891 -24.688 1 94.25 420 SER B C 1
ATOM 7205 O O . SER B 1 420 ? 9.445 -20.547 -24.203 1 94.25 420 SER B O 1
ATOM 7207 N N . LEU B 1 421 ? 8.289 -21.828 -25.562 1 93.56 421 LEU B N 1
ATOM 7208 C CA . LEU B 1 421 ? 9.461 -22.594 -25.969 1 93.56 421 LEU B CA 1
ATOM 7209 C C . LEU B 1 421 ? 10.289 -21.797 -26.984 1 93.56 421 LEU B C 1
ATOM 7211 O O . LEU B 1 421 ? 11.516 -21.891 -27 1 93.56 421 LEU B O 1
ATOM 7215 N N . ARG B 1 422 ? 9.57 -21.078 -27.828 1 95.56 422 ARG B N 1
ATOM 7216 C CA . ARG B 1 422 ? 10.305 -20.266 -28.812 1 95.56 422 ARG B CA 1
ATOM 7217 C C . ARG B 1 422 ? 11.195 -19.25 -28.109 1 95.56 422 ARG B C 1
ATOM 7219 O O . ARG B 1 422 ? 12.281 -18.938 -28.609 1 95.56 422 ARG B O 1
ATOM 7226 N N . ARG B 1 423 ? 10.789 -18.828 -26.984 1 94.38 423 ARG B N 1
ATOM 7227 C CA . ARG B 1 423 ? 11.547 -17.828 -26.25 1 94.38 423 ARG B CA 1
ATOM 7228 C C . ARG B 1 423 ? 12.297 -18.453 -25.078 1 94.38 423 ARG B C 1
ATOM 7230 O O . ARG B 1 423 ? 12.617 -17.766 -24.109 1 94.38 423 ARG B O 1
ATOM 7237 N N . GLN B 1 424 ? 12.516 -19.688 -25.109 1 90.12 424 GLN B N 1
ATOM 7238 C CA . GLN B 1 424 ? 13.102 -20.406 -23.984 1 90.12 424 GLN B CA 1
ATOM 7239 C C . GLN B 1 424 ? 14.492 -19.875 -23.656 1 90.12 424 GLN B C 1
ATOM 7241 O O . GLN B 1 424 ? 14.922 -19.906 -22.5 1 90.12 424 GLN B O 1
ATOM 7246 N N . ARG B 1 425 ? 15.18 -19.328 -24.609 1 89.5 425 ARG B N 1
ATOM 7247 C CA . ARG B 1 425 ? 16.531 -18.812 -24.375 1 89.5 425 ARG B CA 1
ATOM 7248 C C . ARG B 1 425 ? 16.5 -17.484 -23.656 1 89.5 425 ARG B C 1
ATOM 7250 O O . ARG B 1 425 ? 17.531 -17.031 -23.125 1 89.5 425 ARG B O 1
ATOM 7257 N N . ASP B 1 426 ? 15.281 -16.969 -23.578 1 89.5 426 ASP B N 1
ATOM 7258 C CA . ASP B 1 426 ? 15.141 -15.656 -22.938 1 89.5 426 ASP B CA 1
ATOM 7259 C C . ASP B 1 426 ? 15.055 -15.789 -21.422 1 89.5 426 ASP B C 1
ATOM 7261 O O . ASP B 1 426 ? 15.117 -14.789 -20.703 1 89.5 426 ASP B O 1
ATOM 7265 N N . CYS B 1 427 ? 14.93 -17.016 -20.969 1 90.12 427 CYS B N 1
ATOM 7266 C CA . CYS B 1 427 ? 14.773 -17.141 -19.516 1 90.12 427 CYS B CA 1
ATOM 7267 C C . CYS B 1 427 ? 15.602 -18.297 -18.984 1 90.12 427 CYS B C 1
ATOM 7269 O O . CYS B 1 427 ? 16 -19.188 -19.734 1 90.12 427 CYS B O 1
ATOM 7271 N N . ALA B 1 428 ? 15.82 -18.234 -17.703 1 88.56 428 ALA B N 1
ATOM 7272 C CA . ALA B 1 428 ? 16.688 -19.219 -17.062 1 88.56 428 ALA B CA 1
ATOM 7273 C C . ALA B 1 428 ? 15.891 -20.438 -16.609 1 88.56 428 ALA B C 1
ATOM 7275 O O . ALA B 1 428 ? 16.469 -21.469 -16.234 1 88.56 428 ALA B O 1
ATOM 7276 N N . MET B 1 429 ? 14.617 -20.375 -16.656 1 85.56 429 MET B N 1
ATOM 7277 C CA . MET B 1 429 ? 13.773 -21.516 -16.328 1 85.56 429 MET B CA 1
ATOM 7278 C C . MET B 1 429 ? 13.734 -22.516 -17.5 1 85.56 429 MET B C 1
ATOM 7280 O O . MET B 1 429 ? 13.359 -22.156 -18.609 1 85.56 429 MET B O 1
ATOM 7284 N N . PRO B 1 430 ? 14.117 -23.688 -17.219 1 84.5 430 PRO B N 1
ATOM 7285 C CA . PRO B 1 430 ? 13.922 -24.672 -18.297 1 84.5 430 PRO B CA 1
ATOM 7286 C C . PRO B 1 430 ? 12.445 -24.906 -18.609 1 84.5 430 PRO B C 1
ATOM 7288 O O . PRO B 1 430 ? 11.617 -24.953 -17.703 1 84.5 430 PRO B O 1
ATOM 7291 N N . LEU B 1 431 ? 12.242 -25.047 -19.891 1 90 431 LEU B N 1
ATOM 7292 C CA . LEU B 1 431 ? 10.859 -25.203 -20.328 1 90 431 LEU B CA 1
ATOM 7293 C C . LEU B 1 431 ? 10.695 -26.469 -21.156 1 90 431 LEU B C 1
ATOM 7295 O O . LEU B 1 431 ? 11.648 -26.938 -21.797 1 90 431 LEU B O 1
ATOM 7299 N N . GLY B 1 432 ? 9.562 -27.031 -21.031 1 91.81 432 GLY B N 1
ATOM 7300 C CA . GLY B 1 432 ? 9.188 -28.203 -21.812 1 91.81 432 GLY B CA 1
ATOM 7301 C C . GLY B 1 432 ? 7.883 -28.016 -22.562 1 91.81 432 GLY B 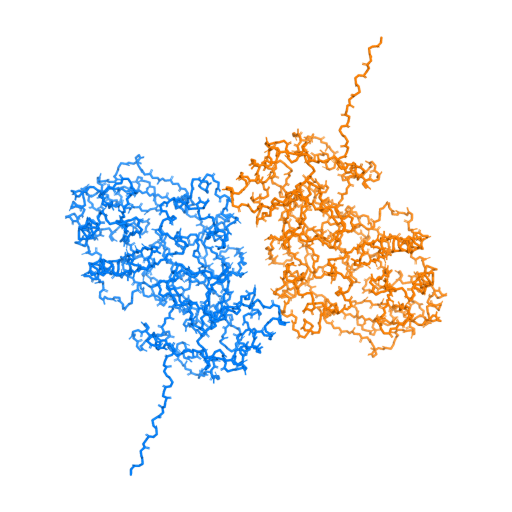C 1
ATOM 7302 O O . GLY B 1 432 ? 7.285 -26.938 -22.531 1 91.81 432 GLY B O 1
ATOM 7303 N N . ARG B 1 433 ? 7.539 -29.078 -23.266 1 94.12 433 ARG B N 1
ATOM 7304 C CA . ARG B 1 433 ? 6.371 -29 -24.141 1 94.12 433 ARG B CA 1
ATOM 7305 C C . ARG B 1 433 ? 5.09 -29.312 -23.375 1 94.12 433 ARG B C 1
ATOM 7307 O O . ARG B 1 433 ? 3.996 -28.953 -23.797 1 94.12 433 ARG B O 1
ATOM 7314 N N . ALA B 1 434 ? 5.23 -30.031 -22.297 1 95.88 434 ALA B N 1
ATOM 7315 C CA . ALA B 1 434 ? 4.086 -30.375 -21.469 1 95.88 434 ALA B CA 1
ATOM 7316 C C . ALA B 1 434 ? 4.492 -30.453 -20 1 95.88 434 ALA B C 1
ATOM 7318 O O . ALA B 1 434 ? 5.613 -30.859 -19.672 1 95.88 434 ALA B O 1
ATOM 7319 N N . LEU B 1 435 ? 3.596 -30.094 -19.125 1 94.5 435 LEU B N 1
ATOM 7320 C CA . LEU B 1 435 ? 3.854 -30.094 -17.688 1 94.5 435 LEU B CA 1
ATOM 7321 C C . LEU B 1 435 ? 2.873 -31 -16.953 1 94.5 435 LEU B C 1
ATOM 7323 O O . LEU B 1 435 ? 1.66 -30.906 -17.172 1 94.5 435 LEU B O 1
ATOM 7327 N N . ALA B 1 436 ? 3.359 -31.922 -16.156 1 95.31 436 ALA B N 1
ATOM 7328 C CA . ALA B 1 436 ? 2.574 -32.719 -15.234 1 95.31 436 ALA B CA 1
ATOM 7329 C C . ALA B 1 436 ? 2.852 -32.344 -13.789 1 95.31 436 ALA B C 1
ATOM 7331 O O . ALA B 1 436 ? 4.012 -32.281 -13.367 1 95.31 436 ALA B O 1
ATOM 7332 N N . ARG B 1 437 ? 1.764 -32.125 -13.055 1 93.12 437 ARG B N 1
ATOM 7333 C CA . ARG B 1 437 ? 1.913 -31.672 -11.672 1 93.12 437 ARG B CA 1
ATOM 7334 C C . ARG B 1 437 ? 0.956 -32.406 -10.75 1 93.12 437 ARG B C 1
ATOM 7336 O O . ARG B 1 437 ? -0.164 -32.75 -11.148 1 93.12 437 ARG B O 1
ATOM 7343 N N . PHE B 1 438 ? 1.443 -32.625 -9.516 1 93.88 438 PHE B N 1
ATOM 7344 C CA . PHE B 1 438 ? 0.666 -33.25 -8.445 1 93.88 438 PHE B CA 1
ATOM 7345 C C . PHE B 1 438 ? 0.818 -32.438 -7.152 1 93.88 438 PHE B C 1
ATOM 7347 O O . PHE B 1 438 ? 1.916 -32 -6.812 1 93.88 438 PHE B O 1
ATOM 7354 N N . GLU B 1 439 ? -0.271 -32.219 -6.477 1 91.25 439 GLU B N 1
ATOM 7355 C CA . GLU B 1 439 ? -0.272 -31.578 -5.16 1 91.25 439 GLU B CA 1
ATOM 7356 C C . GLU B 1 439 ? -1.194 -32.312 -4.195 1 91.25 439 GLU B C 1
ATOM 7358 O O . GLU B 1 439 ? -2.293 -32.75 -4.574 1 91.25 439 GLU B O 1
ATOM 7363 N N . LEU B 1 440 ? -0.746 -32.562 -2.975 1 92.5 440 LEU B N 1
ATOM 7364 C CA . LEU B 1 440 ? -1.493 -33.188 -1.902 1 92.5 440 LEU B CA 1
ATOM 7365 C C . LEU B 1 440 ? -1.323 -32.438 -0.589 1 92.5 440 LEU B C 1
ATOM 7367 O O . LEU B 1 440 ? -0.201 -32.125 -0.194 1 92.5 440 LEU B O 1
ATOM 7371 N N . HIS B 1 441 ? -2.418 -32.156 0.068 1 90.81 441 HIS B N 1
ATOM 7372 C CA . HIS B 1 441 ? -2.43 -31.5 1.37 1 90.81 441 HIS B CA 1
ATOM 7373 C C . HIS B 1 441 ? -3.021 -32.406 2.441 1 90.81 441 HIS B C 1
ATOM 7375 O O . HIS B 1 441 ? -3.826 -33.312 2.137 1 90.81 441 HIS B O 1
ATOM 7381 N N . TRP B 1 442 ? -2.621 -32.219 3.705 1 90.19 442 TRP B N 1
ATOM 7382 C CA . TRP B 1 442 ? -3.242 -32.906 4.848 1 90.19 442 TRP B CA 1
ATOM 7383 C C . TRP B 1 442 ? -3.066 -32.062 6.117 1 90.19 442 TRP B C 1
ATOM 7385 O O . TRP B 1 442 ? -2.203 -31.188 6.18 1 90.19 442 TRP B O 1
ATOM 7395 N N . ASP B 1 443 ? -3.832 -32.281 7.152 1 86.06 443 ASP B N 1
ATOM 7396 C CA . ASP B 1 443 ? -3.912 -31.375 8.289 1 86.06 443 ASP B CA 1
ATOM 7397 C C . ASP B 1 443 ? -3.16 -31.938 9.492 1 86.06 443 ASP B C 1
ATOM 7399 O O . ASP B 1 443 ? -2.705 -31.172 10.352 1 86.06 443 ASP B O 1
ATOM 7403 N N . HIS B 1 444 ? -3.066 -33.219 9.586 1 88.25 444 HIS B N 1
ATOM 7404 C CA . HIS B 1 444 ? -2.523 -33.812 10.797 1 88.25 444 HIS B CA 1
ATOM 7405 C C . HIS B 1 444 ? -1.209 -34.531 10.523 1 88.25 444 HIS B C 1
ATOM 7407 O O . HIS B 1 444 ? -1.108 -35.312 9.555 1 88.25 444 HIS B O 1
ATOM 7413 N N . GLU B 1 445 ? -0.309 -34.375 11.422 1 89.06 445 GLU B N 1
ATOM 7414 C CA . GLU B 1 445 ? 1.022 -34.938 11.281 1 89.06 445 GLU B CA 1
ATOM 7415 C C . GLU B 1 445 ? 0.957 -36.469 11.234 1 89.06 445 GLU B C 1
ATOM 7417 O O . GLU B 1 445 ? 1.763 -37.125 10.555 1 89.06 445 GLU B O 1
ATOM 7422 N N . GLN B 1 446 ? 0.015 -37 11.859 1 91.88 446 GLN B N 1
ATOM 7423 C CA . GLN B 1 446 ? -0.119 -38.469 11.93 1 91.88 446 GLN B CA 1
ATOM 7424 C C . GLN B 1 446 ? -0.4 -39.031 10.547 1 91.88 446 GLN B C 1
ATOM 7426 O O . GLN B 1 446 ? -0.146 -40.219 10.312 1 91.88 446 GLN B O 1
ATOM 7431 N N . ASP B 1 447 ? -0.912 -38.219 9.617 1 92.5 447 ASP B N 1
ATOM 7432 C CA . ASP B 1 447 ? -1.267 -38.688 8.281 1 92.5 447 ASP B CA 1
ATOM 7433 C C . ASP B 1 447 ? -0.08 -38.594 7.328 1 92.5 447 ASP B C 1
ATOM 7435 O O . ASP B 1 447 ? -0.171 -39 6.168 1 92.5 447 ASP B O 1
ATOM 7439 N N . ALA B 1 448 ? 1.019 -38.156 7.785 1 93.5 448 ALA B N 1
ATOM 7440 C CA . ALA B 1 448 ? 2.152 -37.781 6.941 1 93.5 448 ALA B CA 1
ATOM 7441 C C . ALA B 1 448 ? 2.703 -39 6.203 1 93.5 448 ALA B C 1
ATOM 7443 O O . ALA B 1 448 ? 2.926 -38.938 4.988 1 93.5 448 ALA B O 1
ATOM 7444 N N . ASP B 1 449 ? 2.887 -40.031 6.906 1 94.81 449 ASP B N 1
ATOM 7445 C CA . ASP B 1 449 ? 3.498 -41.219 6.293 1 94.81 449 ASP B CA 1
ATOM 7446 C C . ASP B 1 449 ? 2.621 -41.781 5.172 1 94.81 449 ASP B C 1
ATOM 7448 O O . ASP B 1 449 ? 3.117 -42.094 4.09 1 94.81 449 ASP B O 1
ATOM 7452 N N . GLU B 1 450 ? 1.373 -41.906 5.449 1 95.19 450 GLU B N 1
ATOM 7453 C CA . GLU B 1 450 ? 0.441 -42.406 4.441 1 95.19 450 GLU B CA 1
ATOM 7454 C C . GLU B 1 450 ? 0.381 -41.469 3.236 1 95.19 450 GLU B C 1
ATOM 7456 O O . GLU B 1 450 ? 0.406 -41.906 2.09 1 95.19 450 GLU B O 1
ATOM 7461 N N . CYS B 1 451 ? 0.29 -40.219 3.477 1 95 451 CYS B N 1
ATOM 7462 C CA . CYS B 1 451 ? 0.201 -39.219 2.422 1 95 451 CYS B CA 1
ATOM 7463 C C . CYS B 1 451 ? 1.47 -39.219 1.578 1 95 451 CYS B C 1
ATOM 7465 O O . CYS B 1 451 ? 1.402 -39.188 0.348 1 95 451 CYS B O 1
ATOM 7467 N N . ARG B 1 452 ? 2.574 -39.344 2.189 1 95.19 452 ARG B N 1
ATOM 7468 C CA . ARG B 1 452 ? 3.842 -39.312 1.47 1 95.19 452 ARG B CA 1
ATOM 7469 C C . ARG B 1 452 ? 4.023 -40.562 0.638 1 95.19 452 ARG B C 1
ATOM 7471 O O . ARG B 1 452 ? 4.559 -40.531 -0.471 1 95.19 452 ARG B O 1
ATOM 7478 N N . THR B 1 453 ? 3.648 -41.625 1.242 1 96.38 453 THR B N 1
ATOM 7479 C CA . THR B 1 453 ? 3.709 -42.906 0.501 1 96.38 453 THR B CA 1
ATOM 7480 C C . THR B 1 453 ? 2.848 -42.812 -0.757 1 96.38 453 THR B C 1
ATOM 7482 O O . THR B 1 453 ? 3.299 -43.188 -1.847 1 96.38 453 THR B O 1
ATOM 7485 N N . PHE B 1 454 ? 1.661 -42.375 -0.601 1 97.19 454 PHE B N 1
ATOM 7486 C CA . PHE B 1 454 ? 0.771 -42.219 -1.745 1 97.19 454 PHE B CA 1
ATOM 7487 C C . PHE B 1 454 ? 1.36 -41.25 -2.76 1 97.19 454 PHE B C 1
ATOM 7489 O O . PHE B 1 454 ? 1.36 -41.531 -3.961 1 97.19 454 PHE B O 1
ATOM 7496 N N . ALA B 1 455 ? 1.796 -40.125 -2.291 1 95.88 455 ALA B N 1
ATOM 7497 C CA . ALA B 1 455 ? 2.406 -39.125 -3.17 1 95.88 455 ALA B CA 1
ATOM 7498 C C . ALA B 1 455 ? 3.537 -39.719 -3.99 1 95.88 455 ALA B C 1
ATOM 7500 O O . ALA B 1 455 ? 3.703 -39.406 -5.168 1 95.88 455 ALA B O 1
ATOM 7501 N N . GLY B 1 456 ? 4.297 -40.594 -3.371 1 95.81 456 GLY B N 1
ATOM 7502 C CA . GLY B 1 456 ? 5.367 -41.312 -4.066 1 95.81 456 GLY B CA 1
ATOM 7503 C C . GLY B 1 456 ? 4.871 -42.125 -5.23 1 95.81 456 GLY B C 1
ATOM 7504 O O . GLY B 1 456 ? 5.5 -42.156 -6.289 1 95.81 456 GLY B O 1
ATOM 7505 N N . THR B 1 457 ? 3.771 -42.75 -5.066 1 96.94 457 THR B N 1
ATOM 7506 C CA . THR B 1 457 ? 3.229 -43.625 -6.117 1 96.94 457 THR B CA 1
ATOM 7507 C C . THR B 1 457 ? 2.766 -42.781 -7.309 1 96.94 457 THR B C 1
ATOM 7509 O O . THR B 1 457 ? 2.928 -43.188 -8.461 1 96.94 457 THR B O 1
ATOM 7512 N N . VAL B 1 458 ? 2.156 -41.656 -7.066 1 97.12 458 VAL B N 1
ATOM 7513 C CA . VAL B 1 458 ? 1.704 -40.781 -8.133 1 97.12 458 VAL B CA 1
ATOM 7514 C C . VAL B 1 458 ? 2.91 -40.188 -8.859 1 97.12 458 VAL B C 1
ATOM 7516 O O . VAL B 1 458 ? 2.943 -40.156 -10.094 1 97.12 458 VAL B O 1
ATOM 7519 N N . SER B 1 459 ? 3.846 -39.75 -8.078 1 94.38 459 SER B N 1
ATOM 7520 C CA . SER B 1 459 ? 5.062 -39.188 -8.656 1 94.38 459 SER B CA 1
ATOM 7521 C C . SER B 1 459 ? 5.746 -40.188 -9.586 1 94.38 459 SER B C 1
ATOM 7523 O O . SER B 1 459 ? 6.293 -39.781 -10.625 1 94.38 459 SER B O 1
ATOM 7525 N N . ASP B 1 460 ? 5.73 -41.406 -9.227 1 95.75 460 ASP B N 1
ATOM 7526 C CA . ASP B 1 460 ? 6.328 -42.469 -10.062 1 95.75 460 ASP B CA 1
ATOM 7527 C C . ASP B 1 460 ? 5.648 -42.531 -11.43 1 95.75 460 ASP B C 1
ATOM 7529 O O . ASP B 1 460 ? 6.312 -42.688 -12.453 1 95.75 460 ASP B O 1
ATOM 7533 N N . VAL B 1 461 ? 4.379 -42.375 -11.445 1 97.31 461 VAL B N 1
ATOM 7534 C CA . VAL B 1 461 ? 3.629 -42.406 -12.695 1 97.31 461 VAL B CA 1
ATOM 7535 C C . VAL B 1 461 ? 4.031 -41.219 -13.562 1 97.31 461 VAL B C 1
ATOM 7537 O O . VAL B 1 461 ? 4.301 -41.406 -14.758 1 97.31 461 VAL B O 1
ATOM 7540 N N . LEU B 1 462 ? 4.094 -40.062 -13.031 1 95.06 462 LEU B N 1
ATOM 7541 C CA . LEU B 1 462 ? 4.453 -38.875 -13.789 1 95.06 462 LEU B CA 1
ATOM 7542 C C . LEU B 1 462 ? 5.883 -38.969 -14.305 1 95.06 462 LEU B C 1
ATOM 7544 O O . LEU B 1 462 ? 6.148 -38.656 -15.469 1 95.06 462 LEU B O 1
ATOM 7548 N N . ARG B 1 463 ? 6.738 -39.469 -13.5 1 91.62 463 ARG B N 1
ATOM 7549 C CA . ARG B 1 463 ? 8.156 -39.562 -13.836 1 91.62 463 ARG B CA 1
ATOM 7550 C C . ARG B 1 463 ? 8.375 -40.562 -14.969 1 91.62 463 ARG B C 1
ATOM 7552 O O . ARG B 1 463 ? 9.32 -40.438 -15.742 1 91.62 463 ARG B O 1
ATOM 7559 N N . SER B 1 464 ? 7.543 -41.531 -15.023 1 94.75 464 SER B N 1
ATOM 7560 C CA . SER B 1 464 ? 7.684 -42.562 -16.062 1 94.75 464 SER B CA 1
ATOM 7561 C C . SER B 1 464 ? 7.523 -41.938 -17.453 1 94.75 464 SER B C 1
ATOM 7563 O O . SER B 1 464 ? 7.93 -42.562 -18.438 1 94.75 464 SER B O 1
ATOM 7565 N N . GLN B 1 465 ? 6.93 -40.781 -17.531 1 95.31 465 GLN B N 1
ATOM 7566 C CA . GLN B 1 465 ? 6.711 -40.125 -18.812 1 95.31 465 GLN B CA 1
ATOM 7567 C C . GLN B 1 465 ? 7.586 -38.875 -18.953 1 95.31 465 GLN B C 1
ATOM 7569 O O . GLN B 1 465 ? 7.348 -38.031 -19.828 1 95.31 465 GLN B O 1
ATOM 7574 N N . GLU B 1 466 ? 8.516 -38.688 -18.125 1 93.62 466 GLU B N 1
ATOM 7575 C CA . GLU B 1 466 ? 9.359 -37.5 -18.047 1 93.62 466 GLU B CA 1
ATOM 7576 C C . GLU B 1 466 ? 10.086 -37.25 -19.375 1 93.62 466 GLU B C 1
ATOM 7578 O O . GLU B 1 466 ? 10.508 -38.219 -20.031 1 93.62 466 GLU B O 1
ATOM 7583 N N . ASP B 1 467 ? 10.125 -36.062 -19.766 1 92.56 467 ASP B N 1
ATOM 7584 C CA . ASP B 1 467 ? 10.938 -35.625 -20.906 1 92.56 467 ASP B CA 1
ATOM 7585 C C . ASP B 1 467 ? 12.414 -35.562 -20.516 1 92.56 467 ASP B C 1
ATOM 7587 O O . ASP B 1 467 ? 12.836 -34.594 -19.859 1 92.56 467 ASP B O 1
ATOM 7591 N N . ALA B 1 468 ? 13.227 -36.375 -20.984 1 84.94 468 ALA B N 1
ATOM 7592 C CA . ALA B 1 468 ? 14.641 -36.469 -20.625 1 84.94 468 ALA B CA 1
ATOM 7593 C C . ALA B 1 468 ? 15.422 -35.281 -21.188 1 84.94 468 ALA B C 1
ATOM 7595 O O . ALA B 1 468 ? 16.547 -35 -20.766 1 84.94 468 ALA B O 1
ATOM 7596 N N . GLY B 1 469 ? 14.773 -34.625 -22.047 1 79.56 469 GLY B N 1
ATOM 7597 C CA . GLY B 1 469 ? 15.469 -33.531 -22.703 1 79.56 469 GLY B CA 1
ATOM 7598 C C . GLY B 1 469 ? 15.477 -32.25 -21.859 1 79.56 469 GLY B C 1
ATOM 7599 O O . GLY B 1 469 ? 16.156 -31.297 -22.219 1 79.56 469 GLY B O 1
ATOM 7600 N N . VAL B 1 470 ? 14.742 -32.312 -20.844 1 79.38 470 VAL B N 1
ATOM 7601 C CA . VAL B 1 470 ? 14.695 -31.109 -20 1 79.38 470 VAL B CA 1
ATOM 7602 C C . VAL B 1 470 ? 15.414 -31.375 -18.672 1 79.38 470 VAL B C 1
ATOM 7604 O O . VAL B 1 470 ? 15.055 -32.312 -17.953 1 79.38 470 VAL B O 1
ATOM 7607 N N . ASP B 1 471 ? 16.25 -30.625 -18.375 1 69.25 471 ASP B N 1
ATOM 7608 C CA . ASP B 1 471 ? 17.234 -30.922 -17.328 1 69.25 471 ASP B CA 1
ATOM 7609 C C . ASP B 1 471 ? 16.656 -30.625 -15.938 1 69.25 471 ASP B C 1
ATOM 7611 O O . ASP B 1 471 ? 17.141 -31.156 -14.938 1 69.25 471 ASP B O 1
ATOM 7615 N N . ARG B 1 472 ? 15.609 -29.75 -15.883 1 72.38 472 ARG B N 1
ATOM 7616 C CA . ARG B 1 472 ? 15.117 -29.391 -14.562 1 72.38 472 ARG B CA 1
ATOM 7617 C C . ARG B 1 472 ? 13.594 -29.422 -14.516 1 72.38 472 ARG B C 1
ATOM 7619 O O . ARG B 1 472 ? 12.93 -29.062 -15.5 1 72.38 472 ARG B O 1
ATOM 7626 N N . PRO B 1 473 ? 13.25 -29.906 -13.258 1 70.44 473 PRO B N 1
ATOM 7627 C CA . PRO B 1 473 ? 11.789 -29.844 -13.109 1 70.44 473 PRO B CA 1
ATOM 7628 C C . PRO B 1 473 ? 11.258 -28.422 -13.031 1 70.44 473 PRO B C 1
ATOM 7630 O O . PRO B 1 473 ? 12.023 -27.484 -12.773 1 70.44 473 PRO B O 1
ATOM 7633 N N . PHE B 1 474 ? 10.062 -28.344 -13.391 1 72.31 474 PHE B N 1
ATOM 7634 C CA . PHE B 1 474 ? 9.375 -27.078 -13.164 1 72.31 474 PHE B CA 1
ATOM 7635 C C . PHE B 1 474 ? 9.297 -26.766 -11.672 1 72.31 474 PHE B C 1
ATOM 7637 O O . PHE B 1 474 ? 8.641 -27.484 -10.914 1 72.31 474 PHE B O 1
ATOM 7644 N N . ARG B 1 475 ? 10.156 -25.719 -11.156 1 66.44 475 ARG B N 1
ATOM 7645 C CA . ARG B 1 475 ? 10.211 -25.438 -9.727 1 66.44 475 ARG B CA 1
ATOM 7646 C C . ARG B 1 475 ? 9.734 -24.016 -9.438 1 66.44 475 ARG B C 1
ATOM 7648 O O . ARG B 1 475 ? 10.453 -23.047 -9.695 1 66.44 475 ARG B O 1
ATOM 7655 N N . GLY B 1 476 ? 8.5 -23.797 -9.445 1 66.19 476 GLY B N 1
ATOM 7656 C CA . GLY B 1 476 ? 7.902 -22.547 -8.984 1 66.19 476 GLY B CA 1
ATOM 7657 C C . GLY B 1 476 ? 8.414 -22.109 -7.629 1 66.19 476 GLY B C 1
ATOM 7658 O O . GLY B 1 476 ? 7.621 -21.797 -6.73 1 66.19 476 GLY B O 1
ATOM 7659 N N . ASP B 1 477 ? 9.805 -22.203 -7.473 1 72.44 477 ASP B N 1
ATOM 7660 C CA . ASP B 1 477 ? 10.43 -21.828 -6.207 1 72.44 477 ASP B CA 1
ATOM 7661 C C . ASP B 1 477 ? 11.773 -21.156 -6.434 1 72.44 477 ASP B C 1
ATOM 7663 O O . ASP B 1 477 ? 12.273 -21.125 -7.562 1 72.44 477 ASP B O 1
ATOM 7667 N N . ILE B 1 478 ? 12.266 -20.703 -5.355 1 70.88 478 ILE B N 1
ATOM 7668 C CA . ILE B 1 478 ? 13.547 -20 -5.398 1 70.88 478 ILE B CA 1
ATOM 7669 C C . ILE B 1 478 ? 14.641 -20.969 -5.867 1 70.88 478 ILE B C 1
ATOM 7671 O O . ILE B 1 478 ? 14.602 -22.156 -5.559 1 70.88 478 ILE B O 1
ATOM 7675 N N . TRP B 1 479 ? 15.539 -20.484 -6.734 1 67.56 479 TRP B N 1
ATOM 7676 C CA . TRP B 1 479 ? 16.703 -21.234 -7.219 1 67.56 479 TRP B CA 1
ATOM 7677 C C . TRP B 1 479 ? 17.672 -21.516 -6.086 1 67.56 479 TRP B C 1
ATOM 7679 O O . TRP B 1 479 ? 17.953 -20.641 -5.266 1 67.56 479 TRP B O 1
ATOM 7689 N N . ARG B 1 480 ? 17.891 -22.844 -5.957 1 64.31 480 ARG B N 1
ATOM 7690 C CA . ARG B 1 480 ? 18.906 -23.203 -4.977 1 64.31 480 ARG B CA 1
ATOM 7691 C C . ARG B 1 480 ? 20.156 -23.766 -5.664 1 64.31 480 ARG B C 1
ATOM 7693 O O . ARG B 1 480 ? 20.047 -24.453 -6.68 1 64.31 480 ARG B O 1
ATOM 7700 N N . GLN B 1 481 ? 21.203 -23.359 -5.117 1 60.28 481 GLN B N 1
ATOM 7701 C CA . GLN B 1 481 ? 22.5 -23.766 -5.668 1 60.28 481 GLN B CA 1
ATOM 7702 C C . GLN B 1 481 ? 22.578 -25.281 -5.805 1 60.28 481 GLN B C 1
ATOM 7704 O O . GLN B 1 481 ? 23.203 -25.797 -6.742 1 60.28 481 GLN B O 1
ATOM 7709 N N . ASP B 1 482 ? 22.031 -25.906 -4.836 1 55.94 482 ASP B N 1
ATOM 7710 C CA . ASP B 1 482 ? 22.156 -27.359 -4.832 1 55.94 482 ASP B CA 1
ATOM 7711 C C . ASP B 1 482 ? 21.266 -27.984 -5.906 1 55.94 482 ASP B C 1
ATOM 7713 O O . ASP B 1 482 ? 21.391 -29.188 -6.195 1 55.94 482 ASP B O 1
ATOM 7717 N N . GLN B 1 483 ? 20.406 -27.219 -6.348 1 54.69 483 GLN B N 1
ATOM 7718 C CA . GLN B 1 483 ? 19.531 -27.734 -7.398 1 54.69 483 GLN B CA 1
ATOM 7719 C C . GLN B 1 483 ? 20.203 -27.625 -8.766 1 54.69 483 GLN B C 1
ATOM 7721 O O . GLN B 1 483 ? 19.703 -28.172 -9.75 1 54.69 483 GLN B O 1
ATOM 7726 N N . ALA B 1 484 ? 21.281 -26.734 -8.68 1 51.06 484 ALA B N 1
ATOM 7727 C CA . ALA B 1 484 ? 21.891 -26.422 -9.977 1 51.06 484 ALA B CA 1
ATOM 7728 C C . ALA B 1 484 ? 22.719 -27.594 -10.492 1 51.06 484 ALA B C 1
ATOM 7730 O O . ALA B 1 484 ? 23.719 -27.984 -9.875 1 51.06 484 ALA B O 1
ATOM 7731 N N . TYR B 1 485 ? 22.062 -28.484 -11.023 1 48.44 485 TYR B N 1
ATOM 7732 C CA . TYR B 1 485 ? 22.625 -29.766 -11.461 1 48.44 485 TYR B CA 1
ATOM 7733 C C . TYR B 1 485 ? 23.844 -29.547 -12.352 1 48.44 485 TYR B C 1
ATOM 7735 O O . TYR B 1 485 ? 24.828 -30.281 -12.258 1 48.44 485 TYR B O 1
ATOM 7743 N N . SER B 1 486 ? 23.688 -28.656 -13.484 1 50.62 486 SER B N 1
ATOM 7744 C CA . SER B 1 486 ? 24.828 -28.688 -14.383 1 50.62 486 SER B CA 1
ATOM 7745 C C . SER B 1 486 ? 25.781 -27.531 -14.102 1 50.62 486 SER B C 1
ATOM 7747 O O . SER B 1 486 ? 25.344 -26.422 -13.805 1 50.62 486 SER B O 1
ATOM 7749 N N . GLU B 1 487 ? 26.969 -27.875 -13.672 1 49.44 487 GLU B N 1
ATOM 7750 C CA . GLU B 1 487 ? 28.062 -26.922 -13.508 1 49.44 487 GLU B CA 1
ATOM 7751 C C . GLU B 1 487 ? 28 -25.828 -14.57 1 49.44 487 GLU B C 1
ATOM 7753 O O . GLU B 1 487 ? 28.531 -24.734 -14.375 1 49.44 487 GLU B O 1
ATOM 7758 N N . HIS B 1 488 ? 27.406 -26.094 -15.672 1 50.91 488 HIS B N 1
ATOM 7759 C CA . HIS B 1 488 ? 27.359 -25.172 -16.797 1 50.91 488 HIS B CA 1
ATOM 7760 C C . HIS B 1 488 ? 26.172 -24.219 -16.703 1 50.91 488 HIS B C 1
ATOM 7762 O O . HIS B 1 488 ? 25.844 -23.516 -17.656 1 50.91 488 HIS B O 1
ATOM 7768 N N . ASP B 1 489 ? 25.5 -24.203 -15.484 1 64.81 489 ASP B N 1
ATOM 7769 C CA . ASP B 1 489 ? 24.344 -23.344 -15.289 1 64.81 489 ASP B CA 1
ATOM 7770 C C . ASP B 1 489 ? 24.766 -21.891 -15.086 1 64.81 489 ASP B C 1
ATOM 7772 O O . ASP B 1 489 ? 25.516 -21.578 -14.164 1 64.81 489 ASP B O 1
ATOM 7776 N N . CYS B 1 490 ? 24.5 -21.062 -16.109 1 80.62 490 CYS B N 1
ATOM 7777 C CA . CYS B 1 490 ? 24.781 -19.641 -16.156 1 80.62 490 CYS B CA 1
ATOM 7778 C C . CYS B 1 490 ? 24.375 -18.953 -14.859 1 80.62 490 CYS B C 1
ATOM 7780 O O . CYS B 1 490 ? 25.047 -18.016 -14.422 1 80.62 490 CYS B O 1
ATOM 7782 N N . LEU B 1 491 ? 23.547 -19.625 -14.055 1 87.38 491 LEU B N 1
ATOM 7783 C CA . LEU B 1 491 ? 23.078 -18.984 -12.828 1 87.38 491 LEU B CA 1
ATOM 7784 C C . LEU B 1 491 ? 24.125 -19.094 -11.727 1 87.38 491 LEU B C 1
ATOM 7786 O O . LEU B 1 491 ? 24.266 -18.188 -10.914 1 87.38 491 LEU B O 1
ATOM 7790 N N . HIS B 1 492 ? 24.875 -20.172 -11.719 1 86.31 492 HIS B N 1
ATOM 7791 C CA . HIS B 1 492 ? 25.953 -20.312 -10.75 1 86.31 492 HIS B CA 1
ATOM 7792 C C . HIS B 1 492 ? 27.031 -19.25 -10.953 1 86.31 492 HIS B C 1
ATOM 7794 O O . HIS B 1 492 ? 27.5 -18.656 -9.992 1 86.31 492 HIS B O 1
ATOM 7800 N N . ALA B 1 493 ? 27.359 -19.156 -12.203 1 87.81 493 ALA B N 1
ATOM 7801 C CA . ALA B 1 493 ? 28.375 -18.156 -12.516 1 87.81 493 ALA B CA 1
ATOM 7802 C C . ALA B 1 493 ? 27.906 -16.766 -12.125 1 87.81 493 ALA B C 1
ATOM 7804 O O . ALA B 1 493 ? 28.688 -15.969 -11.594 1 87.81 493 ALA B O 1
ATOM 7805 N N . ILE B 1 494 ? 26.656 -16.484 -12.391 1 92.12 494 ILE B N 1
ATOM 7806 C CA . ILE B 1 494 ? 26.094 -15.188 -12.055 1 92.12 494 ILE B CA 1
ATOM 7807 C C . ILE B 1 494 ? 26.078 -15 -10.539 1 92.12 494 ILE B C 1
ATOM 7809 O O . ILE B 1 494 ? 26.484 -13.945 -10.031 1 92.12 494 ILE B O 1
ATOM 7813 N N . SER B 1 495 ? 25.625 -16.031 -9.836 1 90.75 495 SER B N 1
ATOM 7814 C CA . SER B 1 495 ? 25.578 -15.992 -8.375 1 90.75 495 SER B CA 1
ATOM 7815 C C . SER B 1 495 ? 26.969 -15.695 -7.801 1 90.75 495 SER B C 1
ATOM 7817 O O . SER B 1 495 ? 27.094 -14.859 -6.902 1 90.75 495 SER B O 1
ATOM 7819 N N . ARG B 1 496 ? 27.969 -16.344 -8.312 1 88.56 496 ARG B N 1
ATOM 7820 C CA . ARG B 1 496 ? 29.328 -16.156 -7.824 1 88.56 496 ARG B CA 1
ATOM 7821 C C . ARG B 1 496 ? 29.828 -14.742 -8.148 1 88.56 496 ARG B C 1
ATOM 7823 O O . ARG B 1 496 ? 30.484 -14.109 -7.32 1 88.56 496 ARG B O 1
ATOM 7830 N N . ARG B 1 497 ? 29.516 -14.359 -9.289 1 90.56 497 ARG B N 1
ATOM 7831 C CA . ARG B 1 497 ? 30 -13.062 -9.758 1 90.56 497 ARG B CA 1
ATOM 7832 C C . ARG B 1 497 ? 29.453 -11.93 -8.898 1 90.56 497 ARG B C 1
ATOM 7834 O O . ARG B 1 497 ? 30.156 -10.953 -8.633 1 90.56 497 ARG B O 1
ATOM 7841 N N . PHE B 1 498 ? 28.203 -12.102 -8.461 1 93.19 498 PHE B N 1
ATOM 7842 C CA . PHE B 1 498 ? 27.547 -10.992 -7.785 1 93.19 498 PHE B CA 1
ATOM 7843 C C . PHE B 1 498 ? 27.469 -11.25 -6.285 1 93.19 498 PHE B C 1
ATOM 7845 O O . PHE B 1 498 ? 26.828 -10.484 -5.555 1 93.19 498 PHE B O 1
ATOM 7852 N N . ASP B 1 499 ? 28.062 -12.32 -5.82 1 88.75 499 ASP B N 1
ATOM 7853 C CA . ASP B 1 499 ? 28.016 -12.602 -4.387 1 88.75 499 ASP B CA 1
ATOM 7854 C C . ASP B 1 499 ? 28.812 -11.555 -3.6 1 88.75 499 ASP B C 1
ATOM 7856 O O . ASP B 1 499 ? 30.031 -11.469 -3.727 1 88.75 499 ASP B O 1
ATOM 7860 N N . ARG B 1 500 ? 28.172 -10.836 -2.779 1 89.69 500 ARG B N 1
ATOM 7861 C CA . ARG B 1 500 ? 28.812 -9.766 -2.016 1 89.69 500 ARG B CA 1
ATOM 7862 C C . ARG B 1 500 ? 28.641 -9.992 -0.516 1 89.69 500 ARG B C 1
ATOM 7864 O O . ARG B 1 500 ? 28.703 -9.047 0.271 1 89.69 500 ARG B O 1
ATOM 7871 N N . ARG B 1 501 ? 28.406 -11.219 -0.011 1 89.19 501 ARG B N 1
ATOM 7872 C CA . ARG B 1 501 ? 28.219 -11.523 1.405 1 89.19 501 ARG B CA 1
ATOM 7873 C C . ARG B 1 501 ? 29.531 -11.406 2.168 1 89.19 501 ARG B C 1
ATOM 7875 O O . ARG B 1 501 ? 29.578 -10.867 3.277 1 89.19 501 ARG B O 1
ATOM 7882 N N . ARG B 1 502 ? 30.703 -12.07 1.737 1 76.88 502 ARG B N 1
ATOM 7883 C CA . ARG B 1 502 ? 31.984 -12.109 2.422 1 76.88 502 ARG B CA 1
ATOM 7884 C C . ARG B 1 502 ? 33 -11.195 1.739 1 76.88 502 ARG B C 1
ATOM 7886 O O . ARG B 1 502 ? 34.188 -11.258 2.037 1 76.88 502 ARG B O 1
ATOM 7893 N N . GLY B 1 503 ? 32.719 -10.289 0.848 1 65.69 503 GLY B N 1
ATOM 7894 C CA . GLY B 1 503 ? 33.625 -9.391 0.166 1 65.69 503 GLY B CA 1
ATOM 7895 C C . GLY B 1 503 ? 33.188 -9.078 -1.258 1 65.69 503 GLY B C 1
ATOM 7896 O O . GLY B 1 503 ? 32.094 -9.422 -1.676 1 65.69 503 GLY B O 1
ATOM 7897 N N . ARG B 1 504 ? 34.062 -8.133 -1.984 1 55.5 504 ARG B N 1
ATOM 7898 C CA . ARG B 1 504 ? 33.75 -7.777 -3.367 1 55.5 504 ARG B CA 1
ATOM 7899 C C . ARG B 1 504 ? 33.906 -8.977 -4.289 1 55.5 504 ARG B C 1
ATOM 7901 O O . ARG B 1 504 ? 34.938 -9.688 -4.219 1 55.5 504 ARG B O 1
ATOM 7908 N N . GLY B 1 505 ? 32.844 -9.609 -4.742 1 44.38 505 GLY B N 1
ATOM 7909 C CA . GLY B 1 505 ? 32.906 -10.711 -5.691 1 44.38 505 GLY B CA 1
ATOM 7910 C C . GLY B 1 505 ? 33.875 -10.469 -6.828 1 44.38 505 GLY B C 1
ATOM 7911 O O . GLY B 1 505 ? 34.281 -9.328 -7.055 1 44.38 505 GLY B O 1
ATOM 7912 N N . PRO B 1 506 ? 34.438 -11.461 -7.559 1 42.25 506 PRO B N 1
ATOM 7913 C CA . PRO B 1 506 ? 35.375 -11.258 -8.672 1 42.25 506 PRO B CA 1
ATOM 7914 C C . PRO B 1 506 ? 34.781 -10.414 -9.797 1 42.25 506 PRO B C 1
ATOM 7916 O O . PRO B 1 506 ? 33.562 -10.523 -10.086 1 42.25 506 PRO B O 1
ATOM 7919 N N . ARG B 1 507 ? 35.281 -9.156 -10.102 1 42.88 507 ARG B N 1
ATOM 7920 C CA . ARG B 1 507 ? 34.844 -8.211 -11.133 1 42.88 507 ARG B CA 1
ATOM 7921 C C . ARG B 1 507 ? 34.719 -8.891 -12.484 1 42.88 507 ARG B C 1
ATOM 7923 O O . ARG B 1 507 ? 33.969 -8.438 -13.344 1 42.88 507 ARG B O 1
ATOM 7930 N N . ASP B 1 508 ? 35.656 -9.469 -12.945 1 38.31 508 ASP B N 1
ATOM 7931 C CA . ASP B 1 508 ? 35.969 -9.758 -14.344 1 38.31 508 ASP B CA 1
ATOM 7932 C C . ASP B 1 508 ? 35.469 -11.148 -14.742 1 38.31 508 ASP B C 1
ATOM 7934 O O . ASP B 1 508 ? 36.219 -11.93 -15.328 1 38.31 508 ASP B O 1
ATOM 7938 N N . MET B 1 509 ? 34.5 -11.562 -14.156 1 32.59 509 MET B N 1
ATOM 7939 C CA . MET B 1 509 ? 34.25 -12.859 -14.781 1 32.59 509 MET B CA 1
ATOM 7940 C C . MET B 1 509 ? 33.438 -12.695 -16.062 1 32.59 509 MET B C 1
ATOM 7942 O O . MET B 1 509 ? 32.375 -12.102 -16.031 1 32.59 509 MET B O 1
ATOM 7946 N N . ARG B 1 510 ? 33.969 -12.695 -17.203 1 38.25 510 ARG B N 1
ATOM 7947 C CA . ARG B 1 510 ? 33.312 -12.781 -18.5 1 38.25 510 ARG B CA 1
ATOM 7948 C C . ARG B 1 510 ? 32.281 -13.906 -18.531 1 38.25 510 ARG B C 1
ATOM 7950 O O . ARG B 1 510 ? 32.594 -15.055 -18.188 1 38.25 510 ARG B O 1
ATOM 7957 N N . LEU B 1 511 ? 31 -13.648 -18.391 1 35.41 511 LEU B N 1
ATOM 7958 C CA . LEU B 1 511 ? 29.969 -14.641 -18.641 1 35.41 511 LEU B CA 1
ATOM 7959 C C . LEU B 1 511 ? 29.891 -14.984 -20.125 1 35.41 511 LEU B C 1
ATOM 7961 O O . LEU B 1 511 ? 30.016 -14.109 -20.984 1 35.41 511 LEU B O 1
#

Secondary structure (DSSP, 8-state):
------------TT-TT---------THHHHHHHHHHTTT-EEE--TTS---GGG--SBTTSPPPSEEEE-SSHHHHHHHHHHHHHTTGGGTS-EEEESSS--TT-TT--SSEEEE-TT---EEEETTEEEE-TT-BHHHHHHHHHHHTEE----S-TT-BHHHHHHH----TTTHHHH--GGGGEEEEEEEETTS-EEEESSSS-HHHHHHHTTSGGGGSEEEEEEEEE-EEPPS-EEEEEEEE-HHHHHHHHHTTHHHHGGGS-TTEEEEEEEE--TT-SSPEEEEEEEESS-HHHHHHHHHHHH-HHHHTTT--GGG-EEE-HHHHHTTTB-HHHHH-GGGGGG--HHHHHH-HHHHB-HHHHHHH-SSBEEEEEEEEE-SS-TTHHHHHHHHHHTTTTSGGGGGEEEEEEE--THHHHTGGGSSS---SEEEEEEEEES-GGGHHHHHHHHHHHHHHHHTTB-TT--S----S---GGG---TT-HHHHHHHHH--SSS---S----/------------TT-TT---------THHHHHHHHHHTTT-EEE--TTS---GGG--SBTTSPPPSEEEE-SSHHHHHHHHHHHHHTTGGGTS-EEEESSS--TT-TT--SSEEEE-TT---EEEETTEEEE-TT-BHHHHHHHHHHHTEE----S-TT-BHHHHHHH----TTTHHHH--GGGGEEEEEEEETTS-EEEESSSS-HHHHHHHTTSGGGGSEEEEEEEEE-EEPPS-EEEEEEEE-HHHHHHHHHTTHHHHGGGS-TTEEEEEEEE--TT-SSPEEEEEEEESS-HHHHHHHHHHHH-HHHHTTT--GGG-EEE-HHHHHTTTB-HHHHH-GGGGGG--HHHHHH-HHHHB-HHHIIIIISSBEEEEEEEEB-SS-TTHHHHHHHHHHTTTTSGGGGGEEEEEEE--THHHHTGGGSSS---SEEEEEEEEES-GGGHHHHHHHHHHHHHHHHTTB-TT--S----S---GGG---TT-HHHHHHHHH--SSS---S----

InterPro domains:
  IPR006094 FAD linked oxidase, N-terminal [PF01565] (65-201)
  IPR016166 FAD-binding domain, PCMH-type [PS51387] (61-234)
  IPR016169 FAD-binding, type PCMH, subdomain 2 [G3DSA:3.30.465.10] (31-268)
  IPR036318 FAD-binding, type PCMH-like superfamily [SSF56176] (63-235)
  IPR050416 FAD-linked Oxidoreductases in Biosynthetic Pathways [PTHR42973] (61-456)

pLDDT: mean 88.87, std 16.47, range [23.28, 98.81]

Foldseek 3Di:
DDDDPPPPPDDDLPPPPPPPPVLDPDPLVVVLCVQLVVVVWDKDQCLFPDDPLLQAAQAQPAGDERMETEDQALVSQLSSLQSCLVSLVVVRADEAEDALRHFQVNRRDDHYYHYYHLNNADWDDDPQKIKGFQNHFVLLVLLVCVVVQKDDAADQDRRHTNLLTQQAWGHHQQCCQAPNGRVLFWAWAWFQFSNSDIFTDGCVGPLLQSQCSSRASSLPRGGTGMTMGGIGGFQPKKKKFKAWDDPVLLVLLLVLLQLLLCLPFPSQKKWKWKWADDPPDLAITIITMMMGSDDLVVRLVRSCVRSNDSNSVRTNPSVRMDIGGPVLVSCPQFAPQCNVPVNCSNVDGSSCCQVPVNNTGPPLCCLARYGNWHKDKDKFAFDSSLSVLVVVLSVLLSVCSPPPQRSHKMKMKMAHHHPNVVCVVSHLRWDHGMMIMMMTIDHDPVCVVVRVVSVVSSNVSRVVGHDPVTDAGSGSGHRDPVRPPDPPRSSVVSSQQSRPSNHNRDPDDDD/DDDDPPPPPDDDLPPPPPPPPVLPPDPLVVVLCVQLVVVVKDKDQCLQPDDPLLQDAQALPAGDERMEIEDQALVSQLSSLQSCLVSLVVVRADEAEDALRHFQVNRRDDHYYHYYHLNHADWDDDPQKIKGFQNHFVLLVLLVCVVVQKDAAADQDRRHTNLLTQQAWGHHQQCCQAPNGRVLQWAWAWFQFSNSDIFTDGCVGPLLQSQCSSRASSLPRGGTGMTMGGIGGFQPKKKKFKAWDDPVLLVLLLVLLQLLLCLPFPSQKKWKWKWADDPPDLAITIITMMMGSDDLVVRLVRSCVRSNDSNSVRTNPSVRMDIGGPVLVSCPQFAPQCNVPVNCSNVDGSSCCQVPVNNTGPPLCCLAGRYNWHKDKDKFAFDSSLSVLVVVLSVLLSVCSPPPQRSHKMKMKMAGHHPNVVCVVSHLRWDHGMMIMMMTTDHDPVCVVVRVVSVVSSNVSRVVGHDPPTDDGSTSGHRDPVRPPDPPRSSVVSSQQSRPSNHNRDPDDDD

Organism: Metarhizium acridum (strain CQMa 102) (NCBI:txid655827)

Nearest PDB structures (foldseek):
  6eo4-assembly2_B  TM=8.127E-01  e=1.858E-24  Physcomitrium patens
  6eo5-assembly2_B  TM=7.846E-01  e=2.873E-24  Physcomitrium patens
  6y0r-assembly1_AAA  TM=7.778E-01  e=6.158E-24  Fusarium graminearum PH-1
  6yjo-assembly1_A  TM=7.791E-01  e=3.983E-24  Fusarium graminearum PH-1
  4mla-assembly2_B  TM=7.335E-01  e=1.238E-15  Zea mays

Radius of gyration: 32.57 Å; Cα contacts (8 Å, |Δi|>4): 2238; chains: 2; bounding box: 114×96×74 Å

Sequence (1022 aa):
MPAVSEVFIPASLFDANNATIPWVYPSEIVEFAQRLRLRGIQVDETQGNGLPPDAQMHDRAATIPAVVVSPRGEWGIVQALKAMKDLDLYNKMPVSVKSGGHGYFNGATCAGIMLNLVHMTDSRVDGDVLTLGPGCVLGQTIDILARHGKAVPHGDCYGVGAGGHFTTAGWDLLLTRRYGIGCQSVVGGRVVLWDGTVLDVDESSHPELLYAMRGGAAAGVGVVSEIRLRVMDEPARATWRLTPLTKAQLQQCVASRVFSRAVSLPEDVTVSFRFFFEPHQEEPVCSFNIFSLLTVAETIKHLHQHLGAEAASLVDDAALWNERKLLDLRLLPASSMLSADPGMLSELSSTRLHDSPHLFWNRGMVQREMGSSFLETSSHWVRTDCEAMLPEVYARLEAVKHSPMRERMYVFLVLGGGESLRRQRDCAMPLGRALARFELHWDHEQDADECRTFAGTVSDVLRSQEDAGVDRPFRGDIWRQDQAYSEHDCLHAISRRFDRRRGRGPRDMRLMPAVSEVFIPASLFDANNATIPWVYPSEIVEFAQRLRLRGIQVDETQGNGLPPDAQMHDRAATIPAVVVSPRGEWGIVQALKAMKDLDLYNKMPVSVKSGGHGYFNGATCAGIMLNLVHMTDSRVDGDVLTLGPGCVLGQTIDILARHGKAVPHGDCYGVGAGGHFTTAGWDLLLTRRYGIGCQSVVGGRVVLWDGTVLDVDESSHPELLYAMRGGAAAGVGVVSEIRLRVMDEPARATWRLTPLTKAQLQQCVASRVFSRAVSLPEDVTVSFRFFFEPHQEEPVCSFNIFSLLTVAETIKHLHQHLGAEAASLVDDAALWNERKLLDLRLLPASSMLSADPGMLSELSSTRLHDSPHLFWNRGMVQREMGSSFLETSSHWVRTDCEAMLPEVYARLEAVKHSPMRERMYVFLVLGGGESLRRQRDCAMPLGRALARFELHWDHEQDADECRTFAGTVSDVLRSQEDAGVDRPFRGDIWRQDQAYSEHDCLHAISRRFDRRRGRGPRDMRL